Protein AF-0000000080793080 (afdb_homodimer)

Solvent-accessible surface area (backbone atoms only — not comparable to full-atom values): 44479 Å² total; per-residue (Å²): 113,44,38,36,37,38,29,56,50,69,53,27,45,24,34,52,54,23,43,44,74,73,69,37,47,39,33,36,33,32,94,59,56,66,50,43,52,54,51,33,71,74,39,74,81,44,43,79,34,90,43,71,66,54,40,58,68,65,47,80,47,82,59,44,37,35,40,34,37,47,68,58,60,67,63,50,54,53,50,50,58,57,44,58,76,76,53,45,65,72,19,36,40,32,42,44,29,78,42,54,27,68,54,38,42,68,62,64,71,59,73,33,32,54,31,24,26,14,65,37,25,42,37,63,12,28,36,75,10,15,10,34,30,28,3,28,51,69,70,47,42,67,74,42,45,66,62,53,38,68,47,20,10,58,22,76,92,54,81,49,51,3,43,42,82,32,26,52,41,22,36,4,20,42,54,40,27,37,51,44,20,33,44,43,24,47,45,40,42,53,23,32,48,51,49,52,45,44,72,74,68,47,50,51,58,56,47,19,52,49,41,50,54,39,44,75,48,79,59,19,30,52,61,49,51,52,48,22,54,47,38,60,38,60,54,100,87,36,54,50,51,78,41,34,33,42,49,21,81,80,89,52,44,45,50,50,31,48,42,50,24,56,75,67,64,38,56,41,59,20,35,45,34,25,51,34,49,31,45,57,26,52,40,45,71,58,11,45,58,34,34,77,66,45,72,76,81,86,45,82,68,86,77,57,70,65,32,48,52,39,14,51,46,47,36,46,50,50,33,42,48,32,37,52,36,41,52,38,51,48,25,66,75,71,67,34,76,56,48,62,64,54,52,38,44,24,38,45,18,30,25,62,78,16,40,49,60,48,55,53,52,42,55,38,40,74,76,38,82,50,63,59,74,76,27,69,63,44,42,51,50,46,60,70,24,44,67,25,35,48,47,45,43,47,35,27,59,50,49,58,45,46,37,48,31,48,43,35,33,52,26,49,49,35,48,41,39,33,68,73,67,44,20,19,53,44,29,49,52,42,19,65,46,52,59,66,28,41,38,37,62,97,49,86,61,68,42,68,73,79,86,120,114,45,37,35,37,36,29,56,49,69,53,26,45,24,34,50,55,23,43,44,73,70,68,37,47,39,32,37,34,32,94,59,56,66,50,44,52,53,50,33,72,74,40,73,81,44,43,79,32,90,44,70,66,54,38,58,68,64,49,79,48,82,58,43,39,36,39,34,36,46,68,57,60,66,65,51,54,54,50,51,57,57,46,57,75,77,53,45,64,70,19,35,41,33,42,44,30,78,41,55,26,68,52,37,44,67,61,63,70,57,71,33,32,52,32,24,27,13,64,36,25,41,37,63,12,30,36,74,9,15,10,33,30,28,2,28,51,70,70,49,43,68,73,41,44,68,63,54,39,68,47,21,10,57,22,75,92,53,82,49,50,3,43,42,81,33,26,50,41,23,35,4,20,42,54,40,27,36,51,45,20,33,45,44,23,46,46,39,44,52,22,32,50,51,50,52,44,44,72,74,68,46,49,50,58,54,48,19,54,49,41,50,56,40,43,74,47,79,60,19,29,53,61,50,52,52,50,23,54,47,40,60,38,61,54,98,87,35,54,49,53,78,43,34,34,41,49,20,80,80,90,50,45,44,50,49,33,46,42,50,23,58,77,67,65,38,56,42,60,22,36,46,33,26,50,34,47,30,45,55,26,52,40,45,72,58,12,45,57,34,34,77,68,46,74,77,82,86,44,82,68,84,78,57,70,64,30,48,54,40,15,50,45,47,36,46,49,50,34,43,48,32,37,51,36,42,53,39,50,48,25,65,75,71,66,35,76,55,48,62,64,55,52,39,45,23,38,45,19,29,25,61,77,16,40,50,60,49,56,52,51,43,55,40,42,75,76,38,81,51,63,59,74,77,25,71,64,46,42,50,48,45,60,71,24,44,67,25,34,50,48,46,45,48,36,27,59,48,50,58,45,49,37,48,30,51,42,34,33,52,28,48,50,34,48,41,40,32,70,73,67,42,21,17,55,45,27,48,53,44,19,64,45,50,58,66,29,40,37,39,63,97,49,86,61,68,42,68,73,78,85,121

Structure (mmCIF, N/CA/C/O backbone):
data_AF-0000000080793080-model_v1
#
loop_
_entity.id
_entity.type
_entity.pdbx_description
1 polymer '6-phosphogluconate dehydrogenase, decarboxylating'
#
loop_
_atom_site.group_PDB
_atom_site.id
_atom_site.type_symbol
_atom_site.label_atom_id
_atom_site.label_alt_id
_atom_site.label_comp_id
_atom_site.label_asym_id
_atom_site.label_entity_id
_atom_site.label_seq_id
_atom_site.pdbx_PDB_ins_code
_atom_site.Cartn_x
_atom_site.Cartn_y
_atom_site.Cartn_z
_atom_site.occupancy
_atom_site.B_iso_or_equiv
_atom_site.auth_seq_id
_atom_site.auth_comp_id
_atom_site.auth_asym_id
_atom_site.auth_atom_id
_atom_site.pdbx_PDB_model_num
ATOM 1 N N . MET A 1 1 ? 20.766 35.875 17.281 1 89.06 1 MET A N 1
ATOM 2 C CA . MET A 1 1 ? 20.969 34.812 16.328 1 89.06 1 MET A CA 1
ATOM 3 C C . MET A 1 1 ? 20.297 35.125 14.992 1 89.06 1 MET A C 1
ATOM 5 O O . MET A 1 1 ? 19.219 35.719 14.961 1 89.06 1 MET A O 1
ATOM 9 N N . GLU A 1 2 ? 21.031 34.906 13.914 1 97.44 2 GLU A N 1
ATOM 10 C CA . GLU A 1 2 ? 20.531 35.125 12.562 1 97.44 2 GLU A CA 1
ATOM 11 C C . GLU A 1 2 ? 20.203 33.812 11.859 1 97.44 2 GLU A C 1
ATOM 13 O O . GLU A 1 2 ? 20.906 32.812 12.039 1 97.44 2 GLU A O 1
ATOM 18 N N . ILE A 1 3 ? 19.094 33.844 11.172 1 98.69 3 ILE A N 1
ATOM 19 C CA . ILE A 1 3 ? 18.625 32.625 10.516 1 98.69 3 ILE A CA 1
ATOM 20 C C . ILE A 1 3 ? 18.516 32.844 9.008 1 98.69 3 ILE A C 1
ATOM 22 O O . ILE A 1 3 ? 18.109 33.938 8.57 1 98.69 3 ILE A O 1
ATOM 26 N N . GLY A 1 4 ? 18.984 31.922 8.227 1 98.81 4 GLY A N 1
ATOM 27 C CA . GLY A 1 4 ? 18.703 31.906 6.801 1 98.81 4 GLY A CA 1
ATOM 28 C C . GLY A 1 4 ? 17.516 31.047 6.434 1 98.81 4 GLY A C 1
ATOM 29 O O . GLY A 1 4 ? 17.312 29.969 7.02 1 98.81 4 GLY A O 1
ATOM 30 N N . LEU A 1 5 ? 16.688 31.484 5.508 1 98.88 5 LEU A N 1
ATOM 31 C CA . LEU A 1 5 ? 15.539 30.734 5.004 1 98.88 5 LEU A CA 1
ATOM 32 C C . LEU A 1 5 ? 15.531 30.719 3.479 1 98.88 5 LEU A C 1
ATOM 34 O O . LEU A 1 5 ? 15.539 31.781 2.842 1 98.88 5 LEU A O 1
ATOM 38 N N . ILE A 1 6 ? 15.578 29.547 2.941 1 98.75 6 ILE A N 1
ATOM 39 C CA . ILE A 1 6 ? 15.523 29.359 1.496 1 98.75 6 ILE A CA 1
ATOM 40 C C . ILE A 1 6 ? 14.195 28.703 1.115 1 98.75 6 ILE A C 1
ATOM 42 O O . ILE A 1 6 ? 13.906 27.594 1.556 1 98.75 6 ILE A O 1
ATOM 46 N N . GLY A 1 7 ? 13.43 29.297 0.253 1 98.31 7 GLY A N 1
ATOM 47 C CA . GLY A 1 7 ? 12.109 28.859 -0.14 1 98.31 7 GLY A CA 1
ATOM 48 C C . GLY A 1 7 ? 10.992 29.672 0.483 1 98.31 7 GLY A C 1
ATOM 49 O O . GLY A 1 7 ? 10.789 29.625 1.699 1 98.31 7 GLY A O 1
ATOM 50 N N . LEU A 1 8 ? 10.25 30.375 -0.388 1 97.81 8 LEU A N 1
ATOM 51 C CA . LEU A 1 8 ? 9.227 31.297 0.108 1 97.81 8 LEU A CA 1
ATOM 52 C C . LEU A 1 8 ? 7.867 30.984 -0.513 1 97.81 8 LEU A C 1
ATOM 54 O O . LEU A 1 8 ? 7.156 31.891 -0.945 1 97.81 8 LEU A O 1
ATOM 58 N N . GLY A 1 9 ? 7.598 29.625 -0.591 1 94.19 9 GLY A N 1
ATOM 59 C CA . GLY A 1 9 ? 6.227 29.234 -0.864 1 94.19 9 GLY A CA 1
ATOM 60 C C . GLY A 1 9 ? 5.277 29.531 0.284 1 94.19 9 GLY A C 1
ATOM 61 O O . GLY A 1 9 ? 5.602 30.312 1.177 1 94.19 9 GLY A O 1
ATOM 62 N N . VAL A 1 10 ? 4.168 28.891 0.336 1 91.06 10 VAL A N 1
ATOM 63 C CA . VAL A 1 10 ? 3.129 29.156 1.326 1 91.06 10 VAL A CA 1
ATOM 64 C C . VAL A 1 10 ? 3.686 28.938 2.73 1 91.06 10 VAL A C 1
ATOM 66 O O . VAL A 1 10 ? 3.564 29.812 3.596 1 91.06 10 VAL A O 1
ATOM 69 N N . MET A 1 11 ? 4.312 27.828 2.928 1 94.5 11 MET A N 1
ATOM 70 C CA . MET A 1 11 ? 4.859 27.5 4.242 1 94.5 11 MET A CA 1
ATOM 71 C C . MET A 1 11 ? 6.055 28.375 4.57 1 94.5 11 MET A C 1
ATOM 73 O O . MET A 1 11 ? 6.184 28.859 5.695 1 94.5 11 MET A O 1
ATOM 77 N N . GLY A 1 12 ? 6.953 28.547 3.592 1 97.38 12 GLY A N 1
ATOM 78 C CA . GLY A 1 12 ? 8.133 29.375 3.803 1 97.38 12 GLY A CA 1
ATOM 79 C C . GLY A 1 12 ? 7.793 30.812 4.164 1 97.38 12 GLY A C 1
ATOM 80 O O . GLY A 1 12 ? 8.414 31.391 5.047 1 97.38 12 GLY A O 1
ATOM 81 N N . HIS A 1 13 ? 6.852 31.328 3.449 1 97.38 13 HIS A N 1
ATOM 82 C CA . HIS A 1 13 ? 6.391 32.688 3.715 1 97.38 13 HIS A CA 1
ATOM 83 C C . HIS A 1 13 ? 5.867 32.812 5.141 1 97.38 13 HIS A C 1
ATOM 85 O O . HIS A 1 13 ? 6.246 33.75 5.863 1 97.38 13 HIS A O 1
ATOM 91 N N . SER A 1 14 ? 4.992 31.891 5.566 1 97.44 14 SER A N 1
ATOM 92 C CA . SER A 1 14 ? 4.402 31.906 6.902 1 97.44 14 SER A CA 1
ATOM 93 C C . SER A 1 14 ? 5.469 31.734 7.98 1 97.44 14 SER A C 1
ATOM 95 O O . SER A 1 14 ? 5.43 32.406 9.016 1 97.44 14 SER A O 1
ATOM 97 N N . LEU A 1 15 ? 6.414 30.891 7.738 1 98.31 15 LEU A N 1
ATOM 98 C CA . LEU A 1 15 ? 7.492 30.656 8.695 1 98.31 15 LEU A CA 1
ATOM 99 C C . LEU A 1 15 ? 8.391 31.891 8.812 1 98.31 15 LEU A C 1
ATOM 101 O O . LEU A 1 15 ? 8.898 32.188 9.891 1 98.31 15 LEU A O 1
ATOM 105 N N . ALA A 1 16 ? 8.641 32.531 7.629 1 98.56 16 ALA A N 1
ATOM 106 C CA . ALA A 1 16 ? 9.43 33.781 7.652 1 98.56 16 ALA A CA 1
ATOM 107 C C . ALA A 1 16 ? 8.828 34.781 8.617 1 98.56 16 ALA A C 1
ATOM 109 O O . ALA A 1 16 ? 9.539 35.375 9.445 1 98.56 16 ALA A O 1
ATOM 110 N N . LEU A 1 17 ? 7.539 34.938 8.523 1 98.31 17 LEU A N 1
ATOM 111 C CA . LEU A 1 17 ? 6.844 35.906 9.391 1 98.31 17 LEU A CA 1
ATOM 112 C C . LEU A 1 17 ? 6.898 35.438 10.844 1 98.31 17 LEU A C 1
ATOM 114 O O . LEU A 1 17 ? 7.027 36.25 11.758 1 98.31 17 LEU A O 1
ATOM 118 N N . ASN A 1 18 ? 6.797 34.156 11.094 1 98.38 18 ASN A N 1
ATOM 119 C CA . ASN A 1 18 ? 6.918 33.594 12.43 1 98.38 18 ASN A CA 1
ATOM 120 C C . ASN A 1 18 ? 8.289 33.875 13.031 1 98.38 18 ASN A C 1
ATOM 122 O O . ASN A 1 18 ? 8.398 34.375 14.148 1 98.38 18 ASN A O 1
ATOM 126 N N . ILE A 1 19 ? 9.328 33.625 12.289 1 98.5 19 ILE A N 1
ATOM 127 C CA . ILE A 1 19 ? 10.711 33.719 12.742 1 98.5 19 ILE A CA 1
ATOM 128 C C . ILE A 1 19 ? 11.016 35.188 13.117 1 98.5 19 ILE A C 1
ATOM 130 O O . ILE A 1 19 ? 11.539 35.438 14.195 1 98.5 19 ILE A O 1
ATOM 134 N N . VAL A 1 20 ? 10.625 36.094 12.305 1 97.81 20 VAL A N 1
ATOM 135 C CA . VAL A 1 20 ? 10.922 37.5 12.562 1 97.81 20 VAL A CA 1
ATOM 136 C C . VAL A 1 20 ? 10.102 38 13.75 1 97.81 20 VAL A C 1
ATOM 138 O O . VAL A 1 20 ? 10.562 38.844 14.523 1 97.81 20 VAL A O 1
ATOM 141 N N . SER A 1 21 ? 8.914 37.5 13.836 1 97.31 21 SER A N 1
ATOM 142 C CA . SER A 1 21 ? 8.047 37.938 14.93 1 97.31 21 SER A CA 1
ATOM 143 C C . SER A 1 21 ? 8.617 37.469 16.281 1 97.31 21 SER A C 1
ATOM 145 O O . SER A 1 21 ? 8.25 38.031 17.328 1 97.31 21 SER A O 1
ATOM 147 N N . ARG A 1 22 ? 9.477 36.5 16.281 1 97.12 22 ARG A N 1
ATOM 148 C CA . ARG A 1 22 ? 10.086 36 17.516 1 97.12 22 ARG A CA 1
ATOM 149 C C . ARG A 1 22 ? 11.391 36.75 17.812 1 97.12 22 ARG A C 1
ATOM 151 O O . ARG A 1 22 ? 12.109 36.375 18.75 1 97.12 22 ARG A O 1
ATOM 158 N N . GLY A 1 23 ? 11.781 37.625 16.969 1 96.31 23 GLY A N 1
ATOM 159 C CA . GLY A 1 23 ? 12.906 38.5 17.25 1 96.31 23 GLY A CA 1
ATOM 160 C C . GLY A 1 23 ? 14.18 38.062 16.547 1 96.31 23 GLY A C 1
ATOM 161 O O . GLY A 1 23 ? 15.242 38.656 16.766 1 96.31 23 GLY A O 1
ATOM 162 N N . TYR A 1 24 ? 14.141 37.094 15.719 1 97.62 24 TYR A N 1
ATOM 163 C CA . TYR A 1 24 ? 15.328 36.688 14.977 1 97.62 24 TYR A CA 1
ATOM 164 C C . TYR A 1 24 ? 15.562 37.562 13.766 1 97.62 24 TYR A C 1
ATOM 166 O O . TYR A 1 24 ? 14.609 38 13.109 1 97.62 24 TYR A O 1
ATOM 174 N N . ARG A 1 25 ? 16.781 37.875 13.492 1 97.81 25 ARG A N 1
ATOM 175 C CA . ARG A 1 25 ? 17.109 38.5 12.203 1 97.81 25 ARG A CA 1
ATOM 176 C C . ARG A 1 25 ? 17.094 37.438 11.086 1 97.81 25 ARG A C 1
ATOM 178 O O . ARG A 1 25 ? 17.766 36.406 11.172 1 97.81 25 ARG A O 1
ATOM 185 N N . LEU A 1 26 ? 16.312 37.719 10.039 1 98.69 26 LEU A N 1
ATOM 186 C CA . LEU A 1 26 ? 16.047 36.688 9.039 1 98.69 26 LEU A CA 1
ATOM 187 C C . LEU A 1 26 ? 16.594 37.094 7.68 1 98.69 26 LEU A C 1
ATOM 189 O O . LEU A 1 26 ? 16.375 38.219 7.227 1 98.69 26 LEU A O 1
ATOM 193 N N . HIS A 1 27 ? 17.391 36.219 7.09 1 98.75 27 HIS A N 1
ATOM 194 C CA . HIS A 1 27 ? 17.875 36.344 5.719 1 98.75 27 HIS A CA 1
ATOM 195 C C . HIS A 1 27 ? 17.125 35.375 4.793 1 98.75 27 HIS A C 1
ATOM 197 O O . HIS A 1 27 ? 17 34.188 5.074 1 98.75 27 HIS A O 1
ATOM 203 N N . VAL A 1 28 ? 16.578 35.906 3.594 1 98.81 28 VAL A N 1
ATOM 204 C CA . VAL A 1 28 ? 15.719 35.031 2.803 1 98.81 28 VAL A CA 1
ATOM 205 C C . VAL A 1 28 ? 16.203 35 1.354 1 98.81 28 VAL A C 1
ATOM 207 O O . VAL A 1 28 ? 16.766 36 0.863 1 98.81 28 VAL A O 1
ATOM 210 N N . PHE A 1 29 ? 16.016 33.875 0.737 1 98.56 29 PHE A N 1
ATOM 211 C CA . PHE A 1 29 ? 16.266 33.688 -0.686 1 98.56 29 PHE A CA 1
ATOM 212 C C . PHE A 1 29 ? 15.211 32.781 -1.306 1 98.56 29 PHE A C 1
ATOM 214 O O . PHE A 1 29 ? 14.797 31.797 -0.692 1 98.56 29 PHE A O 1
ATOM 221 N N . ASN A 1 30 ? 14.75 33.125 -2.463 1 98.44 30 ASN A N 1
ATOM 222 C CA . ASN A 1 30 ? 13.898 32.281 -3.297 1 98.44 30 ASN A CA 1
ATOM 223 C C . ASN A 1 30 ? 14.32 32.344 -4.766 1 98.44 30 ASN A C 1
ATOM 225 O O . ASN A 1 30 ? 14.727 33.406 -5.254 1 98.44 30 ASN A O 1
ATOM 229 N N . ARG A 1 31 ? 14.25 31.234 -5.414 1 95.88 31 ARG A N 1
ATOM 230 C CA . ARG A 1 31 ? 14.656 31.156 -6.812 1 95.88 31 ARG A CA 1
ATOM 231 C C . ARG A 1 31 ? 13.93 32.219 -7.648 1 95.88 31 ARG A C 1
ATOM 233 O O . ARG A 1 31 ? 14.539 32.875 -8.492 1 95.88 31 ARG A O 1
ATOM 240 N N . THR A 1 32 ? 12.57 32.312 -7.465 1 95.69 32 THR A N 1
ATOM 241 C CA . THR A 1 32 ? 11.789 33.375 -8.086 1 95.69 32 THR A CA 1
ATOM 242 C C . THR A 1 32 ? 11.875 34.656 -7.266 1 95.69 32 THR A C 1
ATOM 244 O O . THR A 1 32 ? 11.172 34.812 -6.266 1 95.69 32 THR A O 1
ATOM 247 N N . SER A 1 33 ? 12.508 35.625 -7.766 1 96.06 33 SER A N 1
ATOM 248 C CA . SER A 1 33 ? 12.883 36.812 -7 1 96.06 33 SER A CA 1
ATOM 249 C C . SER A 1 33 ? 11.648 37.594 -6.566 1 96.06 33 SER A C 1
ATOM 251 O O . SER A 1 33 ? 11.672 38.281 -5.543 1 96.06 33 SER A O 1
ATOM 253 N N . SER A 1 34 ? 10.602 37.469 -7.324 1 96.88 34 SER A N 1
ATOM 254 C CA . SER A 1 34 ? 9.398 38.219 -6.992 1 96.88 34 SER A CA 1
ATOM 255 C C . SER A 1 34 ? 8.844 37.812 -5.633 1 96.88 34 SER A C 1
ATOM 257 O O . SER A 1 34 ? 8.242 38.625 -4.93 1 96.88 34 SER A O 1
ATOM 259 N N . LYS A 1 35 ? 9.016 36.594 -5.203 1 96.69 35 LYS A N 1
ATOM 260 C CA . LYS A 1 35 ? 8.547 36.125 -3.9 1 96.69 35 LYS A CA 1
ATOM 261 C C . LYS A 1 35 ? 9.328 36.781 -2.77 1 96.69 35 LYS A C 1
ATOM 263 O O . LYS A 1 35 ? 8.766 37.125 -1.724 1 96.69 35 LYS A O 1
ATOM 268 N N . THR A 1 36 ? 10.648 36.938 -2.986 1 97.5 36 THR A N 1
ATOM 269 C CA . THR A 1 36 ? 11.484 37.625 -2.021 1 97.5 36 THR A CA 1
ATOM 270 C C . THR A 1 36 ? 11.047 39.094 -1.89 1 97.5 36 THR A C 1
ATOM 272 O O . THR A 1 36 ? 10.883 39.594 -0.778 1 97.5 36 THR A O 1
ATOM 275 N N . ASP A 1 37 ? 10.797 39.656 -3.045 1 97.56 37 ASP A N 1
ATOM 276 C CA . ASP A 1 37 ? 10.391 41.062 -3.064 1 97.56 37 ASP A CA 1
ATOM 277 C C . ASP A 1 37 ? 9.055 41.25 -2.342 1 97.56 37 ASP A C 1
ATOM 279 O O . ASP A 1 37 ? 8.891 42.188 -1.577 1 97.56 37 ASP A O 1
ATOM 283 N N . ASP A 1 38 ? 8.141 40.406 -2.592 1 97.19 38 ASP A N 1
ATOM 284 C CA . ASP A 1 38 ? 6.812 40.469 -1.985 1 97.19 38 ASP A CA 1
ATOM 285 C C . ASP A 1 38 ? 6.895 40.375 -0.465 1 97.19 38 ASP A C 1
ATOM 287 O O . ASP A 1 38 ? 6.234 41.125 0.258 1 97.19 38 ASP A O 1
ATOM 291 N N . LEU A 1 39 ? 7.695 39.469 0.038 1 97.62 39 LEU A N 1
ATOM 292 C CA . LEU A 1 39 ? 7.836 39.25 1.474 1 97.62 39 LEU A CA 1
ATOM 293 C C . LEU A 1 39 ? 8.477 40.469 2.143 1 97.62 39 LEU A C 1
ATOM 295 O O . LEU A 1 39 ? 8.055 40.875 3.227 1 97.62 39 LEU A O 1
ATOM 299 N N . VAL A 1 40 ? 9.477 41.031 1.529 1 96.75 40 VAL A N 1
ATOM 300 C CA . VAL A 1 40 ? 10.211 42.125 2.119 1 96.75 40 VAL A CA 1
ATOM 301 C C . VAL A 1 40 ? 9.344 43.406 2.098 1 96.75 40 VAL A C 1
ATOM 303 O O . VAL A 1 40 ? 9.461 44.25 2.982 1 96.75 40 VAL A O 1
ATOM 306 N N . ARG A 1 41 ? 8.414 43.469 1.102 1 96.62 41 ARG A N 1
ATOM 307 C CA . ARG A 1 41 ? 7.449 44.562 1.088 1 96.62 41 ARG A CA 1
ATOM 308 C C . ARG A 1 41 ? 6.492 44.469 2.27 1 96.62 41 ARG A C 1
ATOM 310 O O . ARG A 1 41 ? 6.066 45.5 2.816 1 96.62 41 ARG A O 1
ATOM 317 N N . GLU A 1 42 ? 6.203 43.312 2.635 1 95.5 42 GLU A N 1
ATOM 318 C CA . GLU A 1 42 ? 5.305 43.062 3.754 1 95.5 42 GLU A CA 1
ATOM 319 C C . GLU A 1 42 ? 6.008 43.281 5.09 1 95.5 42 GLU A C 1
ATOM 321 O O . GLU A 1 42 ? 5.402 43.781 6.043 1 95.5 42 GLU A O 1
ATOM 326 N N . ARG A 1 43 ? 7.195 42.906 5.184 1 96.12 43 ARG A N 1
ATOM 327 C CA . ARG A 1 43 ? 8 43.031 6.395 1 96.12 43 ARG A CA 1
ATOM 328 C C . ARG A 1 43 ? 9.391 43.562 6.078 1 96.12 43 ARG A C 1
ATOM 330 O O . ARG A 1 43 ? 10.305 42.812 5.758 1 96.12 43 ARG A O 1
ATOM 337 N N . ARG A 1 44 ? 9.68 44.719 6.359 1 94.44 44 ARG A N 1
ATOM 338 C CA . ARG A 1 44 ? 10.844 45.469 5.883 1 94.44 44 ARG A CA 1
ATOM 339 C C . ARG A 1 44 ? 12.086 45.094 6.676 1 94.44 44 ARG A C 1
ATOM 341 O O . ARG A 1 44 ? 13.211 45.375 6.246 1 94.44 44 ARG A O 1
ATOM 348 N N . ASP A 1 45 ? 11.969 44.469 7.793 1 96.06 45 ASP A N 1
ATOM 349 C CA . ASP A 1 45 ? 13.117 44.125 8.617 1 96.06 45 ASP A CA 1
ATOM 350 C C . ASP A 1 45 ? 13.695 42.75 8.203 1 96.06 45 ASP A C 1
ATOM 352 O O . ASP A 1 45 ? 14.656 42.281 8.805 1 96.06 45 ASP A O 1
ATOM 356 N N . ILE A 1 46 ? 13.188 42.125 7.184 1 98.25 46 ILE A N 1
ATOM 357 C CA . ILE A 1 46 ? 13.719 40.875 6.625 1 98.25 46 ILE A CA 1
ATOM 358 C C . ILE A 1 46 ? 14.797 41.219 5.594 1 98.25 46 ILE A C 1
ATOM 360 O O . ILE A 1 46 ? 14.633 42.125 4.777 1 98.25 46 ILE A O 1
ATOM 364 N N . CYS A 1 47 ? 15.898 40.562 5.641 1 98.31 47 CYS A N 1
ATOM 365 C CA . CYS A 1 47 ? 17.031 40.812 4.742 1 98.31 47 CYS A CA 1
ATOM 366 C C . CYS A 1 47 ? 16.891 40 3.459 1 98.31 47 CYS A C 1
ATOM 368 O O . CYS A 1 47 ? 17.078 38.781 3.467 1 98.31 47 CYS A O 1
ATOM 370 N N . PRO A 1 48 ? 16.625 40.688 2.318 1 98.38 48 PRO A N 1
ATOM 371 C CA . PRO A 1 48 ? 16.5 39.938 1.059 1 98.38 48 PRO A CA 1
ATOM 372 C C . PRO A 1 48 ? 17.859 39.594 0.438 1 98.38 48 PRO A C 1
ATOM 374 O O . PRO A 1 48 ? 18.797 40.375 0.536 1 98.38 48 PRO A O 1
ATOM 377 N N . HIS A 1 49 ? 17.969 38.438 -0.09 1 98.44 49 HIS A N 1
ATOM 378 C CA . HIS A 1 49 ? 19.125 38.031 -0.886 1 98.44 49 HIS A CA 1
ATOM 379 C C . HIS A 1 49 ? 18.688 37.406 -2.217 1 98.44 49 HIS A C 1
ATOM 381 O O . HIS A 1 49 ? 17.562 36.938 -2.344 1 98.44 49 HIS A O 1
ATOM 387 N N . TYR A 1 50 ? 19.609 37.406 -3.199 1 97.94 50 TYR A N 1
ATOM 388 C CA . TYR A 1 50 ? 19.203 37 -4.539 1 97.94 50 TYR A CA 1
ATOM 389 C C . TYR A 1 50 ? 20.141 35.969 -5.098 1 97.94 50 TYR A C 1
ATOM 391 O O . TYR A 1 50 ? 20.094 35.656 -6.289 1 97.94 50 TYR A O 1
ATOM 399 N N . SER A 1 51 ? 21.016 35.5 -4.215 1 97.62 51 SER A N 1
ATOM 400 C CA . SER A 1 51 ? 21.812 34.312 -4.43 1 97.62 51 SER A CA 1
ATOM 401 C C . SER A 1 51 ? 22.078 33.562 -3.115 1 97.62 51 SER A C 1
ATOM 403 O O . SER A 1 51 ? 22 34.188 -2.041 1 97.62 51 SER A O 1
ATOM 405 N N . VAL A 1 52 ? 22.406 32.281 -3.225 1 98.19 52 VAL A N 1
ATOM 406 C CA . VAL A 1 52 ? 22.688 31.484 -2.047 1 98.19 52 VAL A CA 1
ATOM 407 C C . VAL A 1 52 ? 23.969 31.984 -1.371 1 98.19 52 VAL A C 1
ATOM 409 O O . VAL A 1 52 ? 24.031 32.062 -0.142 1 98.19 52 VAL A O 1
ATOM 412 N N . GLU A 1 53 ? 24.953 32.312 -2.178 1 97.88 53 GLU A N 1
ATOM 413 C CA . GLU A 1 53 ? 26.219 32.844 -1.657 1 97.88 53 GLU A CA 1
ATOM 414 C C . GLU A 1 53 ? 25.984 34.094 -0.843 1 97.88 53 GLU A C 1
ATOM 416 O O . GLU A 1 53 ? 26.5 34.25 0.269 1 97.88 53 GLU A O 1
ATOM 421 N N . ASP A 1 54 ? 25.219 34.969 -1.42 1 97.94 54 ASP A N 1
ATOM 422 C CA . ASP A 1 54 ? 24.938 36.25 -0.748 1 97.94 54 ASP A CA 1
ATOM 423 C C . ASP A 1 54 ? 24.219 36 0.579 1 97.94 54 ASP A C 1
ATOM 425 O O . ASP A 1 54 ? 24.469 36.719 1.554 1 97.94 54 ASP A O 1
ATOM 429 N N . LEU A 1 55 ? 23.297 35.125 0.591 1 98.69 55 LEU A N 1
ATOM 430 C CA . LEU A 1 55 ? 22.562 34.781 1.813 1 98.69 55 LEU A CA 1
ATOM 431 C C . LEU A 1 55 ? 23.516 34.281 2.896 1 98.69 55 LEU A C 1
ATOM 433 O O . LEU A 1 55 ? 23.469 34.781 4.035 1 98.69 55 LEU A O 1
ATOM 437 N N . VAL A 1 56 ? 24.391 33.375 2.545 1 98.44 56 VAL A N 1
ATOM 438 C CA . VAL A 1 56 ? 25.297 32.75 3.514 1 98.44 56 VAL A CA 1
ATOM 439 C C . VAL A 1 56 ? 26.25 33.812 4.055 1 98.44 56 VAL A C 1
ATOM 441 O O . VAL A 1 56 ? 26.484 33.906 5.262 1 98.44 56 VAL A O 1
ATOM 444 N N . VAL A 1 57 ? 26.781 34.656 3.18 1 97.44 57 VAL A N 1
ATOM 445 C CA . VAL A 1 57 ? 27.75 35.688 3.561 1 97.44 57 VAL A CA 1
ATOM 446 C C . VAL A 1 57 ? 27.062 36.719 4.426 1 97.44 57 VAL A C 1
ATOM 448 O O . VAL A 1 57 ? 27.672 37.281 5.336 1 97.44 57 VAL A O 1
ATOM 451 N N . GLY A 1 58 ? 25.812 36.875 4.125 1 97.94 58 GLY A N 1
ATOM 452 C CA . GLY A 1 58 ? 25.047 37.875 4.844 1 97.94 58 GLY A CA 1
ATOM 453 C C . GLY A 1 58 ? 24.812 37.531 6.301 1 97.94 58 GLY A C 1
ATOM 454 O O . GLY A 1 58 ? 24.578 38.406 7.133 1 97.94 58 GLY A O 1
ATOM 455 N N . ILE A 1 59 ? 24.797 36.281 6.633 1 98.25 59 ILE A N 1
ATOM 456 C CA . ILE A 1 59 ? 24.609 35.812 8.008 1 98.25 59 ILE A CA 1
ATOM 457 C C . ILE A 1 59 ? 25.906 36 8.789 1 98.25 59 ILE A C 1
ATOM 459 O O . ILE A 1 59 ? 26.938 35.406 8.461 1 98.25 59 ILE A O 1
ATOM 463 N N . LYS A 1 60 ? 25.828 36.75 9.812 1 96 60 LYS A N 1
ATOM 464 C CA . LYS A 1 60 ? 27.062 37.156 10.484 1 96 60 LYS A CA 1
ATOM 465 C C . LYS A 1 60 ? 27.281 36.344 11.758 1 96 60 LYS A C 1
ATOM 467 O O . LYS A 1 60 ? 28.391 36.281 12.281 1 96 60 LYS A O 1
ATOM 472 N N . THR A 1 61 ? 26.281 35.75 12.266 1 94.12 61 THR A N 1
ATOM 473 C CA . THR A 1 61 ? 26.406 34.938 13.477 1 94.12 61 THR A CA 1
ATOM 474 C C . THR A 1 61 ? 26.953 33.562 13.141 1 94.12 61 THR A C 1
ATOM 476 O O . THR A 1 61 ? 26.875 33.125 11.992 1 94.12 61 THR A O 1
ATOM 479 N N . SER A 1 62 ? 27.562 32.938 14.188 1 93.88 62 SER A N 1
ATOM 480 C CA . SER A 1 62 ? 28.047 31.547 14.125 1 93.88 62 SER A CA 1
ATOM 481 C C . SER A 1 62 ? 27.531 30.719 15.297 1 93.88 62 SER A C 1
ATOM 483 O O . SER A 1 62 ? 27.469 31.203 16.422 1 93.88 62 SER A O 1
ATOM 485 N N . PRO A 1 63 ? 27.141 29.578 15.047 1 95.81 63 PRO A N 1
ATOM 486 C CA . PRO A 1 63 ? 27.031 28.875 13.766 1 95.81 63 PRO A CA 1
ATOM 487 C C . PRO A 1 63 ? 25.938 29.438 12.867 1 95.81 63 PRO A C 1
ATOM 489 O O . PRO A 1 63 ? 24.953 30 13.359 1 95.81 63 PRO A O 1
ATOM 492 N N . ARG A 1 64 ? 26.141 29.359 11.562 1 97.94 64 ARG A N 1
ATOM 493 C CA . ARG A 1 64 ? 25.078 29.688 10.633 1 97.94 64 ARG A CA 1
ATOM 494 C C . ARG A 1 64 ? 24 28.609 10.609 1 97.94 64 ARG A C 1
ATOM 496 O O . ARG A 1 64 ? 24.328 27.422 10.625 1 97.94 64 ARG A O 1
ATOM 503 N N . VAL A 1 65 ? 22.781 29.016 10.664 1 98.62 65 VAL A N 1
ATOM 504 C CA . VAL A 1 65 ? 21.625 28.109 10.602 1 98.62 65 VAL A CA 1
ATOM 505 C C . VAL A 1 65 ? 20.75 28.484 9.414 1 98.62 65 VAL A C 1
ATOM 507 O O . VAL A 1 65 ? 20.25 29.609 9.328 1 98.62 65 VAL A O 1
ATOM 510 N N . ILE A 1 66 ? 20.594 27.531 8.492 1 98.81 66 ILE A N 1
ATOM 511 C CA . ILE A 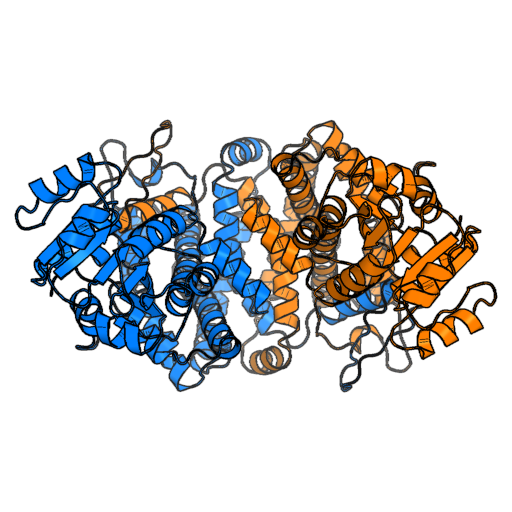1 66 ? 19.812 27.781 7.285 1 98.81 66 ILE A CA 1
ATOM 512 C C . ILE A 1 66 ? 18.656 26.797 7.211 1 98.81 66 ILE A C 1
ATOM 514 O O . ILE A 1 66 ? 18.859 25.578 7.258 1 98.81 66 ILE A O 1
ATOM 518 N N . LEU A 1 67 ? 17.438 27.281 7.121 1 98.81 67 LEU A N 1
ATOM 519 C CA . LEU A 1 67 ? 16.219 26.484 6.973 1 98.81 67 LEU A CA 1
ATOM 520 C C . LEU A 1 67 ? 15.797 26.422 5.512 1 98.81 67 LEU A C 1
ATOM 522 O O . LEU A 1 67 ? 15.586 27.453 4.871 1 98.81 67 LEU A O 1
ATOM 526 N N . LEU A 1 68 ? 15.703 25.219 4.98 1 98.75 68 LEU A N 1
ATOM 527 C CA . LEU A 1 68 ? 15.188 24.984 3.635 1 98.75 68 LEU A CA 1
ATOM 528 C C . LEU A 1 68 ? 13.703 24.641 3.674 1 98.75 68 LEU A C 1
ATOM 530 O O . LEU A 1 68 ? 13.297 23.703 4.363 1 98.75 68 LEU A O 1
ATOM 534 N N . MET A 1 69 ? 12.891 25.391 3.021 1 98.12 69 MET A N 1
ATOM 535 C CA . MET A 1 69 ? 11.484 25.078 2.795 1 98.12 69 MET A CA 1
ATOM 536 C C . MET A 1 69 ? 11.203 24.891 1.309 1 98.12 69 MET A C 1
ATOM 538 O O . MET A 1 69 ? 10.562 25.734 0.68 1 98.12 69 MET A O 1
ATOM 542 N N . LEU A 1 70 ? 11.656 23.734 0.825 1 96.88 70 LEU A N 1
ATOM 543 C CA . LEU A 1 70 ? 11.625 23.422 -0.598 1 96.88 70 LEU A CA 1
ATOM 544 C C . LEU A 1 70 ? 10.781 22.172 -0.854 1 96.88 70 LEU A C 1
ATOM 546 O O . LEU A 1 70 ? 10.531 21.391 0.062 1 96.88 70 LEU A O 1
ATOM 550 N N . THR A 1 71 ? 10.32 22.078 -2.068 1 92 71 THR A N 1
ATOM 551 C CA . THR A 1 71 ? 9.688 20.828 -2.473 1 92 71 THR A CA 1
ATOM 552 C C . THR A 1 71 ? 10.656 19.656 -2.332 1 92 71 THR A C 1
ATOM 554 O O . THR A 1 71 ? 11.852 19.797 -2.605 1 92 71 THR A O 1
ATOM 557 N N . SER A 1 72 ? 10.148 18.547 -1.938 1 93.06 72 SER A N 1
ATOM 558 C CA . SER A 1 72 ? 11.008 17.391 -1.712 1 93.06 72 SER A CA 1
ATOM 559 C C . SER A 1 72 ? 11.609 16.891 -3.02 1 93.06 72 SER A C 1
ATOM 561 O O . SER A 1 72 ? 11.047 17.109 -4.094 1 93.06 72 SER A O 1
ATOM 563 N N . GLY A 1 73 ? 12.711 16.172 -2.863 1 92.5 73 GLY A N 1
ATOM 564 C CA . GLY A 1 73 ? 13.328 15.57 -4.031 1 92.5 73 GLY A CA 1
ATOM 565 C C . GLY A 1 73 ? 14.672 16.188 -4.391 1 92.5 73 GLY A C 1
ATOM 566 O O . GLY A 1 73 ? 15.422 16.609 -3.508 1 92.5 73 GLY A O 1
ATOM 567 N N . LYS A 1 74 ? 15.008 16.25 -5.672 1 93.62 74 LYS A N 1
ATOM 568 C CA . LYS A 1 74 ? 16.328 16.594 -6.195 1 93.62 74 LYS A CA 1
ATOM 569 C C . LYS A 1 74 ? 16.672 18.047 -5.902 1 93.62 74 LYS A C 1
ATOM 571 O O . LYS A 1 74 ? 17.844 18.391 -5.734 1 93.62 74 LYS A O 1
ATOM 576 N N . VAL A 1 75 ? 15.625 18.859 -5.84 1 96.88 75 VAL A N 1
ATOM 577 C CA . VAL A 1 75 ? 15.859 20.281 -5.609 1 96.88 75 VAL A CA 1
ATOM 578 C C . VAL A 1 75 ? 16.578 20.469 -4.277 1 96.88 75 VAL A C 1
ATOM 580 O O . VAL A 1 75 ? 17.438 21.359 -4.148 1 96.88 75 VAL A O 1
ATOM 583 N N . VAL A 1 76 ? 16.312 19.672 -3.275 1 98 76 VAL A N 1
ATOM 584 C CA . VAL A 1 76 ? 16.969 19.75 -1.98 1 98 76 VAL A CA 1
ATOM 585 C C . VAL A 1 76 ? 18.453 19.391 -2.137 1 98 76 VAL A C 1
ATOM 587 O O . VAL A 1 76 ? 19.312 20.062 -1.566 1 98 76 VAL A O 1
ATOM 590 N N . ASP A 1 77 ? 18.719 18.375 -2.926 1 97.81 77 ASP A N 1
ATOM 591 C CA . ASP A 1 77 ? 20.094 17.969 -3.184 1 97.81 77 ASP A CA 1
ATOM 592 C C . ASP A 1 77 ? 20.891 19.094 -3.832 1 97.81 77 ASP A C 1
ATOM 594 O O . ASP A 1 77 ? 22.047 19.328 -3.49 1 97.81 77 ASP A O 1
ATOM 598 N N . VAL A 1 78 ? 20.266 19.75 -4.758 1 97.56 78 VAL A N 1
ATOM 599 C CA . VAL A 1 78 ? 20.906 20.828 -5.496 1 97.56 78 VAL A CA 1
ATOM 600 C C . VAL A 1 78 ? 21.312 21.938 -4.527 1 97.56 78 VAL A C 1
ATOM 602 O O . VAL A 1 78 ? 22.438 22.422 -4.578 1 97.56 78 VAL A O 1
ATOM 605 N N . PHE A 1 79 ? 20.453 22.297 -3.67 1 98.25 79 PHE A N 1
ATOM 606 C CA . PHE A 1 79 ? 20.734 23.391 -2.744 1 98.25 79 PHE A CA 1
ATOM 607 C C . PHE A 1 79 ? 21.75 22.953 -1.691 1 98.25 79 PHE A C 1
ATOM 609 O O . PHE A 1 79 ? 22.578 23.766 -1.249 1 98.25 79 PHE A O 1
ATOM 616 N N . LEU A 1 80 ? 21.688 21.703 -1.23 1 98.38 80 LEU A N 1
ATOM 617 C CA . LEU A 1 80 ? 22.656 21.219 -0.266 1 98.38 80 LEU A CA 1
ATOM 618 C C . LEU A 1 80 ? 24.062 21.234 -0.86 1 98.38 80 LEU A C 1
ATOM 620 O O . LEU A 1 80 ? 25.031 21.578 -0.173 1 98.38 80 LEU A O 1
ATOM 624 N N . GLU A 1 81 ? 24.125 20.828 -2.102 1 97.88 81 GLU A N 1
ATOM 625 C CA . GLU A 1 81 ? 25.422 20.875 -2.787 1 97.88 81 GLU A CA 1
ATOM 626 C C . GLU A 1 81 ? 25.953 22.297 -2.885 1 97.88 81 GLU A C 1
ATOM 628 O O . GLU A 1 81 ? 27.141 22.547 -2.68 1 97.88 81 GLU A O 1
ATOM 633 N N . GLU A 1 82 ? 25.094 23.141 -3.256 1 98 82 GLU A N 1
ATOM 634 C CA . GLU A 1 82 ? 25.5 24.547 -3.365 1 98 82 GLU A CA 1
ATOM 635 C C . GLU A 1 82 ? 25.938 25.109 -2.014 1 98 82 GLU A C 1
ATOM 637 O O . GLU A 1 82 ? 26.969 25.766 -1.916 1 98 82 GLU A O 1
ATOM 642 N N . LEU A 1 83 ? 25.188 24.859 -0.972 1 98.56 83 LEU A N 1
ATOM 643 C CA . LEU A 1 83 ? 25.484 25.359 0.368 1 98.56 83 LEU A CA 1
ATOM 644 C C . LEU A 1 83 ? 26.797 24.781 0.894 1 98.56 83 LEU A C 1
ATOM 646 O O . LEU A 1 83 ? 27.484 25.438 1.681 1 98.56 83 LEU A O 1
ATOM 650 N N . SER A 1 84 ? 27.094 23.562 0.483 1 97.81 84 SER A N 1
ATOM 651 C CA . SER A 1 84 ? 28.281 22.891 0.967 1 97.81 84 SER A CA 1
ATOM 652 C C . SER A 1 84 ? 29.547 23.641 0.566 1 97.81 84 SER A C 1
ATOM 654 O O . SER A 1 84 ? 30.609 23.469 1.172 1 97.81 84 SER A O 1
ATOM 656 N N . ARG A 1 85 ? 29.422 24.547 -0.423 1 96.62 85 ARG A N 1
ATOM 657 C CA . ARG A 1 85 ? 30.547 25.328 -0.898 1 96.62 85 ARG A CA 1
ATOM 658 C C . ARG A 1 85 ? 30.859 26.469 0.068 1 96.62 85 ARG A C 1
ATOM 660 O O . ARG A 1 85 ? 31.969 27 0.069 1 96.62 85 ARG A O 1
ATOM 667 N N . TYR A 1 86 ? 29.891 26.781 0.886 1 97.62 86 TYR A N 1
ATOM 668 C CA . TYR A 1 86 ? 30.047 28 1.672 1 97.62 86 TYR A CA 1
ATOM 669 C C . TYR A 1 86 ? 29.984 27.703 3.164 1 97.62 86 TYR A C 1
ATOM 671 O O . TYR A 1 86 ? 30.391 28.516 3.988 1 97.62 86 TYR A O 1
ATOM 679 N N . LEU A 1 87 ? 29.453 26.531 3.57 1 97.94 87 LEU A N 1
ATOM 680 C CA . LEU A 1 87 ? 29.219 26.219 4.977 1 97.94 87 LEU A CA 1
ATOM 681 C C . LEU A 1 87 ? 30.328 25.328 5.523 1 97.94 87 LEU A C 1
ATOM 683 O O . LEU A 1 87 ? 30.938 24.562 4.777 1 97.94 87 LEU A O 1
ATOM 687 N N . GLY A 1 88 ? 30.531 25.406 6.793 1 96 88 GLY A N 1
ATOM 688 C CA . GLY A 1 88 ? 31.547 24.625 7.473 1 96 88 GLY A CA 1
ATOM 689 C C . GLY A 1 88 ? 30.969 23.672 8.508 1 96 88 GLY A C 1
ATOM 690 O O . GLY A 1 88 ? 29.75 23.516 8.609 1 96 88 GLY A O 1
ATOM 691 N N . LYS A 1 89 ? 31.844 23.047 9.328 1 95.94 89 LYS A N 1
ATOM 692 C CA . LYS A 1 89 ? 31.5 21.953 10.234 1 95.94 89 LYS A CA 1
ATOM 693 C C . LYS A 1 89 ? 30.609 22.438 11.359 1 95.94 89 LYS A C 1
ATOM 695 O O . LYS A 1 89 ? 29.844 21.656 11.938 1 95.94 89 LYS A O 1
ATOM 700 N N . ASP A 1 90 ? 30.688 23.719 11.602 1 96.38 90 ASP A N 1
ATOM 701 C CA . ASP A 1 90 ? 29.906 24.234 12.727 1 96.38 90 ASP A CA 1
ATOM 702 C C . ASP A 1 90 ? 28.516 24.672 12.281 1 96.38 90 ASP A C 1
ATOM 704 O O . ASP A 1 90 ? 27.625 24.875 13.117 1 96.38 90 ASP A O 1
ATOM 708 N N . ASP A 1 91 ? 28.297 24.828 11 1 98.31 91 ASP A N 1
ATOM 709 C CA . ASP A 1 91 ? 27.031 25.312 10.453 1 98.31 91 ASP A CA 1
ATOM 710 C C . ASP A 1 91 ? 26 24.203 10.398 1 98.31 91 ASP A C 1
ATOM 712 O O . ASP A 1 91 ? 26.344 23.016 10.5 1 98.31 91 ASP A O 1
ATOM 716 N N . VAL A 1 92 ? 24.734 24.562 10.352 1 98.56 92 VAL A N 1
ATOM 717 C CA . VAL A 1 92 ? 23.656 23.594 10.32 1 98.56 92 VAL A CA 1
ATOM 718 C C . VAL A 1 92 ? 22.656 23.969 9.219 1 98.56 92 VAL A C 1
ATOM 720 O O . VAL A 1 92 ? 22.312 25.141 9.062 1 98.56 92 VAL A O 1
ATOM 723 N N . VAL A 1 93 ? 22.297 22.984 8.43 1 98.81 93 VAL A N 1
ATOM 724 C CA . VAL A 1 93 ? 21.219 23.125 7.457 1 98.81 93 VAL A CA 1
ATOM 725 C C . VAL A 1 93 ? 20.016 22.281 7.879 1 98.81 93 VAL A C 1
ATOM 727 O O . VAL A 1 93 ? 20.156 21.094 8.188 1 98.81 93 VAL A O 1
ATOM 730 N N . ILE A 1 94 ? 18.844 22.922 7.941 1 98.81 94 ILE A N 1
ATOM 731 C CA . ILE A 1 94 ? 17.594 22.266 8.336 1 98.81 94 ILE A CA 1
ATOM 732 C C . ILE A 1 94 ? 16.719 22.047 7.105 1 98.81 94 ILE A C 1
ATOM 734 O O . ILE A 1 94 ? 16.375 23.016 6.41 1 98.81 94 ILE A O 1
ATOM 738 N N . ASP A 1 95 ? 16.406 20.812 6.77 1 98.75 95 ASP A N 1
ATOM 739 C CA . ASP A 1 95 ? 15.391 20.5 5.77 1 98.75 95 ASP A CA 1
ATOM 740 C C . ASP A 1 95 ? 14 20.438 6.395 1 98.75 95 ASP A C 1
ATOM 742 O O . ASP A 1 95 ? 13.641 19.438 7.023 1 98.75 95 ASP A O 1
ATOM 746 N N . GLY A 1 96 ? 13.234 21.469 6.18 1 98.25 96 GLY A N 1
ATOM 747 C CA . GLY A 1 96 ? 11.922 21.562 6.797 1 98.25 96 GLY A CA 1
ATOM 748 C C . GLY A 1 96 ? 10.797 21.156 5.863 1 98.25 96 GLY A C 1
ATOM 749 O O . GLY A 1 96 ? 9.617 21.375 6.168 1 98.25 96 GLY A O 1
ATOM 750 N N . GLY A 1 97 ? 11.211 20.641 4.676 1 95.5 97 GLY A N 1
ATOM 751 C CA . GLY A 1 97 ? 10.219 20.172 3.721 1 95.5 97 GLY A CA 1
ATOM 752 C C . GLY A 1 97 ? 9.703 18.781 4.02 1 95.5 97 GLY A C 1
ATOM 753 O O . GLY A 1 97 ? 9.945 18.25 5.105 1 95.5 97 GLY A O 1
ATOM 754 N N . ASN A 1 98 ? 8.984 18.188 3.113 1 94.5 98 ASN A N 1
ATOM 755 C CA . ASN A 1 98 ? 8.406 16.859 3.262 1 94.5 98 ASN A CA 1
ATOM 756 C C . ASN A 1 98 ? 9.305 15.797 2.637 1 94.5 98 ASN A C 1
ATOM 758 O O . ASN A 1 98 ? 8.828 14.945 1.882 1 94.5 98 ASN A O 1
ATOM 762 N N . SER A 1 99 ? 10.57 15.914 2.914 1 96.38 99 SER A N 1
ATOM 763 C CA . SER A 1 99 ? 11.539 14.977 2.348 1 96.38 99 SER A CA 1
ATOM 764 C C . SER A 1 99 ? 11.297 13.562 2.854 1 96.38 99 SER A C 1
ATOM 766 O O . SER A 1 99 ? 10.812 13.367 3.973 1 96.38 99 SER A O 1
ATOM 768 N N . SER A 1 100 ? 11.602 12.594 1.989 1 95.88 100 SER A N 1
ATOM 769 C CA . SER A 1 100 ? 11.648 11.211 2.453 1 95.88 100 SER A CA 1
ATOM 770 C C . SER A 1 100 ? 12.672 11.039 3.568 1 95.88 100 SER A C 1
ATOM 772 O O . SER A 1 100 ? 13.773 11.594 3.506 1 95.88 100 SER A O 1
ATOM 774 N N . TYR A 1 101 ? 12.328 10.25 4.562 1 97.5 101 TYR A N 1
ATOM 775 C CA . TYR A 1 101 ? 13.266 9.992 5.648 1 97.5 101 TYR A CA 1
ATOM 776 C C . TYR A 1 101 ? 14.5 9.258 5.141 1 97.5 101 TYR A C 1
ATOM 778 O O . TYR A 1 101 ? 15.594 9.414 5.695 1 97.5 101 TYR A O 1
ATOM 786 N N . LYS A 1 102 ? 14.375 8.461 4.094 1 95.44 102 LYS A N 1
ATOM 787 C CA . LYS A 1 102 ? 15.508 7.773 3.486 1 95.44 102 LYS A CA 1
ATOM 788 C C . LYS A 1 102 ? 16.469 8.766 2.84 1 95.44 102 LYS A C 1
ATOM 790 O O . LYS A 1 102 ? 17.688 8.586 2.902 1 95.44 102 LYS A O 1
ATOM 795 N N . ASP A 1 103 ? 15.891 9.773 2.188 1 96.75 103 ASP A N 1
ATOM 796 C CA . ASP A 1 103 ? 16.719 10.836 1.628 1 96.75 103 ASP A CA 1
ATOM 797 C C . ASP A 1 103 ? 17.469 11.586 2.73 1 96.75 103 ASP A C 1
ATOM 799 O O . ASP A 1 103 ? 18.625 11.953 2.561 1 96.75 103 ASP A O 1
ATOM 803 N N . THR A 1 104 ? 16.75 11.828 3.783 1 97.75 104 THR A N 1
ATOM 804 C CA . THR A 1 104 ? 17.375 12.508 4.91 1 97.75 104 THR A CA 1
ATOM 805 C C . THR A 1 104 ? 18.578 11.734 5.41 1 97.75 104 THR A C 1
ATOM 807 O O . THR A 1 104 ? 19.641 12.32 5.684 1 97.75 104 THR A O 1
ATOM 810 N N . ILE A 1 105 ? 18.422 10.445 5.551 1 97.06 105 ILE A N 1
ATOM 811 C CA . ILE A 1 105 ? 19.531 9.594 5.984 1 97.06 105 ILE A CA 1
ATOM 812 C C . ILE A 1 105 ? 20.688 9.695 4.984 1 97.06 105 ILE A C 1
ATOM 814 O O . ILE A 1 105 ? 21.828 9.875 5.379 1 97.06 105 ILE A O 1
ATOM 818 N N . ARG A 1 106 ? 20.328 9.617 3.703 1 96.19 106 ARG A N 1
ATOM 819 C CA . ARG A 1 106 ? 21.328 9.672 2.643 1 96.19 106 ARG A CA 1
ATOM 820 C C . ARG A 1 106 ? 22.031 11.023 2.633 1 96.19 106 ARG A C 1
ATOM 822 O O . ARG A 1 106 ? 23.234 11.102 2.361 1 96.19 106 ARG A O 1
ATOM 829 N N . ARG A 1 107 ? 21.359 12.086 2.947 1 97.38 107 ARG A N 1
ATOM 830 C CA . ARG A 1 107 ? 21.844 13.461 2.84 1 97.38 107 ARG A CA 1
ATOM 831 C C . ARG A 1 107 ? 22.719 13.82 4.031 1 97.38 107 ARG A C 1
ATOM 833 O O . ARG A 1 107 ? 23.406 14.844 4.016 1 97.38 107 ARG A O 1
ATOM 840 N N . ASN A 1 108 ? 22.703 12.953 5.016 1 94.56 108 ASN A N 1
ATOM 841 C CA . ASN A 1 108 ? 23.531 13.203 6.188 1 94.56 108 ASN A CA 1
ATOM 842 C C . ASN A 1 108 ? 24.984 12.836 5.926 1 94.56 108 ASN A C 1
ATOM 844 O O . ASN A 1 108 ? 25.547 11.961 6.59 1 94.56 108 ASN A O 1
ATOM 848 N N . ARG A 1 109 ? 25.578 13.508 5.027 1 94.12 109 ARG A N 1
ATOM 849 C CA . ARG A 1 109 ? 26.938 13.156 4.598 1 94.12 109 ARG A CA 1
ATOM 850 C C . ARG A 1 109 ? 27.812 14.398 4.484 1 94.12 109 ARG A C 1
ATOM 852 O O . ARG A 1 109 ? 29.016 14.297 4.254 1 94.12 109 ARG A O 1
ATOM 859 N N . TYR A 1 110 ? 27.281 15.594 4.629 1 95.25 110 TYR A N 1
ATOM 860 C CA . TYR A 1 110 ? 28.016 16.844 4.445 1 95.25 110 TYR A CA 1
ATOM 861 C C . TYR A 1 110 ? 28.781 17.203 5.707 1 95.25 110 TYR A C 1
ATOM 863 O O . TYR A 1 110 ? 28.531 16.656 6.781 1 95.25 110 TYR A O 1
ATOM 871 N N . LYS A 1 111 ? 29.703 18.078 5.531 1 96.06 111 LYS A N 1
ATOM 872 C CA . LYS A 1 111 ? 30.531 18.516 6.652 1 96.06 111 LYS A CA 1
ATOM 873 C C . LYS A 1 111 ? 29.703 19.281 7.688 1 96.06 111 LYS A C 1
ATOM 875 O O . LYS A 1 111 ? 30.016 19.25 8.883 1 96.06 111 LYS A O 1
ATOM 880 N N . PHE A 1 112 ? 28.734 20.031 7.258 1 98.19 112 PHE A N 1
ATOM 881 C CA . PHE A 1 112 ? 27.859 20.75 8.188 1 98.19 112 PHE A CA 1
ATOM 882 C C . PHE A 1 112 ? 26.828 19.812 8.797 1 98.19 112 PHE A C 1
ATOM 884 O O . PHE A 1 112 ? 26.594 18.719 8.281 1 98.19 112 PHE A O 1
ATOM 891 N N . GLY A 1 113 ? 26.266 20.188 9.945 1 98.06 113 GLY A N 1
ATOM 892 C CA . GLY A 1 113 ? 25.156 19.438 10.516 1 98.06 113 GLY A CA 1
ATOM 893 C C . GLY A 1 113 ? 23.906 19.453 9.648 1 98.06 113 GLY A C 1
ATOM 894 O O . GLY A 1 113 ? 23.578 20.469 9.039 1 98.06 113 GLY A O 1
ATOM 895 N N . PHE A 1 114 ? 23.281 18.344 9.531 1 98.69 114 PHE A N 1
ATOM 896 C CA . PHE A 1 114 ? 22.078 18.219 8.727 1 98.69 114 PHE A CA 1
ATOM 897 C C . PHE A 1 114 ? 20.906 17.766 9.594 1 98.69 114 PHE A C 1
ATOM 899 O O . PHE A 1 114 ? 20.984 16.75 10.289 1 98.69 114 PHE A O 1
ATOM 906 N N . VAL A 1 115 ? 19.812 18.516 9.562 1 98.69 115 VAL A N 1
ATOM 907 C CA . VAL A 1 115 ? 18.625 18.281 10.383 1 98.69 115 VAL A CA 1
ATOM 908 C C . VAL A 1 115 ? 17.422 17.984 9.484 1 98.69 115 VAL A C 1
ATOM 910 O O . VAL A 1 115 ? 17.062 18.797 8.633 1 98.69 115 VAL A O 1
ATOM 913 N N . GLY A 1 116 ? 16.891 16.75 9.547 1 98.62 116 GLY A N 1
ATOM 914 C CA . GLY A 1 116 ? 15.555 16.5 9.016 1 98.62 116 GLY A CA 1
ATOM 915 C C . GLY A 1 116 ? 14.445 16.938 9.961 1 98.62 116 GLY A C 1
ATOM 916 O O . GLY A 1 116 ? 14.297 16.375 11.047 1 98.62 116 GLY A O 1
ATOM 917 N N . CYS A 1 117 ? 13.703 17.906 9.5 1 98.38 117 CYS A N 1
ATOM 918 C CA . CYS A 1 117 ? 12.742 18.562 10.375 1 98.38 117 CYS A CA 1
ATOM 919 C C . CYS A 1 117 ? 11.344 18.531 9.766 1 98.38 117 CYS A C 1
ATOM 921 O O . CYS A 1 117 ? 11.055 19.297 8.844 1 98.38 117 CYS A O 1
ATOM 923 N N . GLY A 1 118 ? 10.5 17.625 10.328 1 97.69 118 GLY A N 1
ATOM 924 C CA . GLY A 1 118 ? 9.109 17.656 9.914 1 97.69 118 GLY A CA 1
ATOM 925 C C . GLY A 1 118 ? 8.344 18.812 10.523 1 97.69 118 GLY A C 1
ATOM 926 O O . GLY A 1 118 ? 8.375 19.031 11.734 1 97.69 118 GLY A O 1
ATOM 927 N N . ILE A 1 119 ? 7.703 19.594 9.703 1 97.62 119 ILE A N 1
ATOM 928 C CA . ILE A 1 119 ? 6.926 20.734 10.164 1 97.62 119 ILE A CA 1
ATOM 929 C C . ILE A 1 119 ? 5.465 20.562 9.766 1 97.62 119 ILE A C 1
ATOM 931 O O . ILE A 1 119 ? 5.152 20.375 8.586 1 97.62 119 ILE A O 1
ATOM 935 N N . SER A 1 120 ? 4.598 20.547 10.766 1 96.19 120 SER A N 1
ATOM 936 C CA . SER A 1 120 ? 3.168 20.422 10.508 1 96.19 120 SER A CA 1
ATOM 937 C C . SER A 1 120 ? 2.396 21.609 11.062 1 96.19 120 SER A C 1
ATOM 939 O O . SER A 1 120 ? 2.777 22.188 12.086 1 96.19 120 SER A O 1
ATOM 941 N N . GLY A 1 121 ? 1.262 22.031 10.414 1 94.44 121 GLY A N 1
ATOM 942 C CA . GLY A 1 121 ? 0.384 23.062 10.961 1 94.44 121 GLY A CA 1
ATOM 943 C C . GLY A 1 121 ? -0.309 23.875 9.891 1 94.44 121 GLY A C 1
ATOM 944 O O . GLY A 1 121 ? -1.167 24.719 10.195 1 94.44 121 GLY A O 1
ATOM 945 N N . GLY A 1 122 ? 0.025 23.562 8.641 1 92.5 122 GLY A N 1
ATOM 946 C CA . GLY A 1 122 ? -0.513 24.391 7.578 1 92.5 122 GLY A CA 1
ATOM 947 C C . GLY A 1 122 ? 0.009 25.828 7.609 1 92.5 122 GLY A C 1
ATOM 948 O O . GLY A 1 122 ? 1.009 26.109 8.273 1 92.5 122 GLY A O 1
ATOM 949 N N . GLU A 1 123 ? -0.716 26.625 6.898 1 92.69 123 GLU A N 1
ATOM 950 C CA . GLU A 1 123 ? -0.323 28.031 6.797 1 92.69 123 GLU A CA 1
ATOM 951 C C . GLU A 1 123 ? -0.394 28.719 8.148 1 92.69 123 GLU A C 1
ATOM 953 O O . GLU A 1 123 ? 0.552 29.406 8.555 1 92.69 123 GLU A O 1
ATOM 958 N N . GLU A 1 124 ? -1.421 28.5 8.828 1 92.56 124 GLU A N 1
ATOM 959 C CA . GLU A 1 124 ? -1.629 29.141 10.125 1 92.56 124 GLU A CA 1
ATOM 960 C C . GLU A 1 124 ? -0.645 28.609 11.164 1 92.56 124 GLU A C 1
ATOM 962 O O . GLU A 1 124 ? -0.09 29.391 11.953 1 92.56 124 GLU A O 1
ATOM 967 N N . GLY A 1 125 ? -0.491 27.297 11.148 1 94.38 125 GLY A N 1
ATOM 968 C CA . GLY A 1 125 ? 0.493 26.734 12.055 1 94.38 125 GLY A CA 1
ATOM 969 C C . GLY A 1 125 ? 1.898 27.25 11.812 1 94.38 125 GLY A C 1
ATOM 970 O O . GLY A 1 125 ? 2.621 27.562 12.758 1 94.38 125 GLY A O 1
ATOM 971 N N . ALA A 1 126 ? 2.221 27.344 10.586 1 95.88 126 ALA A N 1
ATOM 972 C CA . ALA A 1 126 ? 3.543 27.859 10.234 1 95.88 126 ALA A CA 1
ATOM 973 C C . ALA A 1 126 ? 3.713 29.297 10.727 1 95.88 126 ALA A C 1
ATOM 975 O O . ALA A 1 126 ? 4.789 29.672 11.188 1 95.88 126 ALA A O 1
ATOM 976 N N . ARG A 1 127 ? 2.697 30.109 10.656 1 97.06 127 ARG A N 1
ATOM 977 C CA . ARG A 1 127 ? 2.744 31.531 10.992 1 97.06 127 ARG A CA 1
ATOM 978 C C . ARG A 1 127 ? 2.783 31.734 12.508 1 97.06 127 ARG A C 1
ATOM 980 O O . ARG A 1 127 ? 3.48 32.625 13 1 97.06 127 ARG A O 1
ATOM 987 N N . TYR A 1 128 ? 2.047 30.906 13.242 1 96.31 128 TYR A N 1
ATOM 988 C CA . TYR A 1 128 ? 1.823 31.266 14.633 1 96.31 128 TYR A CA 1
ATOM 989 C C . TYR A 1 128 ? 2.398 30.203 15.57 1 96.31 128 TYR A C 1
ATOM 991 O O . TYR A 1 128 ? 2.533 30.438 16.766 1 96.31 128 TYR A O 1
ATOM 999 N N . GLY A 1 129 ? 2.727 29.094 15.07 1 97.5 129 GLY A N 1
ATOM 1000 C CA . GLY A 1 129 ? 3.326 28.031 15.875 1 97.5 129 GLY A CA 1
ATOM 1001 C C . GLY A 1 129 ? 3.066 26.641 15.328 1 97.5 129 GLY A C 1
ATOM 1002 O O . GLY A 1 129 ? 2.072 26.016 15.68 1 97.5 129 GLY A O 1
ATOM 1003 N N . PRO A 1 130 ? 3.973 26.141 14.594 1 98 130 PRO A N 1
ATOM 1004 C CA . PRO A 1 130 ? 3.838 24.781 14.047 1 98 130 PRO A CA 1
ATOM 1005 C C . PRO A 1 130 ? 4.285 23.703 15.031 1 98 130 PRO A C 1
ATOM 1007 O O . PRO A 1 130 ? 4.871 24.016 16.078 1 98 130 PRO A O 1
ATOM 1010 N N . SER A 1 131 ? 3.85 22.469 14.789 1 98.19 131 SER A N 1
ATOM 1011 C CA . SER A 1 131 ? 4.488 21.312 15.391 1 98.19 131 SER A CA 1
ATOM 1012 C C . SER A 1 131 ? 5.781 20.953 14.664 1 98.19 131 SER A C 1
ATOM 1014 O O . SER A 1 131 ? 5.809 20.859 13.43 1 98.19 131 SER A O 1
ATOM 1016 N N . ILE A 1 132 ? 6.871 20.781 15.414 1 98.69 132 ILE A N 1
ATOM 1017 C CA . ILE A 1 132 ? 8.188 20.609 14.812 1 98.69 132 ILE A CA 1
ATOM 1018 C C . ILE A 1 132 ? 8.797 19.297 15.281 1 98.69 132 ILE A C 1
ATOM 1020 O O . ILE A 1 132 ? 9.031 19.094 16.469 1 98.69 132 ILE A O 1
ATOM 1024 N N . MET A 1 133 ? 9.031 18.359 14.352 1 98.75 133 MET A N 1
ATOM 1025 C CA . MET A 1 133 ? 9.562 17.031 14.57 1 98.75 133 MET A CA 1
ATOM 1026 C C . MET A 1 133 ? 11 16.922 14.062 1 98.75 133 MET A C 1
ATOM 1028 O O . MET A 1 133 ? 11.234 16.938 12.859 1 98.75 133 MET A O 1
ATOM 1032 N N . VAL A 1 134 ? 11.945 16.688 14.984 1 98.81 134 VAL A N 1
ATOM 1033 C CA . VAL A 1 134 ? 13.336 16.891 14.609 1 98.81 134 VAL A CA 1
ATOM 1034 C C . VAL A 1 134 ? 14.078 15.562 14.625 1 98.81 134 VAL A C 1
ATOM 1036 O O . VAL A 1 134 ? 13.953 14.781 15.562 1 98.81 134 VAL A O 1
ATOM 1039 N N . GLY A 1 135 ? 14.805 15.266 13.578 1 98.69 135 GLY A N 1
ATOM 1040 C CA . GLY A 1 135 ? 15.758 14.172 13.5 1 98.69 135 GLY A CA 1
ATOM 1041 C C . GLY A 1 135 ? 17.141 14.617 13.062 1 98.69 135 GLY A C 1
ATOM 1042 O O . GLY A 1 135 ? 17.312 15.117 11.945 1 98.69 135 GLY A O 1
ATOM 1043 N N . CYS A 1 136 ? 18.188 14.477 13.938 1 98.44 136 CYS A N 1
ATOM 1044 C CA . CYS A 1 136 ? 19.562 14.852 13.672 1 98.44 136 CYS A CA 1
ATOM 1045 C C . CYS A 1 136 ? 20.484 14.375 14.789 1 98.44 136 CYS A C 1
ATOM 1047 O O . CYS A 1 136 ? 20.031 13.797 15.773 1 98.44 136 CYS A O 1
ATOM 1049 N N . ASP A 1 137 ? 21.75 14.5 14.586 1 97.44 137 ASP A N 1
ATOM 1050 C CA . ASP A 1 137 ? 22.703 14.18 15.648 1 97.44 137 ASP A CA 1
ATOM 1051 C C . ASP A 1 137 ? 22.594 15.172 16.797 1 97.44 137 ASP A C 1
ATOM 1053 O O . ASP A 1 137 ? 22.078 16.281 16.625 1 97.44 137 ASP A O 1
ATOM 1057 N N . LYS A 1 138 ? 23.078 14.805 17.938 1 97.44 138 LYS A N 1
ATOM 1058 C CA . LYS A 1 138 ? 22.922 15.57 19.172 1 97.44 138 LYS A CA 1
ATOM 1059 C C . LYS A 1 138 ? 23.594 16.938 19.062 1 97.44 138 LYS A C 1
ATOM 1061 O O . LYS A 1 138 ? 23.094 17.938 19.578 1 97.44 138 LYS A O 1
ATOM 1066 N N . ASP A 1 139 ? 24.703 16.969 18.406 1 97.62 139 ASP A N 1
ATOM 1067 C CA . ASP A 1 139 ? 25.422 18.219 18.25 1 97.62 139 ASP A CA 1
ATOM 1068 C C . ASP A 1 139 ? 24.594 19.234 17.469 1 97.62 139 ASP A C 1
ATOM 1070 O O . ASP A 1 139 ? 24.484 20.391 17.859 1 97.62 139 ASP A O 1
ATOM 1074 N N . SER A 1 140 ? 24.062 18.828 16.359 1 98.19 140 SER A N 1
ATOM 1075 C CA . SER A 1 140 ? 23.219 19.688 15.562 1 98.19 140 SER A CA 1
ATOM 1076 C C . SER A 1 140 ? 21.984 20.125 16.344 1 98.19 140 SER A C 1
ATOM 1078 O O . SER A 1 140 ? 21.547 21.281 16.234 1 98.19 140 SER A O 1
ATOM 1080 N N . TRP A 1 141 ? 21.438 19.219 17.109 1 98.38 141 TRP A N 1
ATOM 1081 C CA . TRP A 1 141 ? 20.25 19.531 17.906 1 98.38 141 TRP A CA 1
ATOM 1082 C C . TRP A 1 141 ? 20.547 20.641 18.906 1 98.38 141 TRP A C 1
ATOM 1084 O O . TRP A 1 141 ? 19.766 21.578 19.062 1 98.38 141 TRP A O 1
ATOM 1094 N N . GLU A 1 142 ? 21.625 20.562 19.5 1 97.75 142 GLU A N 1
ATOM 1095 C CA . GLU A 1 142 ? 22.016 21.578 20.484 1 97.75 142 GLU A CA 1
ATOM 1096 C C . GLU A 1 142 ? 22.109 22.953 19.844 1 97.75 142 GLU A C 1
ATOM 1098 O O . GLU A 1 142 ? 21.781 23.969 20.469 1 97.75 142 GLU A O 1
ATOM 1103 N N . LYS A 1 143 ? 22.5 22.984 18.656 1 97.75 143 LYS A N 1
ATOM 1104 C CA . LYS A 1 143 ? 22.719 24.25 17.969 1 97.75 143 LYS A CA 1
ATOM 1105 C C . LYS A 1 143 ? 21.406 24.875 17.531 1 97.75 143 LYS A C 1
ATOM 1107 O O . LYS A 1 143 ? 21.312 26.109 17.422 1 97.75 143 LYS A O 1
ATOM 1112 N N . VAL A 1 144 ? 20.406 24.047 17.312 1 98.06 144 VAL A N 1
ATOM 1113 C CA . VAL A 1 144 ? 19.219 24.609 16.672 1 98.06 144 VAL A CA 1
ATOM 1114 C C . VAL A 1 144 ? 18.031 24.531 17.625 1 98.06 144 VAL A C 1
ATOM 1116 O O . VAL A 1 144 ? 16.969 25.078 17.344 1 98.06 144 VAL A O 1
ATOM 1119 N N . GLN A 1 145 ? 18.141 23.875 18.734 1 98.12 145 GLN A N 1
ATOM 1120 C CA . GLN A 1 145 ? 17.031 23.594 19.641 1 98.12 145 GLN A CA 1
ATOM 1121 C C . GLN A 1 145 ? 16.328 24.875 20.062 1 98.12 145 GLN A C 1
ATOM 1123 O O . GLN A 1 145 ? 15.102 24.953 20.047 1 98.12 145 GLN A O 1
ATOM 1128 N N . GLY A 1 146 ? 17.078 25.859 20.5 1 97.75 146 GLY A N 1
ATOM 1129 C CA . GLY A 1 146 ? 16.484 27.109 20.938 1 97.75 146 GLY A CA 1
ATOM 1130 C C . GLY A 1 146 ? 15.648 27.781 19.859 1 97.75 146 GLY A C 1
ATOM 1131 O O . GLY A 1 146 ? 14.5 28.156 20.109 1 97.75 146 GLY A O 1
ATOM 1132 N N . PHE A 1 147 ? 16.172 27.859 18.719 1 97.94 147 PHE A N 1
ATOM 1133 C CA . PHE A 1 147 ? 15.508 28.484 17.578 1 97.94 147 PHE A CA 1
ATOM 1134 C C . PHE A 1 147 ? 14.219 27.75 17.25 1 97.94 147 PHE A C 1
ATOM 1136 O O . PHE A 1 147 ? 13.148 28.359 17.188 1 97.94 147 PHE A O 1
ATOM 1143 N N . LEU A 1 148 ? 14.312 26.391 17.031 1 98.56 148 LEU A N 1
ATOM 1144 C CA . LEU A 1 148 ? 13.156 25.609 16.625 1 98.56 148 LEU A CA 1
ATOM 1145 C C . LEU A 1 148 ? 12.086 25.609 17.703 1 98.56 148 LEU A C 1
ATOM 1147 O O . LEU A 1 148 ? 10.891 25.656 17.406 1 98.56 148 LEU A O 1
ATOM 1151 N N . THR A 1 149 ? 12.492 25.594 18.953 1 97.88 149 THR A N 1
ATOM 1152 C CA . THR A 1 149 ? 11.547 25.641 20.062 1 97.88 149 THR A CA 1
ATOM 1153 C C . THR A 1 149 ? 10.812 26.984 20.078 1 97.88 149 THR A C 1
ATOM 1155 O O . THR A 1 149 ? 9.602 27.016 20.297 1 97.88 149 THR A O 1
ATOM 1158 N N . ASP A 1 150 ? 11.484 28.062 19.812 1 97.69 150 ASP A N 1
ATOM 1159 C CA . ASP A 1 150 ? 10.914 29.406 19.875 1 97.69 150 ASP A CA 1
ATOM 1160 C C . ASP A 1 150 ? 9.805 29.594 18.844 1 97.69 150 ASP A C 1
ATOM 1162 O O . ASP A 1 150 ? 8.828 30.297 19.094 1 97.69 150 ASP A O 1
ATOM 1166 N N . ILE A 1 151 ? 9.922 28.969 17.766 1 98 151 ILE A N 1
ATOM 1167 C CA . ILE A 1 151 ? 8.969 29.25 16.703 1 98 151 ILE A CA 1
ATOM 1168 C C . ILE A 1 151 ? 7.855 28.203 16.719 1 98 151 ILE A C 1
ATOM 1170 O O . ILE A 1 151 ? 6.922 28.266 15.914 1 98 151 ILE A O 1
ATOM 1174 N N . SER A 1 152 ? 7.918 27.203 17.578 1 98.12 152 SER A N 1
ATOM 1175 C CA . SER A 1 152 ? 6.945 26.109 17.625 1 98.12 152 SER A CA 1
ATOM 1176 C C . SER A 1 152 ? 5.734 26.484 18.469 1 98.12 152 SER A C 1
ATOM 1178 O O . SER A 1 152 ? 5.754 27.5 19.172 1 98.12 152 SER A O 1
ATOM 1180 N N . ALA A 1 153 ? 4.695 25.75 18.359 1 96.56 153 ALA A N 1
ATOM 1181 C CA . ALA A 1 153 ? 3.479 25.969 19.141 1 96.56 153 ALA A CA 1
ATOM 1182 C C . ALA A 1 153 ? 3.703 25.609 20.609 1 96.56 153 ALA A C 1
ATOM 1184 O O . ALA A 1 153 ? 4.652 24.906 20.953 1 96.56 153 ALA A O 1
ATOM 1185 N N . VAL A 1 154 ? 2.883 26.219 21.391 1 92.81 154 VAL A N 1
ATOM 1186 C CA . VAL A 1 154 ? 2.826 25.828 22.797 1 92.81 154 VAL A CA 1
ATOM 1187 C C . VAL A 1 154 ? 1.778 24.734 22.984 1 92.81 154 VAL A C 1
ATOM 1189 O O . VAL A 1 154 ? 0.688 24.797 22.406 1 92.81 154 VAL A O 1
ATOM 1192 N N . GLU A 1 155 ? 2.139 23.734 23.734 1 86.69 155 GLU A N 1
ATOM 1193 C CA . GLU A 1 155 ? 1.222 22.625 23.969 1 86.69 155 GLU A CA 1
ATOM 1194 C C . GLU A 1 155 ? -0.058 23.109 24.656 1 86.69 155 GLU A C 1
ATOM 1196 O O . GLU A 1 155 ? -0.053 24.125 25.359 1 86.69 155 GLU A O 1
ATOM 1201 N N . VAL A 1 156 ? -1.139 22.422 24.484 1 76.62 156 VAL A N 1
ATOM 1202 C CA . VAL A 1 156 ? -2.445 22.781 25.031 1 76.62 156 VAL A CA 1
ATOM 1203 C C . VAL A 1 156 ? -2.438 22.656 26.547 1 76.62 156 VAL A C 1
ATOM 1205 O O . VAL A 1 156 ? -2.961 23.516 27.25 1 76.62 156 VAL A O 1
ATOM 1208 N N . SER A 1 157 ? -1.907 21.578 27.094 1 70.38 157 SER A N 1
ATOM 1209 C CA . SER A 1 157 ? -2.043 21.234 28.5 1 70.38 157 SER A CA 1
ATOM 1210 C C . SER A 1 157 ? -0.954 21.891 29.344 1 70.38 157 SER A C 1
ATOM 1212 O O . SER A 1 157 ? -0.956 21.781 30.562 1 70.38 157 SER A O 1
ATOM 1214 N N . GLY A 1 158 ? -0.151 22.641 28.609 1 75.25 158 GLY A N 1
ATOM 1215 C CA . GLY A 1 158 ? 0.929 23.141 29.438 1 75.25 158 GLY A CA 1
ATOM 1216 C C . GLY A 1 158 ? 1.714 24.266 28.781 1 75.25 158 GLY A C 1
ATOM 1217 O O . GLY A 1 158 ? 1.137 25.141 28.141 1 75.25 158 GLY A O 1
ATOM 1218 N N . SER A 1 159 ? 2.938 24.172 29.234 1 79.06 159 SER A N 1
ATOM 1219 C CA . SER A 1 159 ? 3.805 25.25 28.766 1 79.06 159 SER A CA 1
ATOM 1220 C C . SER A 1 159 ? 4.914 24.719 27.875 1 79.06 159 SER A C 1
ATOM 1222 O O . SER A 1 159 ? 5.738 25.484 27.375 1 79.06 159 SER A O 1
ATOM 1224 N N . LYS A 1 160 ? 4.711 23.422 27.656 1 89.69 160 LYS A N 1
ATOM 1225 C CA . LYS A 1 160 ? 5.777 22.891 26.828 1 89.69 160 LYS A CA 1
ATOM 1226 C C . LYS A 1 160 ? 5.566 23.25 25.359 1 89.69 160 LYS A C 1
ATOM 1228 O O . LYS A 1 160 ? 4.438 23.516 24.938 1 89.69 160 LYS A O 1
ATOM 1233 N N . ARG A 1 161 ? 6.668 23.266 24.641 1 95 161 ARG A N 1
ATOM 1234 C CA . ARG A 1 161 ? 6.641 23.594 23.219 1 95 161 ARG A CA 1
ATOM 1235 C C . ARG A 1 161 ? 6.492 22.344 22.359 1 95 161 ARG A C 1
ATOM 1237 O O . ARG A 1 161 ? 6.988 21.281 22.734 1 95 161 ARG A O 1
ATOM 1244 N N . CYS A 1 162 ? 5.801 22.438 21.281 1 97.25 162 CYS A N 1
ATOM 1245 C CA . CYS A 1 162 ? 5.59 21.328 20.359 1 97.25 162 CYS A CA 1
ATOM 1246 C C . CYS A 1 162 ? 6.766 21.188 19.406 1 97.25 162 CYS A C 1
ATOM 1248 O O . CYS A 1 162 ? 6.582 21.203 18.188 1 97.25 162 CYS A O 1
ATOM 1250 N N . CYS A 1 163 ? 7.926 21.062 19.953 1 98.19 163 CYS A N 1
ATOM 1251 C CA . CYS A 1 163 ? 9.203 20.812 19.297 1 98.19 163 CYS A CA 1
ATOM 1252 C C . CYS A 1 163 ? 9.992 19.719 20.016 1 98.19 163 CYS A C 1
ATOM 1254 O O . CYS A 1 163 ? 10.352 19.891 21.188 1 98.19 163 CYS A O 1
ATOM 1256 N N . VAL A 1 164 ? 10.227 18.594 19.328 1 98 164 VAL A N 1
ATOM 1257 C CA . VAL A 1 164 ? 10.836 17.453 20.016 1 98 164 VAL A CA 1
ATOM 1258 C C . VAL A 1 164 ? 11.906 16.828 19.125 1 98 164 VAL A C 1
ATOM 1260 O O . VAL A 1 164 ? 11.711 16.688 17.922 1 98 164 VAL A O 1
ATOM 1263 N N . TRP A 1 165 ? 13.086 16.594 19.734 1 98.56 165 TRP A N 1
ATOM 1264 C CA . TRP A 1 165 ? 14.086 15.75 19.094 1 98.56 165 TRP A CA 1
ATOM 1265 C C . TRP A 1 165 ? 13.68 14.281 19.188 1 98.56 165 TRP A C 1
ATOM 1267 O O . TRP A 1 165 ? 13.523 13.734 20.281 1 98.56 165 TRP A O 1
ATOM 1277 N N . LEU A 1 166 ? 13.539 13.625 18.016 1 98.56 166 LEU A N 1
ATOM 1278 C CA . LEU A 1 166 ? 12.922 12.312 17.984 1 98.56 166 LEU A CA 1
ATOM 1279 C C . LEU A 1 166 ? 13.961 11.234 17.672 1 98.56 166 LEU A C 1
ATOM 1281 O O . LEU A 1 166 ? 13.641 10.039 17.688 1 98.56 166 LEU A O 1
ATOM 1285 N N . GLY A 1 167 ? 15.133 11.609 17.422 1 98.12 167 GLY A N 1
ATOM 1286 C CA . GLY A 1 167 ? 16.203 10.68 17.094 1 98.12 167 GLY A CA 1
ATOM 1287 C C . GLY A 1 167 ? 17.094 11.164 15.977 1 98.12 167 GLY A C 1
ATOM 1288 O O . GLY A 1 167 ? 16.938 12.289 15.492 1 98.12 167 GLY A O 1
ATOM 1289 N N . GLU A 1 168 ? 18.094 10.328 15.555 1 96.94 168 GLU A N 1
ATOM 1290 C CA . GLU A 1 168 ? 19.062 10.727 14.539 1 96.94 168 GLU A CA 1
ATOM 1291 C C . GLU A 1 168 ? 18.531 10.422 13.141 1 96.94 168 GLU A C 1
ATOM 1293 O O . GLU A 1 168 ? 17.516 9.758 12.977 1 96.94 168 GLU A O 1
ATOM 1298 N N . GLY A 1 169 ? 19.188 11.008 12.219 1 94.81 169 GLY A N 1
ATOM 1299 C CA . GLY A 1 169 ? 18.922 10.703 10.828 1 94.81 169 GLY A CA 1
ATOM 1300 C C . GLY A 1 169 ? 17.531 11.109 10.375 1 94.81 169 GLY A C 1
ATOM 1301 O O . GLY A 1 169 ? 17.141 12.273 10.531 1 94.81 169 GLY A O 1
ATOM 1302 N N . GLY A 1 170 ? 16.812 10.125 9.922 1 97.38 170 GLY A N 1
ATOM 1303 C CA . GLY A 1 170 ? 15.531 10.375 9.281 1 97.38 170 GLY A CA 1
ATOM 1304 C C . GLY A 1 170 ? 14.359 10.391 10.25 1 97.38 170 GLY A C 1
ATOM 1305 O O . GLY A 1 170 ? 13.203 10.508 9.836 1 97.38 170 GLY A O 1
ATOM 1306 N N . ALA A 1 171 ? 14.578 10.406 11.539 1 98.5 171 ALA A N 1
ATOM 1307 C CA . ALA A 1 171 ? 13.523 10.227 12.531 1 98.5 171 ALA A CA 1
ATOM 1308 C C . ALA A 1 171 ? 12.461 11.32 12.414 1 98.5 171 ALA A C 1
ATOM 1310 O O . ALA A 1 171 ? 11.266 11.031 12.453 1 98.5 171 ALA A O 1
ATOM 1311 N N . GLY A 1 172 ? 12.891 12.531 12.289 1 98.56 172 GLY A N 1
ATOM 1312 C CA . GLY A 1 172 ? 11.953 13.641 12.188 1 98.56 172 GLY A CA 1
ATOM 1313 C C . GLY A 1 172 ? 11.039 13.539 10.984 1 98.56 172 GLY A C 1
ATOM 1314 O O . GLY A 1 172 ? 9.82 13.656 11.109 1 98.56 172 GLY A O 1
ATOM 1315 N N . HIS A 1 173 ? 11.672 13.336 9.859 1 98.31 173 HIS A N 1
ATOM 1316 C CA . HIS A 1 173 ? 10.891 13.227 8.625 1 98.31 173 HIS A CA 1
ATOM 1317 C C . HIS A 1 173 ? 10.016 11.977 8.641 1 98.31 173 HIS A C 1
ATOM 1319 O O . HIS A 1 173 ? 8.914 11.984 8.094 1 98.31 173 HIS A O 1
ATOM 1325 N N . PHE A 1 174 ? 10.453 10.891 9.336 1 98.44 174 PHE A N 1
ATOM 1326 C CA . PHE A 1 174 ? 9.625 9.688 9.422 1 98.44 174 PHE A CA 1
ATOM 1327 C C . PHE A 1 174 ? 8.359 9.953 10.219 1 98.44 174 PHE A C 1
ATOM 1329 O O . PHE A 1 174 ? 7.262 9.57 9.805 1 98.44 174 PHE A O 1
ATOM 1336 N N . VAL A 1 175 ? 8.523 10.578 11.359 1 98.56 175 VAL A N 1
ATOM 1337 C CA . VAL A 1 175 ? 7.371 10.867 12.211 1 98.56 175 VAL A CA 1
ATOM 1338 C C . VAL A 1 175 ? 6.406 11.797 11.477 1 98.56 175 VAL A C 1
ATOM 1340 O O . VAL A 1 175 ? 5.188 11.617 11.547 1 98.56 175 VAL A O 1
ATOM 1343 N N . LYS A 1 176 ? 6.918 12.781 10.766 1 98.12 176 LYS A N 1
ATOM 1344 C CA . LYS A 1 176 ? 6.094 13.664 9.945 1 98.12 176 LYS A CA 1
ATOM 1345 C C . LYS A 1 176 ? 5.363 12.883 8.859 1 98.12 176 LYS A C 1
ATOM 1347 O O . LYS A 1 176 ? 4.195 13.156 8.578 1 98.12 176 LYS A O 1
ATOM 1352 N N . MET A 1 177 ? 6.055 11.977 8.258 1 97.75 177 MET A N 1
ATOM 1353 C CA . MET A 1 177 ? 5.465 11.141 7.215 1 97.75 177 MET A CA 1
ATOM 1354 C C . MET A 1 177 ? 4.27 10.367 7.754 1 97.75 177 MET A C 1
ATOM 1356 O O . MET A 1 177 ? 3.209 10.336 7.125 1 97.75 177 MET A O 1
ATOM 1360 N N . VAL A 1 178 ? 4.414 9.766 8.914 1 98.31 178 VAL A N 1
ATOM 1361 C CA . VAL A 1 178 ? 3.334 8.977 9.5 1 98.31 178 VAL A CA 1
ATOM 1362 C C . VAL A 1 178 ? 2.203 9.906 9.945 1 98.31 178 VAL A C 1
ATOM 1364 O O . VAL A 1 178 ? 1.024 9.57 9.805 1 98.31 178 VAL A O 1
ATOM 1367 N N . HIS A 1 179 ? 2.605 11.086 10.5 1 97.88 179 HIS A N 1
ATOM 1368 C CA . HIS A 1 179 ? 1.606 12.102 10.789 1 97.88 179 HIS A CA 1
ATOM 1369 C C . HIS A 1 179 ? 0.713 12.359 9.578 1 97.88 179 HIS A C 1
ATOM 1371 O O . HIS A 1 179 ? -0.514 12.359 9.695 1 97.88 179 HIS A O 1
ATOM 1377 N N . ASN A 1 180 ? 1.312 12.594 8.43 1 97 180 ASN A N 1
ATOM 1378 C CA . ASN A 1 180 ? 0.563 12.836 7.199 1 97 180 ASN A CA 1
ATOM 1379 C C . ASN A 1 180 ? -0.264 11.625 6.793 1 97 180 ASN A C 1
ATOM 1381 O O . ASN A 1 180 ? -1.379 11.766 6.289 1 97 180 ASN A O 1
ATOM 1385 N N . GLY A 1 181 ? 0.287 10.398 6.965 1 97.31 181 GLY A N 1
ATOM 1386 C CA . GLY A 1 181 ? -0.486 9.195 6.699 1 97.31 181 GLY A CA 1
ATOM 1387 C C . GLY A 1 181 ? -1.769 9.125 7.508 1 97.31 181 GLY A C 1
ATOM 1388 O O . GLY A 1 181 ? -2.836 8.836 6.961 1 97.31 181 GLY A O 1
ATOM 1389 N N . ILE A 1 182 ? -1.657 9.375 8.781 1 98.06 182 ILE A N 1
ATOM 1390 C CA . ILE A 1 182 ? -2.82 9.375 9.664 1 98.06 182 ILE A CA 1
ATOM 1391 C C . ILE A 1 182 ? -3.797 10.461 9.234 1 98.06 182 ILE A C 1
ATOM 1393 O O . ILE A 1 182 ? -5.012 10.258 9.242 1 98.06 182 ILE A O 1
ATOM 1397 N N . GLU A 1 183 ? -3.234 11.602 8.867 1 97.19 183 GLU A N 1
ATOM 1398 C CA . GLU A 1 183 ? -4.043 12.711 8.367 1 97.19 183 GLU A CA 1
ATOM 1399 C C . GLU A 1 183 ? -4.832 12.297 7.129 1 97.19 183 GLU A C 1
ATOM 1401 O O . GLU A 1 183 ? -6.016 12.625 7.004 1 97.19 183 GLU A O 1
ATOM 1406 N N . TYR A 1 184 ? -4.211 11.562 6.195 1 97.19 184 TYR A N 1
ATOM 1407 C CA . TYR A 1 184 ? -4.906 11.047 5.02 1 97.19 184 TYR A CA 1
ATOM 1408 C C . TYR A 1 184 ? -6.098 10.188 5.426 1 97.19 184 TYR A C 1
ATOM 1410 O O . TYR A 1 184 ? -7.195 10.344 4.887 1 97.19 184 TYR A O 1
ATOM 1418 N N . GLY A 1 185 ? -5.844 9.281 6.379 1 98.06 185 GLY A N 1
ATOM 1419 C CA . GLY A 1 185 ? -6.926 8.445 6.875 1 98.06 185 GLY A CA 1
ATOM 1420 C C . GLY A 1 185 ? -8.062 9.242 7.484 1 98.06 185 GLY A C 1
ATOM 1421 O O . GLY A 1 185 ? -9.234 8.984 7.195 1 98.06 185 GLY A O 1
ATOM 1422 N N . ASP A 1 186 ? -7.73 10.219 8.273 1 98.25 186 ASP A N 1
ATOM 1423 C CA . ASP A 1 186 ? -8.727 11.031 8.961 1 98.25 186 ASP A CA 1
ATOM 1424 C C . ASP A 1 186 ? -9.562 11.844 7.969 1 98.25 186 ASP A C 1
ATOM 1426 O O . ASP A 1 186 ? -10.789 11.891 8.07 1 98.25 186 ASP A O 1
ATOM 1430 N N . MET A 1 187 ? -8.93 12.469 7.016 1 97.88 187 MET A N 1
ATOM 1431 C CA . MET A 1 187 ? -9.641 13.242 6 1 97.88 187 MET A CA 1
ATOM 1432 C C . MET A 1 187 ? -10.562 12.352 5.176 1 97.88 187 MET A C 1
ATOM 1434 O O . MET A 1 187 ? -11.68 12.75 4.828 1 97.88 187 MET A O 1
ATOM 1438 N N . ALA A 1 188 ? -10.055 11.156 4.855 1 98.19 188 ALA A N 1
ATOM 1439 C CA . ALA A 1 188 ? -10.883 10.219 4.105 1 98.19 188 ALA A CA 1
ATOM 1440 C C . ALA A 1 188 ? -12.125 9.828 4.898 1 98.19 188 ALA A C 1
ATOM 1442 O O . ALA A 1 188 ? -13.234 9.781 4.352 1 98.19 188 ALA A O 1
ATOM 1443 N N . ILE A 1 189 ? -11.961 9.555 6.168 1 98.88 189 ILE A N 1
ATOM 1444 C CA . ILE A 1 189 ? -13.07 9.133 7.02 1 98.88 189 ILE A CA 1
ATOM 1445 C C . ILE A 1 189 ? -14.086 10.266 7.145 1 98.88 189 ILE A C 1
ATOM 1447 O O . ILE A 1 189 ? -15.297 10.031 7.098 1 98.88 189 ILE A O 1
ATOM 1451 N N . ILE A 1 190 ? -13.625 11.5 7.289 1 98.81 190 ILE A N 1
ATOM 1452 C CA . ILE A 1 190 ? -14.516 12.656 7.344 1 98.81 190 ILE A CA 1
ATOM 1453 C C . ILE A 1 190 ? -15.281 12.781 6.027 1 98.81 190 ILE A C 1
ATOM 1455 O O . ILE A 1 190 ? -16.5 12.953 6.031 1 98.81 190 ILE A O 1
ATOM 1459 N N . SER A 1 191 ? -14.586 12.695 4.922 1 98.5 191 SER A N 1
ATOM 1460 C CA . SER A 1 191 ? -15.188 12.812 3.6 1 98.5 191 SER A CA 1
ATOM 1461 C C . SER A 1 191 ? -16.234 11.719 3.367 1 98.5 191 SER A C 1
ATOM 1463 O O . SER A 1 191 ? -17.312 11.992 2.85 1 98.5 191 SER A O 1
ATOM 1465 N N . GLU A 1 192 ? -15.898 10.469 3.727 1 98.75 192 GLU A N 1
ATOM 1466 C CA . GLU A 1 192 ? -16.828 9.352 3.568 1 98.75 192 GLU A CA 1
ATOM 1467 C C . GLU A 1 192 ? -18.047 9.516 4.461 1 98.75 192 GLU A C 1
ATOM 1469 O O . GLU A 1 192 ? -19.172 9.18 4.062 1 98.75 192 GLU A O 1
ATOM 1474 N N . THR A 1 193 ? -17.812 9.992 5.645 1 98.88 193 THR A N 1
ATOM 1475 C CA . THR A 1 193 ? -18.938 10.258 6.539 1 98.88 193 THR A CA 1
ATOM 1476 C C . THR A 1 193 ? -19.844 11.336 5.965 1 98.88 193 THR A C 1
ATOM 1478 O O . THR A 1 193 ? -21.078 11.227 6.039 1 98.88 193 THR A O 1
ATOM 1481 N N . TYR A 1 194 ? -19.25 12.391 5.387 1 98.56 194 TYR A N 1
ATOM 1482 C CA . TYR A 1 194 ? -20 13.422 4.676 1 98.56 194 TYR A CA 1
ATOM 1483 C C . TYR A 1 194 ? -20.875 12.812 3.6 1 98.56 194 TYR A C 1
ATOM 1485 O O . TYR A 1 194 ? -22.062 13.156 3.492 1 98.56 194 TYR A O 1
ATOM 1493 N N . LEU A 1 195 ? -20.391 11.844 2.82 1 97.94 195 LEU A N 1
ATOM 1494 C CA . LEU A 1 195 ? -21.156 11.18 1.766 1 97.94 195 LEU A CA 1
ATOM 1495 C C . LEU A 1 195 ? -22.312 10.375 2.354 1 97.94 195 LEU A C 1
ATOM 1497 O O . LEU A 1 195 ? -23.406 10.367 1.799 1 97.94 195 LEU A O 1
ATOM 1501 N N . VAL A 1 196 ? -22.016 9.664 3.438 1 98.31 196 VAL A N 1
ATOM 1502 C CA . VAL A 1 196 ? -23.031 8.867 4.098 1 98.31 196 VAL A CA 1
ATOM 1503 C C . VAL A 1 196 ? -24.172 9.766 4.559 1 98.31 196 VAL A C 1
ATOM 1505 O O . VAL A 1 196 ? -25.344 9.469 4.316 1 98.31 196 VAL A O 1
ATOM 1508 N N . LEU A 1 197 ? -23.844 10.844 5.184 1 98.56 197 LEU A N 1
ATOM 1509 C CA . LEU A 1 197 ? -24.844 11.758 5.711 1 98.56 197 LEU A CA 1
ATOM 1510 C C . LEU A 1 197 ? -25.625 12.414 4.582 1 98.56 197 LEU A C 1
ATOM 1512 O O . LEU A 1 197 ? -26.844 12.602 4.691 1 98.56 197 LEU A O 1
ATOM 1516 N N . LYS A 1 198 ? -24.938 12.844 3.486 1 97.38 198 LYS A N 1
ATOM 1517 C CA . LYS A 1 198 ? -25.625 13.352 2.307 1 97.38 198 LYS A CA 1
ATOM 1518 C C . LYS A 1 198 ? -26.641 12.328 1.771 1 97.38 198 LYS A C 1
ATOM 1520 O O . LYS A 1 198 ? -27.734 12.695 1.339 1 97.38 198 LYS A O 1
ATOM 1525 N N . SER A 1 199 ? -26.203 11.055 1.801 1 95.88 199 SER A N 1
ATOM 1526 C CA . SER A 1 199 ? -27.062 9.992 1.283 1 95.88 199 SER A CA 1
ATOM 1527 C C . SER A 1 199 ? -28.281 9.789 2.176 1 95.88 199 SER A C 1
ATOM 1529 O O . SER A 1 199 ? -29.297 9.242 1.732 1 95.88 199 SER A O 1
ATOM 1531 N N . LEU A 1 200 ? -28.219 10.18 3.426 1 96.81 200 LEU A N 1
ATOM 1532 C CA . LEU A 1 200 ? -29.344 10.133 4.348 1 96.81 200 LEU A CA 1
ATOM 1533 C C . LEU A 1 200 ? -30.297 11.312 4.109 1 96.81 200 LEU A C 1
ATOM 1535 O O . LEU A 1 200 ? -31.359 11.391 4.727 1 96.81 200 LEU A O 1
ATOM 1539 N N . GLY A 1 201 ? -29.906 12.258 3.225 1 96.31 201 GLY A N 1
ATOM 1540 C CA . GLY A 1 201 ? -30.766 13.359 2.826 1 96.31 201 GLY A CA 1
ATOM 1541 C C . GLY A 1 201 ? -30.453 14.656 3.545 1 96.31 201 GLY A C 1
ATOM 1542 O O . GLY A 1 201 ? -31.188 15.633 3.426 1 96.31 201 GLY A O 1
ATOM 1543 N N . LEU A 1 202 ? -29.344 14.711 4.238 1 98.19 202 LEU A N 1
ATOM 1544 C CA . LEU A 1 202 ? -29 15.914 4.992 1 98.19 202 LEU A CA 1
ATOM 1545 C C . LEU A 1 202 ? -28.359 16.953 4.086 1 98.19 202 LEU A C 1
ATOM 1547 O O . LEU A 1 202 ? -27.578 16.609 3.191 1 98.19 202 LEU A O 1
ATOM 1551 N N . SER A 1 203 ? -28.656 18.234 4.352 1 98.06 203 SER A N 1
ATOM 1552 C CA . SER A 1 203 ? -28.031 19.344 3.656 1 98.06 203 SER A CA 1
ATOM 1553 C C . SER A 1 203 ? -26.641 19.641 4.219 1 98.06 203 SER A C 1
ATOM 1555 O O . SER A 1 203 ? -26.297 19.156 5.293 1 98.06 203 SER A O 1
ATOM 1557 N N . ASN A 1 204 ? -25.906 20.438 3.475 1 98.38 204 ASN A N 1
ATOM 1558 C CA . ASN A 1 204 ? -24.609 20.859 3.963 1 98.38 204 ASN A CA 1
ATOM 1559 C C . ASN A 1 204 ? -24.703 21.547 5.324 1 98.38 204 ASN A C 1
ATOM 1561 O O . ASN A 1 204 ? -23.891 21.281 6.215 1 98.38 204 ASN A O 1
ATOM 1565 N N . MET A 1 205 ? -25.688 22.359 5.484 1 98.19 205 MET A N 1
ATOM 1566 C CA . MET A 1 205 ? -25.875 23.094 6.73 1 98.19 205 MET A CA 1
ATOM 1567 C C . MET A 1 205 ? -26.188 22.156 7.883 1 98.19 205 MET A C 1
ATOM 1569 O O . MET A 1 205 ? -25.703 22.328 8.992 1 98.19 205 MET A O 1
ATOM 1573 N N . GLU A 1 206 ? -27.031 21.141 7.621 1 98.56 206 GLU A N 1
ATOM 1574 C CA . GLU A 1 206 ? -27.359 20.156 8.641 1 98.56 206 GLU A CA 1
ATOM 1575 C C . GLU A 1 206 ? -26.125 19.328 9.023 1 98.56 206 GLU A C 1
ATOM 1577 O O . GLU A 1 206 ? -25.906 19.047 10.203 1 98.56 206 GLU A O 1
ATOM 1582 N N . ILE A 1 207 ? -25.375 18.953 8.07 1 98.81 207 ILE A N 1
ATOM 1583 C CA . ILE A 1 207 ? -24.156 18.188 8.328 1 98.81 207 ILE A CA 1
ATOM 1584 C C . ILE A 1 207 ? -23.156 19.031 9.109 1 98.81 207 ILE A C 1
ATOM 1586 O O . ILE A 1 207 ? -22.516 18.547 10.047 1 98.81 207 ILE A O 1
ATOM 1590 N N . SER A 1 208 ? -23.016 20.312 8.703 1 98.56 208 SER A N 1
ATOM 1591 C CA . SER A 1 208 ? -22.156 21.219 9.438 1 98.56 208 SER A CA 1
ATOM 1592 C C . SER A 1 208 ? -22.547 21.297 10.906 1 98.56 208 SER A C 1
ATOM 1594 O O . SER A 1 208 ? -21.688 21.234 11.789 1 98.56 208 SER A O 1
ATOM 1596 N N . SER A 1 209 ? -23.828 21.422 11.156 1 98.44 209 SER A N 1
ATOM 1597 C CA . SER A 1 209 ? -24.312 21.484 12.523 1 98.44 209 SER A CA 1
ATOM 1598 C C . SER A 1 209 ? -24.016 20.203 13.281 1 98.44 209 SER A C 1
ATOM 1600 O O . SER A 1 209 ? -23.672 20.234 14.469 1 98.44 209 SER A O 1
ATOM 1602 N N . LEU A 1 210 ? -24.172 19.078 12.633 1 98.25 210 LEU A N 1
ATOM 1603 C CA . LEU A 1 210 ? -23.859 17.781 13.242 1 98.25 210 LEU A CA 1
ATOM 1604 C C . LEU A 1 210 ? -22.375 17.688 13.578 1 98.25 210 LEU A C 1
ATOM 1606 O O . LEU A 1 210 ? -22.016 17.297 14.688 1 98.25 210 LEU A O 1
ATOM 1610 N N . PHE A 1 211 ? -21.516 18.031 12.594 1 98.62 211 PHE A N 1
ATOM 1611 C CA . PHE A 1 211 ? -20.078 17.984 12.812 1 98.62 211 PHE A CA 1
ATOM 1612 C C . PHE A 1 211 ? -19.688 18.906 13.953 1 98.62 211 PHE A C 1
ATOM 1614 O O . PHE A 1 211 ? -18.797 18.578 14.742 1 98.62 211 PHE A O 1
ATOM 1621 N N . ASP A 1 212 ? -20.297 20.047 14.016 1 98.19 212 ASP A N 1
ATOM 1622 C CA . ASP A 1 212 ? -20.031 20.984 15.102 1 98.19 212 ASP A CA 1
ATOM 1623 C C . ASP A 1 212 ? -20.375 20.359 16.453 1 98.19 212 ASP A C 1
ATOM 1625 O O . ASP A 1 212 ? -19.625 20.516 17.422 1 98.19 212 ASP A O 1
ATOM 1629 N N . SER A 1 213 ? -21.531 19.688 16.5 1 98.31 213 SER A N 1
ATOM 1630 C CA . SER A 1 213 ? -21.906 19 17.719 1 98.31 213 SER A CA 1
ATOM 1631 C C . SER A 1 213 ? -20.922 17.906 18.094 1 98.31 213 SER A C 1
ATOM 1633 O O . SER A 1 213 ? -20.594 17.734 19.266 1 98.31 213 SER A O 1
ATOM 1635 N N . TRP A 1 214 ? -20.484 17.141 17.078 1 98.06 214 TRP A N 1
ATOM 1636 C CA . TRP A 1 214 ? -19.5 16.078 17.312 1 98.06 214 TRP A CA 1
ATOM 1637 C C . TRP A 1 214 ? -18.188 16.656 17.828 1 98.06 214 TRP A C 1
ATOM 1639 O O . TRP A 1 214 ? -17.484 16.016 18.609 1 98.06 214 TRP A O 1
ATOM 1649 N N . ASN A 1 215 ? -17.844 17.891 17.359 1 97.25 215 ASN A N 1
ATOM 1650 C CA . ASN A 1 215 ? -16.609 18.562 17.766 1 97.25 215 ASN A CA 1
ATOM 1651 C C . ASN A 1 215 ? -16.672 19.016 19.219 1 97.25 215 ASN A C 1
ATOM 1653 O O . ASN A 1 215 ? -15.641 19.281 19.844 1 97.25 215 ASN A O 1
ATOM 1657 N N . GLY A 1 216 ? -17.781 19.078 19.797 1 96.06 216 GLY A N 1
ATOM 1658 C CA . GLY A 1 216 ? -17.969 19.344 21.203 1 96.06 216 GLY A CA 1
ATOM 1659 C C . GLY A 1 216 ? -17.938 18.094 22.062 1 96.06 216 GLY A C 1
ATOM 1660 O O . GLY A 1 216 ? -18.094 18.172 23.281 1 96.06 216 GLY A O 1
ATOM 1661 N N . MET A 1 217 ? -17.703 16.953 21.391 1 96.25 217 MET A N 1
ATOM 1662 C CA . MET A 1 217 ? -17.719 15.656 22.062 1 96.25 217 MET A CA 1
ATOM 1663 C C . MET A 1 217 ? -16.391 14.938 21.875 1 96.25 217 MET A C 1
ATOM 1665 O O . MET A 1 217 ? -15.328 15.57 21.828 1 96.25 217 MET A O 1
ATOM 1669 N N . GLU A 1 218 ? -16.344 13.633 21.812 1 93.62 218 GLU A N 1
ATOM 1670 C CA . GLU A 1 218 ? -15.133 12.828 21.812 1 93.62 218 GLU A CA 1
ATOM 1671 C C . GLU A 1 218 ? -14.383 12.953 20.484 1 93.62 218 GLU A C 1
ATOM 1673 O O . GLU A 1 218 ? -13.18 12.703 20.422 1 93.62 218 GLU A O 1
ATOM 1678 N N . SER A 1 219 ? -15.055 13.461 19.422 1 95.44 219 SER A N 1
ATOM 1679 C CA . SER A 1 219 ? -14.453 13.508 18.094 1 95.44 219 SER A CA 1
ATOM 1680 C C . SER A 1 219 ? -13.766 14.844 17.844 1 95.44 219 SER A C 1
ATOM 1682 O O . SER A 1 219 ? -13.406 15.156 16.703 1 95.44 219 SER A O 1
ATOM 1684 N N . GLU A 1 220 ? -13.578 15.664 18.891 1 96.5 220 GLU A N 1
ATOM 1685 C CA . GLU A 1 220 ? -13.023 17 18.734 1 96.5 220 GLU A CA 1
ATOM 1686 C C . GLU A 1 220 ? -11.672 16.969 18.031 1 96.5 220 GLU A C 1
ATOM 1688 O O . GLU A 1 220 ? -10.766 16.25 18.453 1 96.5 220 GLU A O 1
ATOM 1693 N N . SER A 1 221 ? -11.586 17.75 16.984 1 96.88 221 SER A N 1
ATOM 1694 C CA . SER A 1 221 ? -10.344 17.828 16.234 1 96.88 221 SER A CA 1
ATOM 1695 C C . SER A 1 221 ? -10.328 19.062 15.328 1 96.88 221 SER A C 1
ATOM 1697 O O . SER A 1 221 ? -11.383 19.625 15.031 1 96.88 221 SER A O 1
ATOM 1699 N N . TYR A 1 222 ? -9.219 19.5 14.922 1 96.56 222 TYR A N 1
ATOM 1700 C CA . TYR A 1 222 ? -9.039 20.625 14.008 1 96.56 222 TYR A CA 1
ATOM 1701 C C . TYR A 1 222 ? -9.68 20.328 12.656 1 96.56 222 TYR A C 1
ATOM 1703 O O . TYR A 1 222 ? -10.367 21.188 12.086 1 96.56 222 TYR A O 1
ATOM 1711 N N . LEU A 1 223 ? -9.484 19.094 12.086 1 98 223 LEU A N 1
ATOM 1712 C CA . LEU A 1 223 ? -10.008 18.734 10.766 1 98 223 LEU A CA 1
ATOM 1713 C C . LEU A 1 223 ? -11.531 18.75 10.766 1 98 223 LEU A C 1
ATOM 1715 O O . LEU A 1 223 ? -12.148 19.156 9.773 1 98 223 LEU A O 1
ATOM 1719 N N . LEU A 1 224 ? -12.102 18.234 11.859 1 98.19 224 LEU A N 1
ATOM 1720 C CA . LEU A 1 224 ? -13.562 18.281 11.938 1 98.19 224 LEU A CA 1
ATOM 1721 C C . LEU A 1 224 ? -14.055 19.719 12.008 1 98.19 224 LEU A C 1
ATOM 1723 O O . LEU A 1 224 ? -15.078 20.047 11.414 1 98.19 224 LEU A O 1
ATOM 1727 N N . ARG A 1 225 ? -13.352 20.562 12.734 1 97.31 225 ARG A N 1
ATOM 1728 C CA . ARG A 1 225 ? -13.719 21.969 12.867 1 97.31 225 ARG A CA 1
ATOM 1729 C C . ARG A 1 225 ? -13.703 22.672 11.508 1 97.31 225 ARG A C 1
ATOM 1731 O O . ARG A 1 225 ? -14.641 23.391 11.164 1 97.31 225 ARG A O 1
ATOM 1738 N N . ILE A 1 226 ? -12.625 22.484 10.773 1 97.62 226 ILE A N 1
ATOM 1739 C CA . ILE A 1 226 ? -12.562 23.188 9.5 1 97.62 226 ILE A CA 1
ATOM 1740 C C . ILE A 1 226 ? -13.594 22.609 8.531 1 97.62 226 ILE A C 1
ATOM 1742 O O . ILE A 1 226 ? -14.109 23.328 7.672 1 97.62 226 ILE A O 1
ATOM 1746 N N . SER A 1 227 ? -13.914 21.312 8.656 1 98.44 227 SER A N 1
ATOM 1747 C CA . SER A 1 227 ? -14.961 20.719 7.836 1 98.44 227 SER A CA 1
ATOM 1748 C C . SER A 1 227 ? -16.312 21.391 8.086 1 98.44 227 SER A C 1
ATOM 1750 O O . SER A 1 227 ? -17.094 21.562 7.152 1 98.44 227 SER A O 1
ATOM 1752 N N . CYS A 1 228 ? -16.578 21.75 9.352 1 98 228 CYS A N 1
ATOM 1753 C CA . CYS A 1 228 ? -17.781 22.516 9.672 1 98 228 CYS A CA 1
ATOM 1754 C C . CYS A 1 228 ? -17.828 23.828 8.906 1 98 228 CYS A C 1
ATOM 1756 O O . CYS A 1 228 ? -18.828 24.172 8.289 1 98 228 CYS A O 1
ATOM 1758 N N . SER A 1 229 ? -16.734 24.5 8.922 1 97.88 229 SER A N 1
ATOM 1759 C CA . SER A 1 229 ? -16.656 25.797 8.266 1 97.88 229 SER A CA 1
ATOM 1760 C C . SER A 1 229 ? -16.812 25.672 6.754 1 97.88 229 SER A C 1
ATOM 1762 O O . SER A 1 229 ? -17.5 26.484 6.125 1 97.88 229 SER A O 1
ATOM 1764 N N . ILE A 1 230 ? -16.203 24.656 6.184 1 98.38 230 ILE A N 1
ATOM 1765 C CA . ILE A 1 230 ? -16.25 24.406 4.746 1 98.38 230 ILE A CA 1
ATOM 1766 C C . ILE A 1 230 ? -17.703 24.172 4.32 1 98.38 230 ILE A C 1
ATOM 1768 O O . ILE A 1 230 ? -18.156 24.734 3.326 1 98.38 230 ILE A O 1
ATOM 1772 N N . LEU A 1 231 ? -18.422 23.375 5.098 1 98.5 231 LEU A N 1
ATOM 1773 C CA . LEU A 1 231 ? -19.781 23 4.777 1 98.5 231 LEU A CA 1
ATOM 1774 C C . LEU A 1 231 ? -20.719 24.203 4.867 1 98.5 231 LEU A C 1
ATOM 1776 O O . LEU A 1 231 ? -21.734 24.25 4.176 1 98.5 231 LEU A O 1
ATOM 1780 N N . ARG A 1 232 ? -20.391 25.234 5.645 1 97.12 232 ARG A N 1
ATOM 1781 C CA . ARG A 1 232 ? -21.266 26.375 5.891 1 97.12 232 ARG A CA 1
ATOM 1782 C C . ARG A 1 232 ? -21.047 27.469 4.84 1 97.12 232 ARG A C 1
ATOM 1784 O O . ARG A 1 232 ? -21.875 28.344 4.672 1 97.12 232 ARG A O 1
ATOM 1791 N N . MET A 1 233 ? -19.953 27.359 4.16 1 97.56 233 MET A N 1
ATOM 1792 C CA . MET A 1 233 ? -19.609 28.469 3.262 1 97.56 233 MET A CA 1
ATOM 1793 C C . MET A 1 233 ? -20.484 28.453 2.014 1 97.56 233 MET A C 1
ATOM 1795 O O . MET A 1 233 ? -20.562 27.438 1.315 1 97.56 233 MET A O 1
ATOM 1799 N N . 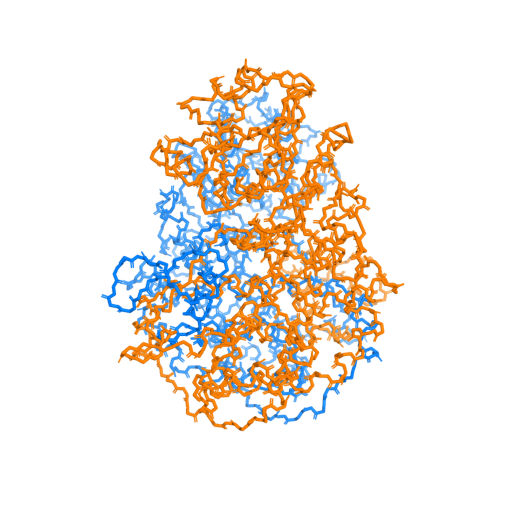GLU A 1 234 ? -21.109 29.531 1.784 1 96.38 234 GLU A N 1
ATOM 1800 C CA . GLU A 1 234 ? -21.938 29.734 0.604 1 96.38 234 GLU A CA 1
ATOM 1801 C C . GLU A 1 234 ? -21.578 31.031 -0.12 1 96.38 234 GLU A C 1
ATOM 1803 O O . GLU A 1 234 ? -21.016 31.938 0.481 1 96.38 234 GLU A O 1
ATOM 1808 N N . ASN A 1 235 ? -21.781 31.031 -1.384 1 94.75 235 ASN A N 1
ATOM 1809 C CA . ASN A 1 235 ? -21.719 32.25 -2.186 1 94.75 235 ASN A CA 1
ATOM 1810 C C . ASN A 1 235 ? -23 32.438 -3.002 1 94.75 235 ASN A C 1
ATOM 1812 O O . ASN A 1 235 ? -24.031 31.828 -2.713 1 94.75 235 ASN A O 1
ATOM 1816 N N . GLU A 1 236 ? -22.891 33.344 -3.986 1 93.62 236 GLU A N 1
ATOM 1817 C CA . GLU A 1 236 ? -24.094 33.688 -4.762 1 93.62 236 GLU A CA 1
ATOM 1818 C C . GLU A 1 236 ? -24.625 32.469 -5.516 1 93.62 236 GLU A C 1
ATOM 1820 O O . GLU A 1 236 ? -25.812 32.406 -5.836 1 93.62 236 GLU A O 1
ATOM 1825 N N . ARG A 1 237 ? -23.797 31.562 -5.629 1 93.75 237 ARG A N 1
ATOM 1826 C CA . ARG A 1 237 ? -24.172 30.391 -6.418 1 93.75 237 ARG A CA 1
ATOM 1827 C C . ARG A 1 237 ? -24.5 29.203 -5.52 1 93.75 237 ARG A C 1
ATOM 1829 O O . ARG A 1 237 ? -24.766 28.109 -6.012 1 93.75 237 ARG A O 1
ATOM 1836 N N . GLY A 1 238 ? -24.453 29.438 -4.242 1 95.19 238 GLY A N 1
ATOM 1837 C CA . GLY A 1 238 ? -24.766 28.359 -3.312 1 95.19 238 GLY A CA 1
ATOM 1838 C C . GLY A 1 238 ? -23.547 27.859 -2.551 1 95.19 238 GLY A C 1
ATOM 1839 O O . GLY A 1 238 ? -22.641 28.641 -2.238 1 95.19 238 GLY A O 1
ATOM 1840 N N . SER A 1 239 ? -23.672 26.547 -2.225 1 96.94 239 SER A N 1
ATOM 1841 C CA . SER A 1 239 ? -22.594 25.938 -1.441 1 96.94 239 SER A CA 1
ATOM 1842 C C . SER A 1 239 ? -21.266 25.969 -2.193 1 96.94 239 SER A C 1
ATOM 1844 O O . SER A 1 239 ? -21.172 25.438 -3.305 1 96.94 239 SER A O 1
ATOM 1846 N N . VAL A 1 240 ? -20.219 26.516 -1.606 1 97.69 240 VAL A N 1
ATOM 1847 C CA . VAL A 1 240 ? -18.891 26.578 -2.219 1 97.69 240 VAL A CA 1
ATOM 1848 C C . VAL A 1 240 ? -18.328 25.172 -2.393 1 97.69 240 VAL A C 1
ATOM 1850 O O . VAL A 1 240 ? -17.719 24.859 -3.418 1 97.69 240 VAL A O 1
ATOM 1853 N N . LEU A 1 241 ? -18.578 24.312 -1.401 1 97.88 241 LEU A N 1
ATOM 1854 C CA . LEU A 1 241 ? -18.094 22.938 -1.454 1 97.88 241 LEU A CA 1
ATOM 1855 C C . LEU A 1 241 ? -18.641 22.219 -2.688 1 97.88 241 LEU A C 1
ATOM 1857 O O . LEU A 1 241 ? -17.891 21.5 -3.359 1 97.88 241 LEU A O 1
ATOM 1861 N N . ASP A 1 242 ? -19.891 22.453 -3.002 1 97.06 242 ASP A N 1
ATOM 1862 C CA . ASP A 1 242 ? -20.531 21.75 -4.109 1 97.06 242 ASP A CA 1
ATOM 1863 C C . ASP A 1 242 ? -20.031 22.266 -5.453 1 97.06 242 ASP A C 1
ATOM 1865 O O . ASP A 1 242 ? -20.25 21.641 -6.488 1 97.06 242 ASP A O 1
ATOM 1869 N N . GLN A 1 243 ? -19.359 23.422 -5.434 1 96.81 243 GLN A N 1
ATOM 1870 C CA . GLN A 1 243 ? -18.797 23.984 -6.656 1 96.81 243 GLN A CA 1
ATOM 1871 C C . GLN A 1 243 ? -17.391 23.453 -6.926 1 96.81 243 GLN A C 1
ATOM 1873 O O . GLN A 1 243 ? -16.859 23.625 -8.023 1 96.81 243 GLN A O 1
ATOM 1878 N N . ILE A 1 244 ? -16.781 22.828 -5.926 1 96.44 244 ILE A N 1
ATOM 1879 C CA . ILE A 1 244 ? -15.438 22.297 -6.062 1 96.44 244 ILE A CA 1
ATOM 1880 C C . ILE A 1 244 ? -15.492 20.953 -6.793 1 96.44 244 ILE A C 1
ATOM 1882 O O . ILE A 1 244 ? -16.344 20.109 -6.496 1 96.44 244 ILE A O 1
ATOM 1886 N N . ALA A 1 245 ? -14.57 20.766 -7.75 1 93.38 245 ALA A N 1
ATOM 1887 C CA . ALA A 1 245 ? -14.492 19.516 -8.492 1 93.38 245 ALA A CA 1
ATOM 1888 C C . ALA A 1 245 ? -14.062 18.359 -7.574 1 93.38 245 ALA A C 1
ATOM 1890 O O . ALA A 1 245 ? -13.211 18.547 -6.699 1 93.38 245 ALA A O 1
ATOM 1891 N N . ASP A 1 246 ? -14.68 17.266 -7.82 1 90.5 246 ASP A N 1
ATOM 1892 C CA . ASP A 1 246 ? -14.383 16.062 -7.043 1 90.5 246 ASP A CA 1
ATOM 1893 C C . ASP A 1 246 ? -13.125 15.375 -7.555 1 90.5 246 ASP A C 1
ATOM 1895 O O . ASP A 1 246 ? -13.188 14.266 -8.078 1 90.5 246 ASP A O 1
ATOM 1899 N N . VAL A 1 247 ? -12 16 -7.523 1 84.44 247 VAL A N 1
ATOM 1900 C CA . VAL A 1 247 ? -10.695 15.469 -7.914 1 84.44 247 VAL A CA 1
ATOM 1901 C C . VAL A 1 247 ? -9.664 15.812 -6.848 1 84.44 247 VAL A C 1
ATOM 1903 O O . VAL A 1 247 ? -9.359 16.984 -6.621 1 84.44 247 VAL A O 1
ATOM 1906 N N . SER A 1 248 ? -9.266 14.789 -6.254 1 76.12 248 SER A N 1
ATOM 1907 C CA . SER A 1 248 ? -8.32 15.031 -5.168 1 76.12 248 SER A CA 1
ATOM 1908 C C . SER A 1 248 ? -6.906 14.609 -5.562 1 76.12 248 SER A C 1
ATOM 1910 O O . SER A 1 248 ? -6.703 13.523 -6.105 1 76.12 248 SER A O 1
ATOM 1912 N N . GLY A 1 249 ? -5.945 15.484 -5.434 1 69.19 249 GLY A N 1
ATOM 1913 C CA . GLY A 1 249 ? -4.547 15.164 -5.668 1 69.19 249 GLY A CA 1
ATOM 1914 C C . GLY A 1 249 ? -3.836 14.648 -4.43 1 69.19 249 GLY A C 1
ATOM 1915 O O . GLY A 1 249 ? -4.477 14.344 -3.426 1 69.19 249 GLY A O 1
ATOM 1916 N N . GLN A 1 250 ? -2.668 14.188 -4.602 1 69.38 250 GLN A N 1
ATOM 1917 C CA . GLN A 1 250 ? -1.836 13.797 -3.471 1 69.38 250 GLN A CA 1
ATOM 1918 C C . GLN A 1 250 ? -0.393 14.25 -3.664 1 69.38 250 GLN A C 1
ATOM 1920 O O . GLN A 1 250 ? 0.062 14.422 -4.797 1 69.38 250 GLN A O 1
ATOM 1925 N N . LYS A 1 251 ? 0.249 14.555 -2.445 1 63.69 251 LYS A N 1
ATOM 1926 C CA . LYS A 1 251 ? 1.616 15.062 -2.486 1 63.69 251 LYS A CA 1
ATOM 1927 C C . LYS A 1 251 ? 2.627 13.945 -2.25 1 63.69 251 LYS A C 1
ATOM 1929 O O . LYS A 1 251 ? 3.822 14.203 -2.09 1 63.69 251 LYS A O 1
ATOM 1934 N N . GLY A 1 252 ? 2.273 12.82 -2.029 1 79.38 252 GLY A N 1
ATOM 1935 C CA . GLY A 1 252 ? 3.219 11.719 -2.027 1 79.38 252 GLY A CA 1
ATOM 1936 C C . GLY A 1 252 ? 3.494 11.172 -0.64 1 79.38 252 GLY A C 1
ATOM 1937 O O . GLY A 1 252 ? 3.889 10.016 -0.491 1 79.38 252 GLY A O 1
ATOM 1938 N N . THR A 1 253 ? 3.361 11.945 0.386 1 87.81 253 THR A N 1
ATOM 1939 C CA . THR A 1 253 ? 3.729 11.5 1.726 1 87.81 253 THR A CA 1
ATOM 1940 C C . THR A 1 253 ? 2.83 10.359 2.182 1 87.81 253 THR A C 1
ATOM 1942 O O . THR A 1 253 ? 3.268 9.477 2.922 1 87.81 253 THR A O 1
ATOM 1945 N N . GLY A 1 254 ? 1.56 10.445 1.865 1 90.56 254 GLY A N 1
ATOM 1946 C CA . GLY A 1 254 ? 0.683 9.32 2.162 1 90.56 254 GLY A CA 1
ATOM 1947 C C . GLY A 1 254 ? 1.152 8.016 1.543 1 90.56 254 GLY A C 1
ATOM 1948 O O . GLY A 1 254 ? 1.125 6.969 2.193 1 90.56 254 GLY A O 1
ATOM 1949 N N . MET A 1 255 ? 1.604 8.164 0.343 1 92.44 255 MET A N 1
ATOM 1950 C CA . MET A 1 255 ? 2.143 7.008 -0.365 1 92.44 255 MET A CA 1
ATOM 1951 C C . MET A 1 255 ? 3.369 6.453 0.351 1 92.44 255 MET A C 1
ATOM 1953 O O . MET A 1 255 ? 3.52 5.234 0.481 1 92.44 255 MET A O 1
ATOM 1957 N N . GLU A 1 256 ? 4.23 7.309 0.823 1 94.44 256 GLU A N 1
ATOM 1958 C CA . GLU A 1 256 ? 5.441 6.879 1.521 1 94.44 256 GLU A CA 1
ATOM 1959 C C . GLU A 1 256 ? 5.102 6.145 2.814 1 94.44 256 GLU A C 1
ATOM 1961 O O . GLU A 1 256 ? 5.812 5.219 3.215 1 94.44 256 GLU A O 1
ATOM 1966 N N . ALA A 1 257 ? 4.059 6.637 3.469 1 96.62 257 ALA A N 1
ATOM 1967 C CA . ALA A 1 257 ? 3.615 5.945 4.676 1 96.62 257 ALA A CA 1
ATOM 1968 C C . ALA A 1 257 ? 3.191 4.516 4.363 1 96.62 257 ALA A C 1
ATOM 1970 O O . ALA A 1 257 ? 3.521 3.586 5.105 1 96.62 257 ALA A O 1
ATOM 1971 N N . VAL A 1 258 ? 2.453 4.34 3.277 1 95.62 258 VAL A N 1
ATOM 1972 C CA . VAL A 1 258 ? 2.012 3.016 2.857 1 95.62 258 VAL A CA 1
ATOM 1973 C C . VAL A 1 258 ? 3.223 2.145 2.531 1 95.62 258 VAL A C 1
ATOM 1975 O O . VAL A 1 258 ? 3.311 1.001 2.984 1 95.62 258 VAL A O 1
ATOM 1978 N N . VAL A 1 259 ? 4.148 2.697 1.812 1 93.5 259 VAL A N 1
ATOM 1979 C CA . VAL A 1 259 ? 5.352 1.972 1.418 1 93.5 259 VAL A CA 1
ATOM 1980 C C . VAL A 1 259 ? 6.129 1.542 2.662 1 93.5 259 VAL A C 1
ATOM 1982 O O . VAL A 1 259 ? 6.543 0.386 2.775 1 93.5 259 VAL A O 1
ATOM 1985 N N . SER A 1 260 ? 6.281 2.439 3.594 1 94.75 260 SER A N 1
ATOM 1986 C CA . SER A 1 260 ? 7.023 2.148 4.816 1 94.75 260 SER A CA 1
ATOM 1987 C C . SER A 1 260 ? 6.328 1.069 5.641 1 94.75 260 SER A C 1
ATOM 1989 O O . SER A 1 260 ? 6.984 0.22 6.242 1 94.75 260 SER A O 1
ATOM 1991 N N . SER A 1 261 ? 5.02 1.12 5.691 1 95.31 261 SER A N 1
ATOM 1992 C CA . SER A 1 261 ? 4.254 0.118 6.426 1 95.31 261 SER A CA 1
ATOM 1993 C C . SER A 1 261 ? 4.469 -1.276 5.848 1 95.31 261 SER A C 1
ATOM 1995 O O . SER A 1 261 ? 4.605 -2.248 6.594 1 95.31 261 SER A O 1
ATOM 1997 N N . MET A 1 262 ? 4.512 -1.358 4.539 1 90.81 262 MET A N 1
ATOM 1998 C CA . MET A 1 262 ? 4.762 -2.629 3.865 1 90.81 262 MET A CA 1
ATOM 1999 C C . MET A 1 262 ? 6.164 -3.141 4.168 1 90.81 262 MET A C 1
ATOM 2001 O O . MET A 1 262 ? 6.344 -4.312 4.5 1 90.81 262 MET A O 1
ATOM 2005 N N . GLU A 1 263 ? 7.066 -2.27 4.133 1 87.75 263 GLU A N 1
ATOM 2006 C CA . GLU A 1 263 ? 8.461 -2.639 4.367 1 87.75 263 GLU A CA 1
ATOM 2007 C C . GLU A 1 263 ? 8.672 -3.098 5.809 1 87.75 263 GLU A C 1
ATOM 2009 O O . GLU A 1 263 ? 9.516 -3.951 6.074 1 87.75 263 GLU A O 1
ATOM 2014 N N . MET A 1 264 ? 7.891 -2.613 6.676 1 91.56 264 MET A N 1
ATOM 2015 C CA . MET A 1 264 ? 8.086 -2.914 8.094 1 91.56 264 MET A CA 1
ATOM 2016 C C . MET A 1 264 ? 7.133 -4.012 8.555 1 91.56 264 MET A C 1
ATOM 2018 O O . MET A 1 264 ? 7.195 -4.457 9.695 1 91.56 264 MET A O 1
ATOM 2022 N N . GLY A 1 265 ? 6.305 -4.469 7.723 1 89.88 265 GLY A N 1
ATOM 2023 C CA . GLY A 1 265 ? 5.344 -5.504 8.07 1 89.88 265 GLY A CA 1
ATOM 2024 C C . GLY A 1 265 ? 4.277 -5.031 9.039 1 89.88 265 GLY A C 1
ATOM 2025 O O . GLY A 1 265 ? 3.84 -5.789 9.906 1 89.88 265 GLY A O 1
ATOM 2026 N N . GLN A 1 266 ? 3.99 -3.785 9.039 1 94.12 266 GLN A N 1
ATOM 2027 C CA . GLN A 1 266 ? 2.941 -3.207 9.875 1 94.12 266 GLN A CA 1
ATOM 2028 C C . GLN A 1 266 ? 1.741 -2.781 9.039 1 94.12 266 GLN A C 1
ATOM 2030 O O . GLN A 1 266 ? 1.779 -1.745 8.375 1 94.12 266 GLN A O 1
ATOM 2035 N N . PRO A 1 267 ? 0.685 -3.527 9.102 1 94.69 267 PRO A N 1
ATOM 2036 C CA . PRO A 1 267 ? -0.452 -3.203 8.234 1 94.69 267 PRO A CA 1
ATOM 2037 C C . PRO A 1 267 ? -1.165 -1.919 8.656 1 94.69 267 PRO A C 1
ATOM 2039 O O . PRO A 1 267 ? -1.467 -1.731 9.836 1 94.69 267 PRO A O 1
ATOM 2042 N N . ILE A 1 268 ? -1.44 -1.054 7.695 1 98.12 268 ILE A N 1
ATOM 2043 C CA . ILE A 1 268 ? -2.227 0.157 7.906 1 98.12 268 ILE A CA 1
ATOM 2044 C C . ILE A 1 268 ? -3.312 0.26 6.836 1 98.12 268 ILE A C 1
ATOM 2046 O O . ILE A 1 268 ? -3.42 1.278 6.148 1 98.12 268 ILE A O 1
ATOM 2050 N N . PRO A 1 269 ? -4.203 -0.706 6.762 1 98.31 269 PRO A N 1
ATOM 2051 C CA . PRO A 1 269 ? -5.125 -0.803 5.629 1 98.31 269 PRO A CA 1
ATOM 2052 C C . PRO A 1 269 ? -6.031 0.419 5.496 1 98.31 269 PRO A C 1
ATOM 2054 O O . PRO A 1 269 ? -6.406 0.798 4.383 1 98.31 269 PRO A O 1
ATOM 2057 N N . ALA A 1 270 ? -6.441 1.052 6.594 1 98.5 270 ALA A N 1
ATOM 2058 C CA . ALA A 1 270 ? -7.277 2.244 6.5 1 98.5 270 ALA A CA 1
ATOM 2059 C C . ALA A 1 270 ? -6.562 3.359 5.742 1 98.5 270 ALA A C 1
ATOM 2061 O O . ALA A 1 270 ? -7.145 3.986 4.855 1 98.5 270 ALA A O 1
ATOM 2062 N N . ILE A 1 271 ? -5.348 3.586 6.062 1 98.06 271 ILE A N 1
ATOM 2063 C CA . ILE A 1 271 ? -4.543 4.621 5.418 1 98.06 271 ILE A CA 1
ATOM 2064 C C . ILE A 1 271 ? -4.277 4.238 3.967 1 98.06 271 ILE A C 1
ATOM 2066 O O . ILE A 1 271 ? -4.281 5.094 3.08 1 98.06 271 ILE A O 1
ATOM 2070 N N . MET A 1 272 ? -4.066 2.93 3.715 1 97.56 272 MET A N 1
ATOM 2071 C CA . MET A 1 272 ? -3.877 2.439 2.354 1 97.56 272 MET A CA 1
ATOM 2072 C C . MET A 1 272 ? -5.094 2.746 1.489 1 97.56 272 MET A C 1
ATOM 2074 O O . MET A 1 272 ? -4.957 3.229 0.364 1 97.56 272 MET A O 1
ATOM 2078 N N . GLU A 1 273 ? -6.266 2.516 2.025 1 98.12 273 GLU A N 1
ATOM 2079 C CA . GLU A 1 273 ? -7.496 2.783 1.288 1 98.12 273 GLU A CA 1
ATOM 2080 C C . GLU A 1 273 ? -7.695 4.281 1.069 1 98.12 273 GLU A C 1
ATOM 2082 O O . GLU A 1 273 ? -8.234 4.695 0.042 1 98.12 273 GLU A O 1
ATOM 2087 N N . ALA A 1 274 ? -7.293 5.047 2.074 1 97.44 274 ALA A N 1
ATOM 2088 C CA . ALA A 1 274 ? -7.387 6.496 1.927 1 97.44 274 ALA A CA 1
ATOM 2089 C C . ALA A 1 274 ? -6.547 6.98 0.749 1 97.44 274 ALA A C 1
ATOM 2091 O O . ALA A 1 274 ? -7 7.812 -0.042 1 97.44 274 ALA A O 1
ATOM 2092 N N . VAL A 1 275 ? -5.359 6.469 0.616 1 96.5 275 VAL A N 1
ATOM 2093 C CA . VAL A 1 275 ? -4.465 6.848 -0.475 1 96.5 275 VAL A CA 1
ATOM 2094 C C . VAL A 1 275 ? -5.035 6.352 -1.803 1 96.5 275 VAL A C 1
ATOM 2096 O O . VAL A 1 275 ? -5.082 7.102 -2.783 1 96.5 275 VAL A O 1
ATOM 2099 N N . ALA A 1 276 ? -5.496 5.102 -1.851 1 96 276 ALA A N 1
ATOM 2100 C CA . ALA A 1 276 ? -6.07 4.535 -3.068 1 96 276 ALA A CA 1
ATOM 2101 C C . ALA A 1 276 ? -7.297 5.32 -3.516 1 96 276 ALA A C 1
ATOM 2103 O O . ALA A 1 276 ? -7.523 5.5 -4.715 1 96 276 ALA A O 1
ATOM 2104 N N . SER A 1 277 ? -8.078 5.758 -2.566 1 95.25 277 SER A N 1
ATOM 2105 C CA . SER A 1 277 ? -9.305 6.484 -2.877 1 95.25 277 SER A CA 1
ATOM 2106 C C . SER A 1 277 ? -9 7.82 -3.551 1 95.25 277 SER A C 1
ATOM 2108 O O . SER A 1 277 ? -9.781 8.297 -4.379 1 95.25 277 SER A O 1
ATOM 2110 N N . ARG A 1 278 ? -7.926 8.445 -3.201 1 94.62 278 ARG A N 1
ATOM 2111 C CA . ARG A 1 278 ? -7.527 9.672 -3.875 1 94.62 278 ARG A CA 1
ATOM 2112 C C . ARG A 1 278 ? -7.156 9.406 -5.332 1 94.62 278 ARG A C 1
ATOM 2114 O O . ARG A 1 278 ? -7.434 10.234 -6.207 1 94.62 278 ARG A O 1
ATOM 2121 N N . MET A 1 279 ? -6.539 8.25 -5.551 1 93.38 279 MET A N 1
ATOM 2122 C CA . MET A 1 279 ? -6.215 7.879 -6.926 1 93.38 279 MET A CA 1
ATOM 2123 C C . MET A 1 279 ? -7.48 7.629 -7.738 1 93.38 279 MET A C 1
ATOM 2125 O O . MET A 1 279 ? -7.559 8 -8.906 1 93.38 279 MET A O 1
ATOM 2129 N N . VAL A 1 280 ? -8.469 7.02 -7.074 1 94.69 280 VAL A N 1
ATOM 2130 C CA . VAL A 1 280 ? -9.758 6.789 -7.715 1 94.69 280 VAL A CA 1
ATOM 2131 C C . VAL A 1 280 ? -10.438 8.125 -8.008 1 94.69 280 VAL A C 1
ATOM 2133 O O . VAL A 1 280 ? -11 8.32 -9.086 1 94.69 280 VAL A O 1
ATOM 2136 N N . SER A 1 281 ? -10.352 9.031 -7.047 1 93.62 281 SER A N 1
ATOM 2137 C CA . SER A 1 281 ? -10.953 10.359 -7.199 1 93.62 281 SER A CA 1
ATOM 2138 C C . SER A 1 281 ? -10.359 11.094 -8.398 1 93.62 281 SER A C 1
ATOM 2140 O O . SER A 1 281 ? -11.078 11.789 -9.117 1 93.62 281 SER A O 1
ATOM 2142 N N . TYR A 1 282 ? -9.156 10.898 -8.633 1 91.31 282 TYR A N 1
ATOM 2143 C CA . TYR A 1 282 ? -8.438 11.602 -9.688 1 91.31 282 TYR A CA 1
ATOM 2144 C C . TYR A 1 282 ? -8.852 11.094 -11.062 1 91.31 282 TYR A C 1
ATOM 2146 O O . TYR A 1 282 ? -8.688 11.789 -12.07 1 91.31 282 TYR A O 1
ATOM 2154 N N . ALA A 1 283 ? -9.367 9.898 -11.117 1 92.75 283 ALA A N 1
ATOM 2155 C CA . ALA A 1 283 ? -9.812 9.312 -12.383 1 92.75 283 ALA A CA 1
ATOM 2156 C C . ALA A 1 283 ? -11.219 9.789 -12.742 1 92.75 283 ALA A C 1
ATOM 2158 O O . ALA A 1 283 ? -12.102 8.977 -13.031 1 92.75 283 ALA A O 1
ATOM 2159 N N . LYS A 1 284 ? -11.406 11.094 -12.844 1 93.31 284 LYS A N 1
ATOM 2160 C CA . LYS A 1 284 ? -12.719 11.727 -12.969 1 93.31 284 LYS A CA 1
ATOM 2161 C C . LYS A 1 284 ? -13.375 11.352 -14.289 1 93.31 284 LYS A C 1
ATOM 2163 O O . LYS A 1 284 ? -14.555 10.984 -14.32 1 93.31 284 LYS A O 1
ATOM 2168 N N . LYS A 1 285 ? -12.641 11.461 -15.398 1 93.81 285 LYS A N 1
ATOM 2169 C CA . LYS A 1 285 ? -13.211 11.156 -16.719 1 93.81 285 LYS A CA 1
ATOM 2170 C C . LYS A 1 285 ? -13.703 9.719 -16.781 1 93.81 285 LYS A C 1
ATOM 2172 O O . LYS A 1 285 ? -14.773 9.445 -17.328 1 93.81 285 LYS A O 1
ATOM 2177 N N . LYS A 1 286 ? -12.938 8.805 -16.203 1 95.75 286 LYS A N 1
ATOM 2178 C CA . LYS A 1 286 ? -13.328 7.395 -16.156 1 95.75 286 LYS A CA 1
ATOM 2179 C C . LYS A 1 286 ? -14.594 7.203 -15.336 1 95.75 286 LYS A C 1
ATOM 2181 O O . LYS A 1 286 ? -15.492 6.461 -15.734 1 95.75 286 LYS A O 1
ATOM 2186 N N . ARG A 1 287 ? -14.617 7.824 -14.188 1 95.88 287 ARG A N 1
ATOM 2187 C CA . ARG A 1 287 ? -15.758 7.684 -13.289 1 95.88 287 ARG A CA 1
ATOM 2188 C C . ARG A 1 287 ? -17.031 8.219 -13.93 1 95.88 287 ARG A C 1
ATOM 2190 O O . ARG A 1 287 ? -18.094 7.617 -13.805 1 95.88 287 ARG A O 1
ATOM 2197 N N . CYS A 1 288 ? -16.938 9.367 -14.609 1 95.81 288 CYS A N 1
ATOM 2198 C CA . CYS A 1 288 ? -18.078 9.914 -15.32 1 95.81 288 CYS A CA 1
ATOM 2199 C C . CYS A 1 288 ? -18.594 8.945 -16.375 1 95.81 288 CYS A C 1
ATOM 2201 O O . CYS A 1 288 ? -19.797 8.719 -16.484 1 95.81 288 CYS A O 1
ATOM 2203 N N . TRP A 1 289 ? -17.656 8.359 -17.125 1 97.25 289 TRP A N 1
ATOM 2204 C CA . TRP A 1 289 ? -18 7.402 -18.172 1 97.25 289 TRP A CA 1
ATOM 2205 C C . TRP A 1 289 ? -18.688 6.176 -17.578 1 97.25 289 TRP A C 1
ATOM 2207 O O . TRP A 1 289 ? -19.719 5.719 -18.078 1 97.25 289 TRP A O 1
ATOM 2217 N N . LEU A 1 290 ? -18.203 5.664 -16.5 1 97.31 290 LEU A N 1
ATOM 2218 C CA . LEU A 1 290 ? -18.719 4.461 -15.867 1 97.31 290 LEU A CA 1
ATOM 2219 C C . LEU A 1 290 ? -20.047 4.738 -15.188 1 97.31 290 LEU A C 1
ATOM 2221 O O . LEU A 1 290 ? -20.938 3.871 -15.164 1 97.31 290 LEU A O 1
ATOM 2225 N N . SER A 1 291 ? -20.203 5.945 -14.609 1 95.62 291 SER A N 1
ATOM 2226 C CA . SER A 1 291 ? -21.422 6.297 -13.898 1 95.62 291 SER A CA 1
ATOM 2227 C C . SER A 1 291 ? -22.641 6.258 -14.82 1 95.62 291 SER A C 1
ATOM 2229 O O . SER A 1 291 ? -23.75 5.98 -14.375 1 95.62 291 SER A O 1
ATOM 2231 N N . GLU A 1 292 ? -22.422 6.449 -16.078 1 96.06 292 GLU A N 1
ATOM 2232 C CA . GLU A 1 292 ? -23.5 6.453 -17.062 1 96.06 292 GLU A CA 1
ATOM 2233 C C . GLU A 1 292 ? -23.828 5.035 -17.516 1 96.06 292 GLU A C 1
ATOM 2235 O O . GLU A 1 292 ? -24.891 4.797 -18.094 1 96.06 292 GLU A O 1
ATOM 2240 N N . ARG A 1 293 ? -22.969 4.094 -17.203 1 96.69 293 ARG A N 1
ATOM 2241 C CA . ARG A 1 293 ? -23.094 2.791 -17.844 1 96.69 293 ARG A CA 1
ATOM 2242 C C . ARG A 1 293 ? -23.281 1.686 -16.812 1 96.69 293 ARG A C 1
ATOM 2244 O O . ARG A 1 293 ? -23.844 0.629 -17.125 1 96.69 293 ARG A O 1
ATOM 2251 N N . LEU A 1 294 ? -22.719 1.908 -15.625 1 95.19 294 LEU A N 1
ATOM 2252 C CA . LEU A 1 294 ? -22.922 0.931 -14.555 1 95.19 294 LEU A CA 1
ATOM 2253 C C . LEU A 1 294 ? -24.25 1.18 -13.828 1 95.19 294 LEU A C 1
ATOM 2255 O O . LEU A 1 294 ? -24.562 2.32 -13.484 1 95.19 294 LEU A O 1
ATOM 2259 N N . GLU A 1 295 ? -24.875 0.119 -13.664 1 87.12 295 GLU A N 1
ATOM 2260 C CA . GLU A 1 295 ? -26.172 0.227 -13.031 1 87.12 295 GLU A CA 1
ATOM 2261 C C . GLU A 1 295 ? -26.047 0.405 -11.523 1 87.12 295 GLU A C 1
ATOM 2263 O O . GLU A 1 295 ? -25.141 -0.142 -10.906 1 87.12 295 GLU A O 1
ATOM 2268 N N . GLY A 1 296 ? -26.781 1.362 -11.062 1 75.94 296 GLY A N 1
ATOM 2269 C CA . GLY A 1 296 ? -26.766 1.592 -9.625 1 75.94 296 GLY A CA 1
ATOM 2270 C C . GLY A 1 296 ? -27.875 0.848 -8.898 1 75.94 296 GLY A C 1
ATOM 2271 O O . GLY A 1 296 ? -28.797 0.331 -9.523 1 75.94 296 GLY A O 1
ATOM 2272 N N . GLY A 1 297 ? -27.531 0.51 -7.641 1 70.06 297 GLY A N 1
ATOM 2273 C CA . GLY A 1 297 ? -28.562 -0.188 -6.875 1 70.06 297 GLY A CA 1
ATOM 2274 C C . GLY A 1 297 ? -29.547 0.748 -6.203 1 70.06 297 GLY A C 1
ATOM 2275 O O . GLY A 1 297 ? -29.375 1.969 -6.254 1 70.06 297 GLY A O 1
ATOM 2276 N N . LYS A 1 298 ? -30.766 0.247 -5.953 1 66.25 298 LYS A N 1
ATOM 2277 C CA . LYS A 1 298 ? -31.922 0.898 -5.32 1 66.25 298 LYS A CA 1
ATOM 2278 C C . LYS A 1 298 ? -31.984 0.583 -3.83 1 66.25 298 LYS A C 1
ATOM 2280 O O . LYS A 1 298 ? -33.031 0.691 -3.209 1 66.25 298 LYS A O 1
ATOM 2285 N N . GLY A 1 299 ? -30.703 0.338 -3.232 1 82.5 299 GLY A N 1
ATOM 2286 C CA . GLY A 1 299 ? -30.812 -0.115 -1.855 1 82.5 299 GLY A CA 1
ATOM 2287 C C . GLY A 1 299 ? -31.281 0.971 -0.907 1 82.5 299 GLY A C 1
ATOM 2288 O O . GLY A 1 299 ? -30.969 2.148 -1.098 1 82.5 299 GLY A O 1
ATOM 2289 N N . ARG A 1 300 ? -32.219 0.545 0.077 1 88.19 300 ARG A N 1
ATOM 2290 C CA . ARG A 1 300 ? -32.688 1.436 1.129 1 88.19 300 ARG A CA 1
ATOM 2291 C C . ARG A 1 300 ? -32.469 0.822 2.508 1 88.19 300 ARG A C 1
ATOM 2293 O O . ARG A 1 300 ? -32.812 -0.34 2.736 1 88.19 300 ARG A O 1
ATOM 2300 N N . ARG A 1 301 ? -31.75 1.539 3.236 1 92.31 301 ARG A N 1
ATOM 2301 C CA . ARG A 1 301 ? -31.5 1.18 4.629 1 92.31 301 ARG A CA 1
ATOM 2302 C C . ARG A 1 301 ? -31.484 2.416 5.52 1 92.31 301 ARG A C 1
ATOM 2304 O O . ARG A 1 301 ? -31 3.477 5.117 1 92.31 301 ARG A O 1
ATOM 2311 N N . GLU A 1 302 ? -32.062 2.203 6.707 1 94.62 302 GLU A N 1
ATOM 2312 C CA . GLU A 1 302 ? -32.031 3.303 7.668 1 94.62 302 GLU A CA 1
ATOM 2313 C C . GLU A 1 302 ? -30.812 3.211 8.578 1 94.62 302 GLU A C 1
ATOM 2315 O O . GLU A 1 302 ? -30.266 2.125 8.797 1 94.62 302 GLU A O 1
ATOM 2320 N N . MET A 1 303 ? -30.375 4.293 8.984 1 96.44 303 MET A N 1
ATOM 2321 C CA . MET A 1 303 ? -29.297 4.383 9.977 1 96.44 303 MET A CA 1
ATOM 2322 C C . MET A 1 303 ? -29.484 5.617 10.859 1 96.44 303 MET A C 1
ATOM 2324 O O . MET A 1 303 ? -29.844 6.688 10.367 1 96.44 303 MET A O 1
ATOM 2328 N N . SER A 1 304 ? -29.297 5.422 12.172 1 97.19 304 SER A N 1
ATOM 2329 C CA . SER A 1 304 ? -29.406 6.555 13.086 1 97.19 304 SER A CA 1
ATOM 2330 C C . SER A 1 304 ? -28.203 7.473 13 1 97.19 304 SER A C 1
ATOM 2332 O O . SER A 1 304 ? -27.109 7.027 12.656 1 97.19 304 SER A O 1
ATOM 2334 N N . LEU A 1 305 ? -28.406 8.742 13.312 1 97.81 305 LEU A N 1
ATOM 2335 C CA . LEU A 1 305 ? -27.312 9.703 13.328 1 97.81 305 LEU A CA 1
ATOM 2336 C C . LEU A 1 305 ? -26.328 9.383 14.445 1 97.81 305 LEU A C 1
ATOM 2338 O O . LEU A 1 305 ? -25.141 9.68 14.328 1 97.81 305 LEU A O 1
ATOM 2342 N N . ASP A 1 306 ? -26.797 8.742 15.5 1 97.31 306 ASP A N 1
ATOM 2343 C CA . ASP A 1 306 ? -25.906 8.297 16.562 1 97.31 306 ASP A CA 1
ATOM 2344 C C . ASP A 1 306 ? -24.953 7.215 16.078 1 97.31 306 ASP A C 1
ATOM 2346 O O . ASP A 1 306 ? -23.781 7.195 16.453 1 97.31 306 ASP A O 1
ATOM 2350 N N . ALA A 1 307 ? -25.5 6.352 15.234 1 97.69 307 ALA A N 1
ATOM 2351 C CA . ALA A 1 307 ? -24.641 5.316 14.656 1 97.69 307 ALA A CA 1
ATOM 2352 C C . ALA A 1 307 ? -23.578 5.926 13.758 1 97.69 307 ALA A C 1
ATOM 2354 O O . ALA A 1 307 ? -22.438 5.453 13.727 1 97.69 307 ALA A O 1
ATOM 2355 N N . ALA A 1 308 ? -23.969 6.977 13.055 1 98.31 308 ALA A N 1
ATOM 2356 C CA . ALA A 1 308 ? -23 7.668 12.211 1 98.31 308 ALA A CA 1
ATOM 2357 C C . ALA A 1 308 ? -21.891 8.297 13.047 1 98.31 308 ALA A C 1
ATOM 2359 O O . ALA A 1 308 ? -20.703 8.164 12.719 1 98.31 308 ALA A O 1
ATOM 2360 N N . ARG A 1 309 ? -22.297 8.953 14.133 1 98.5 309 ARG A N 1
ATOM 2361 C CA . ARG A 1 309 ? -21.328 9.617 15.008 1 98.5 309 ARG A CA 1
ATOM 2362 C C . ARG A 1 309 ? -20.375 8.617 15.641 1 98.5 309 ARG A C 1
ATOM 2364 O O . ARG A 1 309 ? -19.156 8.812 15.625 1 98.5 309 ARG A O 1
ATOM 2371 N N . ARG A 1 310 ? -20.953 7.582 16.203 1 98.5 310 ARG A N 1
ATOM 2372 C CA . ARG A 1 310 ? -20.172 6.582 16.938 1 98.5 310 ARG A CA 1
ATOM 2373 C C . ARG A 1 310 ? -19.328 5.746 15.992 1 98.5 310 ARG A C 1
ATOM 2375 O O . ARG A 1 310 ? -18.172 5.414 16.312 1 98.5 310 ARG A O 1
ATOM 2382 N N . GLY A 1 311 ? -19.891 5.391 14.797 1 98.75 311 GLY A N 1
ATOM 2383 C CA . GLY A 1 311 ? -19.109 4.715 13.781 1 98.75 311 GLY A CA 1
ATOM 2384 C C . GLY A 1 311 ? -17.953 5.547 13.273 1 98.75 311 GLY A C 1
ATOM 2385 O O . GLY A 1 311 ? -16.844 5.035 13.094 1 98.75 311 GLY A O 1
ATOM 2386 N N . PHE A 1 312 ? -18.234 6.867 13.117 1 98.81 312 PHE A N 1
ATOM 2387 C CA . PHE A 1 312 ? -17.219 7.828 12.727 1 98.81 312 PHE A CA 1
ATOM 2388 C C . PHE A 1 312 ? -16.078 7.84 13.727 1 98.81 312 PHE A C 1
ATOM 2390 O O . PHE A 1 312 ? -14.898 7.758 13.344 1 98.81 312 PHE A O 1
ATOM 2397 N N . TYR A 1 313 ? -16.375 7.84 14.938 1 98.62 313 TYR A N 1
ATOM 2398 C CA . TYR A 1 313 ? -15.383 7.918 16 1 98.62 313 TYR A CA 1
ATOM 2399 C C . TYR A 1 313 ? -14.516 6.66 16.031 1 98.62 313 TYR A C 1
ATOM 2401 O O . TYR A 1 313 ? -13.289 6.746 16.109 1 98.62 313 TYR A O 1
ATOM 2409 N N . LEU A 1 314 ? -15.102 5.516 15.961 1 98.69 314 LEU A N 1
ATOM 2410 C CA . LEU A 1 314 ? -14.336 4.273 16.031 1 98.69 314 LEU A CA 1
ATOM 2411 C C . LEU A 1 314 ? -13.445 4.109 14.805 1 98.69 314 LEU A C 1
ATOM 2413 O O . LEU A 1 314 ? -12.312 3.639 14.922 1 98.69 314 LEU A O 1
ATOM 2417 N N . ALA A 1 315 ? -13.984 4.461 13.594 1 98.81 315 ALA A N 1
ATOM 2418 C CA . ALA A 1 315 ? -13.164 4.387 12.383 1 98.81 315 ALA A CA 1
ATOM 2419 C C . ALA A 1 315 ? -11.914 5.238 12.516 1 98.81 315 ALA A C 1
ATOM 2421 O O . ALA A 1 315 ? -10.812 4.805 12.164 1 98.81 315 ALA A O 1
ATOM 2422 N N . ARG A 1 316 ? -12.047 6.434 13.07 1 98.56 316 ARG A N 1
ATOM 2423 C CA . ARG A 1 316 ? -10.914 7.328 13.281 1 98.56 316 ARG A CA 1
ATOM 2424 C C . ARG A 1 316 ? -9.898 6.711 14.242 1 98.56 316 ARG A C 1
ATOM 2426 O O . ARG A 1 316 ? -8.688 6.785 14.008 1 98.56 316 ARG A O 1
ATOM 2433 N N . MET A 1 317 ? -10.406 6.133 15.289 1 98.19 317 MET A N 1
ATOM 2434 C CA . MET A 1 317 ? -9.531 5.527 16.281 1 98.19 317 MET A CA 1
ATOM 2435 C C . MET A 1 317 ? -8.75 4.363 15.695 1 98.19 317 MET A C 1
ATOM 2437 O O . MET A 1 317 ? -7.547 4.23 15.938 1 98.19 317 MET A O 1
ATOM 2441 N N . VAL A 1 318 ? -9.422 3.533 14.891 1 98.5 318 VAL A N 1
ATOM 2442 C CA . VAL A 1 318 ? -8.773 2.381 14.273 1 98.5 318 VAL A CA 1
ATOM 2443 C C . VAL A 1 318 ? -7.66 2.854 13.336 1 98.5 318 VAL A C 1
ATOM 2445 O O . VAL A 1 318 ? -6.543 2.342 13.383 1 98.5 318 VAL A O 1
ATOM 2448 N N . SER A 1 319 ? -7.98 3.822 12.5 1 98.44 319 SER A N 1
ATOM 2449 C CA . SER A 1 319 ? -7 4.363 11.562 1 98.44 319 SER A CA 1
ATOM 2450 C C . SER A 1 319 ? -5.816 4.98 12.305 1 98.44 319 SER A C 1
ATOM 2452 O O . SER A 1 319 ? -4.664 4.777 11.922 1 98.44 319 SER A O 1
ATOM 2454 N N . CYS A 1 320 ? -6.113 5.707 13.352 1 97.5 320 CYS A N 1
ATOM 2455 C CA . CYS A 1 320 ? -5.082 6.371 14.141 1 97.5 320 CYS A CA 1
ATOM 2456 C C . CYS A 1 320 ? -4.152 5.355 14.789 1 97.5 320 CYS A C 1
ATOM 2458 O O . CYS A 1 320 ? -2.93 5.504 14.734 1 97.5 320 CYS A O 1
ATOM 2460 N N . VAL A 1 321 ? -4.68 4.34 15.383 1 97.38 321 VAL A N 1
ATOM 2461 C CA . VAL A 1 321 ? -3.908 3.307 16.062 1 97.38 321 VAL A CA 1
ATOM 2462 C C . VAL A 1 321 ? -2.99 2.604 15.062 1 97.38 321 VAL A C 1
ATOM 2464 O O . VAL A 1 321 ? -1.851 2.266 15.391 1 97.38 321 VAL A O 1
ATOM 2467 N N . GLN A 1 322 ? -3.482 2.379 13.836 1 97.69 322 GLN A N 1
ATOM 2468 C CA . GLN A 1 322 ? -2.652 1.796 12.789 1 97.69 322 GLN A CA 1
ATOM 2469 C C . GLN A 1 322 ? -1.4 2.637 12.547 1 97.69 322 GLN A C 1
ATOM 2471 O O . GLN A 1 322 ? -0.292 2.102 12.469 1 97.69 322 GLN A O 1
ATOM 2476 N N . GLY A 1 323 ? -1.555 3.941 12.445 1 97.81 323 GLY A N 1
ATOM 2477 C CA . GLY A 1 323 ? -0.425 4.836 12.25 1 97.81 323 GLY A CA 1
ATOM 2478 C C . GLY A 1 323 ? 0.541 4.836 13.422 1 97.81 323 GLY A C 1
ATOM 2479 O O . GLY A 1 323 ? 1.758 4.812 13.227 1 97.81 323 GLY A O 1
ATOM 2480 N N . PHE A 1 324 ? 0.014 4.832 14.625 1 97.75 324 PHE A N 1
ATOM 2481 C CA . PHE A 1 324 ? 0.866 4.852 15.812 1 97.75 324 PHE A CA 1
ATOM 2482 C C . PHE A 1 324 ? 1.647 3.549 15.938 1 97.75 324 PHE A C 1
ATOM 2484 O O . PHE A 1 324 ? 2.801 3.551 16.375 1 97.75 324 PHE A O 1
ATOM 2491 N N . ASN A 1 325 ? 1.026 2.443 15.602 1 97.56 325 ASN A N 1
ATOM 2492 C CA . ASN A 1 325 ? 1.767 1.186 15.586 1 97.56 325 ASN A CA 1
ATOM 2493 C C . ASN A 1 325 ? 2.924 1.23 14.594 1 97.56 325 ASN A C 1
ATOM 2495 O O . ASN A 1 325 ? 3.982 0.648 14.836 1 97.56 325 ASN A O 1
ATOM 2499 N N . LEU A 1 326 ? 2.689 1.859 13.438 1 97.81 326 LEU A N 1
ATOM 2500 C CA . LEU A 1 326 ? 3.771 2.023 12.469 1 97.81 326 LEU A CA 1
ATOM 2501 C C . LEU A 1 326 ? 4.918 2.83 13.07 1 97.81 326 LEU A C 1
ATOM 2503 O O . LEU A 1 326 ? 6.09 2.498 12.867 1 97.81 326 LEU A O 1
ATOM 2507 N N . LEU A 1 327 ? 4.609 3.904 13.844 1 98.06 327 LEU A N 1
ATOM 2508 C CA . LEU A 1 327 ? 5.621 4.719 14.508 1 98.06 327 LEU A CA 1
ATOM 2509 C C . LEU A 1 327 ? 6.469 3.875 15.453 1 98.06 327 LEU A C 1
ATOM 2511 O O . LEU A 1 327 ? 7.699 3.977 15.445 1 98.06 327 LEU A O 1
ATOM 2515 N N . MET A 1 328 ? 5.793 3.064 16.188 1 97.06 328 MET A N 1
ATOM 2516 C CA . MET A 1 328 ? 6.5 2.295 17.203 1 97.06 328 MET A CA 1
ATOM 2517 C C . MET A 1 328 ? 7.312 1.171 16.578 1 97.06 328 MET A C 1
ATOM 2519 O O . MET A 1 328 ? 8.391 0.823 17.062 1 97.06 328 MET A O 1
ATOM 2523 N N . ARG A 1 329 ? 6.801 0.618 15.508 1 96.5 329 ARG A N 1
ATOM 2524 C CA . ARG A 1 329 ? 7.578 -0.374 14.773 1 96.5 329 ARG A CA 1
ATOM 2525 C C . ARG A 1 329 ? 8.859 0.238 14.211 1 96.5 329 ARG A C 1
ATOM 2527 O O . ARG A 1 329 ? 9.922 -0.384 14.258 1 96.5 329 ARG A O 1
ATOM 2534 N N . ALA A 1 330 ? 8.758 1.401 13.688 1 96.94 330 ALA A N 1
ATOM 2535 C CA . ALA A 1 330 ? 9.914 2.098 13.133 1 96.94 330 ALA A CA 1
ATOM 2536 C C . ALA A 1 330 ? 10.93 2.434 14.227 1 96.94 330 ALA A C 1
ATOM 2538 O O . ALA A 1 330 ? 12.141 2.371 14 1 96.94 330 ALA A O 1
ATOM 2539 N N . ARG A 1 331 ? 10.43 2.861 15.344 1 96.94 331 ARG A N 1
ATOM 2540 C CA . ARG A 1 331 ? 11.281 3.127 16.5 1 96.94 331 ARG A CA 1
ATOM 2541 C C . ARG A 1 331 ? 12.188 1.938 16.797 1 96.94 331 ARG A C 1
ATOM 2543 O O . ARG A 1 331 ? 13.398 2.098 16.953 1 96.94 331 ARG A O 1
ATOM 2550 N N . LYS A 1 332 ? 11.602 0.776 16.891 1 95.62 332 LYS A N 1
ATOM 2551 C CA . LYS A 1 332 ? 12.344 -0.446 17.188 1 95.62 332 LYS A CA 1
ATOM 2552 C C . LYS A 1 332 ? 13.328 -0.782 16.078 1 95.62 332 LYS A C 1
ATOM 2554 O O . LYS A 1 332 ? 14.484 -1.113 16.328 1 95.62 332 LYS A O 1
ATOM 2559 N N . LYS A 1 333 ? 12.883 -0.695 14.867 1 95.06 333 LYS A N 1
ATOM 2560 C CA . LYS A 1 333 ? 13.688 -1.075 13.711 1 95.06 333 LYS A CA 1
ATOM 2561 C C . LYS A 1 333 ? 14.914 -0.183 13.57 1 95.06 333 LYS A C 1
ATOM 2563 O O . LYS A 1 333 ? 16 -0.661 13.242 1 95.06 333 LYS A O 1
ATOM 2568 N N . HIS A 1 334 ? 14.766 1.122 13.805 1 95.75 334 HIS A N 1
ATOM 2569 C CA . HIS A 1 334 ? 15.836 2.074 13.531 1 95.75 334 HIS A CA 1
ATOM 2570 C C . HIS A 1 334 ? 16.578 2.447 14.812 1 95.75 334 HIS A C 1
ATOM 2572 O O . HIS A 1 334 ? 17.578 3.162 14.773 1 95.75 334 HIS A O 1
ATOM 2578 N N . GLY A 1 335 ? 16.109 1.986 15.93 1 96.75 335 GLY A N 1
ATOM 2579 C CA . GLY A 1 335 ? 16.703 2.318 17.219 1 96.75 335 GLY A CA 1
ATOM 2580 C C . GLY A 1 335 ? 16.516 3.771 17.609 1 96.75 335 GLY A C 1
ATOM 2581 O O . GLY A 1 335 ? 17.391 4.379 18.219 1 96.75 335 GLY A O 1
ATOM 2582 N N . TRP A 1 336 ? 15.422 4.395 17.156 1 97.62 336 TRP A N 1
ATOM 2583 C CA . TRP A 1 336 ? 15.125 5.773 17.531 1 97.62 336 TRP A CA 1
ATOM 2584 C C . TRP A 1 336 ? 14.562 5.852 18.953 1 97.62 336 TRP A C 1
ATOM 2586 O O . TRP A 1 336 ? 13.836 4.961 19.375 1 97.62 336 TRP A O 1
ATOM 2596 N N . PRO A 1 337 ? 14.836 6.879 19.641 1 97.69 337 PRO A N 1
ATOM 2597 C CA . PRO A 1 337 ? 14.555 6.891 21.078 1 97.69 337 PRO A CA 1
ATOM 2598 C C . PRO A 1 337 ? 13.18 7.457 21.406 1 97.69 337 PRO A C 1
ATOM 2600 O O . PRO A 1 337 ? 12.773 7.473 22.578 1 97.69 337 PRO A O 1
ATOM 2603 N N . TYR A 1 338 ? 12.406 7.953 20.484 1 97.06 338 TYR A N 1
ATOM 2604 C CA . TYR A 1 338 ? 11.172 8.656 20.812 1 97.06 338 TYR A CA 1
ATOM 2605 C C . TYR A 1 338 ? 10.164 7.707 21.453 1 97.06 338 TYR A C 1
ATOM 2607 O O . TYR A 1 338 ? 10.203 6.496 21.219 1 97.06 338 TYR A O 1
ATOM 2615 N N . THR A 1 339 ? 9.297 8.289 22.25 1 94.75 339 THR A N 1
ATOM 2616 C CA . THR A 1 339 ? 8.211 7.562 22.906 1 94.75 339 THR A CA 1
ATOM 2617 C C . THR A 1 339 ? 6.852 8.086 22.438 1 94.75 339 THR A C 1
ATOM 2619 O O . THR A 1 339 ? 6.781 9.094 21.734 1 94.75 339 THR A O 1
ATOM 2622 N N . ILE A 1 340 ? 5.832 7.363 22.875 1 94.19 340 ILE A N 1
ATOM 2623 C CA . ILE A 1 340 ? 4.48 7.812 22.578 1 94.19 340 ILE A CA 1
ATOM 2624 C C . ILE A 1 340 ? 4.211 9.148 23.266 1 94.19 340 ILE A C 1
ATOM 2626 O O . ILE A 1 340 ? 3.48 9.992 22.734 1 94.19 340 ILE A O 1
ATOM 2630 N N . GLU A 1 341 ? 4.84 9.367 24.375 1 90.94 341 GLU A N 1
ATOM 2631 C CA . GLU A 1 341 ? 4.711 10.641 25.062 1 90.94 341 GLU A CA 1
ATOM 2632 C C . GLU A 1 341 ? 5.297 11.781 24.234 1 90.94 341 GLU A C 1
ATOM 2634 O O . GLU A 1 341 ? 4.719 12.867 24.156 1 90.94 341 GLU A O 1
ATOM 2639 N N . ASP A 1 342 ? 6.438 11.523 23.656 1 94.12 342 ASP A N 1
ATOM 2640 C CA . ASP A 1 342 ? 7.07 12.516 22.781 1 94.12 342 ASP A CA 1
ATOM 2641 C C . ASP A 1 342 ? 6.16 12.883 21.609 1 94.12 342 ASP A C 1
ATOM 2643 O O . ASP A 1 342 ? 5.984 14.062 21.297 1 94.12 342 ASP A O 1
ATOM 2647 N N . ILE A 1 343 ? 5.562 11.859 21 1 95.44 343 ILE A N 1
ATOM 2648 C CA . ILE A 1 343 ? 4.73 12.031 19.812 1 95.44 343 ILE A CA 1
ATOM 2649 C C . ILE A 1 343 ? 3.447 12.773 20.188 1 95.44 343 ILE A C 1
ATOM 2651 O O . ILE A 1 343 ? 3.039 13.711 19.5 1 95.44 343 ILE A O 1
ATOM 2655 N N . SER A 1 344 ? 2.865 12.328 21.266 1 91.12 344 SER A N 1
ATOM 2656 C CA . SER A 1 344 ? 1.634 12.977 21.703 1 91.12 344 SER A CA 1
ATOM 2657 C C . SER A 1 344 ? 1.874 14.438 22.078 1 91.12 344 SER A C 1
ATOM 2659 O O . SER A 1 344 ? 1.02 15.289 21.828 1 91.12 344 SER A O 1
ATOM 2661 N N . GLN A 1 345 ? 2.988 14.695 22.641 1 90.88 345 GLN A N 1
ATOM 2662 C CA . GLN A 1 345 ? 3.324 16.062 23.016 1 90.88 345 GLN A CA 1
ATOM 2663 C C . GLN A 1 345 ? 3.525 16.938 21.797 1 90.88 345 GLN A C 1
ATOM 2665 O O . GLN A 1 345 ? 2.932 18.016 21.688 1 90.88 345 GLN A O 1
ATOM 2670 N N . VAL A 1 346 ? 4.273 16.453 20.875 1 96.12 346 VAL A N 1
ATOM 2671 C CA . VAL A 1 346 ? 4.641 17.281 19.734 1 96.12 346 VAL A CA 1
ATOM 2672 C C . VAL A 1 346 ? 3.424 17.5 18.828 1 96.12 346 VAL A C 1
ATOM 2674 O O . VAL A 1 346 ? 3.322 18.516 18.156 1 96.12 346 VAL A O 1
ATOM 2677 N N . TRP A 1 347 ? 2.443 16.547 18.859 1 96.5 347 TRP A N 1
ATOM 2678 C CA . TRP A 1 347 ? 1.263 16.641 18.016 1 96.5 347 TRP A CA 1
ATOM 2679 C C . TRP A 1 347 ? 0.101 17.281 18.75 1 96.5 347 TRP A C 1
ATOM 2681 O O . TRP A 1 347 ? -1 17.406 18.219 1 96.5 347 TRP A O 1
ATOM 2691 N N . SER A 1 348 ? 0.298 17.781 19.984 1 93.31 348 SER A N 1
ATOM 2692 C CA . SER A 1 348 ? -0.794 18.266 20.828 1 93.31 348 SER A CA 1
ATOM 2693 C C . SER A 1 348 ? -1.324 19.609 20.344 1 93.31 348 SER A C 1
ATOM 2695 O O . SER A 1 348 ? -2.48 19.953 20.594 1 93.31 348 SER A O 1
ATOM 2697 N N . ASN A 1 349 ? -0.465 20.359 19.719 1 94 349 ASN A N 1
ATOM 2698 C CA . ASN A 1 349 ? -0.848 21.656 19.172 1 94 349 ASN A CA 1
ATOM 2699 C C . ASN A 1 349 ? 0.011 22.031 17.953 1 94 349 ASN A C 1
ATOM 2701 O O . ASN A 1 349 ? 1.062 21.438 17.734 1 94 349 ASN A O 1
ATOM 2705 N N . GLY A 1 350 ? -0.574 22.875 17.125 1 93.69 350 GLY A N 1
ATOM 2706 C CA . GLY A 1 350 ? 0.159 23.359 15.969 1 93.69 350 GLY A CA 1
ATOM 2707 C C . GLY A 1 350 ? 0.049 22.453 14.766 1 93.69 350 GLY A C 1
ATOM 2708 O O . GLY A 1 350 ? 0.186 22.891 13.625 1 93.69 350 GLY A O 1
ATOM 2709 N N . CYS A 1 351 ? -0.186 21.141 15.055 1 94.12 351 CYS A N 1
ATOM 2710 C CA . CYS A 1 351 ? -0.234 20.188 13.953 1 94.12 351 CYS A CA 1
ATOM 2711 C C . CYS A 1 351 ? -1.66 20.016 13.445 1 94.12 351 CYS A C 1
ATOM 2713 O O . CYS A 1 351 ? -2.617 20.391 14.125 1 94.12 351 CYS A O 1
ATOM 2715 N N . ILE A 1 352 ? -1.845 19.406 12.32 1 95 352 ILE A N 1
ATOM 2716 C CA . ILE A 1 352 ? -3.154 19.219 11.703 1 95 352 ILE A CA 1
ATOM 2717 C C . ILE A 1 352 ? -3.936 18.156 12.469 1 95 352 ILE A C 1
ATOM 2719 O O . ILE A 1 352 ? -5.16 18.25 12.594 1 95 352 ILE A O 1
ATOM 2723 N N . LEU A 1 353 ? -3.256 17.141 13 1 94.44 353 LEU A N 1
ATOM 2724 C CA . LEU A 1 353 ? -3.906 16 13.641 1 94.44 353 LEU A CA 1
ATOM 2725 C C . LEU A 1 353 ? -4.324 16.344 15.062 1 94.44 353 LEU A C 1
ATOM 2727 O O . LEU A 1 353 ? -4.965 15.547 15.742 1 94.44 353 LEU A O 1
ATOM 2731 N N . ARG A 1 354 ? -4.121 17.484 15.562 1 91.44 354 ARG A N 1
ATOM 2732 C CA . ARG A 1 354 ? -4.434 17.812 16.953 1 91.44 354 ARG A CA 1
ATOM 2733 C C . ARG A 1 354 ? -5.91 17.578 17.25 1 91.44 354 ARG A C 1
ATOM 2735 O O . ARG A 1 354 ? -6.762 17.75 16.375 1 91.44 354 ARG A O 1
ATOM 2742 N N . GLY A 1 355 ? -6.156 17.219 18.562 1 92.69 355 GLY A N 1
ATOM 2743 C CA . GLY A 1 355 ? -7.504 16.875 19 1 92.69 355 GLY A CA 1
ATOM 2744 C C . GLY A 1 355 ? -7.539 15.875 20.125 1 92.69 355 GLY A C 1
ATOM 2745 O O . GLY A 1 355 ? -6.492 15.398 20.578 1 92.69 355 GLY A O 1
ATOM 2746 N N . LYS A 1 356 ? -8.703 15.469 20.516 1 93.94 356 LYS A N 1
ATOM 2747 C CA . LYS A 1 356 ? -8.914 14.641 21.703 1 93.94 356 LYS A CA 1
ATOM 2748 C C . LYS A 1 356 ? -8.461 13.203 21.469 1 93.94 356 LYS A C 1
ATOM 2750 O O . LYS A 1 356 ? -8.133 12.484 22.406 1 93.94 356 LYS A O 1
ATOM 2755 N N . LEU A 1 357 ? -8.5 12.797 20.188 1 92.44 357 LEU A N 1
ATOM 2756 C CA . LEU A 1 357 ? -8.078 11.438 19.859 1 92.44 357 LEU A CA 1
ATOM 2757 C C . LEU A 1 357 ? -6.652 11.18 20.328 1 92.44 357 LEU A C 1
ATOM 2759 O O . LEU A 1 357 ? -6.316 10.062 20.734 1 92.44 357 LEU A O 1
ATOM 2763 N N . LEU A 1 358 ? -5.766 12.195 20.266 1 93.12 358 LEU A N 1
ATOM 2764 C CA . LEU A 1 358 ? -4.371 12.047 20.672 1 93.12 358 LEU A CA 1
ATOM 2765 C C . LEU A 1 358 ? -4.258 11.805 22.172 1 93.12 358 LEU A C 1
ATOM 2767 O O . LEU A 1 358 ? -3.35 11.109 22.625 1 93.12 358 LEU A O 1
ATOM 2771 N N . ASP A 1 359 ? -5.18 12.391 22.906 1 92.38 359 ASP A N 1
ATOM 2772 C CA . ASP A 1 359 ? -5.207 12.148 24.344 1 92.38 359 ASP A CA 1
ATOM 2773 C C . ASP A 1 359 ? -5.516 10.688 24.656 1 92.38 359 ASP A C 1
ATOM 2775 O O . ASP A 1 359 ? -4.961 10.117 25.594 1 92.38 359 ASP A O 1
ATOM 2779 N N . VAL A 1 360 ? -6.371 10.125 23.891 1 94.5 360 VAL A N 1
ATOM 2780 C CA . VAL A 1 360 ? -6.738 8.727 24.078 1 94.5 360 VAL A CA 1
ATOM 2781 C C . VAL A 1 360 ? -5.539 7.828 23.781 1 94.5 360 VAL A C 1
ATOM 2783 O O . VAL A 1 360 ? -5.25 6.895 24.531 1 94.5 360 VAL A O 1
ATOM 2786 N N . VAL A 1 361 ? -4.848 8.141 22.734 1 93.38 361 VAL A N 1
ATOM 2787 C CA . VAL A 1 361 ? -3.676 7.34 22.375 1 93.38 361 VAL A CA 1
ATOM 2788 C C . VAL A 1 361 ? -2.598 7.504 23.438 1 93.38 361 VAL A C 1
ATOM 2790 O O . VAL A 1 361 ? -1.895 6.543 23.766 1 93.38 361 VAL A O 1
ATOM 2793 N N . ARG A 1 362 ? -2.459 8.711 23.922 1 92.75 362 ARG A N 1
ATOM 2794 C CA . ARG A 1 362 ? -1.524 8.945 25.016 1 92.75 362 ARG A CA 1
ATOM 2795 C C . ARG A 1 362 ? -1.865 8.07 26.219 1 92.75 362 ARG A C 1
ATOM 2797 O O . ARG A 1 362 ? -0.974 7.512 26.859 1 92.75 362 ARG A O 1
ATOM 2804 N N . SER A 1 363 ? -3.088 8.008 26.5 1 94.88 363 SER A N 1
ATOM 2805 C CA . SER A 1 363 ? -3.541 7.156 27.594 1 94.88 363 SER A CA 1
ATOM 2806 C C . SER A 1 363 ? -3.211 5.691 27.328 1 94.88 363 SER A C 1
ATOM 2808 O O . SER A 1 363 ? -2.748 4.98 28.219 1 94.88 363 SER A O 1
ATOM 2810 N N . MET A 1 364 ? -3.451 5.191 26.125 1 95.94 364 MET A N 1
ATOM 2811 C CA . MET A 1 364 ? -3.084 3.834 25.734 1 95.94 364 MET A CA 1
ATOM 2812 C C . MET A 1 364 ? -1.595 3.59 25.953 1 95.94 364 MET A C 1
ATOM 2814 O O . MET A 1 364 ? -1.192 2.498 26.359 1 95.94 364 MET A O 1
ATOM 2818 N N . GLY A 1 365 ? -0.849 4.676 25.703 1 94.62 365 GLY A N 1
ATOM 2819 C CA . GLY A 1 365 ? 0.6 4.598 25.812 1 94.62 365 GLY A CA 1
ATOM 2820 C C . GLY A 1 365 ? 1.08 4.371 27.234 1 94.62 365 GLY A C 1
ATOM 2821 O O . GLY A 1 365 ? 2.217 3.945 27.438 1 94.62 365 GLY A O 1
ATOM 2822 N N . LYS A 1 366 ? 0.261 4.66 28.219 1 94.62 366 LYS A N 1
ATOM 2823 C CA . LYS A 1 366 ? 0.594 4.391 29.625 1 94.62 366 LYS A CA 1
ATOM 2824 C C . LYS A 1 366 ? 0.568 2.893 29.906 1 94.62 366 LYS A C 1
ATOM 2826 O O . LYS A 1 366 ? 1.263 2.418 30.812 1 94.62 366 LYS A O 1
ATOM 2831 N N . GLU A 1 367 ? -0.228 2.205 29.141 1 95 367 GLU A N 1
ATOM 2832 C CA . GLU A 1 367 ? -0.354 0.762 29.328 1 95 367 GLU A CA 1
ATOM 2833 C C . GLU A 1 367 ? 0.674 0.004 28.5 1 95 367 GLU A C 1
ATOM 2835 O O . GLU A 1 367 ? 1.216 -1.01 28.938 1 95 367 GLU A O 1
ATOM 2840 N N . ARG A 1 368 ? 0.777 0.476 27.234 1 93.12 368 ARG A N 1
ATOM 2841 C CA . ARG A 1 368 ? 1.686 -0.21 26.312 1 93.12 368 ARG A CA 1
ATOM 2842 C C . ARG A 1 368 ? 2.381 0.781 25.391 1 93.12 368 ARG A C 1
ATOM 2844 O O . ARG A 1 368 ? 1.853 1.86 25.125 1 93.12 368 ARG A O 1
ATOM 2851 N N . GLN A 1 369 ? 3.553 0.344 24.891 1 90.62 369 GLN A N 1
ATOM 2852 C CA . GLN A 1 369 ? 4.309 1.203 23.984 1 90.62 369 GLN A CA 1
ATOM 2853 C C . GLN A 1 369 ? 4.242 0.683 22.547 1 90.62 369 GLN A C 1
ATOM 2855 O O . GLN A 1 369 ? 5.016 1.114 21.688 1 90.62 369 GLN A O 1
ATOM 2860 N N . ASP A 1 370 ? 3.541 -0.318 22.344 1 91.38 370 ASP A N 1
ATOM 2861 C CA . ASP A 1 370 ? 3.277 -0.864 21.016 1 91.38 370 ASP A CA 1
ATOM 2862 C C . ASP A 1 370 ? 2.012 -1.716 21.016 1 91.38 370 ASP A C 1
ATOM 2864 O O . ASP A 1 370 ? 1.384 -1.907 22.047 1 91.38 370 ASP A O 1
ATOM 2868 N N . ASP A 1 371 ? 1.576 -2.1 19.844 1 95 371 ASP A N 1
ATOM 2869 C CA . ASP A 1 371 ? 0.392 -2.945 19.734 1 95 371 ASP A CA 1
ATOM 2870 C C . ASP A 1 371 ? -0.775 -2.367 20.531 1 95 371 ASP A C 1
ATOM 2872 O O . ASP A 1 371 ? -1.343 -3.043 21.391 1 95 371 ASP A O 1
ATOM 2876 N N . PHE A 1 372 ? -1.152 -1.184 20.172 1 96.81 372 PHE A N 1
ATOM 2877 C CA . PHE A 1 372 ? -2.092 -0.4 20.969 1 96.81 372 PHE A CA 1
ATOM 2878 C C . PHE A 1 372 ? -3.479 -1.03 20.938 1 96.81 372 PHE A C 1
ATOM 2880 O O . PHE A 1 372 ? -4.328 -0.708 21.766 1 96.81 372 PHE A O 1
ATOM 2887 N N . GLU A 1 373 ? -3.746 -1.958 20 1 96.5 373 GLU A N 1
ATOM 2888 C CA . GLU A 1 373 ? -4.996 -2.715 19.984 1 96.5 373 GLU A CA 1
ATOM 2889 C C . GLU A 1 373 ? -5.168 -3.525 21.266 1 96.5 373 GLU A C 1
ATOM 2891 O O . GLU A 1 373 ? -6.289 -3.863 21.641 1 96.5 373 GLU A O 1
ATOM 2896 N N . LEU A 1 374 ? -4.039 -3.838 21.969 1 97.38 374 LEU A N 1
ATOM 2897 C CA . LEU A 1 374 ? -4.066 -4.734 23.125 1 97.38 374 LEU A CA 1
ATOM 2898 C C . LEU A 1 374 ? -4.285 -3.955 24.406 1 97.38 374 LEU A C 1
ATOM 2900 O O . LEU A 1 374 ? -4.223 -4.523 25.5 1 97.38 374 LEU A O 1
ATOM 2904 N N . THR A 1 375 ? -4.543 -2.68 24.344 1 97.88 375 THR A N 1
ATOM 2905 C CA . THR A 1 375 ? -4.809 -1.879 25.531 1 97.88 375 THR A CA 1
ATOM 2906 C C . THR A 1 375 ? -6.262 -2.025 25.969 1 97.88 375 THR A C 1
ATOM 2908 O O . THR A 1 375 ? -7.145 -2.25 25.125 1 97.88 375 THR A O 1
ATOM 2911 N N . SER A 1 376 ? -6.5 -1.897 27.266 1 97.38 376 SER A N 1
ATOM 2912 C CA . SER A 1 376 ? -7.852 -1.951 27.812 1 97.38 376 SER A CA 1
ATOM 2913 C C . SER A 1 376 ? -8.727 -0.849 27.219 1 97.38 376 SER A C 1
ATOM 2915 O O . SER A 1 376 ? -9.914 -1.062 26.969 1 97.38 376 SER A O 1
ATOM 2917 N N . GLU A 1 377 ? -8.117 0.262 27.016 1 96.94 377 GLU A N 1
ATOM 2918 C CA . GLU A 1 377 ? -8.852 1.394 26.453 1 96.94 377 GLU A CA 1
ATOM 2919 C C . GLU A 1 377 ? -9.352 1.085 25.047 1 96.94 377 GLU A C 1
ATOM 2921 O O . GLU A 1 377 ? -10.516 1.348 24.719 1 96.94 377 GLU A O 1
ATOM 2926 N N . PHE A 1 378 ? -8.516 0.566 24.219 1 97.5 378 PHE A N 1
ATOM 2927 C CA . PHE A 1 378 ? -8.914 0.255 22.859 1 97.5 378 PHE A CA 1
ATOM 2928 C C . PHE A 1 378 ? -9.992 -0.822 22.844 1 97.5 378 PHE A C 1
ATOM 2930 O O . PHE A 1 378 ? -10.961 -0.729 22.078 1 97.5 378 PHE A O 1
ATOM 2937 N N . VAL A 1 379 ? -9.797 -1.858 23.672 1 97.94 379 VAL A N 1
ATOM 2938 C CA . VAL A 1 379 ? -10.766 -2.941 23.766 1 97.94 379 VAL A CA 1
ATOM 2939 C C . VAL A 1 379 ? -12.125 -2.383 24.188 1 97.94 379 VAL A C 1
ATOM 2941 O O . VAL A 1 379 ? -13.156 -2.738 23.609 1 97.94 379 VAL A O 1
ATOM 2944 N N . SER A 1 380 ? -12.141 -1.493 25.125 1 97.75 380 SER A N 1
ATOM 2945 C CA . SER A 1 380 ? -13.375 -0.877 25.609 1 97.75 380 SER A CA 1
ATOM 2946 C C . SER A 1 380 ? -14.055 -0.066 24.516 1 97.75 380 SER A C 1
ATOM 2948 O O . SER A 1 380 ? -15.273 -0.144 24.328 1 97.75 380 SER A O 1
ATOM 2950 N N . LEU A 1 381 ? -13.312 0.689 23.766 1 97.25 381 LEU A N 1
ATOM 2951 C CA . LEU A 1 381 ? -13.836 1.491 22.656 1 97.25 381 LEU A CA 1
ATOM 2952 C C . LEU A 1 381 ? -14.453 0.602 21.594 1 97.25 381 LEU A C 1
ATOM 2954 O O . LEU A 1 381 ? -15.547 0.894 21.094 1 97.25 381 LEU A O 1
ATOM 2958 N N . CYS A 1 382 ? -13.75 -0.469 21.219 1 97.69 382 CYS A N 1
ATOM 2959 C CA . CYS A 1 382 ? -14.266 -1.392 20.219 1 97.69 382 CYS A CA 1
ATOM 2960 C C . CYS A 1 382 ? -15.586 -2.012 20.672 1 97.69 382 CYS A C 1
ATOM 2962 O O . CYS A 1 382 ? -16.547 -2.068 19.906 1 97.69 382 CYS A O 1
ATOM 2964 N N . ASN A 1 383 ? -15.617 -2.441 21.891 1 97.88 383 ASN A N 1
ATOM 2965 C CA . ASN A 1 383 ? -16.812 -3.098 22.391 1 97.88 383 ASN A CA 1
ATOM 2966 C C . ASN A 1 383 ? -17.984 -2.125 22.484 1 97.88 383 ASN A C 1
ATOM 2968 O O . ASN A 1 383 ? -19.141 -2.523 22.344 1 97.88 383 ASN A O 1
ATOM 2972 N N . GLU A 1 384 ? -17.703 -0.87 22.688 1 97.44 384 GLU A N 1
ATOM 2973 C CA . GLU A 1 384 ? -18.75 0.14 22.812 1 97.44 384 GLU A CA 1
ATOM 2974 C C . GLU A 1 384 ? -19.266 0.586 21.453 1 97.44 384 GLU A C 1
ATOM 2976 O O . GLU A 1 384 ? -20.453 0.843 21.297 1 97.44 384 GLU A O 1
ATOM 2981 N N . TYR A 1 385 ? -18.375 0.652 20.453 1 97.81 385 TYR A N 1
ATOM 2982 C CA . TYR A 1 385 ? -18.734 1.381 19.25 1 97.81 385 TYR A CA 1
ATOM 2983 C C . TYR A 1 385 ? -18.766 0.449 18.031 1 97.81 385 TYR A C 1
ATOM 2985 O O . TYR A 1 385 ? -19.188 0.845 16.953 1 97.81 385 TYR A O 1
ATOM 2993 N N . TYR A 1 386 ? -18.406 -0.829 18.172 1 97.56 386 TYR A N 1
ATOM 2994 C CA . TYR A 1 386 ? -18.266 -1.755 17.062 1 97.56 386 TYR A CA 1
ATOM 2995 C C . TYR A 1 386 ? -19.578 -1.899 16.297 1 97.56 386 TYR A C 1
ATOM 2997 O O . TYR A 1 386 ? -19.578 -1.882 15.062 1 97.56 386 TYR A O 1
ATOM 3005 N N . GLN A 1 387 ? -20.672 -2.029 16.984 1 96.94 387 GLN A N 1
ATOM 3006 C CA . GLN A 1 387 ? -21.953 -2.24 16.328 1 96.94 387 GLN A CA 1
ATOM 3007 C C . GLN A 1 387 ? -22.359 -1.021 15.508 1 96.94 387 GLN A C 1
ATOM 3009 O O . GLN A 1 387 ? -23 -1.153 14.461 1 96.94 387 GLN A O 1
ATOM 3014 N N . ASP A 1 388 ? -22 0.154 15.953 1 97.88 388 ASP A N 1
ATOM 3015 C CA . ASP A 1 388 ? -22.297 1.377 15.211 1 97.88 388 ASP A CA 1
ATOM 3016 C C . ASP A 1 388 ? -21.469 1.458 13.93 1 97.88 388 ASP A C 1
ATOM 3018 O O . ASP A 1 388 ? -21.984 1.854 12.883 1 97.88 388 ASP A O 1
ATOM 3022 N N . LEU A 1 389 ? -20.156 1.137 14.039 1 98.38 389 LEU A N 1
ATOM 3023 C CA . LEU A 1 389 ? -19.312 1.084 12.844 1 98.38 389 LEU A CA 1
ATOM 3024 C C . LEU A 1 389 ? -19.859 0.061 11.844 1 98.38 389 LEU A C 1
ATOM 3026 O O . LEU A 1 389 ? -19.875 0.316 10.641 1 98.38 389 LEU A O 1
ATOM 3030 N N . LYS A 1 390 ? -20.281 -1.126 12.383 1 97.31 390 LYS A N 1
ATOM 3031 C CA . LYS A 1 390 ? -20.875 -2.162 11.547 1 97.31 390 LYS A CA 1
ATOM 3032 C C . LYS A 1 390 ? -22.125 -1.646 10.844 1 97.31 390 LYS A C 1
ATOM 3034 O O . LYS A 1 390 ? -22.312 -1.893 9.656 1 97.31 390 LYS A O 1
ATOM 3039 N N . GLU A 1 391 ? -22.938 -0.942 11.523 1 97.25 391 GLU A N 1
ATOM 3040 C CA . GLU A 1 391 ? -24.156 -0.374 10.953 1 97.25 391 GLU A CA 1
ATOM 3041 C C . GLU A 1 391 ? -23.828 0.611 9.836 1 97.25 391 GLU A C 1
ATOM 3043 O O . GLU A 1 391 ? -24.5 0.633 8.805 1 97.25 391 GLU A O 1
ATOM 3048 N N . MET A 1 392 ? -22.875 1.419 10.047 1 98.25 392 MET A N 1
ATOM 3049 C CA . MET A 1 392 ? -22.469 2.387 9.031 1 98.25 392 MET A CA 1
ATOM 3050 C C . MET A 1 392 ? -22.016 1.68 7.758 1 98.25 392 MET A C 1
ATOM 3052 O O . MET A 1 392 ? -22.344 2.104 6.652 1 98.25 392 MET A O 1
ATOM 3056 N N . VAL A 1 393 ? -21.219 0.61 7.883 1 98.31 393 VAL A N 1
ATOM 3057 C CA . VAL A 1 393 ? -20.719 -0.126 6.727 1 98.31 393 VAL A CA 1
ATOM 3058 C C . VAL A 1 393 ? -21.859 -0.864 6.043 1 98.31 393 VAL A C 1
ATOM 3060 O O . VAL A 1 393 ? -21.922 -0.924 4.812 1 98.31 393 VAL A O 1
ATOM 3063 N N . LEU A 1 394 ? -22.797 -1.436 6.84 1 97.75 394 LEU A N 1
ATOM 3064 C CA . LEU A 1 394 ? -23.984 -2.076 6.27 1 97.75 394 LEU A CA 1
ATOM 3065 C C . LEU A 1 394 ? -24.812 -1.074 5.477 1 97.75 394 LEU A C 1
ATOM 3067 O O . LEU A 1 394 ? -25.25 -1.369 4.359 1 97.75 394 LEU A O 1
ATOM 3071 N N . TYR A 1 395 ? -25.016 0.104 6.047 1 98 395 TYR A N 1
ATOM 3072 C CA . TYR A 1 395 ? -25.766 1.149 5.359 1 98 395 TYR A CA 1
ATOM 3073 C C . TYR A 1 395 ? -25.078 1.548 4.059 1 98 395 TYR A C 1
ATOM 3075 O O . TYR A 1 395 ? -25.719 1.591 3.004 1 98 395 TYR A O 1
ATOM 3083 N N . SER A 1 396 ? -23.797 1.864 4.129 1 97.19 396 SER A N 1
ATOM 3084 C CA . SER A 1 396 ? -23.047 2.33 2.963 1 97.19 396 SER A CA 1
ATOM 3085 C C . SER A 1 396 ? -23.047 1.277 1.858 1 97.19 396 SER A C 1
ATOM 3087 O O . SER A 1 396 ? -23.125 1.61 0.675 1 97.19 396 SER A O 1
ATOM 3089 N N . THR A 1 397 ? -22.891 0.023 2.262 1 97.44 397 THR A N 1
ATOM 3090 C CA . THR A 1 397 ? -22.891 -1.068 1.294 1 97.44 397 THR A CA 1
ATOM 3091 C C . THR A 1 397 ? -24.266 -1.196 0.628 1 97.44 397 THR A C 1
ATOM 3093 O O . THR A 1 397 ? -24.359 -1.261 -0.599 1 97.44 397 THR A O 1
ATOM 3096 N N . GLU A 1 398 ? -25.297 -1.185 1.452 1 97 398 GLU A N 1
ATOM 3097 C CA . GLU A 1 398 ? -26.656 -1.327 0.936 1 97 398 GLU A CA 1
ATOM 3098 C C . GLU A 1 398 ? -27.016 -0.17 0.01 1 97 398 GLU A C 1
ATOM 3100 O O . GLU A 1 398 ? -27.641 -0.375 -1.031 1 97 398 GLU A O 1
ATOM 3105 N N . CYS A 1 399 ? -26.609 1.023 0.376 1 96.38 399 CYS A N 1
ATOM 3106 C CA . CYS A 1 399 ? -27 2.225 -0.356 1 96.38 399 CYS A CA 1
ATOM 3107 C C . CYS A 1 399 ? -25.938 2.594 -1.395 1 96.38 399 CYS A C 1
ATOM 3109 O O . CYS A 1 399 ? -26.062 3.609 -2.078 1 96.38 399 CYS A O 1
ATOM 3111 N N . GLU A 1 400 ? -24.938 1.81 -1.552 1 96.31 400 GLU A N 1
ATOM 3112 C CA . GLU A 1 400 ? -23.891 1.925 -2.555 1 96.31 400 GLU A CA 1
ATOM 3113 C C . GLU A 1 400 ? -23.141 3.25 -2.424 1 96.31 400 GLU A C 1
ATOM 3115 O O . GLU A 1 400 ? -22.875 3.918 -3.426 1 96.31 400 GLU A O 1
ATOM 3120 N N . VAL A 1 401 ? -22.969 3.73 -1.136 1 96.38 401 VAL A N 1
ATOM 3121 C CA . VAL A 1 401 ? -22.125 4.871 -0.822 1 96.38 401 VAL A CA 1
ATOM 3122 C C . VAL A 1 401 ? -20.672 4.41 -0.69 1 96.38 401 VAL A C 1
ATOM 3124 O O . VAL A 1 401 ? -20.375 3.484 0.071 1 96.38 401 VAL A O 1
ATOM 3127 N N . PRO A 1 402 ? -19.781 4.957 -1.469 1 96.62 402 PRO A N 1
ATOM 3128 C CA . PRO A 1 402 ? -18.375 4.516 -1.372 1 96.62 402 PRO A CA 1
ATOM 3129 C C . PRO A 1 402 ? -17.734 4.906 -0.048 1 96.62 402 PRO A C 1
ATOM 3131 O O . PRO A 1 402 ? -17.516 6.094 0.215 1 96.62 402 PRO A O 1
ATOM 3134 N N . THR A 1 403 ? -17.422 3.936 0.769 1 98.38 403 THR A N 1
ATOM 3135 C CA . THR A 1 403 ? -16.734 4.16 2.035 1 98.38 403 THR A CA 1
ATOM 3136 C C . THR A 1 403 ? -15.562 3.193 2.193 1 98.38 403 THR A C 1
ATOM 3138 O O . THR A 1 403 ? -15.492 2.453 3.178 1 98.38 403 THR A O 1
ATOM 3141 N N . PRO A 1 404 ? -14.602 3.238 1.264 1 98.56 404 PRO A N 1
ATOM 3142 C CA . PRO A 1 404 ? -13.516 2.256 1.299 1 98.56 404 PRO A CA 1
ATOM 3143 C C . PRO A 1 404 ? -12.695 2.326 2.586 1 98.56 404 PRO A C 1
ATOM 3145 O O . PRO A 1 404 ? -12.328 1.29 3.143 1 98.56 404 PRO A O 1
ATOM 3148 N N . THR A 1 405 ? -12.375 3.504 3.107 1 98.81 405 THR A N 1
ATOM 3149 C CA . THR A 1 405 ? -11.547 3.646 4.301 1 98.81 405 THR A CA 1
ATOM 3150 C C . THR A 1 405 ? -12.289 3.148 5.535 1 98.81 405 THR A C 1
ATOM 3152 O O . THR A 1 405 ? -11.742 2.373 6.324 1 98.81 405 THR A O 1
ATOM 3155 N N . ILE A 1 406 ? -13.578 3.551 5.684 1 98.94 406 ILE A N 1
ATOM 3156 C CA . ILE A 1 406 ? -14.383 3.154 6.832 1 98.94 406 ILE A CA 1
ATOM 3157 C C . ILE A 1 406 ? -14.625 1.646 6.797 1 98.94 406 ILE A C 1
ATOM 3159 O O . ILE A 1 406 ? -14.531 0.973 7.824 1 98.94 406 ILE A O 1
ATOM 3163 N N . SER A 1 407 ? -14.914 1.131 5.617 1 98.81 407 SER A N 1
ATOM 3164 C CA . SER A 1 407 ? -15.102 -0.308 5.465 1 98.81 407 SER A CA 1
ATOM 3165 C C . SER A 1 407 ? -13.836 -1.076 5.828 1 98.81 407 SER A C 1
ATOM 3167 O O . SER A 1 407 ? -13.906 -2.143 6.441 1 98.81 407 SER A O 1
ATOM 3169 N N . SER A 1 408 ? -12.688 -0.562 5.453 1 98.75 408 SER A N 1
ATOM 3170 C CA . SER A 1 408 ? -11.414 -1.204 5.766 1 98.75 408 SER A CA 1
ATOM 3171 C C . SER A 1 408 ? -11.18 -1.254 7.27 1 98.75 408 SER A C 1
ATOM 3173 O O . SER A 1 408 ? -10.594 -2.211 7.781 1 98.75 408 SER A O 1
ATOM 3175 N N . CYS A 1 409 ? -11.594 -0.205 7.988 1 98.75 409 CYS A N 1
ATOM 3176 C CA . CYS A 1 409 ? -11.461 -0.195 9.438 1 98.75 409 CYS A CA 1
ATOM 3177 C C . CYS A 1 409 ? -12.242 -1.347 10.062 1 98.75 409 CYS A C 1
ATOM 3179 O O . CYS A 1 409 ? -11.734 -2.045 10.945 1 98.75 409 CYS A O 1
ATOM 3181 N N . LEU A 1 410 ? -13.461 -1.535 9.594 1 98.56 410 LEU A N 1
ATOM 3182 C CA . LEU A 1 410 ? -14.281 -2.617 10.125 1 98.56 410 LEU A CA 1
ATOM 3183 C C . LEU A 1 410 ? -13.664 -3.975 9.805 1 98.56 410 LEU A C 1
ATOM 3185 O O . LEU A 1 410 ? -13.609 -4.855 10.664 1 98.56 410 LEU A O 1
ATOM 3189 N N . MET A 1 411 ? -13.242 -4.152 8.562 1 98.19 411 MET A N 1
ATOM 3190 C CA . MET A 1 411 ? -12.688 -5.434 8.148 1 98.19 411 MET A CA 1
ATOM 3191 C C . MET A 1 411 ? -11.391 -5.738 8.898 1 98.19 411 MET A C 1
ATOM 3193 O O . MET A 1 411 ? -11.094 -6.898 9.18 1 98.19 411 MET A O 1
ATOM 3197 N N . TYR A 1 412 ? -10.617 -4.695 9.242 1 98.12 412 TYR A N 1
ATOM 3198 C CA . TYR A 1 412 ? -9.422 -4.867 10.07 1 98.12 412 TYR A CA 1
ATOM 3199 C C . TYR A 1 412 ? -9.789 -5.414 11.445 1 98.12 412 TYR A C 1
ATOM 3201 O O . TYR A 1 412 ? -9.164 -6.363 11.922 1 98.12 412 TYR A O 1
ATOM 3209 N N . LEU A 1 413 ? -10.828 -4.824 12.031 1 97.75 413 LEU A N 1
ATOM 3210 C CA . LEU A 1 413 ? -11.281 -5.289 13.336 1 97.75 413 LEU A CA 1
ATOM 3211 C C . LEU A 1 413 ? -11.789 -6.723 13.258 1 97.75 413 LEU A C 1
ATOM 3213 O O . LEU A 1 413 ? -11.492 -7.539 14.133 1 97.75 413 LEU A O 1
ATOM 3217 N N . ASN A 1 414 ? -12.562 -7.016 12.18 1 96.69 414 ASN A N 1
ATOM 3218 C CA . ASN A 1 414 ? -13.062 -8.367 12 1 96.69 414 ASN A CA 1
ATOM 3219 C C . ASN A 1 414 ? -11.93 -9.383 11.883 1 96.69 414 ASN A C 1
ATOM 3221 O O . ASN A 1 414 ? -12.047 -10.516 12.359 1 96.69 414 ASN A O 1
ATOM 3225 N N . GLY A 1 415 ? -10.891 -8.977 11.211 1 95.94 415 GLY A N 1
ATOM 3226 C CA . GLY A 1 415 ? -9.727 -9.844 11.109 1 95.94 415 GLY A CA 1
ATOM 3227 C C . GLY A 1 415 ? -8.992 -10.023 12.422 1 95.94 415 GLY A C 1
ATOM 3228 O O . GLY A 1 415 ? -8.594 -11.133 12.773 1 95.94 415 GLY A O 1
ATOM 3229 N N . MET A 1 416 ? -8.867 -8.969 13.195 1 95.62 416 MET A N 1
ATOM 3230 C CA . MET A 1 416 ? -8.078 -8.953 14.422 1 95.62 416 MET A CA 1
ATOM 3231 C C . MET A 1 416 ? -8.789 -9.719 15.531 1 95.62 416 MET A C 1
ATOM 3233 O O . MET A 1 416 ? -8.141 -10.266 16.422 1 95.62 416 MET A O 1
ATOM 3237 N N . LYS A 1 417 ? -10.078 -9.781 15.453 1 94.5 417 LYS A N 1
ATOM 3238 C CA . LYS A 1 417 ? -10.789 -10.391 16.578 1 94.5 417 LYS A CA 1
ATOM 3239 C C . LYS A 1 417 ? -11.07 -11.867 16.297 1 94.5 417 LYS A C 1
ATOM 3241 O O . LYS A 1 417 ? -11.695 -12.547 17.125 1 94.5 417 LYS A O 1
ATOM 3246 N N . LYS A 1 418 ? -10.586 -12.375 15.164 1 93.56 418 LYS A N 1
ATOM 3247 C CA . LYS A 1 418 ? -10.789 -13.781 14.82 1 93.56 418 LYS A CA 1
ATOM 3248 C C . LYS A 1 418 ? -9.602 -14.625 15.266 1 93.56 418 LYS A C 1
ATOM 3250 O O . LYS A 1 418 ? -8.477 -14.406 14.82 1 93.56 418 LYS A O 1
ATOM 3255 N N . GLU A 1 419 ? -9.891 -15.594 16.078 1 93 419 GLU A N 1
ATOM 3256 C CA . GLU A 1 419 ? -8.844 -16.531 16.484 1 93 419 GLU A CA 1
ATOM 3257 C C . GLU A 1 419 ? -8.375 -17.375 15.297 1 93 419 GLU A C 1
ATOM 3259 O O . GLU A 1 419 ? -7.184 -17.656 15.156 1 93 419 GLU A O 1
ATOM 3264 N N . GLU A 1 420 ? -9.328 -17.797 14.516 1 92.56 420 GLU A N 1
ATOM 3265 C CA . GLU A 1 420 ? -9.055 -18.578 13.32 1 92.56 420 GLU A CA 1
ATOM 3266 C C . GLU A 1 420 ? -9.602 -17.891 12.07 1 92.56 420 GLU A C 1
ATOM 3268 O O . GLU A 1 420 ? -10.812 -17.703 11.938 1 92.56 420 GLU A O 1
ATOM 3273 N N . GLY A 1 421 ? -8.703 -17.531 11.211 1 93.81 421 GLY A N 1
ATOM 3274 C CA . GLY A 1 421 ? -9.078 -16.922 9.938 1 93.81 421 GLY A CA 1
ATOM 3275 C C . GLY A 1 421 ? -8.805 -17.812 8.742 1 93.81 421 GLY A C 1
ATOM 3276 O O . GLY A 1 421 ? -8.969 -19.031 8.828 1 93.81 421 GLY A O 1
ATOM 3277 N N . GLY A 1 422 ? -8.523 -17.203 7.641 1 95.12 422 GLY A N 1
ATOM 3278 C CA . GLY A 1 422 ? -8.32 -17.953 6.41 1 95.12 422 GLY A CA 1
ATOM 3279 C C . GLY A 1 422 ? -6.855 -18.172 6.078 1 95.12 422 GLY A C 1
ATOM 3280 O O . GLY A 1 422 ? -6.523 -18.609 4.969 1 95.12 422 GLY A O 1
ATOM 3281 N N . GLY A 1 423 ? -5.945 -17.844 7.02 1 95.06 423 GLY A N 1
ATOM 3282 C CA . GLY A 1 423 ? -4.52 -17.984 6.781 1 95.06 423 GLY A CA 1
ATOM 3283 C C . GLY A 1 423 ? -4.098 -19.406 6.492 1 95.06 423 GLY A C 1
ATOM 3284 O O . GLY A 1 423 ? -3.137 -19.641 5.754 1 95.06 423 GLY A O 1
ATOM 3285 N N . ASN A 1 424 ? -4.797 -20.406 7.094 1 96.56 424 ASN A N 1
ATOM 3286 C CA . ASN A 1 424 ? -4.508 -21.812 6.84 1 96.56 424 ASN A CA 1
ATOM 3287 C C . ASN A 1 424 ? -4.734 -22.172 5.371 1 96.56 424 ASN A C 1
ATOM 3289 O O . ASN A 1 424 ? -3.924 -22.875 4.773 1 96.56 424 ASN A O 1
ATOM 3293 N N . MET A 1 425 ? -5.836 -21.609 4.777 1 97.56 425 MET A N 1
ATOM 3294 C CA . MET A 1 425 ? -6.133 -21.859 3.369 1 97.56 425 MET A CA 1
ATOM 3295 C C . MET A 1 425 ? -5.055 -21.266 2.471 1 97.56 425 MET A C 1
ATOM 3297 O O . MET A 1 425 ? -4.625 -21.891 1.505 1 97.56 425 MET A O 1
ATOM 3301 N N . ILE A 1 426 ? -4.594 -20.094 2.791 1 96.94 426 ILE A N 1
ATOM 3302 C CA . ILE A 1 426 ? -3.549 -19.422 2.023 1 96.94 426 ILE A CA 1
ATOM 3303 C C . ILE A 1 426 ? -2.258 -20.234 2.084 1 96.94 426 ILE A C 1
ATOM 3305 O O . ILE A 1 426 ? -1.634 -20.5 1.054 1 96.94 426 ILE A O 1
ATOM 3309 N N . GLN A 1 427 ? -1.874 -20.656 3.236 1 95.69 427 GLN A N 1
ATOM 3310 C CA . GLN A 1 427 ? -0.64 -21.422 3.402 1 95.69 427 GLN A CA 1
ATOM 3311 C C . GLN A 1 427 ? -0.731 -22.781 2.707 1 95.69 427 GLN A C 1
ATOM 3313 O O . GLN A 1 427 ? 0.256 -23.266 2.15 1 95.69 427 GLN A O 1
ATOM 3318 N N . ALA A 1 428 ? -1.888 -23.359 2.811 1 97.5 428 ALA A N 1
ATOM 3319 C CA . ALA A 1 428 ? -2.08 -24.641 2.148 1 97.5 428 ALA A CA 1
ATOM 3320 C C . ALA A 1 428 ? -1.896 -24.516 0.64 1 97.5 428 ALA A C 1
ATOM 3322 O O . ALA A 1 428 ? -1.258 -25.375 0.014 1 97.5 428 ALA A O 1
ATOM 3323 N N . MET A 1 429 ? -2.488 -23.469 0.075 1 96.94 429 MET A N 1
ATOM 3324 C CA . MET A 1 429 ? -2.314 -23.25 -1.358 1 96.94 429 MET A CA 1
ATOM 3325 C C . MET A 1 429 ? -0.842 -23.047 -1.703 1 96.94 429 MET A C 1
ATOM 3327 O O . MET A 1 429 ? -0.327 -23.672 -2.633 1 96.94 429 MET A O 1
ATOM 3331 N N . ARG A 1 430 ? -0.155 -22.234 -0.955 1 95.25 430 ARG A N 1
ATOM 3332 C CA . ARG A 1 430 ? 1.257 -21.953 -1.195 1 95.25 430 ARG A CA 1
ATOM 3333 C C . ARG A 1 430 ? 2.096 -23.219 -1.076 1 95.25 430 ARG A C 1
ATOM 3335 O O . ARG A 1 430 ? 3.027 -23.438 -1.855 1 95.25 430 ARG A O 1
ATOM 3342 N N . ASP A 1 431 ? 1.785 -24 -0.085 1 95.81 431 ASP A N 1
ATOM 3343 C CA . ASP A 1 431 ? 2.508 -25.266 0.097 1 95.81 431 ASP A CA 1
ATOM 3344 C C . ASP A 1 431 ? 2.213 -26.234 -1.041 1 95.81 431 ASP A C 1
ATOM 3346 O O . ASP A 1 431 ? 3.109 -26.938 -1.509 1 95.81 431 ASP A O 1
ATOM 3350 N N . TYR A 1 432 ? 0.997 -26.281 -1.412 1 96.56 432 TYR A N 1
ATOM 3351 C CA . TYR A 1 432 ? 0.58 -27.203 -2.463 1 96.56 432 TYR A CA 1
ATOM 3352 C C . TYR A 1 432 ? 1.372 -26.953 -3.742 1 96.56 432 TYR A C 1
ATOM 3354 O O . TYR A 1 432 ? 1.933 -27.891 -4.316 1 96.56 432 TYR A O 1
ATOM 3362 N N . PHE A 1 433 ? 1.481 -25.672 -4.207 1 93.69 433 PHE A N 1
ATOM 3363 C CA . PHE A 1 433 ? 2.066 -25.484 -5.527 1 93.69 433 PHE A CA 1
ATOM 3364 C C . PHE A 1 433 ? 3.561 -25.203 -5.418 1 93.69 433 PHE A C 1
ATOM 3366 O O . PHE A 1 433 ? 4.289 -25.281 -6.41 1 93.69 433 PHE A O 1
ATOM 3373 N N . GLY A 1 434 ? 4.059 -24.828 -4.156 1 91.06 434 GLY A N 1
ATOM 3374 C CA . GLY A 1 434 ? 5.434 -24.359 -4.117 1 91.06 434 GLY A CA 1
ATOM 3375 C C . GLY A 1 434 ? 6.215 -24.922 -2.941 1 91.06 434 GLY A C 1
ATOM 3376 O O . GLY A 1 434 ? 7.324 -24.469 -2.654 1 91.06 434 GLY A O 1
ATOM 3377 N N . ALA A 1 435 ? 5.578 -25.781 -2.217 1 91.81 435 ALA A N 1
ATOM 3378 C CA . ALA A 1 435 ? 6.223 -26.375 -1.046 1 91.81 435 ALA A CA 1
ATOM 3379 C C . ALA A 1 435 ? 6.727 -25.297 -0.096 1 91.81 435 ALA A C 1
ATOM 3381 O O . ALA A 1 435 ? 7.863 -25.359 0.375 1 91.81 435 ALA A O 1
ATOM 3382 N N . HIS A 1 436 ? 5.961 -24.312 0.119 1 89.12 436 HIS A N 1
ATOM 3383 C CA . HIS A 1 436 ? 6.344 -23.203 0.999 1 89.12 436 HIS A CA 1
ATOM 3384 C C . HIS A 1 436 ? 6.203 -23.609 2.465 1 89.12 436 HIS A C 1
ATOM 3386 O O . HIS A 1 436 ? 6.406 -22.781 3.357 1 89.12 436 HIS A O 1
ATOM 3392 N N . MET A 1 437 ? 5.832 -24.812 2.701 1 90.88 437 MET A N 1
ATOM 3393 C CA . MET A 1 437 ? 5.738 -25.422 4.023 1 90.88 437 MET A CA 1
ATOM 3394 C C . MET A 1 437 ? 4.605 -24.797 4.832 1 90.88 437 MET A C 1
ATOM 3396 O O . MET A 1 437 ? 4.121 -23.719 4.492 1 90.88 437 MET A O 1
ATOM 3400 N N . VAL A 1 438 ? 4.105 -25.453 5.789 1 94 438 VAL A N 1
ATOM 3401 C CA . VAL A 1 438 ? 3.049 -25.016 6.699 1 94 438 VAL A CA 1
ATOM 3402 C C . VAL A 1 438 ? 3.43 -25.359 8.133 1 94 438 VAL A C 1
ATOM 3404 O O . VAL A 1 438 ? 4.246 -26.25 8.375 1 94 438 VAL A O 1
ATOM 3407 N N . THR A 1 439 ? 2.982 -24.578 9.047 1 93.69 439 THR A N 1
ATOM 3408 C CA . THR A 1 439 ? 3.045 -24.953 10.461 1 93.69 439 THR A CA 1
ATOM 3409 C C . THR A 1 439 ? 1.722 -25.562 10.914 1 93.69 439 THR A C 1
ATOM 3411 O O . THR A 1 439 ? 0.657 -24.984 10.688 1 93.69 439 THR A O 1
ATOM 3414 N N . MET A 1 440 ? 1.822 -26.75 11.5 1 94.94 440 MET A N 1
ATOM 3415 C CA . MET A 1 440 ? 0.622 -27.391 12.031 1 94.94 440 MET A CA 1
ATOM 3416 C C . MET A 1 440 ? 0.281 -26.859 13.414 1 94.94 440 MET A C 1
ATOM 3418 O O . MET A 1 440 ? 1.174 -26.453 14.172 1 94.94 440 MET A O 1
ATOM 3422 N N . LYS A 1 441 ? -1.032 -26.797 13.703 1 93.94 441 LYS A N 1
ATOM 3423 C CA . LYS A 1 441 ? -1.463 -26.328 15.016 1 93.94 441 LYS A CA 1
ATOM 3424 C C . LYS A 1 441 ? -0.791 -27.125 16.141 1 93.94 441 LYS A C 1
ATOM 3426 O O . LYS A 1 441 ? -0.829 -28.359 16.141 1 93.94 441 LYS A O 1
ATOM 3431 N N . GLY A 1 442 ? -0.184 -26.438 17.047 1 90.38 442 GLY A N 1
ATOM 3432 C CA . GLY A 1 442 ? 0.458 -27.078 18.188 1 90.38 442 GLY A CA 1
ATOM 3433 C C . GLY A 1 442 ? 1.895 -27.469 17.922 1 90.38 442 GLY A C 1
ATOM 3434 O O . GLY A 1 442 ? 2.576 -28 18.797 1 90.38 442 GLY A O 1
ATOM 3435 N N . GLU A 1 443 ? 2.312 -27.219 16.688 1 91.69 443 GLU A N 1
ATOM 3436 C CA . GLU A 1 443 ? 3.684 -27.547 16.297 1 91.69 443 GLU A CA 1
ATOM 3437 C C . GLU A 1 443 ? 4.484 -26.297 15.984 1 91.69 443 GLU A C 1
ATOM 3439 O O . GLU A 1 443 ? 3.914 -25.266 15.625 1 91.69 443 GLU A O 1
ATOM 3444 N N . ASP A 1 444 ? 5.793 -26.328 16.109 1 88.94 444 ASP A N 1
ATOM 3445 C CA . ASP A 1 444 ? 6.641 -25.156 15.859 1 88.94 444 ASP A CA 1
ATOM 3446 C C . ASP A 1 444 ? 7.383 -25.312 14.531 1 88.94 444 ASP A C 1
ATOM 3448 O O . ASP A 1 444 ? 7.742 -24.312 13.906 1 88.94 444 ASP A O 1
ATOM 3452 N N . GLU A 1 445 ? 7.516 -26.5 14.18 1 92.69 445 GLU A N 1
ATOM 3453 C CA . GLU A 1 445 ? 8.312 -26.75 12.984 1 92.69 445 GLU A CA 1
ATOM 3454 C C . GLU A 1 445 ? 7.465 -26.672 11.727 1 92.69 445 GLU A C 1
ATOM 3456 O O . GLU A 1 445 ? 6.332 -27.156 11.695 1 92.69 445 GLU A O 1
ATOM 3461 N N . ALA A 1 446 ? 7.934 -26.031 10.742 1 93.12 446 ALA A N 1
ATOM 3462 C CA . ALA A 1 446 ? 7.273 -25.984 9.438 1 93.12 446 ALA A CA 1
ATOM 3463 C C . ALA A 1 446 ? 7.527 -27.266 8.648 1 93.12 446 ALA A C 1
ATOM 3465 O O . ALA A 1 446 ? 8.625 -27.812 8.688 1 93.12 446 ALA A O 1
ATOM 3466 N N . VAL A 1 447 ? 6.5 -27.797 7.945 1 94.56 447 VAL A N 1
ATOM 3467 C CA . VAL A 1 447 ? 6.613 -29.031 7.18 1 94.56 447 VAL A CA 1
ATOM 3468 C C . VAL A 1 447 ? 5.945 -28.859 5.82 1 94.56 447 VAL A C 1
ATOM 3470 O O . VAL A 1 447 ? 5.105 -27.969 5.637 1 94.56 447 VAL A O 1
ATOM 3473 N N . HIS A 1 448 ? 6.395 -29.609 4.867 1 94.62 448 HIS A N 1
ATOM 3474 C CA . HIS A 1 448 ? 5.699 -29.734 3.592 1 94.62 448 HIS A CA 1
ATOM 3475 C C . HIS A 1 448 ? 4.684 -30.875 3.635 1 94.62 448 HIS A C 1
ATOM 3477 O O . HIS A 1 448 ? 5.035 -32 3.945 1 94.62 448 HIS A O 1
ATOM 3483 N N . VAL A 1 449 ? 3.428 -30.5 3.414 1 94.44 449 VAL A N 1
ATOM 3484 C CA . VAL A 1 449 ? 2.367 -31.5 3.344 1 94.44 449 VAL A CA 1
ATOM 3485 C C . VAL A 1 449 ? 2.369 -32.156 1.967 1 94.44 449 VAL A C 1
ATOM 3487 O O . VAL A 1 449 ? 2.482 -31.484 0.945 1 94.44 449 VAL A O 1
ATOM 3490 N N . ARG A 1 450 ? 2.305 -33.5 1.948 1 92.88 450 ARG A N 1
ATOM 3491 C CA . ARG A 1 450 ? 2.168 -34.219 0.679 1 92.88 450 ARG A CA 1
ATOM 3492 C C . ARG A 1 450 ? 0.712 -34.25 0.223 1 92.88 450 ARG A C 1
ATOM 3494 O O . ARG A 1 450 ? -0.033 -35.156 0.568 1 92.88 450 ARG A O 1
ATOM 3501 N N . TRP A 1 451 ? 0.364 -33.312 -0.57 1 93.38 451 TRP A N 1
ATOM 3502 C CA . TRP A 1 451 ? -1.024 -33.094 -0.957 1 93.38 451 TRP A CA 1
ATOM 3503 C C . TRP A 1 451 ? -1.501 -34.156 -1.939 1 93.38 451 TRP A C 1
ATOM 3505 O O . TRP A 1 451 ? -2.701 -34.281 -2.191 1 93.38 451 TRP A O 1
ATOM 3515 N N . ASN A 1 452 ? -0.708 -34.969 -2.719 1 77.94 452 ASN A N 1
ATOM 3516 C CA . ASN A 1 452 ? -1.065 -36.031 -3.641 1 77.94 452 ASN A CA 1
ATOM 3517 C C . ASN A 1 452 ? -0.877 -37.406 -3.002 1 77.94 452 ASN A C 1
ATOM 3519 O O . ASN A 1 452 ? -0.016 -37.594 -2.137 1 77.94 452 ASN A O 1
ATOM 3523 N N . MET B 1 1 ? 24.156 -27.359 -26.609 1 89.25 1 MET B N 1
ATOM 3524 C CA . MET B 1 1 ? 24.312 -26.203 -25.719 1 89.25 1 MET B CA 1
ATOM 3525 C C . MET B 1 1 ? 24.359 -26.641 -24.266 1 89.25 1 MET B C 1
ATOM 3527 O O . MET B 1 1 ? 23.672 -27.594 -23.875 1 89.25 1 MET B O 1
ATOM 3531 N N . GLU B 1 2 ? 25.312 -26.094 -23.531 1 97.5 2 GLU B N 1
ATOM 3532 C CA . GLU B 1 2 ? 25.484 -26.391 -22.109 1 97.5 2 GLU B CA 1
ATOM 3533 C C . GLU B 1 2 ? 24.984 -25.234 -21.234 1 97.5 2 GLU B C 1
ATOM 3535 O O . GLU B 1 2 ? 25.156 -24.062 -21.594 1 97.5 2 GLU B O 1
ATOM 3540 N N . ILE B 1 3 ? 24.312 -25.594 -20.188 1 98.69 3 ILE B N 1
ATOM 3541 C CA . ILE B 1 3 ? 23.719 -24.578 -19.328 1 98.69 3 ILE B CA 1
ATOM 3542 C C . ILE B 1 3 ? 24.281 -24.734 -17.906 1 98.69 3 ILE B C 1
ATOM 3544 O O . ILE B 1 3 ? 24.484 -25.844 -17.422 1 98.69 3 ILE B O 1
ATOM 3548 N N . GLY B 1 4 ? 24.641 -23.625 -17.297 1 98.81 4 GLY B N 1
ATOM 3549 C CA . GLY B 1 4 ? 24.922 -23.609 -15.867 1 98.81 4 GLY B CA 1
ATOM 3550 C C . GLY B 1 4 ? 23.734 -23.219 -15.023 1 98.81 4 GLY B C 1
ATOM 3551 O O . GLY B 1 4 ? 22.953 -22.344 -15.406 1 98.81 4 GLY B O 1
ATOM 3552 N N . LEU B 1 5 ? 23.531 -23.859 -13.883 1 98.88 5 LEU B N 1
ATOM 3553 C CA . LEU B 1 5 ? 22.484 -23.531 -12.93 1 98.88 5 LEU B CA 1
ATOM 3554 C C . LEU B 1 5 ? 23.031 -23.422 -11.516 1 98.88 5 LEU B C 1
ATOM 3556 O O . LEU B 1 5 ? 23.656 -24.359 -11.008 1 98.88 5 LEU B O 1
ATOM 3560 N N . ILE B 1 6 ? 22.859 -22.266 -10.953 1 98.75 6 ILE B N 1
ATOM 3561 C CA . ILE B 1 6 ? 23.281 -22.016 -9.578 1 98.75 6 ILE B CA 1
ATOM 3562 C C . ILE B 1 6 ? 22.062 -21.859 -8.68 1 98.75 6 ILE B C 1
ATOM 3564 O O . ILE B 1 6 ? 21.25 -20.953 -8.898 1 98.75 6 ILE B O 1
ATOM 3568 N N . GLY B 1 7 ? 21.953 -22.625 -7.641 1 98.31 7 GLY B N 1
ATOM 3569 C CA . GLY B 1 7 ? 20.812 -22.656 -6.746 1 98.31 7 GLY B CA 1
ATOM 3570 C C . GLY B 1 7 ? 19.906 -23.859 -6.961 1 98.31 7 GLY B C 1
ATOM 3571 O O . GLY B 1 7 ? 19.266 -23.984 -8.008 1 98.31 7 GLY B O 1
ATOM 3572 N N . LEU B 1 8 ? 19.859 -24.734 -5.926 1 97.81 8 LEU B N 1
ATOM 3573 C CA . LEU B 1 8 ? 19.141 -25.984 -6.066 1 97.81 8 LEU B CA 1
ATOM 3574 C C . LEU B 1 8 ? 18.094 -26.141 -4.957 1 97.81 8 LEU B C 1
ATOM 3576 O O . LEU B 1 8 ? 17.984 -27.203 -4.355 1 97.81 8 LEU B O 1
ATOM 3580 N N . GLY B 1 9 ? 17.406 -24.969 -4.688 1 94.25 9 GLY B N 1
ATOM 3581 C CA . GLY B 1 9 ? 16.188 -25.078 -3.891 1 94.25 9 GLY B CA 1
ATOM 3582 C C . GLY B 1 9 ? 15.062 -25.781 -4.617 1 94.25 9 GLY B C 1
ATOM 3583 O O . GLY B 1 9 ? 15.289 -26.469 -5.617 1 94.25 9 GLY B O 1
ATOM 3584 N N . VAL B 1 10 ? 13.875 -25.609 -4.203 1 91 10 VAL B N 1
ATOM 3585 C CA . VAL B 1 10 ? 12.711 -26.297 -4.75 1 91 10 VAL B CA 1
ATOM 3586 C C . VAL B 1 10 ? 12.578 -26 -6.238 1 91 10 VAL B C 1
ATOM 3588 O O . VAL B 1 10 ? 12.461 -26.906 -7.059 1 91 10 VAL B O 1
ATOM 3591 N N . MET B 1 11 ? 12.633 -24.75 -6.574 1 94.44 11 MET B N 1
ATOM 3592 C CA . MET B 1 11 ? 12.484 -24.328 -7.969 1 94.44 11 MET B CA 1
ATOM 3593 C C . MET B 1 11 ? 13.703 -24.75 -8.789 1 94.44 11 MET B C 1
ATOM 3595 O O . MET B 1 11 ? 13.57 -25.234 -9.906 1 94.44 11 MET B O 1
ATOM 3599 N N . GLY B 1 12 ? 14.898 -24.5 -8.234 1 97.44 12 GLY B N 1
ATOM 3600 C CA . GLY B 1 12 ? 16.125 -24.859 -8.93 1 97.44 12 GLY B CA 1
ATOM 3601 C C . GLY B 1 12 ? 16.219 -26.344 -9.242 1 97.44 12 GLY B C 1
ATOM 3602 O O . GLY B 1 12 ? 16.625 -26.734 -10.336 1 97.44 12 GLY B O 1
ATOM 3603 N N . HIS B 1 13 ? 15.875 -27.125 -8.266 1 97.38 13 HIS B N 1
ATOM 3604 C CA . HIS B 1 13 ? 15.875 -28.562 -8.438 1 97.38 13 HIS B CA 1
ATOM 3605 C C . HIS B 1 13 ? 14.938 -28.984 -9.57 1 97.38 13 HIS B C 1
ATOM 3607 O O . HIS B 1 13 ? 15.328 -29.766 -10.445 1 97.38 13 HIS B O 1
ATOM 3613 N N . SER B 1 14 ? 13.688 -28.469 -9.562 1 97.44 14 SER B N 1
ATOM 3614 C CA . SER B 1 14 ? 12.695 -28.797 -10.578 1 97.44 14 SER B CA 1
ATOM 3615 C C . SER B 1 14 ? 13.133 -28.328 -11.961 1 97.44 14 SER B C 1
ATOM 3617 O O . SER B 1 14 ? 12.953 -29.031 -12.953 1 97.44 14 SER B O 1
ATOM 3619 N N . LEU B 1 15 ? 13.727 -27.172 -12.031 1 98.31 15 LEU B N 1
ATOM 3620 C CA . LEU B 1 15 ? 14.195 -26.641 -13.305 1 98.31 15 LEU B CA 1
ATOM 3621 C C . LEU B 1 15 ? 15.367 -27.469 -13.836 1 98.31 15 LEU B C 1
ATOM 3623 O O . LEU B 1 15 ? 15.508 -27.641 -15.047 1 98.31 15 LEU B O 1
ATOM 3627 N N . ALA B 1 16 ? 16.266 -27.891 -12.891 1 98.56 16 ALA B N 1
ATOM 3628 C CA . ALA B 1 16 ? 17.375 -28.75 -13.297 1 98.56 16 ALA B CA 1
ATOM 3629 C C . ALA B 1 16 ? 16.859 -29.984 -14.039 1 98.56 16 ALA B C 1
ATOM 3631 O O . ALA B 1 16 ? 17.359 -30.312 -15.117 1 98.56 16 ALA B O 1
ATOM 3632 N N . LEU B 1 17 ? 15.859 -30.594 -13.477 1 98.31 17 LEU B N 1
ATOM 3633 C CA . LEU B 1 17 ? 15.281 -31.797 -14.086 1 98.31 17 LEU B CA 1
ATOM 3634 C C . LEU B 1 17 ? 14.617 -31.453 -15.414 1 98.31 17 LEU B C 1
ATOM 3636 O O . LEU B 1 17 ? 14.688 -32.25 -16.359 1 98.31 17 LEU B O 1
ATOM 3640 N N . ASN B 1 18 ? 13.977 -30.328 -15.508 1 98.38 18 ASN B N 1
ATOM 3641 C CA . ASN B 1 18 ? 13.367 -29.844 -16.75 1 98.38 18 ASN B CA 1
ATOM 3642 C C . ASN B 1 18 ? 14.406 -29.656 -17.844 1 98.38 18 ASN B C 1
ATOM 3644 O O . ASN B 1 18 ? 14.266 -30.172 -18.953 1 98.38 18 ASN B O 1
ATOM 3648 N N . ILE B 1 19 ? 15.484 -28.984 -17.531 1 98.5 19 ILE B N 1
ATOM 3649 C CA . ILE B 1 19 ? 16.531 -28.625 -18.484 1 98.5 19 ILE B CA 1
ATOM 3650 C C . ILE B 1 19 ? 17.172 -29.891 -19.047 1 98.5 19 ILE B C 1
ATOM 3652 O O . ILE B 1 19 ? 17.312 -30.031 -20.266 1 98.5 19 ILE B O 1
ATOM 3656 N N . VAL B 1 20 ? 17.484 -30.828 -18.219 1 97.81 20 VAL B N 1
ATOM 3657 C CA . VAL B 1 20 ? 18.141 -32.062 -18.656 1 97.81 20 VAL B CA 1
ATOM 3658 C C . VAL B 1 20 ? 17.172 -32.906 -19.484 1 97.81 20 VAL B C 1
ATOM 3660 O O . VAL B 1 20 ? 17.578 -33.562 -20.438 1 97.81 20 VAL B O 1
ATOM 3663 N N . SER B 1 21 ? 15.945 -32.875 -19.078 1 97.31 21 SER B N 1
ATOM 3664 C CA . SER B 1 21 ? 14.945 -33.656 -19.812 1 97.31 21 SER B CA 1
ATOM 3665 C C . SER B 1 21 ? 14.758 -33.125 -21.234 1 97.31 21 SER B C 1
ATOM 3667 O O . SER B 1 21 ? 14.258 -33.844 -22.094 1 97.31 21 SER B O 1
ATOM 3669 N N . ARG B 1 22 ? 15.148 -31.906 -21.5 1 97.12 22 ARG B N 1
ATOM 3670 C CA . ARG B 1 22 ? 15.023 -31.312 -22.828 1 97.12 22 ARG B CA 1
ATOM 3671 C C . ARG B 1 22 ? 16.297 -31.547 -23.641 1 97.12 22 ARG B C 1
ATOM 3673 O O . ARG B 1 22 ? 16.422 -31.031 -24.75 1 97.12 22 ARG B O 1
ATOM 3680 N N . GLY B 1 23 ? 17.25 -32.156 -23.062 1 96.31 23 GLY B N 1
ATOM 3681 C CA . GLY B 1 23 ? 18.422 -32.594 -23.828 1 96.31 23 GLY B CA 1
ATOM 3682 C C . GLY B 1 23 ? 19.625 -31.703 -23.625 1 96.31 23 GLY B C 1
ATOM 3683 O O . GLY B 1 23 ? 20.656 -31.891 -24.266 1 96.31 23 GLY B O 1
ATOM 3684 N N . TYR B 1 24 ? 19.562 -30.75 -22.766 1 97.62 24 TYR B N 1
ATOM 3685 C CA . TYR B 1 24 ? 20.688 -29.875 -22.484 1 97.62 24 TYR B CA 1
ATOM 3686 C C . TYR B 1 24 ? 21.672 -30.531 -21.531 1 97.62 24 TYR B C 1
ATOM 3688 O O . TYR B 1 24 ? 21.266 -31.234 -20.594 1 97.62 24 TYR B O 1
ATOM 3696 N N . ARG B 1 25 ? 22.922 -30.359 -21.75 1 97.81 25 ARG B N 1
ATOM 3697 C CA . ARG B 1 25 ? 23.906 -30.703 -20.734 1 97.81 25 ARG B CA 1
ATOM 3698 C C . ARG B 1 25 ? 23.922 -29.672 -19.625 1 97.81 25 ARG B C 1
ATOM 3700 O O . ARG B 1 25 ? 24.109 -28.469 -19.875 1 97.81 25 ARG B O 1
ATOM 3707 N N . LEU B 1 26 ? 23.766 -30.125 -18.375 1 98.69 26 LEU B N 1
ATOM 3708 C CA . LEU B 1 26 ? 23.531 -29.188 -17.281 1 98.69 26 LEU B CA 1
ATOM 3709 C C . LEU B 1 26 ? 24.672 -29.266 -16.266 1 98.69 26 LEU B C 1
ATOM 3711 O O . LEU B 1 26 ? 25.062 -30.359 -15.852 1 98.69 26 LEU B O 1
ATOM 3715 N N . HIS B 1 27 ? 25.25 -28.125 -15.961 1 98.75 27 HIS B N 1
ATOM 3716 C CA . HIS B 1 27 ? 26.219 -27.953 -14.883 1 98.75 27 HIS B CA 1
ATOM 3717 C C . HIS B 1 27 ? 25.578 -27.281 -13.672 1 98.75 27 HIS B C 1
ATOM 3719 O O . HIS B 1 27 ? 24.953 -26.219 -13.805 1 98.75 27 HIS B O 1
ATOM 3725 N N . VAL B 1 28 ? 25.766 -27.875 -12.406 1 98.81 28 VAL B N 1
ATOM 3726 C CA . VAL B 1 28 ? 25.016 -27.312 -11.281 1 98.81 28 VAL B CA 1
ATOM 3727 C C . VAL B 1 28 ? 25.969 -27 -10.125 1 98.81 28 VAL B C 1
ATOM 3729 O O . VAL B 1 28 ? 26.984 -27.672 -9.961 1 98.81 28 VAL B O 1
ATOM 3732 N N . PHE B 1 29 ? 25.625 -25.984 -9.398 1 98.56 29 PHE B N 1
ATOM 3733 C CA . PHE B 1 29 ? 26.297 -25.609 -8.164 1 98.56 29 PHE B CA 1
ATOM 3734 C C . PHE B 1 29 ? 25.312 -25.094 -7.129 1 98.56 29 PHE B C 1
ATOM 3736 O O . PHE B 1 29 ? 24.375 -24.375 -7.469 1 98.56 29 PHE B O 1
ATOM 3743 N N . ASN B 1 30 ? 25.484 -25.5 -5.914 1 98.44 30 ASN B N 1
ATOM 3744 C CA . ASN B 1 30 ? 24.766 -24.969 -4.762 1 98.44 30 ASN B CA 1
ATOM 3745 C C . ASN B 1 30 ? 25.688 -24.766 -3.568 1 98.44 30 ASN B C 1
ATOM 3747 O O . ASN B 1 30 ? 26.609 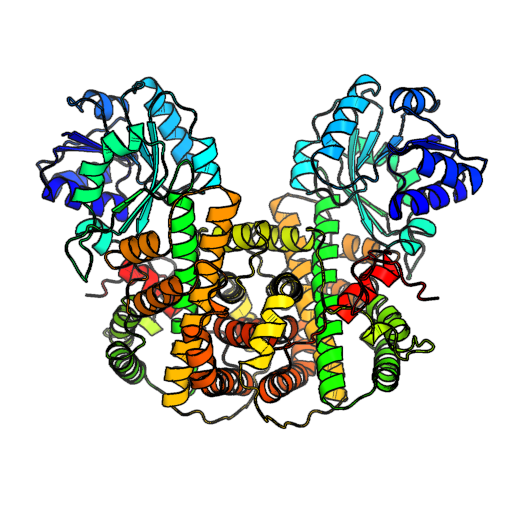-25.562 -3.346 1 98.44 30 ASN B O 1
ATOM 3751 N N . ARG B 1 31 ? 25.484 -23.688 -2.857 1 95.94 31 ARG B N 1
ATOM 3752 C CA . ARG B 1 31 ? 26.328 -23.375 -1.715 1 95.94 31 ARG B CA 1
ATOM 3753 C C . ARG B 1 31 ? 26.406 -24.547 -0.743 1 95.94 31 ARG B C 1
ATOM 3755 O O . ARG B 1 31 ? 27.469 -24.891 -0.24 1 95.94 31 ARG B O 1
ATOM 3762 N N . THR B 1 32 ? 25.188 -25.156 -0.416 1 95.69 32 THR B N 1
ATOM 3763 C CA . THR B 1 32 ? 25.141 -26.375 0.374 1 95.69 32 THR B CA 1
ATOM 3764 C C . THR B 1 32 ? 25.375 -27.594 -0.509 1 95.69 32 THR B C 1
ATOM 3766 O O . THR B 1 32 ? 24.453 -28.078 -1.18 1 95.69 32 THR B O 1
ATOM 3769 N N . SER B 1 33 ? 26.453 -28.234 -0.354 1 96 33 SER B N 1
ATOM 3770 C CA . SER B 1 33 ? 26.906 -29.266 -1.29 1 96 33 SER B CA 1
ATOM 3771 C C . SER B 1 33 ? 25.984 -30.469 -1.283 1 96 33 SER B C 1
ATOM 3773 O O . SER B 1 33 ? 25.875 -31.172 -2.289 1 96 33 SER B O 1
ATOM 3775 N N . SER B 1 34 ? 25.328 -30.672 -0.172 1 96.88 34 SER B N 1
ATOM 3776 C CA . SER B 1 34 ? 24.469 -31.844 -0.082 1 96.88 34 SER B CA 1
ATOM 3777 C C . SER B 1 34 ? 23.328 -31.766 -1.098 1 96.88 34 SER B C 1
ATOM 3779 O O . SER B 1 34 ? 22.844 -32.781 -1.58 1 96.88 34 SER B O 1
ATOM 3781 N N . LYS B 1 35 ? 22.875 -30.609 -1.468 1 96.69 35 LYS B N 1
ATOM 3782 C CA . LYS B 1 35 ? 21.812 -30.453 -2.463 1 96.69 35 LYS B CA 1
ATOM 3783 C C . LYS B 1 35 ? 22.297 -30.859 -3.852 1 96.69 35 LYS B C 1
ATOM 3785 O O . LYS B 1 35 ? 21.547 -31.453 -4.629 1 96.69 35 LYS B O 1
ATOM 3790 N N . THR B 1 36 ? 23.547 -30.484 -4.16 1 97.5 36 THR B N 1
ATOM 3791 C CA . THR B 1 36 ? 24.156 -30.906 -5.418 1 97.5 36 THR B CA 1
ATOM 3792 C C . THR B 1 36 ? 24.266 -32.438 -5.484 1 97.5 36 THR B C 1
ATOM 3794 O O . THR B 1 36 ? 23.891 -33.031 -6.488 1 97.5 36 THR B O 1
ATOM 3797 N N . ASP B 1 37 ? 24.688 -32.969 -4.363 1 97.56 37 ASP B N 1
ATOM 3798 C CA . ASP B 1 37 ? 24.859 -34.406 -4.297 1 97.56 37 ASP B CA 1
ATOM 3799 C C . ASP B 1 37 ? 23.516 -35.125 -4.48 1 97.56 37 ASP B C 1
ATOM 3801 O O . ASP B 1 37 ? 23.438 -36.125 -5.195 1 97.56 37 ASP B O 1
ATOM 3805 N N . ASP B 1 38 ? 22.531 -34.656 -3.844 1 97.19 38 ASP B N 1
ATOM 3806 C CA . ASP B 1 38 ? 21.203 -35.25 -3.912 1 97.19 38 ASP B CA 1
ATOM 3807 C C . ASP B 1 38 ? 20.656 -35.219 -5.336 1 97.19 38 ASP B C 1
ATOM 3809 O O . ASP B 1 38 ? 20.094 -36.219 -5.812 1 97.19 38 ASP B O 1
ATOM 3813 N N . LEU B 1 39 ? 20.812 -34.125 -6.035 1 97.62 39 LEU B N 1
ATOM 3814 C CA . LEU B 1 39 ? 20.328 -34 -7.398 1 97.62 39 LEU B CA 1
ATOM 3815 C C . LEU B 1 39 ? 21.047 -34.938 -8.344 1 97.62 39 LEU B C 1
ATOM 3817 O O . LEU B 1 39 ? 20.438 -35.531 -9.219 1 97.62 39 LEU B O 1
ATOM 3821 N N . VAL B 1 40 ? 22.328 -35.031 -8.188 1 96.75 40 VAL B N 1
ATOM 3822 C CA . VAL B 1 40 ? 23.141 -35.844 -9.094 1 96.75 40 VAL B CA 1
ATOM 3823 C C . VAL B 1 40 ? 22.875 -37.344 -8.844 1 96.75 40 VAL B C 1
ATOM 3825 O O . VAL B 1 40 ? 22.938 -38.156 -9.766 1 96.75 40 VAL B O 1
ATOM 3828 N N . ARG B 1 41 ? 22.484 -37.688 -7.574 1 96.62 41 ARG B N 1
ATOM 3829 C CA . ARG B 1 41 ? 22.062 -39.062 -7.281 1 96.62 41 ARG B CA 1
ATOM 3830 C C . ARG B 1 41 ? 20.766 -39.406 -8.008 1 96.62 41 ARG B C 1
ATOM 3832 O O . ARG B 1 41 ? 20.562 -40.531 -8.43 1 96.62 41 ARG B O 1
ATOM 3839 N N . GLU B 1 42 ? 19.969 -38.438 -8.164 1 95.44 42 GLU B N 1
ATOM 3840 C CA . GLU B 1 42 ? 18.688 -38.594 -8.836 1 95.44 42 GLU B CA 1
ATOM 3841 C C . GLU B 1 42 ? 18.859 -38.656 -10.352 1 95.44 42 GLU B C 1
ATOM 3843 O O . GLU B 1 42 ? 18.172 -39.406 -11.039 1 95.44 42 GLU B O 1
ATOM 3848 N N . ARG B 1 43 ? 19.703 -37.875 -10.859 1 96.19 43 ARG B N 1
ATOM 3849 C CA . ARG B 1 43 ? 19.969 -37.781 -12.289 1 96.19 43 ARG B CA 1
ATOM 3850 C C . ARG B 1 43 ? 21.469 -37.781 -12.555 1 96.19 43 ARG B C 1
ATOM 3852 O O . ARG B 1 43 ? 22.094 -36.719 -12.547 1 96.19 43 ARG B O 1
ATOM 3859 N N . ARG B 1 44 ? 22.031 -38.781 -13 1 94.56 44 ARG B N 1
ATOM 3860 C CA . ARG B 1 44 ? 23.469 -39 -13.055 1 94.56 44 ARG B CA 1
ATOM 3861 C C . ARG B 1 44 ? 24.109 -38.25 -14.227 1 94.56 44 ARG B C 1
ATOM 3863 O O . ARG B 1 44 ? 25.328 -38.094 -14.281 1 94.56 44 ARG B O 1
ATOM 3870 N N . ASP B 1 45 ? 23.359 -37.781 -15.164 1 96.06 45 ASP B N 1
ATOM 3871 C CA . ASP B 1 45 ? 23.891 -37.125 -16.344 1 96.06 45 ASP B CA 1
ATOM 3872 C C . ASP B 1 45 ? 24.062 -35.625 -16.078 1 96.06 45 ASP B C 1
ATOM 3874 O O . ASP B 1 45 ? 24.484 -34.875 -16.953 1 96.06 45 ASP B O 1
ATOM 3878 N N . ILE B 1 46 ? 23.766 -35.125 -14.898 1 98.25 46 ILE B N 1
ATOM 3879 C CA . ILE B 1 46 ? 23.984 -33.75 -14.492 1 98.25 46 ILE B CA 1
ATOM 3880 C C . ILE B 1 46 ? 25.422 -33.594 -13.969 1 98.25 46 ILE B C 1
ATOM 3882 O O . ILE B 1 46 ? 25.906 -34.438 -13.227 1 98.25 46 ILE B O 1
ATOM 3886 N N . CYS B 1 47 ? 26.109 -32.594 -14.383 1 98.38 47 CYS B N 1
ATOM 3887 C CA . CYS B 1 47 ? 27.5 -32.344 -13.992 1 98.38 47 CYS B CA 1
ATOM 3888 C C . CYS B 1 47 ? 27.562 -31.562 -12.695 1 98.38 47 CYS B C 1
ATOM 3890 O O . CYS B 1 47 ? 27.281 -30.359 -12.688 1 98.38 47 CYS B O 1
ATOM 3892 N N . PRO B 1 48 ? 28.016 -32.188 -11.594 1 98.38 48 PRO B N 1
ATOM 3893 C CA . PRO B 1 48 ? 28.109 -31.469 -10.328 1 98.38 48 PRO B CA 1
ATOM 3894 C C . PRO B 1 48 ? 29.375 -30.609 -10.234 1 98.38 48 PRO B C 1
ATOM 3896 O O . PRO B 1 48 ? 30.438 -31.016 -10.734 1 98.38 48 PRO B O 1
ATOM 3899 N N . HIS B 1 49 ? 29.266 -29.438 -9.719 1 98.44 49 HIS B N 1
ATOM 3900 C CA . HIS B 1 49 ? 30.391 -28.578 -9.383 1 98.44 49 HIS B CA 1
ATOM 3901 C C . HIS B 1 49 ? 30.297 -28.078 -7.945 1 98.44 49 HIS B C 1
ATOM 3903 O O . HIS B 1 49 ? 29.219 -28.031 -7.367 1 98.44 49 HIS B O 1
ATOM 3909 N N . TYR B 1 50 ? 31.453 -27.688 -7.379 1 97.94 50 TYR B N 1
ATOM 3910 C CA . TYR B 1 50 ? 31.469 -27.359 -5.957 1 97.94 50 TYR B CA 1
ATOM 3911 C C . TYR B 1 50 ? 32.094 -26 -5.719 1 97.94 50 TYR B C 1
ATOM 3913 O O . TYR B 1 50 ? 32.406 -25.625 -4.578 1 97.94 50 TYR B O 1
ATOM 3921 N N . SER B 1 51 ? 32.344 -25.312 -6.832 1 97.62 51 SER B N 1
ATOM 3922 C CA . SER B 1 51 ? 32.688 -23.891 -6.844 1 97.62 51 SER B CA 1
ATOM 3923 C C . SER B 1 51 ? 32.125 -23.219 -8.102 1 97.62 51 SER B C 1
ATOM 3925 O O . SER B 1 51 ? 31.891 -23.875 -9.117 1 97.62 51 SER B O 1
ATOM 3927 N N . VAL B 1 52 ? 31.984 -21.906 -8.039 1 98.19 52 VAL B N 1
ATOM 3928 C CA . VAL B 1 52 ? 31.5 -21.141 -9.172 1 98.19 52 VAL B CA 1
ATOM 3929 C C . VAL B 1 52 ? 32.5 -21.188 -10.312 1 98.19 52 VAL B C 1
ATOM 3931 O O . VAL B 1 52 ? 32.125 -21.344 -11.484 1 98.19 52 VAL B O 1
ATOM 3934 N N . GLU B 1 53 ? 33.781 -21.078 -9.969 1 97.88 53 GLU B N 1
ATOM 3935 C CA . GLU B 1 53 ? 34.844 -21.156 -10.961 1 97.88 53 GLU B CA 1
ATOM 3936 C C . GLU B 1 53 ? 34.812 -22.469 -11.719 1 97.88 53 GLU B C 1
ATOM 3938 O O . GLU B 1 53 ? 34.875 -22.484 -12.953 1 97.88 53 GLU B O 1
ATOM 3943 N N . ASP B 1 54 ? 34.688 -23.516 -10.961 1 98 54 ASP B N 1
ATOM 3944 C CA . ASP B 1 54 ? 34.656 -24.828 -11.57 1 98 54 ASP B CA 1
ATOM 3945 C C . ASP B 1 54 ? 33.469 -24.984 -12.508 1 98 54 ASP B C 1
ATOM 3947 O O . ASP B 1 54 ? 33.562 -25.625 -13.555 1 98 54 ASP B O 1
ATOM 3951 N N . LEU B 1 55 ? 32.344 -24.484 -12.094 1 98.69 55 LEU B N 1
ATOM 3952 C CA . LEU B 1 55 ? 31.125 -24.547 -12.93 1 98.69 55 LEU B CA 1
ATOM 3953 C C . LEU B 1 55 ? 31.344 -23.812 -14.25 1 98.69 55 LEU B C 1
ATOM 3955 O O . LEU B 1 55 ? 31.062 -24.344 -15.312 1 98.69 55 LEU B O 1
ATOM 3959 N N . VAL B 1 56 ? 31.891 -22.609 -14.188 1 98.44 56 VAL B N 1
ATOM 3960 C CA . VAL B 1 56 ? 32.094 -21.797 -15.375 1 98.44 56 VAL B CA 1
ATOM 3961 C C . VAL B 1 56 ? 33.094 -22.469 -16.312 1 98.44 56 VAL B C 1
ATOM 3963 O O . VAL B 1 56 ? 32.844 -22.547 -17.531 1 98.44 56 VAL B O 1
ATOM 3966 N N . VAL B 1 57 ? 34.156 -22.984 -15.773 1 97.5 57 VAL B N 1
ATOM 3967 C CA . VAL B 1 57 ? 35.219 -23.625 -16.562 1 97.5 57 VAL B CA 1
ATOM 3968 C C . VAL B 1 57 ? 34.688 -24.922 -17.188 1 97.5 57 VAL B C 1
ATOM 3970 O O . VAL B 1 57 ? 35.062 -25.281 -18.297 1 97.5 57 VAL B O 1
ATOM 3973 N N . GLY B 1 58 ? 33.781 -25.484 -16.438 1 98 58 GLY B N 1
ATOM 3974 C CA . GLY B 1 58 ? 33.219 -26.75 -16.891 1 98 58 GLY B CA 1
ATOM 3975 C C . GLY B 1 58 ? 32.344 -26.594 -18.125 1 98 58 GLY B C 1
ATOM 3976 O O . GLY B 1 58 ? 32.156 -27.562 -18.875 1 98 58 GLY B O 1
ATOM 3977 N N . ILE B 1 59 ? 31.75 -25.469 -18.328 1 98.25 59 ILE B N 1
ATOM 3978 C CA . ILE B 1 59 ? 30.906 -25.219 -19.5 1 98.25 59 ILE B CA 1
ATOM 3979 C C . ILE B 1 59 ? 31.797 -24.984 -20.719 1 98.25 59 ILE B C 1
ATOM 3981 O O . ILE B 1 59 ? 32.562 -24.031 -20.766 1 98.25 59 ILE B O 1
ATOM 3985 N N . LYS B 1 60 ? 31.594 -25.766 -21.672 1 95.94 60 LYS B N 1
ATOM 3986 C CA . LYS B 1 60 ? 32.531 -25.75 -22.797 1 95.94 60 LYS B CA 1
ATOM 3987 C C . LYS B 1 60 ? 31.953 -25 -23.984 1 95.94 60 LYS B C 1
ATOM 3989 O O . LYS B 1 60 ? 32.688 -24.594 -24.891 1 95.94 60 LYS B O 1
ATOM 3994 N N . THR B 1 61 ? 30.688 -24.844 -24.047 1 94.06 61 THR B N 1
ATOM 3995 C CA . THR B 1 61 ? 30.062 -24.141 -25.156 1 94.06 61 THR B CA 1
ATOM 3996 C C . THR B 1 61 ? 30.156 -22.625 -24.953 1 94.06 61 THR B C 1
ATOM 3998 O O . THR B 1 61 ? 30.375 -22.156 -23.828 1 94.06 61 THR B O 1
ATOM 4001 N N . SER B 1 62 ? 30.062 -21.891 -26.094 1 93.75 62 SER B N 1
ATOM 4002 C CA . SER B 1 62 ? 30 -20.438 -26.109 1 93.75 62 SER B CA 1
ATOM 4003 C C . SER B 1 62 ? 28.828 -19.938 -26.938 1 93.75 62 SER B C 1
ATOM 4005 O O . SER B 1 62 ? 28.516 -20.5 -28 1 93.75 62 SER B O 1
ATOM 4007 N N . PRO B 1 63 ? 28.172 -19 -26.469 1 95.75 63 PRO B N 1
ATOM 4008 C CA . PRO B 1 63 ? 28.312 -18.281 -25.203 1 95.75 63 PRO B CA 1
ATOM 4009 C C . PRO B 1 63 ? 27.922 -19.141 -24 1 95.75 63 PRO B C 1
ATOM 4011 O O . PRO B 1 63 ? 27.094 -20.047 -24.125 1 95.75 63 PRO B O 1
ATOM 4014 N N . ARG B 1 64 ? 28.547 -18.906 -22.875 1 97.94 64 ARG B N 1
ATOM 4015 C CA . ARG B 1 64 ? 28.109 -19.547 -21.625 1 97.94 64 ARG B CA 1
ATOM 4016 C C . ARG B 1 64 ? 26.812 -18.906 -21.125 1 97.94 64 ARG B C 1
ATOM 4018 O O . ARG B 1 64 ? 26.656 -17.688 -21.172 1 97.94 64 ARG B O 1
ATOM 4025 N N . VAL B 1 65 ? 25.891 -19.734 -20.766 1 98.62 65 VAL B N 1
ATOM 4026 C CA . VAL B 1 65 ? 24.609 -19.297 -20.203 1 98.62 65 VAL B CA 1
ATOM 4027 C C . VAL B 1 65 ? 24.438 -19.891 -18.797 1 98.62 65 VAL B C 1
ATOM 4029 O O . VAL B 1 65 ? 24.469 -21.109 -18.625 1 98.62 65 VAL B O 1
ATOM 4032 N N . ILE B 1 66 ? 24.312 -19 -17.812 1 98.81 66 ILE B N 1
ATOM 4033 C CA . ILE B 1 66 ? 24.188 -19.422 -16.422 1 98.81 66 ILE B CA 1
ATOM 4034 C C . ILE B 1 66 ? 22.875 -18.906 -15.852 1 98.81 66 ILE B C 1
ATOM 4036 O O . ILE B 1 66 ? 22.609 -17.703 -15.875 1 98.81 66 ILE B O 1
ATOM 4040 N N . LEU B 1 67 ? 22.047 -19.797 -15.352 1 98.81 67 LEU B N 1
ATOM 4041 C CA . LEU B 1 67 ? 20.781 -19.5 -14.695 1 98.81 67 LEU B CA 1
ATOM 4042 C C . LEU B 1 67 ? 20.938 -19.484 -13.18 1 98.81 67 LEU B C 1
ATOM 4044 O O . LEU B 1 67 ? 21.391 -20.469 -12.586 1 98.81 67 LEU B O 1
ATOM 4048 N N . LEU B 1 68 ? 20.625 -18.359 -12.562 1 98.75 68 LEU B N 1
ATOM 4049 C CA . LEU B 1 68 ? 20.609 -18.219 -11.109 1 98.75 68 LEU B CA 1
ATOM 4050 C C . LEU B 1 68 ? 19.203 -18.438 -10.562 1 98.75 68 LEU B C 1
ATOM 4052 O O . LEU B 1 68 ? 18.266 -17.766 -10.977 1 98.75 68 LEU B O 1
ATOM 4056 N N . MET B 1 69 ? 19.031 -19.375 -9.711 1 98.12 69 MET B N 1
ATOM 4057 C CA . MET B 1 69 ? 17.797 -19.594 -8.945 1 98.12 69 MET B CA 1
ATOM 4058 C C . MET B 1 69 ? 18.062 -19.406 -7.453 1 98.12 69 MET B C 1
ATOM 4060 O O . MET B 1 69 ? 18.062 -20.375 -6.695 1 98.12 69 MET B O 1
ATOM 4064 N N . LEU B 1 70 ? 18.203 -18.141 -7.09 1 96.94 70 LEU B N 1
ATOM 4065 C CA . LEU B 1 70 ? 18.594 -17.75 -5.738 1 96.94 70 LEU B CA 1
ATOM 4066 C C . LEU B 1 70 ? 17.531 -16.875 -5.09 1 96.94 70 LEU B C 1
ATOM 4068 O O . LEU B 1 70 ? 16.688 -16.297 -5.785 1 96.94 70 LEU B O 1
ATOM 4072 N N . THR B 1 71 ? 17.562 -16.859 -3.789 1 92 71 THR B N 1
ATOM 4073 C CA . THR B 1 71 ? 16.719 -15.898 -3.084 1 92 71 THR B CA 1
ATOM 4074 C C . THR B 1 71 ? 17.062 -14.469 -3.492 1 92 71 THR B C 1
ATOM 4076 O O . THR B 1 71 ? 18.25 -14.148 -3.697 1 92 71 THR B O 1
ATOM 4079 N N . SER B 1 72 ? 16.078 -13.664 -3.586 1 93 72 SER B N 1
ATOM 4080 C CA . SER B 1 72 ? 16.312 -12.297 -4.031 1 93 72 SER B CA 1
ATOM 4081 C C . SER B 1 72 ? 17.125 -11.516 -3.016 1 93 72 SER B C 1
ATOM 4083 O O . SER B 1 72 ? 17.141 -11.844 -1.827 1 93 72 SER B O 1
ATOM 4085 N N . GLY B 1 73 ? 17.766 -10.469 -3.527 1 92.5 73 GLY B N 1
ATOM 4086 C CA . GLY B 1 73 ? 18.516 -9.594 -2.633 1 92.5 73 GLY B CA 1
ATOM 4087 C C . GLY B 1 73 ? 20.016 -9.656 -2.852 1 92.5 73 GLY B C 1
ATOM 4088 O O . GLY B 1 73 ? 20.469 -9.828 -3.98 1 92.5 73 GLY B O 1
ATOM 4089 N N . LYS B 1 74 ? 20.797 -9.5 -1.792 1 93.81 74 LYS B N 1
ATOM 4090 C CA . LYS B 1 74 ? 22.234 -9.305 -1.834 1 93.81 74 LYS B CA 1
ATOM 4091 C C . LYS B 1 74 ? 22.953 -10.555 -2.344 1 93.81 74 LYS B C 1
ATOM 4093 O O . LYS B 1 74 ? 24 -10.461 -2.965 1 93.81 74 LYS B O 1
ATOM 4098 N N . VAL B 1 75 ? 22.328 -11.688 -2.061 1 96.88 75 VAL B N 1
ATOM 4099 C CA . VAL B 1 75 ? 22.953 -12.945 -2.469 1 96.88 75 VAL B CA 1
ATOM 4100 C C . VAL B 1 75 ? 23.156 -12.961 -3.984 1 96.88 75 VAL B C 1
ATOM 4102 O O . VAL B 1 75 ? 24.141 -13.484 -4.488 1 96.88 75 VAL B O 1
ATOM 4105 N N . VAL B 1 76 ? 22.25 -12.383 -4.75 1 98 76 VAL B N 1
ATOM 4106 C CA . VAL B 1 76 ? 22.359 -12.312 -6.203 1 98 76 VAL B CA 1
ATOM 4107 C C . VAL B 1 76 ? 23.547 -11.438 -6.59 1 98 76 VAL B C 1
ATOM 4109 O O . VAL B 1 76 ? 24.312 -11.781 -7.492 1 98 76 VAL B O 1
ATOM 4112 N N . ASP B 1 77 ? 23.703 -10.328 -5.883 1 97.88 77 ASP B N 1
ATOM 4113 C CA . ASP B 1 77 ? 24.828 -9.438 -6.137 1 97.88 77 ASP B CA 1
ATOM 4114 C C . ASP B 1 77 ? 26.156 -10.156 -5.918 1 97.88 77 ASP B C 1
ATOM 4116 O O . ASP B 1 77 ? 27.094 -9.969 -6.688 1 97.88 77 ASP B O 1
ATOM 4120 N N . VAL B 1 78 ? 26.203 -10.922 -4.871 1 97.56 78 VAL B N 1
ATOM 4121 C CA . VAL B 1 78 ? 27.422 -11.648 -4.512 1 97.56 78 VAL B CA 1
ATOM 4122 C C . VAL B 1 78 ? 27.812 -12.602 -5.645 1 97.56 78 VAL B C 1
ATOM 4124 O O . VAL B 1 78 ? 28.969 -12.641 -6.059 1 97.56 78 VAL B O 1
ATOM 4127 N N . PHE B 1 79 ? 26.891 -13.297 -6.148 1 98.25 79 PHE B N 1
ATOM 4128 C CA . PHE B 1 79 ? 27.172 -14.273 -7.191 1 98.25 79 PHE B CA 1
ATOM 4129 C C . PHE B 1 79 ? 27.484 -13.578 -8.516 1 98.25 79 PHE B C 1
ATOM 4131 O O . PHE B 1 79 ? 28.312 -14.062 -9.289 1 98.25 79 PHE B O 1
ATOM 4138 N N . LEU B 1 80 ? 26.797 -12.477 -8.812 1 98.38 80 LEU B N 1
ATOM 4139 C CA . LEU B 1 80 ? 27.094 -11.734 -10.039 1 98.38 80 LEU B CA 1
ATOM 4140 C C . LEU B 1 80 ? 28.516 -11.195 -10.016 1 98.38 80 LEU B C 1
ATOM 4142 O O . LEU B 1 80 ? 29.203 -11.211 -11.039 1 98.38 80 LEU B O 1
ATOM 4146 N N . GLU B 1 81 ? 28.906 -10.711 -8.859 1 97.88 81 GLU B N 1
ATOM 4147 C CA . GLU B 1 81 ? 30.266 -10.234 -8.719 1 97.88 81 GLU B CA 1
ATOM 4148 C C . GLU B 1 81 ? 31.281 -11.359 -8.93 1 97.88 81 GLU B C 1
ATOM 4150 O O . GLU B 1 81 ? 32.312 -11.172 -9.586 1 97.88 81 GLU B O 1
ATOM 4155 N N . GLU B 1 82 ? 31 -12.445 -8.344 1 98 82 GLU B N 1
ATOM 4156 C CA . GLU B 1 82 ? 31.891 -13.586 -8.492 1 98 82 GLU B CA 1
ATOM 4157 C C . GLU B 1 82 ? 31.953 -14.047 -9.953 1 98 82 GLU B C 1
ATOM 4159 O O . GLU B 1 82 ? 33.031 -14.297 -10.477 1 98 82 GLU B O 1
ATOM 4164 N N . LEU B 1 83 ? 30.828 -14.156 -10.609 1 98.56 83 LEU B N 1
ATOM 4165 C CA . LEU B 1 83 ? 30.75 -14.609 -12 1 98.56 83 LEU B CA 1
ATOM 4166 C C . LEU B 1 83 ? 31.469 -13.641 -12.93 1 98.56 83 LEU B C 1
ATOM 4168 O O . LEU B 1 83 ? 32 -14.047 -13.969 1 98.56 83 LEU B O 1
ATOM 4172 N N . SER B 1 84 ? 31.438 -12.375 -12.562 1 97.81 84 SER B N 1
ATOM 4173 C CA . SER B 1 84 ? 32.031 -11.344 -13.406 1 97.81 84 SER B CA 1
ATOM 4174 C C . SER B 1 84 ? 33.531 -11.562 -13.57 1 97.81 84 SER B C 1
ATOM 4176 O O . SER B 1 84 ? 34.125 -11.055 -14.508 1 97.81 84 SER B O 1
ATOM 4178 N N . ARG B 1 85 ? 34.125 -12.375 -12.672 1 96.5 85 ARG B N 1
ATOM 4179 C CA . ARG B 1 85 ? 35.531 -12.664 -12.711 1 96.5 85 ARG B CA 1
ATOM 4180 C C . ARG B 1 85 ? 35.875 -13.68 -13.812 1 96.5 85 ARG B C 1
ATOM 4182 O O . ARG B 1 85 ? 37 -13.766 -14.266 1 96.5 85 ARG B O 1
ATOM 4189 N N . TYR B 1 86 ? 34.844 -14.367 -14.242 1 97.62 86 TYR B N 1
ATOM 4190 C CA . TYR B 1 86 ? 35.125 -15.5 -15.117 1 97.62 86 TYR B CA 1
ATOM 4191 C C . TYR B 1 86 ? 34.406 -15.352 -16.453 1 97.62 86 TYR B C 1
ATOM 4193 O O . TYR B 1 86 ? 34.719 -16.016 -17.422 1 97.62 86 TYR B O 1
ATOM 4201 N N . LEU B 1 87 ? 33.375 -14.492 -16.531 1 97.94 87 LEU B N 1
ATOM 4202 C CA . LEU B 1 87 ? 32.531 -14.383 -17.719 1 97.94 87 LEU B CA 1
ATOM 4203 C C . LEU B 1 87 ? 32.938 -13.195 -18.578 1 97.94 87 LEU B C 1
ATOM 4205 O O . LEU B 1 87 ? 33.469 -12.203 -18.062 1 97.94 87 LEU B O 1
ATOM 4209 N N . GLY B 1 88 ? 32.656 -13.281 -19.828 1 96 88 GLY B N 1
ATOM 4210 C CA . GLY B 1 88 ? 32.969 -12.234 -20.781 1 96 88 GLY B CA 1
ATOM 4211 C C . GLY B 1 88 ? 31.75 -11.633 -21.453 1 96 88 GLY B C 1
ATOM 4212 O O . GLY B 1 88 ? 30.625 -11.953 -21.078 1 96 88 GLY B O 1
ATOM 4213 N N . LYS B 1 89 ? 31.969 -10.805 -22.5 1 95.88 89 LYS B N 1
ATOM 4214 C CA . LYS B 1 89 ? 30.938 -9.977 -23.125 1 95.88 89 LYS B CA 1
ATOM 4215 C C . LYS B 1 89 ? 29.922 -10.844 -23.875 1 95.88 89 LYS B C 1
ATOM 4217 O O . LYS B 1 89 ? 28.766 -10.43 -24.047 1 95.88 89 LYS B O 1
ATOM 4222 N N . ASP B 1 90 ? 30.359 -12.016 -24.203 1 96.31 90 ASP B N 1
ATOM 4223 C CA . ASP B 1 90 ? 29.469 -12.859 -24.984 1 96.31 90 ASP B CA 1
ATOM 4224 C C . ASP B 1 90 ? 28.609 -13.742 -24.094 1 96.31 90 ASP B C 1
ATOM 4226 O O . ASP B 1 90 ? 27.625 -14.32 -24.531 1 96.31 90 ASP B O 1
ATOM 4230 N N . ASP B 1 91 ? 28.969 -13.883 -22.828 1 98.31 91 ASP B N 1
ATOM 4231 C CA . ASP B 1 91 ? 28.281 -14.758 -21.891 1 98.31 91 ASP B CA 1
ATOM 4232 C C . ASP B 1 91 ? 27.016 -14.086 -21.359 1 98.31 91 ASP B C 1
ATOM 4234 O O . ASP B 1 91 ? 26.828 -12.875 -21.5 1 98.31 91 ASP B O 1
ATOM 4238 N N . VAL B 1 92 ? 26.078 -14.875 -20.875 1 98.56 92 VAL B N 1
ATOM 4239 C CA . VAL B 1 92 ? 24.812 -14.359 -20.375 1 98.56 92 VAL B CA 1
ATOM 4240 C C . VAL B 1 92 ? 24.516 -14.977 -19 1 98.56 92 VAL B C 1
ATOM 4242 O O . VAL B 1 92 ? 24.688 -16.188 -18.812 1 98.56 92 VAL B O 1
ATOM 4245 N N . VAL B 1 93 ? 24.141 -14.141 -18.062 1 98.81 93 VAL B N 1
ATOM 4246 C CA . VAL B 1 93 ? 23.641 -14.594 -16.766 1 98.81 93 VAL B CA 1
ATOM 4247 C C . VAL B 1 93 ? 22.156 -14.273 -16.641 1 98.81 93 VAL B C 1
ATOM 4249 O O . VAL B 1 93 ? 21.734 -13.148 -16.891 1 98.81 93 VAL B O 1
ATOM 4252 N N . ILE B 1 94 ? 21.375 -15.297 -16.312 1 98.81 94 ILE B N 1
ATOM 4253 C CA . ILE B 1 94 ? 19.922 -15.172 -16.156 1 98.81 94 ILE B CA 1
ATOM 4254 C C . ILE B 1 94 ? 19.547 -15.203 -14.672 1 98.81 94 ILE B C 1
ATOM 4256 O O . ILE B 1 94 ? 19.859 -16.172 -13.969 1 98.81 94 ILE B O 1
ATOM 4260 N N . ASP B 1 95 ? 18.969 -14.148 -14.148 1 98.75 95 ASP B N 1
ATOM 4261 C CA . ASP B 1 95 ? 18.375 -14.141 -12.82 1 98.75 95 ASP B CA 1
ATOM 4262 C C . ASP B 1 95 ? 16.922 -14.625 -12.867 1 98.75 95 ASP B C 1
ATOM 4264 O O . ASP B 1 95 ? 16.016 -13.867 -13.234 1 98.75 95 ASP B O 1
ATOM 4268 N N . GLY B 1 96 ? 16.719 -15.852 -12.461 1 98.25 96 GLY B N 1
ATOM 4269 C CA . GLY B 1 96 ? 15.398 -16.453 -12.531 1 98.25 96 GLY B CA 1
ATOM 4270 C C . GLY B 1 96 ? 14.648 -16.406 -11.219 1 98.25 96 GLY B C 1
ATOM 4271 O O . GLY B 1 96 ? 13.609 -17.062 -11.07 1 98.25 96 GLY B O 1
ATOM 4272 N N . GLY B 1 97 ? 15.258 -15.688 -10.234 1 95.44 97 GLY B N 1
ATOM 4273 C CA . GLY B 1 97 ? 14.609 -15.555 -8.945 1 95.44 97 GLY B CA 1
ATOM 4274 C C . GLY B 1 97 ? 13.555 -14.461 -8.922 1 95.44 97 GLY B C 1
ATOM 4275 O O . GLY B 1 97 ? 13.156 -13.953 -9.977 1 95.44 97 GLY B O 1
ATOM 427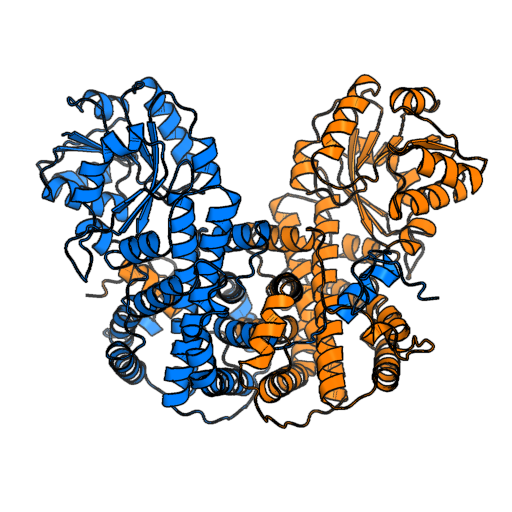6 N N . ASN B 1 98 ? 13.07 -14.117 -7.773 1 94.5 98 ASN B N 1
ATOM 4277 C CA . ASN B 1 98 ? 12.039 -13.094 -7.594 1 94.5 98 ASN B CA 1
ATOM 4278 C C . ASN B 1 98 ? 12.648 -11.734 -7.277 1 94.5 98 ASN B C 1
ATOM 4280 O O . ASN B 1 98 ? 12.227 -11.062 -6.34 1 94.5 98 ASN B O 1
ATOM 4284 N N . SER B 1 99 ? 13.664 -11.414 -8.023 1 96.38 99 SER B N 1
ATOM 4285 C CA . SER B 1 99 ? 14.367 -10.148 -7.801 1 96.38 99 SER B CA 1
ATOM 4286 C C . SER B 1 99 ? 13.461 -8.953 -8.07 1 96.38 99 SER B C 1
ATOM 4288 O O . SER B 1 99 ? 12.555 -9.031 -8.906 1 96.38 99 SER B O 1
ATOM 4290 N N . SER B 1 100 ? 13.695 -7.891 -7.324 1 95.88 100 SER B N 1
ATOM 4291 C CA . SER B 1 100 ? 13.062 -6.621 -7.668 1 95.88 100 SER B CA 1
ATOM 4292 C C . SER B 1 100 ? 13.453 -6.168 -9.07 1 95.88 100 SER B C 1
ATOM 4294 O O . SER B 1 100 ? 14.609 -6.289 -9.469 1 95.88 100 SER B O 1
ATOM 4296 N N . TYR B 1 101 ? 12.5 -5.637 -9.797 1 97.5 101 TYR B N 1
ATOM 4297 C CA . TYR B 1 101 ? 12.797 -5.137 -11.133 1 97.5 101 TYR B CA 1
ATOM 4298 C C . TYR B 1 101 ? 13.773 -3.971 -11.078 1 97.5 101 TYR B C 1
ATOM 4300 O O . TYR B 1 101 ? 14.547 -3.756 -12.008 1 97.5 101 TYR B O 1
ATOM 4308 N N . LYS B 1 102 ? 13.766 -3.195 -10.008 1 95.44 102 LYS B N 1
ATOM 4309 C CA . LYS B 1 102 ? 14.711 -2.096 -9.828 1 95.44 102 LYS B CA 1
ATOM 4310 C C . LYS B 1 102 ? 16.141 -2.619 -9.664 1 95.44 102 LYS B C 1
ATOM 4312 O O . LYS B 1 102 ? 17.078 -2.014 -10.172 1 95.44 102 LYS B O 1
ATOM 4317 N N . ASP B 1 103 ? 16.25 -3.721 -8.914 1 96.75 103 ASP B N 1
ATOM 4318 C CA . ASP B 1 103 ? 17.562 -4.363 -8.797 1 96.75 103 ASP B CA 1
ATOM 4319 C C . ASP B 1 103 ? 18.047 -4.875 -10.148 1 96.75 103 ASP B C 1
ATOM 4321 O O . ASP B 1 103 ? 19.234 -4.777 -10.461 1 96.75 103 ASP B O 1
ATOM 4325 N N . THR B 1 104 ? 17.125 -5.438 -10.859 1 97.75 104 THR B N 1
ATOM 4326 C CA . THR B 1 104 ? 17.484 -5.926 -12.188 1 97.75 104 THR B CA 1
ATOM 4327 C C . THR B 1 104 ? 18.047 -4.797 -13.047 1 97.75 104 THR B C 1
ATOM 4329 O O . THR B 1 104 ? 19.047 -4.98 -13.734 1 97.75 104 THR B O 1
ATOM 4332 N N . ILE B 1 105 ? 17.391 -3.67 -13.023 1 97.06 105 ILE B N 1
ATOM 4333 C CA . ILE B 1 105 ? 17.859 -2.508 -13.773 1 97.06 105 ILE B CA 1
ATOM 4334 C C . ILE B 1 105 ? 19.25 -2.113 -13.297 1 97.06 105 ILE B C 1
ATOM 4336 O O . ILE B 1 105 ? 20.156 -1.888 -14.102 1 97.06 105 ILE B O 1
ATOM 4340 N N . ARG B 1 106 ? 19.406 -2.08 -11.969 1 96.19 106 ARG B N 1
ATOM 4341 C CA . ARG B 1 106 ? 20.688 -1.697 -11.367 1 96.19 106 ARG B CA 1
ATOM 4342 C C . ARG B 1 106 ? 21.781 -2.695 -11.727 1 96.19 106 ARG B C 1
ATOM 4344 O O . ARG B 1 106 ? 22.938 -2.312 -11.938 1 96.19 106 ARG B O 1
ATOM 4351 N N . ARG B 1 107 ? 21.469 -3.955 -11.844 1 97.38 107 ARG B N 1
ATOM 4352 C CA . ARG B 1 107 ? 22.422 -5.043 -12.031 1 97.38 107 ARG B CA 1
ATOM 4353 C C . ARG B 1 107 ? 22.844 -5.152 -13.484 1 97.38 107 ARG B C 1
ATOM 4355 O O . ARG B 1 107 ? 23.812 -5.855 -13.805 1 97.38 107 ARG B O 1
ATOM 4362 N N . ASN B 1 108 ? 22.141 -4.422 -14.328 1 94.56 108 ASN B N 1
ATOM 4363 C CA . ASN B 1 108 ? 22.5 -4.434 -15.742 1 94.56 108 ASN B CA 1
ATOM 4364 C C . ASN B 1 108 ? 23.719 -3.549 -16.016 1 94.56 108 ASN B C 1
ATOM 4366 O O . ASN B 1 108 ? 23.625 -2.578 -16.766 1 94.56 108 ASN B O 1
ATOM 4370 N N . ARG B 1 109 ? 24.797 -3.9 -15.469 1 94.12 109 ARG B N 1
ATOM 4371 C CA . ARG B 1 109 ? 25.984 -3.055 -15.555 1 94.12 109 ARG B CA 1
ATOM 4372 C C . ARG B 1 109 ? 27.234 -3.883 -15.867 1 94.12 109 ARG B C 1
ATOM 4374 O O . ARG B 1 109 ? 28.312 -3.334 -16.094 1 94.12 109 ARG B O 1
ATOM 4381 N N . TYR B 1 110 ? 27.156 -5.195 -15.891 1 95.19 110 TYR B N 1
ATOM 4382 C CA . TYR B 1 110 ? 28.297 -6.078 -16.094 1 95.19 110 TYR B CA 1
ATOM 4383 C C . TYR B 1 110 ? 28.609 -6.234 -17.578 1 95.19 110 TYR B C 1
ATOM 4385 O O . TYR B 1 110 ? 27.797 -5.891 -18.422 1 95.19 110 TYR B O 1
ATOM 4393 N N . LYS B 1 111 ? 29.781 -6.699 -17.812 1 96 111 LYS B N 1
ATOM 4394 C CA . LYS B 1 111 ? 30.219 -6.879 -19.203 1 96 111 LYS B CA 1
ATOM 4395 C C . LYS B 1 111 ? 29.406 -7.965 -19.891 1 96 111 LYS B C 1
ATOM 4397 O O . LYS B 1 111 ? 29.203 -7.91 -21.109 1 96 111 LYS B O 1
ATOM 4402 N N . PHE B 1 112 ? 29.016 -8.984 -19.188 1 98.19 112 PHE B N 1
ATOM 4403 C CA . PHE B 1 112 ? 28.172 -10.039 -19.766 1 98.19 112 PHE B CA 1
ATOM 4404 C C . PHE B 1 112 ? 26.734 -9.586 -19.875 1 98.19 112 PHE B C 1
ATOM 4406 O O . PHE B 1 112 ? 26.328 -8.609 -19.234 1 98.19 112 PHE B O 1
ATOM 4413 N N . GLY B 1 113 ? 25.938 -10.219 -20.75 1 98 113 GLY B N 1
ATOM 4414 C CA . GLY B 1 113 ? 24.516 -9.969 -20.812 1 98 113 GLY B CA 1
ATOM 4415 C C . GLY B 1 113 ? 23.781 -10.375 -19.547 1 98 113 GLY B C 1
ATOM 4416 O O . GLY B 1 113 ? 24.109 -11.391 -18.922 1 98 113 GLY B O 1
ATOM 4417 N N . PHE B 1 114 ? 22.906 -9.555 -19.109 1 98.69 114 PHE B N 1
ATOM 4418 C CA . PHE B 1 114 ? 22.125 -9.828 -17.906 1 98.69 114 PHE B CA 1
ATOM 4419 C C . PHE B 1 114 ? 20.641 -9.891 -18.234 1 98.69 114 PHE B C 1
ATOM 4421 O O . PHE B 1 114 ? 20.078 -8.969 -18.828 1 98.69 114 PHE B O 1
ATOM 4428 N N . VAL B 1 115 ? 19.984 -10.984 -17.844 1 98.69 115 VAL B N 1
ATOM 4429 C CA . VAL B 1 115 ? 18.578 -11.242 -18.141 1 98.69 115 VAL B CA 1
ATOM 4430 C C . VAL B 1 115 ? 17.797 -11.344 -16.828 1 98.69 115 VAL B C 1
ATOM 4432 O O . VAL B 1 115 ? 18.094 -12.172 -15.977 1 98.69 115 VAL B O 1
ATOM 4435 N N . GLY B 1 116 ? 16.859 -10.383 -16.594 1 98.62 116 GLY B N 1
ATOM 4436 C CA . GLY B 1 116 ? 15.836 -10.602 -15.594 1 98.62 116 GLY B CA 1
ATOM 4437 C C . GLY B 1 116 ? 14.695 -11.477 -16.078 1 98.62 116 GLY B C 1
ATOM 4438 O O . GLY B 1 116 ? 13.961 -11.102 -17 1 98.62 116 GLY B O 1
ATOM 4439 N N . CYS B 1 117 ? 14.578 -12.602 -15.43 1 98.31 117 CYS B N 1
ATOM 4440 C CA . CYS B 1 117 ? 13.664 -13.617 -15.93 1 98.31 117 CYS B CA 1
ATOM 4441 C C . CYS B 1 117 ? 12.688 -14.062 -14.844 1 98.31 117 CYS B C 1
ATOM 4443 O O . CYS B 1 117 ? 13.07 -14.789 -13.922 1 98.31 117 CYS B O 1
ATOM 4445 N N . GLY B 1 118 ? 11.43 -13.555 -14.977 1 97.69 118 GLY B N 1
ATOM 4446 C CA . GLY B 1 118 ? 10.414 -14.07 -14.07 1 97.69 118 GLY B CA 1
ATOM 4447 C C . GLY B 1 118 ? 9.945 -15.469 -14.43 1 97.69 118 GLY B C 1
ATOM 4448 O O . GLY B 1 118 ? 9.594 -15.734 -15.578 1 97.69 118 GLY B O 1
ATOM 4449 N N . ILE B 1 119 ? 9.992 -16.359 -13.484 1 97.69 119 ILE B N 1
ATOM 4450 C CA . ILE B 1 119 ? 9.57 -17.734 -13.711 1 97.69 119 ILE B CA 1
ATOM 4451 C C . ILE B 1 119 ? 8.406 -18.078 -12.773 1 97.69 119 ILE B C 1
ATOM 4453 O O . ILE B 1 119 ? 8.523 -17.938 -11.555 1 97.69 119 ILE B O 1
ATOM 4457 N N . SER B 1 120 ? 7.285 -18.453 -13.367 1 96.25 120 SER B N 1
ATOM 4458 C CA . SER B 1 120 ? 6.113 -18.828 -12.586 1 96.25 120 SER B CA 1
ATOM 4459 C C . SER B 1 120 ? 5.684 -20.266 -12.898 1 96.25 120 SER B C 1
ATOM 4461 O O . SER B 1 120 ? 5.844 -20.734 -14.031 1 96.25 120 SER B O 1
ATOM 4463 N N . GLY B 1 121 ? 5.105 -21.016 -11.906 1 94.44 121 GLY B N 1
ATOM 4464 C CA . GLY B 1 121 ? 4.527 -22.312 -12.156 1 94.44 121 GLY B CA 1
ATOM 4465 C C . GLY B 1 121 ? 4.645 -23.266 -10.977 1 94.44 121 GLY B C 1
ATOM 4466 O O . GLY B 1 121 ? 4.109 -24.375 -11 1 94.44 121 GLY B O 1
ATOM 4467 N N . GLY B 1 122 ? 5.273 -22.75 -9.93 1 92.5 122 GLY B N 1
ATOM 4468 C CA . GLY B 1 122 ? 5.516 -23.641 -8.805 1 92.5 122 GLY B CA 1
ATOM 4469 C C . GLY B 1 122 ? 6.469 -24.781 -9.133 1 92.5 122 GLY B C 1
ATOM 4470 O O . GLY B 1 122 ? 7.176 -24.719 -10.141 1 92.5 122 GLY B O 1
ATOM 4471 N N . GLU B 1 123 ? 6.414 -25.734 -8.266 1 92.69 123 GLU B N 1
ATOM 4472 C CA . GLU B 1 123 ? 7.297 -26.891 -8.422 1 92.69 123 GLU B CA 1
ATOM 4473 C C . GLU B 1 123 ? 6.977 -27.656 -9.703 1 92.69 123 GLU B C 1
ATOM 4475 O O . GLU B 1 123 ? 7.879 -27.984 -10.484 1 92.69 123 GLU B O 1
ATOM 4480 N N . GLU B 1 124 ? 5.758 -27.875 -9.914 1 92.69 124 GLU B N 1
ATOM 4481 C CA . GLU B 1 124 ? 5.324 -28.641 -11.078 1 92.69 124 GLU B CA 1
ATOM 4482 C C . GLU B 1 124 ? 5.586 -27.875 -12.375 1 92.69 124 GLU B C 1
ATOM 4484 O O . GLU B 1 124 ? 6.043 -28.438 -13.359 1 92.69 124 GLU B O 1
ATOM 4489 N N . GLY B 1 125 ? 5.254 -26.594 -12.328 1 94.5 125 GLY B N 1
ATOM 4490 C CA . GLY B 1 125 ? 5.547 -25.766 -13.484 1 94.5 125 GLY B CA 1
ATOM 4491 C C . GLY B 1 125 ? 7.023 -25.719 -13.828 1 94.5 125 GLY B C 1
ATOM 4492 O O . GLY B 1 125 ? 7.398 -25.812 -15 1 94.5 125 GLY B O 1
ATOM 4493 N N . ALA B 1 126 ? 7.793 -25.594 -12.82 1 95.94 126 ALA B N 1
ATOM 4494 C CA . ALA B 1 126 ? 9.242 -25.578 -13.031 1 95.94 126 ALA B CA 1
ATOM 4495 C C . ALA B 1 126 ? 9.719 -26.891 -13.648 1 95.94 126 ALA B C 1
ATOM 4497 O O . ALA B 1 126 ? 10.602 -26.891 -14.508 1 95.94 126 ALA B O 1
ATOM 4498 N N . ARG B 1 127 ? 9.172 -28.016 -13.266 1 97.06 127 ARG B N 1
ATOM 4499 C CA . ARG B 1 127 ? 9.602 -29.328 -13.703 1 97.06 127 ARG B CA 1
ATOM 4500 C C . ARG B 1 127 ? 9.141 -29.625 -15.125 1 97.06 127 ARG B C 1
ATOM 4502 O O . ARG B 1 127 ? 9.867 -30.234 -15.906 1 97.06 127 ARG B O 1
ATOM 4509 N N . TYR B 1 128 ? 7.941 -29.172 -15.469 1 96.38 128 TYR B N 1
ATOM 4510 C CA . TYR B 1 128 ? 7.352 -29.688 -16.703 1 96.38 128 TYR B CA 1
ATOM 4511 C C . TYR B 1 128 ? 7.105 -28.562 -17.703 1 96.38 128 TYR B C 1
ATOM 4513 O O . TYR B 1 128 ? 6.852 -28.812 -18.875 1 96.38 128 TYR B O 1
ATOM 4521 N N . GLY B 1 129 ? 7.168 -27.375 -17.281 1 97.5 129 GLY B N 1
ATOM 4522 C CA . GLY B 1 129 ? 6.992 -26.234 -18.172 1 97.5 129 GLY B CA 1
ATOM 4523 C C . GLY B 1 129 ? 6.48 -25 -17.453 1 97.5 129 GLY B C 1
ATOM 4524 O O . GLY B 1 129 ? 5.27 -24.797 -17.359 1 97.5 129 GLY B O 1
ATOM 4525 N N . PRO B 1 130 ? 7.344 -24.141 -17.078 1 98 130 PRO B N 1
ATOM 4526 C CA . PRO B 1 130 ? 6.945 -22.891 -16.422 1 98 130 PRO B CA 1
ATOM 4527 C C . PRO B 1 130 ? 6.566 -21.797 -17.422 1 98 130 PRO B C 1
ATOM 4529 O O . PRO B 1 130 ? 6.797 -21.953 -18.625 1 98 130 PRO B O 1
ATOM 4532 N N . SER B 1 131 ? 5.84 -20.797 -16.953 1 98.19 131 SER B N 1
ATOM 4533 C CA . SER B 1 131 ? 5.738 -19.531 -17.656 1 98.19 131 SER B CA 1
ATOM 4534 C C . SER B 1 131 ? 6.988 -18.672 -17.453 1 98.19 131 SER B C 1
ATOM 4536 O O . SER B 1 131 ? 7.434 -18.484 -16.312 1 98.19 131 SER B O 1
ATOM 4538 N N . ILE B 1 132 ? 7.578 -18.188 -18.547 1 98.69 132 ILE B N 1
ATOM 4539 C CA . ILE B 1 132 ? 8.867 -17.516 -18.453 1 98.69 132 ILE B CA 1
ATOM 4540 C C . ILE B 1 132 ? 8.734 -16.094 -19.031 1 98.69 132 ILE B C 1
ATOM 4542 O O . ILE B 1 132 ? 8.422 -15.922 -20.203 1 98.69 132 ILE B O 1
ATOM 4546 N N . MET B 1 133 ? 8.938 -15.086 -18.188 1 98.75 133 MET B N 1
ATOM 4547 C CA . MET B 1 133 ? 8.828 -13.656 -18.5 1 98.75 133 MET B CA 1
ATOM 4548 C C . MET B 1 133 ? 10.203 -13.008 -18.562 1 98.75 133 MET B C 1
ATOM 4550 O O . MET B 1 133 ? 10.867 -12.844 -17.547 1 98.75 133 MET B O 1
ATOM 4554 N N . VAL B 1 134 ? 10.578 -12.516 -19.734 1 98.81 134 VAL B N 1
ATOM 4555 C CA . VAL B 1 134 ? 11.984 -12.172 -19.938 1 98.81 134 VAL B CA 1
ATOM 4556 C C . VAL B 1 134 ? 12.133 -10.664 -20.125 1 98.81 134 VAL B C 1
ATOM 4558 O O . VAL B 1 134 ? 11.383 -10.055 -20.891 1 98.81 134 VAL B O 1
ATOM 4561 N N . GLY B 1 135 ? 13.023 -10.055 -19.422 1 98.69 135 GLY B N 1
ATOM 4562 C CA . GLY B 1 135 ? 13.477 -8.688 -19.625 1 98.69 135 GLY B CA 1
ATOM 4563 C C . GLY B 1 135 ? 14.977 -8.57 -19.781 1 98.69 135 GLY B C 1
ATOM 4564 O O . GLY B 1 135 ? 15.727 -8.883 -18.844 1 98.69 135 GLY B O 1
ATOM 4565 N N . CYS B 1 136 ? 15.484 -8.133 -20.969 1 98.44 136 CYS B N 1
ATOM 4566 C CA . CYS B 1 136 ? 16.906 -7.957 -21.266 1 98.44 136 CYS B CA 1
ATOM 4567 C C . CYS B 1 136 ? 17.094 -7.262 -22.609 1 98.44 136 CYS B C 1
ATOM 4569 O O . CYS B 1 136 ? 16.125 -6.969 -23.312 1 98.44 136 CYS B O 1
ATOM 4571 N N . ASP B 1 137 ? 18.297 -6.91 -22.906 1 97.44 137 ASP B N 1
ATOM 4572 C CA . ASP B 1 137 ? 18.609 -6.344 -24.219 1 97.44 137 ASP B CA 1
ATOM 4573 C C . ASP B 1 137 ? 18.422 -7.387 -25.328 1 97.44 137 ASP B C 1
ATOM 4575 O O . ASP B 1 137 ? 18.453 -8.586 -25.062 1 97.44 137 ASP B O 1
ATOM 4579 N N . LYS B 1 138 ? 18.281 -6.949 -26.53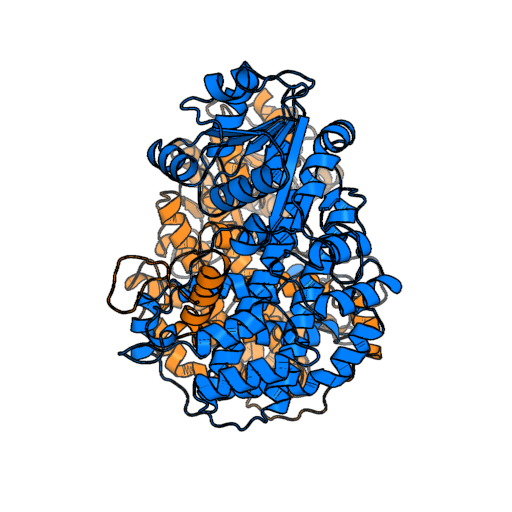1 1 97.44 138 LYS B N 1
ATOM 4580 C CA . LYS B 1 138 ? 17.953 -7.809 -27.672 1 97.44 138 LYS B CA 1
ATOM 4581 C C . LYS B 1 138 ? 19.062 -8.828 -27.906 1 97.44 138 LYS B C 1
ATOM 4583 O O . LYS B 1 138 ? 18.797 -9.969 -28.281 1 97.44 138 LYS B O 1
ATOM 4588 N N . ASP B 1 139 ? 20.266 -8.406 -27.734 1 97.62 139 ASP B N 1
ATOM 4589 C CA . ASP B 1 139 ? 21.391 -9.305 -27.953 1 97.62 139 ASP B CA 1
ATOM 4590 C C . ASP B 1 139 ? 21.344 -10.492 -26.984 1 97.62 139 ASP B C 1
ATOM 4592 O O . ASP B 1 139 ? 21.531 -11.641 -27.391 1 97.62 139 ASP B O 1
ATOM 4596 N N . SER B 1 140 ? 21.172 -10.219 -25.75 1 98.19 140 SER B N 1
ATOM 4597 C CA . SER B 1 140 ? 21.062 -11.273 -24.75 1 98.19 140 SER B CA 1
ATOM 4598 C C . SER B 1 140 ? 19.859 -12.188 -25.031 1 98.19 140 SER B C 1
ATOM 4600 O O . SER B 1 140 ? 19.953 -13.398 -24.859 1 98.19 140 SER B O 1
ATOM 4602 N N . TRP B 1 141 ? 18.781 -11.594 -25.469 1 98.38 141 TRP B N 1
ATOM 4603 C CA . TRP B 1 141 ? 17.578 -12.367 -25.781 1 98.38 141 TRP B CA 1
ATOM 4604 C C . TRP B 1 141 ? 17.859 -13.367 -26.906 1 98.38 141 TRP B C 1
ATOM 4606 O O . TRP B 1 141 ? 17.469 -14.531 -26.812 1 98.38 141 TRP B O 1
ATOM 4616 N N . GLU B 1 142 ? 18.531 -12.938 -27.859 1 97.69 142 GLU B N 1
ATOM 4617 C CA . GLU B 1 142 ? 18.859 -13.812 -28.984 1 97.69 142 GLU B CA 1
ATOM 4618 C C . GLU B 1 142 ? 19.688 -15.016 -28.531 1 97.69 142 GLU B C 1
ATOM 4620 O O . GLU B 1 142 ? 19.531 -16.109 -29.047 1 97.69 142 GLU B O 1
ATOM 4625 N N . LYS B 1 143 ? 20.469 -14.812 -27.594 1 97.69 143 LYS B N 1
ATOM 4626 C CA . LYS B 1 143 ? 21.375 -15.852 -27.125 1 97.69 143 LYS B CA 1
ATOM 4627 C C . LYS B 1 143 ? 20.641 -16.891 -26.266 1 97.69 143 LYS B C 1
ATOM 4629 O O . LYS B 1 143 ? 21.047 -18.047 -26.219 1 97.69 143 LYS B O 1
ATOM 4634 N N . VAL B 1 144 ? 19.578 -16.453 -25.625 1 98.06 144 VAL B N 1
ATOM 4635 C CA . VAL B 1 144 ? 19.016 -17.359 -24.625 1 98.06 144 VAL B CA 1
ATOM 4636 C C . VAL B 1 144 ? 17.609 -17.781 -25.047 1 98.06 144 VAL B C 1
ATOM 4638 O O . VAL B 1 144 ? 17 -18.656 -24.438 1 98.06 144 VAL B O 1
ATOM 4641 N N . GLN B 1 145 ? 17.047 -17.219 -26.062 1 98.12 145 GLN B N 1
ATOM 4642 C CA . GLN B 1 145 ? 15.664 -17.422 -26.469 1 98.12 145 GLN B CA 1
ATOM 4643 C C . GLN B 1 145 ? 15.367 -18.906 -26.703 1 98.12 145 GLN B C 1
ATOM 4645 O O . GLN B 1 145 ? 14.352 -19.422 -26.219 1 98.12 145 GLN B O 1
ATOM 4650 N N . GLY B 1 146 ? 16.203 -19.578 -27.453 1 97.75 146 GLY B N 1
ATOM 4651 C CA . GLY B 1 146 ? 15.984 -20.984 -27.719 1 97.75 146 GLY B CA 1
ATOM 4652 C C . GLY B 1 146 ? 15.914 -21.828 -26.469 1 97.75 146 GLY B C 1
ATOM 4653 O O . GLY B 1 146 ? 14.977 -22.625 -26.297 1 97.75 146 GLY B O 1
ATOM 4654 N N . PHE B 1 147 ? 16.828 -21.641 -25.609 1 98 147 PHE B N 1
ATOM 4655 C CA . PHE B 1 147 ? 16.906 -22.375 -24.359 1 98 147 PHE B CA 1
ATOM 4656 C C . PHE B 1 147 ? 15.664 -22.141 -23.5 1 98 147 PHE B C 1
ATOM 4658 O O . PHE B 1 147 ? 14.992 -23.094 -23.094 1 98 147 PHE B O 1
ATOM 4665 N N . LEU B 1 148 ? 15.336 -20.828 -23.25 1 98.56 148 LEU B N 1
ATOM 4666 C CA . LEU B 1 148 ? 14.219 -20.484 -22.375 1 98.56 148 LEU B CA 1
ATOM 4667 C C . LEU B 1 148 ? 12.898 -20.969 -22.969 1 98.56 148 LEU B C 1
ATOM 4669 O O . LEU B 1 148 ? 12.008 -21.406 -22.234 1 98.56 148 LEU B O 1
ATOM 4673 N N . THR B 1 149 ? 12.773 -20.875 -24.266 1 97.88 149 THR B N 1
ATOM 4674 C CA . THR B 1 149 ? 11.562 -21.344 -24.938 1 97.88 149 THR B CA 1
ATOM 4675 C C . THR B 1 149 ? 11.414 -22.859 -24.781 1 97.88 149 THR B C 1
ATOM 4677 O O . THR B 1 149 ? 10.312 -23.344 -24.531 1 97.88 149 THR B O 1
ATOM 4680 N N . ASP B 1 150 ? 12.477 -23.594 -24.859 1 97.69 150 ASP B N 1
ATOM 4681 C CA . ASP B 1 150 ? 12.453 -25.062 -24.812 1 97.69 150 ASP B CA 1
ATOM 4682 C C . ASP B 1 150 ? 11.961 -25.547 -23.453 1 97.69 150 ASP B C 1
ATOM 4684 O O . ASP B 1 150 ? 11.297 -26.594 -23.375 1 97.69 150 ASP B O 1
ATOM 4688 N N . ILE B 1 151 ? 12.242 -24.859 -22.469 1 98 151 ILE B N 1
ATOM 4689 C CA . ILE B 1 151 ? 11.93 -25.375 -21.141 1 98 151 ILE B CA 1
ATOM 4690 C C . ILE B 1 151 ? 10.594 -24.812 -20.656 1 98 151 ILE B C 1
ATOM 4692 O O . ILE B 1 151 ? 10.125 -25.141 -19.562 1 98 151 ILE B O 1
ATOM 4696 N N . SER B 1 152 ? 9.961 -23.922 -21.406 1 98.12 152 SER B N 1
ATOM 4697 C CA . SER B 1 152 ? 8.727 -23.266 -21 1 98.12 152 SER B CA 1
ATOM 4698 C C . SER B 1 152 ? 7.508 -24.109 -21.359 1 98.12 152 SER B C 1
ATOM 4700 O O . SER B 1 152 ? 7.625 -25.094 -22.094 1 98.12 152 SER B O 1
ATOM 4702 N N . ALA B 1 153 ? 6.402 -23.797 -20.812 1 96.62 153 ALA B N 1
ATOM 4703 C CA . ALA B 1 153 ? 5.145 -24.484 -21.094 1 96.62 153 ALA B CA 1
ATOM 4704 C C . ALA B 1 153 ? 4.66 -24.188 -22.5 1 96.62 153 ALA B C 1
ATOM 4706 O O . ALA B 1 153 ? 5.094 -23.219 -23.125 1 96.62 153 ALA B O 1
ATOM 4707 N N . VAL B 1 154 ? 3.875 -25.094 -22.953 1 92.88 154 VAL B N 1
ATOM 4708 C CA . VAL B 1 154 ? 3.158 -24.844 -24.203 1 92.88 154 VAL B CA 1
ATOM 4709 C C . VAL B 1 154 ? 1.797 -24.219 -23.906 1 92.88 154 VAL B C 1
ATOM 4711 O O . VAL B 1 154 ? 1.107 -24.641 -22.969 1 92.88 154 VAL B O 1
ATOM 4714 N N . GLU B 1 155 ? 1.464 -23.219 -24.672 1 86.75 155 GLU B N 1
ATOM 4715 C CA . GLU B 1 155 ? 0.19 -22.547 -24.469 1 86.75 155 GLU B CA 1
ATOM 4716 C C . GLU B 1 155 ? -0.984 -23.5 -24.641 1 86.75 155 GLU B C 1
ATOM 4718 O O . GLU B 1 155 ? -0.879 -24.484 -25.375 1 86.75 155 GLU B O 1
ATOM 4723 N N . VAL B 1 156 ? -2.082 -23.234 -24.031 1 76.88 156 VAL B N 1
ATOM 4724 C CA . VAL B 1 156 ? -3.266 -24.094 -24.062 1 76.88 156 VAL B CA 1
ATOM 4725 C C . VAL B 1 156 ? -3.881 -24.078 -25.453 1 76.88 156 VAL B C 1
ATOM 4727 O O . VAL B 1 156 ? -4.277 -25.109 -25.984 1 76.88 156 VAL B O 1
ATOM 4730 N N . SER B 1 157 ? -4.035 -22.922 -26.078 1 70.75 157 SER B N 1
ATOM 4731 C CA . SER B 1 157 ? -4.809 -22.75 -27.297 1 70.75 157 SER B CA 1
ATOM 4732 C C . SER B 1 157 ? -3.957 -23.016 -28.531 1 70.75 157 SER B C 1
ATOM 4734 O O . SER B 1 157 ? -4.461 -23 -29.656 1 70.75 157 SER B O 1
ATOM 4736 N N . GLY B 1 158 ? -2.732 -23.359 -28.203 1 75.06 158 GLY B N 1
ATOM 4737 C CA . GLY B 1 158 ? -1.946 -23.484 -29.422 1 75.06 158 GLY B CA 1
ATOM 4738 C C . GLY B 1 158 ? -0.629 -24.203 -29.219 1 75.06 158 GLY B C 1
ATOM 4739 O O . GLY B 1 158 ? -0.566 -25.188 -28.469 1 75.06 158 GLY B O 1
ATOM 4740 N N . SER B 1 159 ? 0.196 -23.703 -30.078 1 79.19 159 SER B N 1
ATOM 4741 C CA . SER B 1 159 ? 1.497 -24.359 -30.062 1 79.19 159 SER B CA 1
ATOM 4742 C C . SER B 1 159 ? 2.598 -23.406 -29.625 1 79.19 159 SER B C 1
ATOM 4744 O O . SER B 1 159 ? 3.762 -23.797 -29.516 1 79.19 159 SER B O 1
ATOM 4746 N N . LYS B 1 160 ? 2.055 -22.281 -29.234 1 89.81 160 LYS B N 1
ATOM 4747 C CA . LYS B 1 160 ? 3.09 -21.344 -28.828 1 89.81 160 LYS B CA 1
ATOM 4748 C C . LYS B 1 160 ? 3.598 -21.656 -27.422 1 89.81 160 LYS B C 1
ATOM 4750 O O . LYS B 1 160 ? 2.891 -22.281 -26.625 1 89.81 160 LYS B O 1
ATOM 4755 N N . ARG B 1 161 ? 4.82 -21.219 -27.172 1 94.94 161 ARG B N 1
ATOM 4756 C CA . ARG B 1 161 ? 5.453 -21.438 -25.875 1 94.94 161 ARG B CA 1
ATOM 4757 C C . ARG B 1 161 ? 5.191 -20.266 -24.922 1 94.94 161 ARG B C 1
ATOM 4759 O O . ARG B 1 161 ? 5.078 -19.125 -25.375 1 94.94 161 ARG B O 1
ATOM 4766 N N . CYS B 1 162 ? 5.055 -20.547 -23.688 1 97.25 162 CYS B N 1
ATOM 4767 C CA . CYS B 1 162 ? 4.816 -19.516 -22.672 1 97.25 162 CYS B CA 1
ATOM 4768 C C . CYS B 1 162 ? 6.129 -18.891 -22.219 1 97.25 162 CYS B C 1
ATOM 4770 O O . CYS B 1 162 ? 6.434 -18.875 -21.016 1 97.25 162 CYS B O 1
ATOM 4772 N N . CYS B 1 163 ? 6.863 -18.391 -23.156 1 98.19 163 CYS B N 1
ATOM 4773 C CA . CYS B 1 163 ? 8.109 -17.656 -23 1 98.19 163 CYS B CA 1
ATOM 4774 C C . CYS B 1 163 ? 8.117 -16.406 -23.891 1 98.19 163 CYS B C 1
ATOM 4776 O O . CYS B 1 163 ? 8.039 -16.516 -25.109 1 98.19 163 CYS B O 1
ATOM 4778 N N . VAL B 1 164 ? 8.164 -15.219 -23.266 1 98 164 VAL B N 1
ATOM 4779 C CA . VAL B 1 164 ? 8.016 -13.992 -24.047 1 98 164 VAL B CA 1
ATOM 4780 C C . VAL B 1 164 ? 9.031 -12.953 -23.578 1 98 164 VAL B C 1
ATOM 4782 O O . VAL B 1 164 ? 9.281 -12.812 -22.375 1 98 164 VAL B O 1
ATOM 4785 N N . TRP B 1 165 ? 9.727 -12.367 -24.547 1 98.56 165 TRP B N 1
ATOM 4786 C CA . TRP B 1 165 ? 10.516 -11.164 -24.281 1 98.56 165 TRP B CA 1
ATOM 4787 C C . TRP B 1 165 ? 9.609 -9.953 -24.094 1 98.56 165 TRP B C 1
ATOM 4789 O O . TRP B 1 165 ? 8.867 -9.578 -25.016 1 98.56 165 TRP B O 1
ATOM 4799 N N . LEU B 1 166 ? 9.688 -9.32 -22.922 1 98.56 166 LEU B N 1
ATOM 4800 C CA . LEU B 1 166 ? 8.695 -8.312 -22.562 1 98.56 166 LEU B CA 1
ATOM 4801 C C . LEU B 1 166 ? 9.305 -6.914 -22.578 1 98.56 166 LEU B C 1
ATOM 4803 O O . LEU B 1 166 ? 8.602 -5.922 -22.391 1 98.56 166 LEU B O 1
ATOM 4807 N N . GLY B 1 167 ? 10.531 -6.82 -22.812 1 98.12 167 GLY B N 1
ATOM 4808 C CA . GLY B 1 167 ? 11.234 -5.547 -22.859 1 98.12 167 GLY B CA 1
ATOM 4809 C C . GLY B 1 167 ? 12.594 -5.59 -22.188 1 98.12 167 GLY B C 1
ATOM 4810 O O . GLY B 1 167 ? 13.055 -6.656 -21.781 1 98.12 167 GLY B O 1
ATOM 4811 N N . GLU B 1 168 ? 13.297 -4.422 -22.109 1 96.88 168 GLU B N 1
ATOM 4812 C CA . GLU B 1 168 ? 14.648 -4.363 -21.562 1 96.88 168 GLU B CA 1
ATOM 4813 C C . GLU B 1 168 ? 14.625 -4.172 -20.047 1 96.88 168 GLU B C 1
ATOM 4815 O O . GLU B 1 168 ? 13.57 -3.91 -19.469 1 96.88 168 GLU B O 1
ATOM 4820 N N . GLY B 1 169 ? 15.734 -4.414 -19.5 1 94.81 169 GLY B N 1
ATOM 4821 C CA . GLY B 1 169 ? 15.93 -4.117 -18.094 1 94.81 169 GLY B CA 1
ATOM 4822 C C . GLY B 1 169 ? 15.062 -4.969 -17.188 1 94.81 169 GLY B C 1
ATOM 4823 O O . GLY B 1 169 ? 15.086 -6.199 -17.266 1 94.81 169 GLY B O 1
ATOM 4824 N N . GLY B 1 170 ? 14.25 -4.285 -16.422 1 97.38 170 GLY B N 1
ATOM 4825 C CA . GLY B 1 170 ? 13.492 -4.93 -15.367 1 97.38 170 GLY B CA 1
ATOM 4826 C C . GLY B 1 170 ? 12.141 -5.441 -15.828 1 97.38 170 GLY B C 1
ATOM 4827 O O . GLY B 1 170 ? 11.352 -5.938 -15.016 1 97.38 170 GLY B O 1
ATOM 4828 N N . ALA B 1 171 ? 11.844 -5.477 -17.109 1 98.5 171 ALA B N 1
ATOM 4829 C CA . ALA B 1 171 ? 10.508 -5.766 -17.609 1 98.5 171 ALA B CA 1
ATOM 4830 C C . ALA B 1 171 ? 10.047 -7.152 -17.172 1 98.5 171 ALA B C 1
ATOM 4832 O O . ALA B 1 171 ? 8.898 -7.324 -16.75 1 98.5 171 ALA B O 1
ATOM 4833 N N . GLY B 1 172 ? 10.898 -8.109 -17.312 1 98.56 172 GLY B N 1
ATOM 4834 C CA . GLY B 1 172 ? 10.531 -9.469 -16.953 1 98.56 172 GLY B CA 1
ATOM 4835 C C . GLY B 1 172 ? 10.172 -9.617 -15.484 1 98.56 172 GLY B C 1
ATOM 4836 O O . GLY B 1 172 ? 9.125 -10.18 -15.148 1 98.56 172 GLY B O 1
ATOM 4837 N N . HIS B 1 173 ? 11.062 -9.133 -14.664 1 98.31 173 HIS B N 1
ATOM 4838 C CA . HIS B 1 173 ? 10.82 -9.219 -13.227 1 98.31 173 HIS B CA 1
ATOM 4839 C C . HIS B 1 173 ? 9.617 -8.375 -12.82 1 98.31 173 HIS B C 1
ATOM 4841 O O . HIS B 1 173 ? 8.883 -8.742 -11.898 1 98.31 173 HIS B O 1
ATOM 4847 N N . PHE B 1 174 ? 9.328 -7.262 -13.547 1 98.44 174 PHE B N 1
ATOM 4848 C CA . PHE B 1 174 ? 8.164 -6.449 -13.219 1 98.44 174 PHE B CA 1
ATOM 4849 C C . PHE B 1 174 ? 6.875 -7.215 -13.5 1 98.44 174 PHE B C 1
ATOM 4851 O O . PHE B 1 174 ? 5.961 -7.227 -12.68 1 98.44 174 PHE B O 1
ATOM 4858 N N . VAL B 1 175 ? 6.816 -7.812 -14.664 1 98.56 175 VAL B N 1
ATOM 4859 C CA . VAL B 1 175 ? 5.621 -8.555 -15.039 1 98.56 175 VAL B CA 1
ATOM 4860 C C . VAL B 1 175 ? 5.406 -9.719 -14.07 1 98.56 175 VAL B C 1
ATOM 4862 O O . VAL B 1 175 ? 4.277 -9.992 -13.664 1 98.56 175 VAL B O 1
ATOM 4865 N N . LYS B 1 176 ? 6.465 -10.391 -13.68 1 98.12 176 LYS B N 1
ATOM 4866 C CA . LYS B 1 176 ? 6.391 -11.453 -12.68 1 98.12 176 LYS B CA 1
ATOM 4867 C C . LYS B 1 176 ? 5.891 -10.906 -11.344 1 98.12 176 LYS B C 1
ATOM 4869 O O . LYS B 1 176 ? 5.102 -11.562 -10.656 1 98.12 176 LYS B O 1
ATOM 4874 N N . MET B 1 177 ? 6.387 -9.773 -10.977 1 97.81 177 MET B N 1
ATOM 4875 C CA . MET B 1 177 ? 5.973 -9.141 -9.734 1 97.81 177 MET B CA 1
ATOM 4876 C C . MET B 1 177 ? 4.469 -8.891 -9.719 1 97.81 177 MET B C 1
ATOM 4878 O O . MET B 1 177 ? 3.791 -9.195 -8.742 1 97.81 177 MET B O 1
ATOM 4882 N N . VAL B 1 178 ? 3.934 -8.359 -10.805 1 98.31 178 VAL B N 1
ATOM 4883 C CA . VAL B 1 178 ? 2.508 -8.07 -10.883 1 98.31 178 VAL B CA 1
ATOM 4884 C C . VAL B 1 178 ? 1.713 -9.367 -10.93 1 98.31 178 VAL B C 1
ATOM 4886 O O . VAL B 1 178 ? 0.639 -9.469 -10.336 1 98.31 178 VAL B O 1
ATOM 4889 N N . HIS B 1 179 ? 2.271 -10.359 -11.688 1 97.88 179 HIS B N 1
ATOM 4890 C CA . HIS B 1 179 ? 1.68 -11.688 -11.648 1 97.88 179 HIS B CA 1
ATOM 4891 C C . HIS B 1 179 ? 1.468 -12.156 -10.211 1 97.88 179 HIS B C 1
ATOM 4893 O O . HIS B 1 179 ? 0.377 -12.609 -9.859 1 97.88 179 HIS B O 1
ATOM 4899 N N . ASN B 1 180 ? 2.496 -12.078 -9.398 1 96.94 180 ASN B N 1
ATOM 4900 C CA . ASN B 1 180 ? 2.41 -12.484 -8 1 96.94 180 ASN B CA 1
ATOM 4901 C C . ASN B 1 180 ? 1.418 -11.625 -7.223 1 96.94 180 ASN B C 1
ATOM 4903 O O . ASN B 1 180 ? 0.711 -12.125 -6.344 1 96.94 180 ASN B O 1
ATOM 4907 N N . GLY B 1 181 ? 1.382 -10.305 -7.496 1 97.38 181 GLY B N 1
ATOM 4908 C CA . GLY B 1 181 ? 0.386 -9.445 -6.875 1 97.38 181 GLY B CA 1
ATOM 4909 C C . GLY B 1 181 ? -1.038 -9.906 -7.129 1 97.38 181 GLY B C 1
ATOM 4910 O O . GLY B 1 181 ? -1.845 -9.992 -6.203 1 97.38 181 GLY B O 1
ATOM 4911 N N . ILE B 1 182 ? -1.33 -10.188 -8.367 1 98.06 182 ILE B N 1
ATOM 4912 C CA . ILE B 1 182 ? -2.654 -10.672 -8.742 1 98.06 182 ILE B CA 1
ATOM 4913 C C . ILE B 1 182 ? -2.928 -12.016 -8.055 1 98.06 182 ILE B C 1
ATOM 4915 O O . ILE B 1 182 ? -4.043 -12.266 -7.594 1 98.06 182 ILE B O 1
ATOM 4919 N N . GLU B 1 183 ? -1.899 -12.836 -8.016 1 97.19 183 GLU B N 1
ATOM 4920 C CA . GLU B 1 183 ? -1.996 -14.117 -7.324 1 97.19 183 GLU B CA 1
ATOM 4921 C C . GLU B 1 183 ? -2.355 -13.93 -5.852 1 97.19 183 GLU B C 1
ATOM 4923 O O . GLU B 1 183 ? -3.197 -14.648 -5.316 1 97.19 183 GLU B O 1
ATOM 4928 N N . TYR B 1 184 ? -1.738 -12.953 -5.168 1 97.25 184 TYR B N 1
ATOM 4929 C CA . TYR B 1 184 ? -2.076 -12.633 -3.785 1 97.25 184 TYR B CA 1
ATOM 4930 C C . TYR B 1 184 ? -3.557 -12.305 -3.648 1 97.25 184 TYR B C 1
ATOM 4932 O O . TYR B 1 184 ? -4.234 -12.805 -2.75 1 97.25 184 TYR B O 1
ATOM 4940 N N . GLY B 1 185 ? -4.027 -11.438 -4.559 1 98.06 185 GLY B N 1
ATOM 4941 C CA . GLY B 1 185 ? -5.441 -11.094 -4.551 1 98.06 185 GLY B CA 1
ATOM 4942 C C . GLY B 1 185 ? -6.352 -12.289 -4.742 1 98.06 185 GLY B C 1
ATOM 4943 O O . GLY B 1 185 ? -7.332 -12.453 -4.016 1 98.06 185 GLY B O 1
ATOM 4944 N N . ASP B 1 186 ? -6.008 -13.133 -5.672 1 98.25 186 ASP B N 1
ATOM 4945 C CA . ASP B 1 186 ? -6.828 -14.297 -5.988 1 98.25 186 ASP B CA 1
ATOM 4946 C C . ASP B 1 186 ? -6.867 -15.281 -4.816 1 98.25 186 ASP B C 1
ATOM 4948 O O . ASP B 1 186 ? -7.934 -15.781 -4.453 1 98.25 186 ASP B O 1
ATOM 4952 N N . MET B 1 187 ? -5.746 -15.555 -4.215 1 97.94 187 MET B N 1
ATOM 4953 C CA . MET B 1 187 ? -5.691 -16.453 -3.07 1 97.94 187 MET B CA 1
ATOM 4954 C C . MET B 1 187 ? -6.484 -15.898 -1.896 1 97.94 187 MET B C 1
ATOM 4956 O O . MET B 1 187 ? -7.16 -16.656 -1.186 1 97.94 187 MET B O 1
ATOM 4960 N N . ALA B 1 188 ? -6.359 -14.586 -1.706 1 98.25 188 ALA B N 1
ATOM 4961 C CA . ALA B 1 188 ? -7.125 -13.961 -0.631 1 98.25 188 ALA B CA 1
ATOM 4962 C C . ALA B 1 188 ? -8.625 -14.117 -0.867 1 98.25 188 ALA B C 1
ATOM 4964 O O . ALA B 1 188 ? -9.375 -14.43 0.059 1 98.25 188 ALA B O 1
ATOM 4965 N N . ILE B 1 189 ? -9.07 -13.891 -2.08 1 98.88 189 ILE B N 1
ATOM 4966 C CA . ILE B 1 189 ? -10.484 -13.969 -2.416 1 98.88 189 ILE B CA 1
ATOM 4967 C C . ILE B 1 189 ? -10.984 -15.398 -2.234 1 98.88 189 ILE B C 1
ATOM 4969 O O . ILE B 1 189 ? -12.078 -15.625 -1.715 1 98.88 189 ILE B O 1
ATOM 4973 N N . ILE B 1 190 ? -10.203 -16.391 -2.635 1 98.81 190 ILE B N 1
ATOM 4974 C CA . ILE B 1 190 ? -10.555 -17.781 -2.434 1 98.81 190 ILE B CA 1
ATOM 4975 C C . ILE B 1 190 ? -10.672 -18.078 -0.939 1 98.81 190 ILE B C 1
ATOM 4977 O O . ILE B 1 190 ? -11.648 -18.688 -0.493 1 98.81 190 ILE B O 1
ATOM 4981 N N . SER B 1 191 ? -9.695 -17.672 -0.177 1 98.5 191 SER B N 1
ATOM 4982 C CA . SER B 1 191 ? -9.664 -17.906 1.264 1 98.5 191 SER B CA 1
ATOM 4983 C C . SER B 1 191 ? -10.859 -17.25 1.95 1 98.5 191 SER B C 1
ATOM 4985 O O . SER B 1 191 ? -11.492 -17.859 2.818 1 98.5 191 SER B O 1
ATOM 4987 N N . GLU B 1 192 ? -11.164 -15.992 1.587 1 98.75 192 GLU B N 1
ATOM 4988 C CA . GLU B 1 192 ? -12.297 -15.273 2.166 1 98.75 192 GLU B CA 1
ATOM 4989 C C . GLU B 1 192 ? -13.625 -15.938 1.793 1 98.75 192 GLU B C 1
ATOM 4991 O O . GLU B 1 192 ? -14.547 -16 2.609 1 98.75 192 GLU B O 1
ATOM 4996 N N . THR B 1 193 ? -13.695 -16.391 0.578 1 98.88 193 THR B N 1
ATOM 4997 C CA . THR B 1 193 ? -14.891 -17.109 0.154 1 98.88 193 THR B CA 1
ATOM 4998 C C . THR B 1 193 ? -15.055 -18.391 0.951 1 98.88 193 THR B C 1
ATOM 5000 O O . THR B 1 193 ? -16.172 -18.75 1.354 1 98.88 193 THR B O 1
ATOM 5003 N N . TYR B 1 194 ? -13.945 -19.109 1.181 1 98.56 194 TYR B N 1
ATOM 5004 C CA . TYR B 1 194 ? -13.938 -20.297 2.043 1 98.56 194 TYR B CA 1
ATOM 5005 C C . TYR B 1 194 ? -14.508 -19.969 3.418 1 98.56 194 TYR B C 1
ATOM 5007 O O . TYR B 1 194 ? -15.344 -20.703 3.941 1 98.56 194 TYR B O 1
ATOM 5015 N N . LEU B 1 195 ? -14.148 -18.828 4.027 1 97.94 195 LEU B N 1
ATOM 5016 C CA . LEU B 1 195 ? -14.641 -18.406 5.336 1 97.94 195 LEU B CA 1
ATOM 5017 C C . LEU B 1 195 ? -16.141 -18.125 5.293 1 97.94 195 LEU B C 1
ATOM 5019 O O . LEU B 1 195 ? -16.859 -18.469 6.223 1 97.94 195 LEU B O 1
ATOM 5023 N N . VAL B 1 196 ? -16.547 -17.438 4.23 1 98.31 196 VAL B N 1
ATOM 5024 C CA . VAL B 1 196 ? -17.969 -17.109 4.07 1 98.31 196 VAL B CA 1
ATOM 5025 C C . VAL B 1 196 ? -18.781 -18.391 4.008 1 98.31 196 VAL B C 1
ATOM 5027 O O . VAL B 1 196 ? -19.797 -18.531 4.703 1 98.31 196 VAL B O 1
ATOM 5030 N N . LEU B 1 197 ? -18.344 -19.328 3.223 1 98.56 197 LEU B N 1
ATOM 5031 C CA . LEU B 1 197 ? -19.078 -20.578 3.049 1 98.56 197 LEU B CA 1
ATOM 5032 C C . LEU B 1 197 ? -19.078 -21.391 4.34 1 98.56 197 LEU B C 1
ATOM 5034 O O . LEU B 1 197 ? -20.078 -22.016 4.684 1 98.56 197 LEU B O 1
ATOM 5038 N N . LYS B 1 198 ? -17.922 -21.453 5.059 1 97.38 198 LYS B N 1
ATOM 5039 C CA . LYS B 1 198 ? -17.875 -22.094 6.371 1 97.38 198 LYS B CA 1
ATOM 5040 C C . LYS B 1 198 ? -18.891 -21.469 7.32 1 97.38 198 LYS B C 1
ATOM 5042 O O . LYS B 1 198 ? -19.531 -22.172 8.102 1 97.38 198 LYS B O 1
ATOM 5047 N N . SER B 1 199 ? -19 -20.125 7.227 1 95.88 199 SER B N 1
ATOM 5048 C CA . SER B 1 199 ? -19.906 -19.422 8.109 1 95.88 199 SER B CA 1
ATOM 5049 C C . SER B 1 199 ? -21.359 -19.734 7.766 1 95.88 199 SER B C 1
ATOM 5051 O O . SER B 1 199 ? -22.25 -19.562 8.602 1 95.88 199 SER B O 1
ATOM 5053 N N . LEU B 1 200 ? -21.656 -20.172 6.566 1 96.81 200 LEU B N 1
ATOM 5054 C CA . LEU B 1 200 ? -22.984 -20.594 6.148 1 96.81 200 LEU B CA 1
ATOM 5055 C C . LEU B 1 200 ? -23.266 -22.016 6.637 1 96.81 200 LEU B C 1
ATOM 5057 O O . LEU B 1 200 ? -24.375 -22.531 6.465 1 96.81 200 LEU B O 1
ATOM 5061 N N . GLY B 1 201 ? -22.25 -22.688 7.223 1 96.31 201 GLY B N 1
ATOM 5062 C CA . GLY B 1 201 ? -22.438 -24 7.832 1 96.31 201 GLY B CA 1
ATOM 5063 C C . GLY B 1 201 ? -21.969 -25.141 6.949 1 96.31 201 GLY B C 1
ATOM 5064 O O . GLY B 1 201 ? -22.203 -26.312 7.266 1 96.31 201 GLY B O 1
ATOM 5065 N N . LEU B 1 202 ? -21.266 -24.828 5.887 1 98.19 202 LEU B N 1
ATOM 5066 C CA . LEU B 1 202 ? -20.828 -25.875 4.977 1 98.19 202 LEU B CA 1
ATOM 5067 C C . LEU B 1 202 ? -19.562 -26.547 5.492 1 98.19 202 LEU B C 1
ATOM 5069 O O . LEU B 1 202 ? -18.688 -25.891 6.047 1 98.19 202 LEU B O 1
ATOM 5073 N N . SER B 1 203 ? -19.469 -27.875 5.266 1 98.06 203 SER B N 1
ATOM 5074 C CA . SER B 1 203 ? -18.266 -28.641 5.586 1 98.06 203 SER B CA 1
ATOM 5075 C C . SER B 1 203 ? -17.188 -28.438 4.52 1 98.06 203 SER B C 1
ATOM 5077 O O . SER B 1 203 ? -17.469 -27.938 3.428 1 98.06 203 SER B O 1
ATOM 5079 N N . ASN B 1 204 ? -15.984 -28.859 4.867 1 98.44 204 ASN B N 1
ATOM 5080 C CA . ASN B 1 204 ? -14.906 -28.812 3.891 1 98.44 204 ASN B CA 1
ATOM 5081 C C . ASN B 1 204 ? -15.258 -29.578 2.623 1 98.44 204 ASN B C 1
ATOM 5083 O O . ASN B 1 204 ? -15 -29.109 1.513 1 98.44 204 ASN B O 1
ATOM 5087 N N . MET B 1 205 ? -15.859 -30.703 2.791 1 98.19 205 MET B N 1
ATOM 5088 C CA . MET B 1 205 ? -16.219 -31.547 1.656 1 98.19 205 MET B CA 1
ATOM 5089 C C . MET B 1 205 ? -17.281 -30.875 0.784 1 98.19 205 MET B C 1
ATOM 5091 O O . MET B 1 205 ? -17.203 -30.953 -0.445 1 98.19 205 MET B O 1
ATOM 5095 N N . GLU B 1 206 ? -18.25 -30.219 1.412 1 98.56 206 GLU B N 1
ATOM 5096 C CA . GLU B 1 206 ? -19.266 -29.5 0.667 1 98.56 206 GLU B CA 1
ATOM 5097 C C . GLU B 1 206 ? -18.672 -28.312 -0.085 1 98.56 206 GLU B C 1
ATOM 5099 O O . GLU B 1 206 ? -19.031 -28.062 -1.235 1 98.56 206 GLU B O 1
ATOM 5104 N N . ILE B 1 207 ? -17.797 -27.625 0.536 1 98.81 207 ILE B N 1
ATOM 5105 C CA . ILE B 1 207 ? -17.141 -26.484 -0.103 1 98.81 207 ILE B CA 1
ATOM 5106 C C . ILE B 1 207 ? -16.281 -26.969 -1.268 1 98.81 207 ILE B C 1
ATOM 5108 O O . ILE B 1 207 ? -16.266 -26.344 -2.334 1 98.81 207 ILE B O 1
ATOM 5112 N N . SER B 1 208 ? -15.547 -28.078 -1.033 1 98.56 208 SER B N 1
ATOM 5113 C CA . SER B 1 208 ? -14.758 -28.656 -2.109 1 98.56 208 SER B CA 1
ATOM 5114 C C . SER B 1 208 ? -15.617 -28.969 -3.324 1 98.56 208 SER B C 1
ATOM 5116 O O . SER B 1 208 ? -15.242 -28.672 -4.457 1 98.56 208 SER B O 1
ATOM 5118 N N . SER B 1 209 ? -16.75 -29.578 -3.08 1 98.44 209 SER B N 1
ATOM 5119 C CA . SER B 1 209 ? -17.672 -29.922 -4.164 1 98.44 209 SER B CA 1
ATOM 5120 C C . SER B 1 209 ? -18.172 -28.672 -4.879 1 98.44 209 SER B C 1
ATOM 5122 O O . SER B 1 209 ? -18.312 -28.672 -6.105 1 98.44 209 SER B O 1
ATOM 5124 N N . LEU B 1 210 ? -18.453 -27.641 -4.133 1 98.25 210 LEU B N 1
ATOM 5125 C CA . LEU B 1 210 ? -18.891 -26.375 -4.719 1 98.25 210 LEU B CA 1
ATOM 5126 C C . LEU B 1 210 ? -17.797 -25.766 -5.582 1 98.25 210 LEU B C 1
ATOM 5128 O O . LEU B 1 210 ? -18.047 -25.359 -6.719 1 98.25 210 LEU B O 1
ATOM 5132 N N . PHE B 1 211 ? -16.578 -25.703 -5.027 1 98.62 211 PHE B N 1
ATOM 5133 C CA . PHE B 1 211 ? -15.445 -25.156 -5.773 1 98.62 211 PHE B CA 1
ATOM 5134 C C . PHE B 1 211 ? -15.195 -25.953 -7.047 1 98.62 211 PHE B C 1
ATOM 5136 O O . PHE B 1 211 ? -14.859 -25.391 -8.086 1 98.62 211 PHE B O 1
ATOM 5143 N N . ASP B 1 212 ? -15.32 -27.25 -6.957 1 98.12 212 ASP B N 1
ATOM 5144 C CA . ASP B 1 212 ? -15.172 -28.109 -8.125 1 98.12 212 ASP B CA 1
ATOM 5145 C C . ASP B 1 212 ? -16.203 -27.75 -9.195 1 98.12 212 ASP B C 1
ATOM 5147 O O . ASP B 1 212 ? -15.883 -27.688 -10.383 1 98.12 212 ASP B O 1
ATOM 5151 N N . SER B 1 213 ? -17.438 -27.547 -8.758 1 98.31 213 SER B N 1
ATOM 5152 C CA . SER B 1 213 ? -18.484 -27.141 -9.695 1 98.31 213 SER B CA 1
ATOM 5153 C C . SER B 1 213 ? -18.172 -25.781 -10.328 1 98.31 213 SER B C 1
ATOM 5155 O O . SER B 1 213 ? -18.406 -25.578 -11.516 1 98.31 213 SER B O 1
ATOM 5157 N N . TRP B 1 214 ? -17.688 -24.828 -9.5 1 98.06 214 TRP B N 1
ATOM 5158 C CA . TRP B 1 214 ? -17.328 -23.516 -10.008 1 98.06 214 TRP B CA 1
ATOM 5159 C C . TRP B 1 214 ? -16.203 -23.609 -11.023 1 98.06 214 TRP B C 1
ATOM 5161 O O . TRP B 1 214 ? -16.125 -22.828 -11.969 1 98.06 214 TRP B O 1
ATOM 5171 N N . ASN B 1 215 ? -15.281 -24.594 -10.82 1 97.19 215 ASN B N 1
ATOM 5172 C CA . ASN B 1 215 ? -14.141 -24.812 -11.711 1 97.19 215 ASN B CA 1
ATOM 5173 C C . ASN B 1 215 ? -14.594 -25.359 -13.07 1 97.19 215 ASN B C 1
ATOM 5175 O O . ASN B 1 215 ? -13.852 -25.281 -14.047 1 97.19 215 ASN B O 1
ATOM 5179 N N . GLY B 1 216 ? -15.734 -25.859 -13.164 1 95.88 216 GLY B N 1
ATOM 5180 C CA . GLY B 1 216 ? -16.328 -26.281 -14.422 1 95.88 216 GLY B CA 1
ATOM 5181 C C . GLY B 1 216 ? -17.078 -25.172 -15.133 1 95.88 216 GLY B C 1
ATOM 5182 O O . GLY B 1 216 ? -17.656 -25.391 -16.203 1 95.88 216 GLY B O 1
ATOM 5183 N N . MET B 1 217 ? -17.031 -23.984 -14.523 1 96.12 217 MET B N 1
ATOM 5184 C CA . MET B 1 217 ? -17.766 -22.828 -15.031 1 96.12 217 MET B CA 1
ATOM 5185 C C . MET B 1 217 ? -16.812 -21.656 -15.305 1 96.12 217 MET B C 1
ATOM 5187 O O . MET B 1 217 ? -15.664 -21.875 -15.719 1 96.12 217 MET B O 1
ATOM 5191 N N . GLU B 1 218 ? -17.234 -20.438 -15.172 1 93.56 218 GLU B N 1
ATOM 5192 C CA . GLU B 1 218 ? -16.484 -19.25 -15.578 1 93.56 218 GLU B CA 1
ATOM 5193 C C . G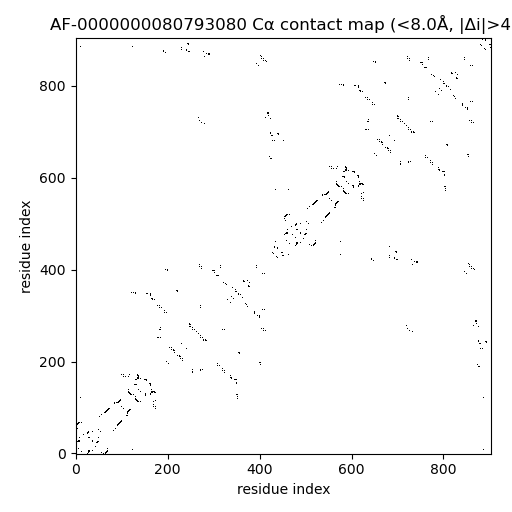LU B 1 218 ? -15.305 -19 -14.641 1 93.56 218 GLU B C 1
ATOM 5195 O O . GLU B 1 218 ? -14.336 -18.328 -15.023 1 93.56 218 GLU B O 1
ATOM 5200 N N . SER B 1 219 ? -15.289 -19.641 -13.438 1 95.25 219 SER B N 1
ATOM 5201 C CA . SER B 1 219 ? -14.258 -19.359 -12.445 1 95.25 219 SER B CA 1
ATOM 5202 C C . SER B 1 219 ? -13.094 -20.344 -12.57 1 95.25 219 SER B C 1
ATOM 5204 O O . SER B 1 219 ? -12.242 -20.406 -11.688 1 95.25 219 SER B O 1
ATOM 5206 N N . GLU B 1 220 ? -13.039 -21.109 -13.664 1 96.44 220 GLU B N 1
ATOM 5207 C CA . GLU B 1 220 ? -12.023 -22.141 -13.836 1 96.44 220 GLU B CA 1
ATOM 5208 C C . GLU B 1 220 ? -10.617 -21.562 -13.695 1 96.44 220 GLU B C 1
ATOM 5210 O O . GLU B 1 220 ? -10.266 -20.609 -14.383 1 96.44 220 GLU B O 1
ATOM 5215 N N . SER B 1 221 ? -9.875 -22.172 -12.82 1 96.75 221 SER B N 1
ATOM 5216 C CA . SER B 1 221 ? -8.492 -21.75 -12.609 1 96.75 221 SER B CA 1
ATOM 5217 C C . SER B 1 221 ? -7.695 -22.812 -11.859 1 96.75 221 SER B C 1
ATOM 5219 O O . SER B 1 221 ? -8.273 -23.703 -11.227 1 96.75 221 SER B O 1
ATOM 5221 N N . TYR B 1 222 ? -6.434 -22.781 -11.945 1 96.5 222 TYR B N 1
ATOM 5222 C CA . TYR B 1 222 ? -5.535 -23.703 -11.25 1 96.5 222 TYR B CA 1
ATOM 5223 C C . TYR B 1 222 ? -5.672 -23.562 -9.734 1 96.5 222 TYR B C 1
ATOM 5225 O O . TYR B 1 222 ? -5.734 -24.562 -9.016 1 96.5 222 TYR B O 1
ATOM 5233 N N . LEU B 1 223 ? -5.73 -22.297 -9.188 1 97.94 223 LEU B N 1
ATOM 5234 C CA . LEU B 1 223 ? -5.805 -22.047 -7.754 1 97.94 223 LEU B CA 1
ATOM 5235 C C . LEU B 1 223 ? -7.094 -22.625 -7.172 1 97.94 223 LEU B C 1
ATOM 5237 O O . LEU B 1 223 ? -7.102 -23.156 -6.059 1 97.94 223 LEU B O 1
ATOM 5241 N N . LEU B 1 224 ? -8.188 -22.422 -7.934 1 98.19 224 LEU B N 1
ATOM 5242 C CA . LEU B 1 224 ? -9.445 -23 -7.461 1 98.19 224 LEU B CA 1
ATOM 5243 C C . LEU B 1 224 ? -9.367 -24.531 -7.445 1 98.19 224 LEU B C 1
ATOM 5245 O O . LEU B 1 224 ? -9.898 -25.172 -6.535 1 98.19 224 LEU B O 1
ATOM 5249 N N . ARG B 1 225 ? -8.734 -25.109 -8.438 1 97.25 225 ARG B N 1
ATOM 5250 C CA . ARG B 1 225 ? -8.586 -26.562 -8.523 1 97.25 225 ARG B CA 1
ATOM 5251 C C . ARG B 1 225 ? -7.805 -27.109 -7.332 1 97.25 225 ARG B C 1
ATOM 5253 O O . ARG B 1 225 ? -8.219 -28.094 -6.707 1 97.25 225 ARG B O 1
ATOM 5260 N N . ILE B 1 226 ? -6.68 -26.484 -7.035 1 97.62 226 ILE B N 1
ATOM 5261 C CA . ILE B 1 226 ? -5.883 -27.031 -5.934 1 97.62 226 ILE B CA 1
ATOM 5262 C C . ILE B 1 226 ? -6.613 -26.797 -4.609 1 97.62 226 ILE B C 1
ATOM 5264 O O . ILE B 1 226 ? -6.473 -27.578 -3.672 1 97.62 226 ILE B O 1
ATOM 5268 N N . SER B 1 227 ? -7.414 -25.703 -4.516 1 98.44 227 SER B N 1
ATOM 5269 C CA . SER B 1 227 ? -8.211 -25.469 -3.318 1 98.44 227 SER B CA 1
ATOM 5270 C C . SER B 1 227 ? -9.203 -26.609 -3.086 1 98.44 227 SER B C 1
ATOM 5272 O O . SER B 1 227 ? -9.461 -26.984 -1.941 1 98.44 227 SER B O 1
ATOM 5274 N N . CYS B 1 228 ? -9.781 -27.141 -4.18 1 98 228 CYS B N 1
ATOM 5275 C CA . CYS B 1 228 ? -10.656 -28.312 -4.074 1 98 228 CYS B CA 1
ATOM 5276 C C . CYS B 1 228 ? -9.922 -29.484 -3.449 1 98 228 CYS B C 1
ATOM 5278 O O . CYS B 1 228 ? -10.43 -30.125 -2.521 1 98 228 CYS B O 1
ATOM 5280 N N . SER B 1 229 ? -8.766 -29.719 -3.918 1 97.88 229 SER B N 1
ATOM 5281 C CA . SER B 1 229 ? -7.965 -30.844 -3.438 1 97.88 229 SER B CA 1
ATOM 5282 C C . SER B 1 229 ? -7.59 -30.672 -1.971 1 97.88 229 SER B C 1
ATOM 5284 O O . SER B 1 229 ? -7.637 -31.625 -1.192 1 97.88 229 SER B O 1
ATOM 5286 N N . ILE B 1 230 ? -7.211 -29.469 -1.607 1 98.38 230 ILE B N 1
ATOM 5287 C CA . ILE B 1 230 ? -6.805 -29.156 -0.243 1 98.38 230 ILE B CA 1
ATOM 5288 C C . ILE B 1 230 ? -7.965 -29.422 0.715 1 98.38 230 ILE B C 1
ATOM 5290 O O . ILE B 1 230 ? -7.777 -30.031 1.767 1 98.38 230 ILE B O 1
ATOM 5294 N N . LEU B 1 231 ? -9.148 -28.984 0.32 1 98.56 231 LEU B N 1
ATOM 5295 C CA . LEU B 1 231 ? -10.336 -29.109 1.166 1 98.56 231 LEU B CA 1
ATOM 5296 C C . LEU B 1 231 ? -10.734 -30.562 1.351 1 98.56 231 LEU B C 1
ATOM 5298 O O . LEU B 1 231 ? -11.312 -30.922 2.377 1 98.56 231 LEU B O 1
ATOM 5302 N N . ARG B 1 232 ? -10.375 -31.469 0.435 1 97.19 232 ARG B N 1
ATOM 5303 C CA . ARG B 1 232 ? -10.789 -32.875 0.453 1 97.19 232 ARG B CA 1
ATOM 5304 C C . ARG B 1 232 ? -9.812 -33.719 1.264 1 97.19 232 ARG B C 1
ATOM 5306 O O . ARG B 1 232 ? -10.141 -34.812 1.676 1 97.19 232 ARG B O 1
ATOM 5313 N N . MET B 1 233 ? -8.672 -33.188 1.484 1 97.62 233 MET B N 1
ATOM 5314 C CA . MET B 1 233 ? -7.633 -34 2.1 1 97.62 233 MET B CA 1
ATOM 5315 C C . MET B 1 233 ? -7.914 -34.219 3.586 1 97.62 233 MET B C 1
ATOM 5317 O O . MET B 1 233 ? -8.078 -33.25 4.332 1 97.62 233 MET B O 1
ATOM 5321 N N . GLU B 1 234 ? -7.957 -35.438 3.961 1 96.44 234 GLU B N 1
ATOM 5322 C CA . GLU B 1 234 ? -8.156 -35.844 5.352 1 96.44 234 GLU B CA 1
ATOM 5323 C C . GLU B 1 234 ? -7.102 -36.844 5.789 1 96.44 234 GLU B C 1
ATOM 5325 O O . GLU B 1 234 ? -6.516 -37.531 4.953 1 96.44 234 GLU B O 1
ATOM 5330 N N . ASN B 1 235 ? -6.801 -36.812 7.031 1 94.81 235 ASN B N 1
ATOM 5331 C CA . ASN B 1 235 ? -6.012 -37.875 7.656 1 94.81 235 ASN B CA 1
ATOM 5332 C C . ASN B 1 235 ? -6.723 -38.469 8.875 1 94.81 235 ASN B C 1
ATOM 5334 O O . ASN B 1 235 ? -7.93 -38.281 9.039 1 94.81 235 ASN B O 1
ATOM 5338 N N . GLU B 1 236 ? -5.957 -39.188 9.688 1 93.75 236 GLU B N 1
ATOM 5339 C CA . GLU B 1 236 ? -6.562 -39.875 10.828 1 93.75 236 GLU B CA 1
ATOM 5340 C C . GLU B 1 236 ? -7.172 -38.906 11.812 1 93.75 236 GLU B C 1
ATOM 5342 O O . GLU B 1 236 ? -8.086 -39.25 12.562 1 93.75 236 GLU B O 1
ATOM 5347 N N . ARG B 1 237 ? -6.742 -37.75 11.672 1 93.75 237 ARG B N 1
ATOM 5348 C CA . ARG B 1 237 ? -7.188 -36.75 12.633 1 93.75 237 ARG B CA 1
ATOM 5349 C C . ARG B 1 237 ? -8.227 -35.812 12.008 1 93.75 237 ARG B C 1
ATOM 5351 O O . ARG B 1 237 ? -8.672 -34.875 12.648 1 93.75 237 ARG B O 1
ATOM 5358 N N . GLY B 1 238 ? -8.586 -36.094 10.789 1 95.31 238 GLY B N 1
ATOM 5359 C CA . GLY B 1 238 ? -9.586 -35.281 10.125 1 95.31 238 GLY B CA 1
ATOM 5360 C C . GLY B 1 238 ? -9.016 -34.438 9.008 1 95.31 238 GLY B C 1
ATOM 5361 O O . GLY B 1 238 ? -8.078 -34.844 8.32 1 95.31 238 GLY B O 1
ATOM 5362 N N . SER B 1 239 ? -9.711 -33.281 8.836 1 97 239 SER B N 1
ATOM 5363 C CA . SER B 1 239 ? -9.312 -32.375 7.754 1 97 239 SER B CA 1
ATOM 5364 C C . SER B 1 239 ? -7.887 -31.891 7.945 1 97 239 SER B C 1
ATOM 5366 O O . SER B 1 239 ? -7.57 -31.281 8.969 1 97 239 SER B O 1
ATOM 5368 N N . VAL B 1 240 ? -7.012 -32.062 6.969 1 97.75 240 VAL B N 1
ATOM 5369 C CA . VAL B 1 240 ? -5.629 -31.594 7.027 1 97.75 240 VAL B CA 1
ATOM 5370 C C . VAL B 1 240 ? -5.598 -30.062 7.082 1 97.75 240 VAL B C 1
ATOM 5372 O O . VAL B 1 240 ? -4.801 -29.484 7.82 1 97.75 240 VAL B O 1
ATOM 5375 N N . LEU B 1 241 ? -6.488 -29.438 6.32 1 97.94 241 LEU B N 1
ATOM 5376 C CA . LEU B 1 241 ? -6.559 -27.984 6.285 1 97.94 241 LEU B CA 1
ATOM 5377 C C . LEU B 1 241 ? -6.809 -27.406 7.68 1 97.94 241 LEU B C 1
ATOM 5379 O O . LEU B 1 241 ? -6.191 -26.422 8.07 1 97.94 241 LEU B O 1
ATOM 5383 N N . ASP B 1 242 ? -7.68 -28.062 8.43 1 97.12 242 ASP B N 1
ATOM 5384 C CA . ASP B 1 242 ? -8.062 -27.562 9.742 1 97.12 242 ASP B CA 1
ATOM 5385 C C . ASP B 1 242 ? -6.934 -27.75 10.758 1 97.12 242 ASP B C 1
ATOM 5387 O O . ASP B 1 242 ? -6.961 -27.172 11.844 1 97.12 242 ASP B O 1
ATOM 5391 N N . GLN B 1 243 ? -5.953 -28.562 10.406 1 96.88 243 GLN B N 1
ATOM 5392 C CA . GLN B 1 243 ? -4.809 -28.812 11.281 1 96.88 243 GLN B CA 1
ATOM 5393 C C . GLN B 1 243 ? -3.705 -27.781 11.039 1 96.88 243 GLN B C 1
ATOM 5395 O O . GLN B 1 243 ? -2.77 -27.672 11.836 1 96.88 243 GLN B O 1
ATOM 5400 N N . ILE B 1 244 ? -3.795 -27.062 9.93 1 96.56 244 ILE B N 1
ATOM 5401 C CA . ILE B 1 244 ? -2.785 -26.078 9.586 1 96.56 244 ILE B CA 1
ATOM 5402 C C . ILE B 1 244 ? -3.031 -24.797 10.383 1 96.56 244 ILE B C 1
ATOM 5404 O O . ILE B 1 244 ? -4.172 -24.328 10.492 1 96.56 244 ILE B O 1
ATOM 5408 N N . ALA B 1 245 ? -1.947 -24.219 10.93 1 93.62 245 ALA B N 1
ATOM 5409 C CA . ALA B 1 245 ? -2.051 -22.953 11.672 1 93.62 245 ALA B CA 1
ATOM 5410 C C . ALA B 1 245 ? -2.449 -21.812 10.75 1 93.62 245 ALA B C 1
ATOM 5412 O O . ALA B 1 245 ? -1.988 -21.734 9.609 1 93.62 245 ALA B O 1
ATOM 5413 N N . ASP B 1 246 ? -3.281 -21 11.289 1 91.06 246 ASP B N 1
ATOM 5414 C CA . ASP B 1 246 ? -3.758 -19.828 10.547 1 91.06 246 ASP B CA 1
ATOM 5415 C C . ASP B 1 246 ? -2.738 -18.703 10.586 1 91.06 246 ASP B C 1
ATOM 5417 O O . ASP B 1 246 ? -2.998 -17.641 11.18 1 91.06 246 ASP B O 1
ATOM 5421 N N . VAL B 1 247 ? -1.575 -18.859 10.094 1 84.88 247 VAL B N 1
ATOM 5422 C CA . VAL B 1 247 ? -0.508 -17.875 9.992 1 84.88 247 VAL B CA 1
ATOM 5423 C C . VAL B 1 247 ? 0.091 -17.891 8.586 1 84.88 247 VAL B C 1
ATOM 5425 O O . VAL B 1 247 ? 0.677 -18.906 8.18 1 84.88 247 VAL B O 1
ATOM 5428 N N . SER B 1 248 ? -0.161 -16.844 7.973 1 76.94 248 SER B N 1
ATOM 5429 C CA . SER B 1 248 ? 0.313 -16.812 6.59 1 76.94 248 SER B CA 1
ATOM 5430 C C . SER B 1 248 ? 1.518 -15.891 6.445 1 76.94 248 SER B C 1
ATOM 5432 O O . SER B 1 248 ? 1.512 -14.766 6.953 1 76.94 248 SER B O 1
ATOM 5434 N N . GLY B 1 249 ? 2.59 -16.359 5.887 1 69.94 249 GLY B N 1
ATOM 5435 C CA . GLY B 1 249 ? 3.764 -15.555 5.594 1 69.94 249 GLY B CA 1
ATOM 5436 C C . GLY B 1 249 ? 3.713 -14.906 4.223 1 69.94 249 GLY B C 1
ATOM 5437 O O . GLY B 1 249 ? 2.672 -14.914 3.562 1 69.94 249 GLY B O 1
ATOM 5438 N N . GLN B 1 250 ? 4.617 -14.047 3.975 1 70.06 250 GLN B N 1
ATOM 5439 C CA . GLN B 1 250 ? 4.762 -13.461 2.646 1 70.06 250 GLN B CA 1
ATOM 5440 C C . GLN B 1 250 ? 6.23 -13.352 2.252 1 70.06 250 GLN B C 1
ATOM 5442 O O . GLN B 1 250 ? 7.105 -13.266 3.115 1 70.06 250 GLN B O 1
ATOM 5447 N N . LYS B 1 251 ? 6.418 -13.469 0.872 1 64.88 251 LYS B N 1
ATOM 5448 C CA . LYS B 1 251 ? 7.785 -13.445 0.364 1 64.88 251 LYS B CA 1
ATOM 5449 C C . LYS B 1 251 ? 8.156 -12.055 -0.147 1 64.88 251 LYS B C 1
ATOM 5451 O O . LYS B 1 251 ? 9.219 -11.867 -0.735 1 64.88 251 LYS B O 1
ATOM 5456 N N . GLY B 1 252 ? 7.352 -11.164 -0.141 1 79.56 252 GLY B N 1
ATOM 5457 C CA . GLY B 1 252 ? 7.754 -9.797 -0.415 1 79.56 252 GLY B CA 1
ATOM 5458 C C . GLY B 1 252 ? 7.266 -9.289 -1.76 1 79.56 252 GLY B C 1
ATOM 5459 O O . GLY B 1 252 ? 7.129 -8.078 -1.961 1 79.56 252 GLY B O 1
ATOM 5460 N N . THR B 1 253 ? 7.039 -10.133 -2.705 1 88.19 253 THR B N 1
ATOM 5461 C CA . THR B 1 253 ? 6.684 -9.68 -4.047 1 88.19 253 THR B CA 1
ATOM 5462 C C . THR B 1 253 ? 5.332 -8.977 -4.043 1 88.19 253 THR B C 1
ATOM 5464 O O . THR B 1 253 ? 5.105 -8.055 -4.828 1 88.19 253 THR B O 1
ATOM 5467 N N . GLY B 1 254 ? 4.398 -9.492 -3.273 1 90.62 254 GLY B N 1
ATOM 5468 C CA . GLY B 1 254 ? 3.135 -8.789 -3.131 1 90.62 254 GLY B CA 1
ATOM 5469 C C . GLY B 1 254 ? 3.297 -7.363 -2.641 1 90.62 254 GLY B C 1
ATOM 5470 O O . GLY B 1 254 ? 2.646 -6.449 -3.152 1 90.62 254 GLY B O 1
ATOM 5471 N N . MET B 1 255 ? 4.195 -7.242 -1.715 1 92.5 255 MET B N 1
ATOM 5472 C CA . MET B 1 255 ? 4.5 -5.918 -1.179 1 92.5 255 MET B CA 1
ATOM 5473 C C . MET B 1 255 ? 5.078 -5.012 -2.262 1 92.5 255 MET B C 1
ATOM 5475 O O . MET B 1 255 ? 4.719 -3.838 -2.35 1 92.5 255 MET B O 1
ATOM 5479 N N . GLU B 1 256 ? 5.941 -5.535 -3.08 1 94.5 256 GLU B N 1
ATOM 5480 C CA . GLU B 1 256 ? 6.555 -4.754 -4.148 1 94.5 256 GLU B CA 1
ATOM 5481 C C . GLU B 1 256 ? 5.512 -4.293 -5.164 1 94.5 256 GLU B C 1
ATOM 5483 O O . GLU B 1 256 ? 5.633 -3.205 -5.73 1 94.5 256 GLU B O 1
ATOM 5488 N N . ALA B 1 257 ? 4.559 -5.18 -5.418 1 96.62 257 ALA B N 1
ATOM 5489 C CA . ALA B 1 257 ? 3.477 -4.789 -6.316 1 96.62 257 ALA B CA 1
ATOM 5490 C C . ALA B 1 257 ? 2.709 -3.59 -5.766 1 96.62 257 ALA B C 1
ATOM 5492 O O . ALA B 1 257 ? 2.377 -2.662 -6.508 1 96.62 257 ALA B O 1
ATOM 5493 N N . VAL B 1 258 ? 2.428 -3.615 -4.465 1 95.62 258 VAL B N 1
ATOM 5494 C CA . VAL B 1 258 ? 1.726 -2.516 -3.811 1 95.62 258 VAL B CA 1
ATOM 5495 C C . VAL B 1 258 ? 2.561 -1.241 -3.902 1 95.62 258 VAL B C 1
ATOM 5497 O O . VAL B 1 258 ? 2.049 -0.181 -4.273 1 95.62 258 VAL B O 1
ATOM 5500 N N . VAL B 1 259 ? 3.822 -1.356 -3.635 1 93.5 259 VAL B N 1
ATOM 5501 C CA . VAL B 1 259 ? 4.73 -0.215 -3.672 1 93.5 259 VAL B CA 1
ATOM 5502 C C . VAL B 1 259 ? 4.77 0.369 -5.082 1 93.5 259 VAL B C 1
ATOM 5504 O O . VAL B 1 259 ? 4.66 1.584 -5.262 1 93.5 259 VAL B O 1
ATOM 5507 N N . SER B 1 260 ? 4.883 -0.481 -6.059 1 94.75 260 SER B N 1
ATOM 5508 C CA . SER B 1 260 ? 4.949 -0.035 -7.449 1 94.75 260 SER B CA 1
ATOM 5509 C C . SER B 1 260 ? 3.656 0.652 -7.871 1 94.75 260 SER B C 1
ATOM 5511 O O . SER B 1 260 ? 3.686 1.635 -8.617 1 94.75 260 SER B O 1
ATOM 5513 N N . SER B 1 261 ? 2.531 0.125 -7.438 1 95.31 261 SER B N 1
ATOM 5514 C CA . SER B 1 261 ? 1.24 0.722 -7.762 1 95.31 261 SER B CA 1
ATOM 5515 C C . SER B 1 261 ? 1.133 2.141 -7.211 1 95.31 261 SER B C 1
ATOM 5517 O O . SER B 1 261 ? 0.616 3.035 -7.883 1 95.31 261 SER B O 1
ATOM 5519 N N . MET B 1 262 ? 1.637 2.33 -6.004 1 90.88 262 MET B N 1
ATOM 5520 C CA . MET B 1 262 ? 1.641 3.652 -5.383 1 90.88 262 MET B CA 1
ATOM 5521 C C . MET B 1 262 ? 2.537 4.613 -6.156 1 90.88 262 MET B C 1
ATOM 5523 O O . MET B 1 262 ? 2.141 5.742 -6.445 1 90.88 262 MET B O 1
ATOM 5527 N N . GLU B 1 263 ? 3.635 4.137 -6.527 1 87.81 263 GLU B N 1
ATOM 5528 C CA . GLU B 1 263 ? 4.598 4.965 -7.25 1 87.81 263 GLU B CA 1
ATOM 5529 C C . GLU B 1 263 ? 4.07 5.355 -8.625 1 87.81 263 GLU B C 1
ATOM 5531 O O . GLU B 1 263 ? 4.379 6.438 -9.133 1 87.81 263 GLU B O 1
ATOM 5536 N N . MET B 1 264 ? 3.254 4.559 -9.164 1 91.44 264 MET B N 1
ATOM 5537 C CA . MET B 1 264 ? 2.775 4.797 -10.523 1 91.44 264 MET B CA 1
ATOM 5538 C C . MET B 1 264 ? 1.394 5.441 -10.508 1 91.44 264 MET B C 1
ATOM 5540 O O . MET B 1 264 ? 0.855 5.793 -11.562 1 91.44 264 MET B O 1
ATOM 5544 N N . GLY B 1 265 ? 0.836 5.637 -9.406 1 89.81 265 GLY B N 1
ATOM 5545 C CA . GLY B 1 265 ? -0.487 6.23 -9.289 1 89.81 265 GLY B CA 1
ATOM 5546 C C . GLY B 1 265 ? -1.593 5.332 -9.805 1 89.81 265 GLY B C 1
ATOM 5547 O O . GLY B 1 265 ? -2.57 5.809 -10.383 1 89.81 265 GLY B O 1
ATOM 5548 N N . GLN B 1 266 ? -1.384 4.055 -9.781 1 94.12 266 GLN B N 1
ATOM 5549 C CA . GLN B 1 266 ? -2.387 3.076 -10.188 1 94.12 266 GLN B CA 1
ATOM 5550 C C . GLN B 1 266 ? -2.936 2.316 -8.984 1 94.12 266 GLN B C 1
ATOM 5552 O O . GLN B 1 266 ? -2.27 1.43 -8.453 1 94.12 266 GLN B O 1
ATOM 5557 N N . PRO B 1 267 ? -4.141 2.621 -8.602 1 94.62 267 PRO B N 1
ATOM 5558 C CA . PRO B 1 267 ? -4.664 1.976 -7.398 1 94.62 267 PRO B CA 1
ATOM 5559 C C . PRO B 1 267 ? -4.961 0.492 -7.605 1 94.62 267 PRO B C 1
ATOM 5561 O O . PRO B 1 267 ? -5.605 0.12 -8.586 1 94.62 267 PRO B O 1
ATOM 5564 N N . ILE B 1 268 ? -4.512 -0.345 -6.68 1 98.12 268 ILE B N 1
ATOM 5565 C CA . ILE B 1 268 ? -4.824 -1.77 -6.668 1 98.12 268 ILE B CA 1
ATOM 5566 C C . ILE B 1 268 ? -5.309 -2.178 -5.277 1 98.12 268 ILE B C 1
ATOM 5568 O O . ILE B 1 268 ? -4.777 -3.113 -4.676 1 98.12 268 ILE B O 1
ATOM 5572 N N . PRO B 1 269 ? -6.395 -1.602 -4.809 1 98.31 269 PRO B N 1
ATOM 5573 C CA . PRO B 1 269 ? -6.789 -1.759 -3.406 1 98.31 269 PRO B CA 1
ATOM 5574 C C . PRO B 1 269 ? -7.066 -3.213 -3.031 1 98.31 269 PRO B C 1
ATOM 5576 O O . PRO B 1 269 ? -6.828 -3.615 -1.89 1 98.31 269 PRO B O 1
ATOM 5579 N N . ALA B 1 270 ? -7.598 -4.023 -3.934 1 98.56 270 ALA B N 1
ATOM 5580 C CA . ALA B 1 270 ? -7.844 -5.43 -3.615 1 98.56 270 ALA B CA 1
ATOM 5581 C C . ALA B 1 270 ? -6.547 -6.148 -3.266 1 98.56 270 ALA B C 1
ATOM 5583 O O . ALA B 1 270 ? -6.48 -6.875 -2.273 1 98.56 270 ALA B O 1
ATOM 5584 N N . ILE B 1 271 ? -5.547 -5.941 -4.039 1 98.06 271 ILE B N 1
ATOM 5585 C CA . ILE B 1 271 ? -4.246 -6.566 -3.82 1 98.06 271 ILE B CA 1
ATOM 5586 C C . ILE B 1 271 ? -3.611 -6.004 -2.553 1 98.06 271 ILE B C 1
ATOM 5588 O O . ILE B 1 271 ? -2.969 -6.738 -1.795 1 98.06 271 ILE B O 1
ATOM 5592 N N . MET B 1 272 ? -3.805 -4.695 -2.307 1 97.56 272 MET B N 1
ATOM 5593 C CA . MET B 1 272 ? -3.307 -4.07 -1.085 1 97.56 272 MET B CA 1
ATOM 5594 C C . MET B 1 272 ? -3.908 -4.73 0.149 1 97.56 272 MET B C 1
ATOM 5596 O O . MET B 1 272 ? -3.193 -5.047 1.101 1 97.56 272 MET B O 1
ATOM 5600 N N . GLU B 1 273 ? -5.199 -4.98 0.112 1 98.19 273 GLU B N 1
ATOM 5601 C CA . GLU B 1 273 ? -5.875 -5.621 1.236 1 98.19 273 GLU B CA 1
ATOM 5602 C C . GLU B 1 273 ? -5.418 -7.066 1.404 1 98.19 273 GLU B C 1
ATOM 5604 O O . GLU B 1 273 ? -5.336 -7.574 2.525 1 98.19 273 GLU B O 1
ATOM 5609 N N . ALA B 1 274 ? -5.18 -7.703 0.273 1 97.5 274 ALA B N 1
ATOM 5610 C CA . ALA B 1 274 ? -4.68 -9.07 0.338 1 97.5 274 ALA B CA 1
ATOM 5611 C C . ALA B 1 274 ? -3.344 -9.133 1.071 1 97.5 274 ALA B C 1
ATOM 5613 O O . ALA B 1 274 ? -3.131 -10.008 1.914 1 97.5 274 ALA B O 1
ATOM 5614 N N . VAL B 1 275 ? -2.461 -8.227 0.783 1 96.56 275 VAL B N 1
ATOM 5615 C CA . VAL B 1 275 ? -1.152 -8.18 1.426 1 96.56 275 VAL B CA 1
ATOM 5616 C C . VAL B 1 275 ? -1.315 -7.824 2.902 1 96.56 275 VAL B C 1
ATOM 5618 O O . VAL B 1 275 ? -0.715 -8.469 3.77 1 96.56 275 VAL B O 1
ATOM 5621 N N . ALA B 1 276 ? -2.145 -6.828 3.211 1 96.06 276 ALA B N 1
ATOM 5622 C CA . ALA B 1 276 ? -2.379 -6.418 4.594 1 96.06 276 ALA B CA 1
ATOM 5623 C C . ALA B 1 276 ? -2.971 -7.562 5.41 1 96.06 276 ALA B C 1
ATOM 5625 O O . ALA B 1 276 ? -2.645 -7.723 6.59 1 96.06 276 ALA B O 1
ATOM 5626 N N . SER B 1 277 ? -3.836 -8.32 4.797 1 95.31 277 SER B N 1
ATOM 5627 C CA . SER B 1 277 ? -4.496 -9.422 5.496 1 95.31 277 SER B CA 1
ATOM 5628 C C . SER B 1 277 ? -3.498 -10.5 5.902 1 95.31 277 SER B C 1
ATOM 5630 O O . SER B 1 277 ? -3.674 -11.156 6.93 1 95.31 277 SER B O 1
ATOM 5632 N N . ARG B 1 278 ? -2.484 -10.719 5.125 1 94.69 278 ARG B N 1
ATOM 5633 C CA . ARG B 1 278 ? -1.442 -11.664 5.504 1 94.69 278 ARG B CA 1
ATOM 5634 C C . ARG B 1 278 ? -0.669 -11.172 6.723 1 94.69 278 ARG B C 1
ATOM 5636 O O . ARG B 1 278 ? -0.272 -11.969 7.574 1 94.69 278 ARG B O 1
ATOM 5643 N N . MET B 1 279 ? -0.477 -9.859 6.77 1 93.38 279 MET B N 1
ATOM 5644 C CA . MET B 1 279 ? 0.189 -9.289 7.938 1 93.38 279 MET B CA 1
ATOM 5645 C C . MET B 1 279 ? -0.669 -9.453 9.188 1 93.38 279 MET B C 1
ATOM 5647 O O . MET B 1 279 ? -0.152 -9.734 10.273 1 93.38 279 MET B O 1
ATOM 5651 N N . VAL B 1 280 ? -1.983 -9.297 9.008 1 94.75 280 VAL B N 1
ATOM 5652 C CA . VAL B 1 280 ? -2.92 -9.5 10.109 1 94.75 280 VAL B CA 1
ATOM 5653 C C . VAL B 1 280 ? -2.898 -10.969 10.539 1 94.75 280 VAL B C 1
ATOM 5655 O O . VAL B 1 280 ? -2.895 -11.266 11.734 1 94.75 280 VAL B O 1
ATOM 5658 N N . SER B 1 281 ? -2.869 -11.852 9.555 1 93.75 281 SER B N 1
ATOM 5659 C CA . SER B 1 281 ? -2.836 -13.281 9.828 1 93.75 281 SER B CA 1
ATOM 5660 C C . SER B 1 281 ? -1.611 -13.656 10.656 1 93.75 281 SER B C 1
ATOM 5662 O O . SER B 1 281 ? -1.689 -14.516 11.539 1 93.75 281 SER B O 1
ATOM 5664 N N . TYR B 1 282 ? -0.563 -13.023 10.438 1 91.38 282 TYR B N 1
ATOM 5665 C CA . TYR B 1 282 ? 0.705 -13.328 11.086 1 91.38 282 TYR B CA 1
ATOM 5666 C C . TYR B 1 282 ? 0.686 -12.898 12.547 1 91.38 282 TYR B C 1
ATOM 5668 O O . TYR B 1 282 ? 1.456 -13.414 13.359 1 91.38 282 TYR B O 1
ATOM 5676 N N . ALA B 1 283 ? -0.174 -11.977 12.883 1 92.88 283 ALA B N 1
ATOM 5677 C CA . ALA B 1 283 ? -0.288 -11.5 14.258 1 92.88 283 ALA B CA 1
ATOM 5678 C C . ALA B 1 283 ? -1.176 -12.43 15.086 1 92.88 283 ALA B C 1
ATOM 5680 O O . ALA B 1 283 ? -2.109 -11.969 15.75 1 92.88 283 ALA B O 1
ATOM 5681 N N . LYS B 1 284 ? -0.819 -13.695 15.148 1 93.44 284 LYS B N 1
ATOM 5682 C CA . LYS B 1 284 ? -1.658 -14.75 15.719 1 93.44 284 LYS B CA 1
ATOM 5683 C C . LYS B 1 284 ? -1.856 -14.539 17.219 1 93.44 284 LYS B C 1
ATOM 5685 O O . LYS B 1 284 ? -2.979 -14.633 17.719 1 93.44 284 LYS B O 1
ATOM 5690 N N . LYS B 1 285 ? -0.781 -14.281 17.953 1 93.88 285 LYS B N 1
ATOM 5691 C CA . LYS B 1 285 ? -0.879 -14.109 19.406 1 93.88 285 LYS B CA 1
ATOM 5692 C C . LYS B 1 285 ? -1.8 -12.945 19.75 1 93.88 285 LYS B C 1
ATOM 5694 O O . LYS B 1 285 ? -2.604 -13.047 20.688 1 93.88 285 LYS B O 1
ATOM 5699 N N . LYS B 1 286 ? -1.698 -11.875 19 1 95.88 286 LYS B N 1
ATOM 5700 C CA . LYS B 1 286 ? -2.559 -10.711 19.203 1 95.88 286 LYS B CA 1
ATOM 5701 C C . LYS B 1 286 ? -4.02 -11.055 18.938 1 95.88 286 LYS B C 1
ATOM 5703 O O . LYS B 1 286 ? -4.906 -10.664 19.703 1 95.88 286 LYS B O 1
ATOM 5708 N N . ARG B 1 287 ? -4.242 -11.719 17.844 1 95.94 287 ARG B N 1
ATOM 5709 C CA . ARG B 1 287 ? -5.602 -12.078 17.453 1 95.94 287 ARG B CA 1
ATOM 5710 C C . ARG B 1 287 ? -6.246 -12.992 18.5 1 95.94 287 ARG B C 1
ATOM 5712 O O . ARG B 1 287 ? -7.422 -12.828 18.828 1 95.94 287 ARG B O 1
ATOM 5719 N N . CYS B 1 288 ? -5.488 -13.961 19 1 95.88 288 CYS B N 1
ATOM 5720 C CA . CYS B 1 288 ? -6.004 -14.836 20.047 1 95.88 288 CYS B CA 1
ATOM 5721 C C . CYS B 1 288 ? -6.383 -14.039 21.281 1 95.88 288 CYS B C 1
ATOM 5723 O O . CYS B 1 288 ? -7.449 -14.258 21.875 1 95.88 288 CYS B O 1
ATOM 5725 N N . TRP B 1 289 ? -5.516 -13.094 21.672 1 97.25 289 TRP B N 1
ATOM 5726 C CA . TRP B 1 289 ? -5.773 -12.258 22.844 1 97.25 289 TRP B CA 1
ATOM 5727 C C . TRP B 1 289 ? -7.027 -11.414 22.641 1 97.25 289 TRP B C 1
ATOM 5729 O O . TRP B 1 289 ? -7.871 -11.328 23.531 1 97.25 289 TRP B O 1
ATOM 5739 N N . LEU B 1 290 ? -7.188 -10.844 21.516 1 97.38 290 LEU B N 1
ATOM 5740 C CA . LEU B 1 290 ? -8.312 -9.961 21.203 1 97.38 290 LEU B CA 1
ATOM 5741 C C . LEU B 1 290 ? -9.609 -10.758 21.062 1 97.38 290 LEU B C 1
ATOM 5743 O O . LEU B 1 290 ? -10.68 -10.273 21.438 1 97.38 290 LEU B O 1
ATOM 5747 N N . SER B 1 291 ? -9.516 -11.977 20.5 1 95.69 291 SER B N 1
ATOM 5748 C CA . SER B 1 291 ? -10.695 -12.805 20.281 1 95.69 291 SER B CA 1
ATOM 5749 C C . SER B 1 291 ? -11.391 -13.133 21.594 1 95.69 291 SER B C 1
ATOM 5751 O O . SER B 1 291 ? -12.609 -13.312 21.625 1 95.69 291 SER B O 1
ATOM 5753 N N . GLU B 1 292 ? -10.664 -13.141 22.656 1 96.12 292 GLU B N 1
ATOM 5754 C CA . GLU B 1 292 ? -11.211 -13.461 23.969 1 96.12 292 GLU B CA 1
ATOM 5755 C C . GLU B 1 292 ? -11.836 -12.234 24.625 1 96.12 292 GLU B C 1
ATOM 5757 O O . GLU B 1 292 ? -12.602 -12.352 25.578 1 96.12 292 GLU B O 1
ATOM 5762 N N . ARG B 1 293 ? -11.555 -11.07 24.078 1 96.75 293 ARG B N 1
ATOM 5763 C CA . ARG B 1 293 ? -11.898 -9.859 24.812 1 96.75 293 ARG B CA 1
ATOM 5764 C C . ARG B 1 293 ? -12.859 -8.984 24.016 1 96.75 293 ARG B C 1
ATOM 5766 O O . ARG B 1 293 ? -13.602 -8.188 24.594 1 96.75 293 ARG B O 1
ATOM 5773 N N . LEU B 1 294 ? -12.75 -9.086 22.688 1 95.25 294 LEU B N 1
ATOM 5774 C CA . LEU B 1 294 ? -13.68 -8.328 21.844 1 95.25 294 LEU B CA 1
ATOM 5775 C C . LEU B 1 294 ? -14.984 -9.094 21.656 1 95.25 294 LEU B C 1
ATOM 5777 O O . LEU B 1 294 ? -14.977 -10.297 21.375 1 95.25 294 LEU B O 1
ATOM 5781 N N . GLU B 1 295 ? -15.969 -8.344 21.812 1 87.25 295 GLU B N 1
ATOM 5782 C CA . GLU B 1 295 ? -17.281 -8.969 21.719 1 87.25 295 GLU B CA 1
ATOM 5783 C C . GLU B 1 295 ? -17.672 -9.203 20.266 1 87.25 295 GLU B C 1
ATOM 5785 O O . GLU B 1 295 ? -17.328 -8.414 19.391 1 87.25 295 GLU B O 1
ATOM 5790 N N . GLY B 1 296 ? -18.141 -10.398 20.047 1 76.06 296 GLY B N 1
ATOM 5791 C CA . GLY B 1 296 ? -18.594 -10.711 18.703 1 76.06 296 GLY B CA 1
ATOM 5792 C C . GLY B 1 296 ? -20.062 -10.422 18.484 1 76.06 296 GLY B C 1
ATOM 5793 O O . GLY B 1 296 ? -20.797 -10.164 19.453 1 76.06 296 GLY B O 1
ATOM 5794 N N . GLY B 1 297 ? -20.359 -10.141 17.219 1 70.62 297 GLY B N 1
ATOM 5795 C CA . GLY B 1 297 ? -21.75 -9.875 16.938 1 70.62 297 GLY B CA 1
ATOM 5796 C C . GLY B 1 297 ? -22.547 -11.141 16.656 1 70.62 297 GLY B C 1
ATOM 5797 O O . GLY B 1 297 ? -22 -12.234 16.594 1 70.62 297 GLY B O 1
ATOM 5798 N N . LYS B 1 298 ? -23.859 -11.078 16.891 1 67 298 LYS B N 1
ATOM 5799 C CA . LYS B 1 298 ? -24.875 -12.117 16.719 1 67 298 LYS B CA 1
ATOM 5800 C C . LYS B 1 298 ? -25.594 -11.984 15.383 1 67 298 LYS B C 1
ATOM 5802 O O . LYS B 1 298 ? -26.688 -12.508 15.203 1 67 298 LYS B O 1
ATOM 5807 N N . GLY B 1 299 ? -24.812 -11.375 14.367 1 82.88 299 GLY B N 1
ATOM 5808 C CA . GLY B 1 299 ? -25.578 -11.109 13.164 1 82.88 299 GLY B CA 1
ATOM 5809 C C . GLY B 1 299 ? -25.953 -12.367 12.398 1 82.88 299 GLY B C 1
ATOM 5810 O O . GLY B 1 299 ? -25.188 -13.336 12.391 1 82.88 299 GLY B O 1
ATOM 5811 N N . ARG B 1 300 ? -27.266 -12.391 11.844 1 88.31 300 ARG B N 1
ATOM 5812 C CA . ARG B 1 300 ? -27.734 -13.477 10.992 1 88.31 300 ARG B CA 1
ATOM 5813 C C . ARG B 1 300 ? -28.297 -12.938 9.688 1 88.31 300 ARG B C 1
ATOM 5815 O O . ARG B 1 300 ? -29.109 -12 9.688 1 88.31 300 ARG B O 1
ATOM 5822 N N . ARG B 1 301 ? -27.703 -13.406 8.695 1 92.44 301 ARG B N 1
ATOM 5823 C CA . ARG B 1 301 ? -28.141 -13.078 7.34 1 92.44 301 ARG B CA 1
ATOM 5824 C C . ARG B 1 301 ? -28.031 -14.297 6.422 1 92.44 301 ARG B C 1
ATOM 5826 O O . ARG B 1 301 ? -27.078 -15.07 6.531 1 92.44 301 ARG B O 1
ATOM 5833 N N . GLU B 1 302 ? -29.031 -14.398 5.559 1 94.69 302 GLU B N 1
ATOM 5834 C CA . GLU B 1 302 ? -28.984 -15.477 4.582 1 94.69 302 GLU B CA 1
ATOM 5835 C C . GLU B 1 302 ? -28.312 -15.016 3.287 1 94.69 302 GLU B C 1
ATOM 5837 O O . GLU B 1 302 ? -28.328 -13.828 2.965 1 94.69 302 GLU B O 1
ATOM 5842 N N . MET B 1 303 ? -27.719 -15.898 2.666 1 96.5 303 MET B N 1
ATOM 5843 C CA . MET B 1 303 ? -27.141 -15.672 1.341 1 96.5 303 MET B CA 1
ATOM 5844 C C . MET B 1 303 ? -27.188 -16.938 0.506 1 96.5 303 MET B C 1
ATOM 5846 O O . MET B 1 303 ? -26.922 -18.031 1.017 1 96.5 303 MET B O 1
ATOM 5850 N N . SER B 1 304 ? -27.594 -16.781 -0.772 1 97.19 304 SER B N 1
ATOM 5851 C CA . SER B 1 304 ? -27.625 -17.953 -1.653 1 97.19 304 SER B CA 1
ATOM 5852 C C . SER B 1 304 ? -26.234 -18.359 -2.1 1 97.19 304 SER B C 1
ATOM 5854 O O . SER B 1 304 ? -25.328 -17.516 -2.16 1 97.19 304 SER B O 1
ATOM 5856 N N . LEU B 1 305 ? -26.062 -19.641 -2.408 1 97.81 305 LEU B N 1
ATOM 5857 C CA . LEU B 1 305 ? -24.781 -20.125 -2.91 1 97.81 305 LEU B CA 1
ATOM 5858 C C . LEU B 1 305 ? -24.484 -19.562 -4.289 1 97.81 305 LEU B C 1
ATOM 5860 O O . LEU B 1 305 ? -23.312 -19.391 -4.656 1 97.81 305 LEU B O 1
ATOM 5864 N N . ASP B 1 306 ? -25.516 -19.203 -5.031 1 97.31 306 ASP B N 1
ATOM 5865 C CA . ASP B 1 306 ? -25.328 -18.547 -6.324 1 97.31 306 ASP B CA 1
ATOM 5866 C C . ASP B 1 306 ? -24.734 -17.156 -6.152 1 97.31 306 ASP B C 1
ATOM 5868 O O . ASP B 1 306 ? -23.875 -16.75 -6.945 1 97.31 306 ASP B O 1
ATOM 5872 N N . ALA B 1 307 ? -25.188 -16.5 -5.102 1 97.69 307 ALA B N 1
ATOM 5873 C CA . ALA B 1 307 ? -24.609 -15.188 -4.816 1 97.69 307 ALA B CA 1
ATOM 5874 C C . ALA B 1 307 ? -23.141 -15.297 -4.43 1 97.69 307 ALA B C 1
ATOM 5876 O O . ALA B 1 307 ? -22.328 -14.438 -4.801 1 97.69 307 ALA B O 1
ATOM 5877 N N . ALA B 1 308 ? -22.828 -16.359 -3.717 1 98.31 308 ALA B N 1
ATOM 5878 C CA . ALA B 1 308 ? -21.422 -16.578 -3.354 1 98.31 308 ALA B CA 1
ATOM 5879 C C . ALA B 1 308 ? -20.562 -16.828 -4.594 1 98.31 308 ALA B C 1
ATOM 5881 O O . ALA B 1 308 ? -19.484 -16.25 -4.727 1 98.31 308 ALA B O 1
ATOM 5882 N N . ARG B 1 309 ? -21.094 -17.656 -5.496 1 98.44 309 ARG B N 1
ATOM 5883 C CA . ARG B 1 309 ? -20.359 -18 -6.715 1 98.44 309 ARG B CA 1
ATOM 5884 C C . ARG B 1 309 ? -20.156 -16.766 -7.582 1 98.44 309 ARG B C 1
ATOM 5886 O O . ARG B 1 309 ? -19.031 -16.5 -8.039 1 98.44 309 ARG B O 1
ATOM 5893 N N . ARG B 1 310 ? -21.234 -16.047 -7.812 1 98.44 310 ARG B N 1
ATOM 5894 C CA . ARG B 1 310 ? -21.203 -14.891 -8.703 1 98.44 310 ARG B CA 1
ATOM 5895 C C . ARG B 1 310 ? -20.422 -13.742 -8.086 1 98.44 310 ARG B C 1
ATOM 5897 O O . ARG B 1 310 ? -19.688 -13.039 -8.789 1 98.44 310 ARG B O 1
ATOM 5904 N N . GLY B 1 311 ? -20.594 -13.531 -6.742 1 98.75 311 GLY B N 1
ATOM 5905 C CA . GLY B 1 311 ? -19.781 -12.547 -6.051 1 98.75 311 GLY B CA 1
ATOM 5906 C C . GLY B 1 311 ? -18.297 -12.859 -6.078 1 98.75 311 GLY B C 1
ATOM 5907 O O . GLY B 1 311 ? -17.469 -11.969 -6.297 1 98.75 311 GLY B O 1
ATOM 5908 N N . PHE B 1 312 ? -18.016 -14.172 -5.922 1 98.81 312 PHE B N 1
ATOM 5909 C CA . PHE B 1 312 ? -16.641 -14.664 -6.016 1 98.81 312 PHE B CA 1
ATOM 5910 C C . PHE B 1 312 ? -16.047 -14.336 -7.375 1 98.81 312 PHE B C 1
ATOM 5912 O O . PHE B 1 312 ? -14.93 -13.805 -7.457 1 98.81 312 PHE B O 1
ATOM 5919 N N . TYR B 1 313 ? -16.75 -14.547 -8.375 1 98.56 313 TYR B N 1
ATOM 5920 C CA . TYR B 1 313 ? -16.281 -14.336 -9.742 1 98.56 313 TYR B CA 1
ATOM 5921 C C . TYR B 1 313 ? -16.016 -12.859 -10.008 1 98.56 313 TYR B C 1
ATOM 5923 O O . TYR B 1 313 ? -14.969 -12.5 -10.555 1 98.56 313 TYR B O 1
ATOM 5931 N N . LEU B 1 314 ? -16.906 -12 -9.633 1 98.69 314 LEU B N 1
ATOM 5932 C CA . LEU B 1 314 ? -16.719 -10.57 -9.898 1 98.69 314 LEU B CA 1
ATOM 5933 C C . LEU B 1 314 ? -15.562 -10.008 -9.094 1 98.69 314 LEU B C 1
ATOM 5935 O O . LEU B 1 314 ? -14.805 -9.164 -9.586 1 98.69 314 LEU B O 1
ATOM 5939 N N . ALA B 1 315 ? -15.438 -10.445 -7.789 1 98.81 315 ALA B N 1
ATOM 5940 C CA . ALA B 1 315 ? -14.312 -9.984 -6.98 1 98.81 315 ALA B CA 1
ATOM 5941 C C . ALA B 1 315 ? -12.984 -10.336 -7.645 1 98.81 315 ALA B C 1
ATOM 5943 O O . ALA B 1 315 ? -12.07 -9.508 -7.695 1 98.81 315 ALA B O 1
ATOM 5944 N N . ARG B 1 316 ? -12.875 -11.531 -8.195 1 98.56 316 ARG B N 1
ATOM 5945 C CA . ARG B 1 316 ? -11.664 -11.969 -8.883 1 98.56 316 ARG B CA 1
ATOM 5946 C C . ARG B 1 316 ? -11.383 -11.102 -10.102 1 98.56 316 ARG B C 1
ATOM 5948 O O . ARG B 1 316 ? -10.242 -10.711 -10.352 1 98.56 316 ARG B O 1
ATOM 5955 N N . MET B 1 317 ? -12.422 -10.82 -10.836 1 98.12 317 MET B N 1
ATOM 5956 C CA . MET B 1 317 ? -12.273 -10.016 -12.047 1 98.12 317 MET B CA 1
ATOM 5957 C C . MET B 1 317 ? -11.805 -8.609 -11.711 1 98.12 317 MET B C 1
ATOM 5959 O O . MET B 1 317 ? -10.922 -8.062 -12.375 1 98.12 317 MET B O 1
ATOM 5963 N N . VAL B 1 318 ? -12.375 -8.023 -10.648 1 98.5 318 VAL B N 1
ATOM 5964 C CA . VAL B 1 318 ? -12.008 -6.672 -10.234 1 98.5 318 VAL B CA 1
ATOM 5965 C C . VAL B 1 318 ? -10.531 -6.641 -9.82 1 98.5 318 VAL B C 1
ATOM 5967 O O . VAL B 1 318 ? -9.781 -5.762 -10.25 1 98.5 318 VAL B O 1
ATOM 5970 N N . SER B 1 319 ? -10.141 -7.594 -9.008 1 98.44 319 SER B N 1
ATOM 5971 C CA . SER B 1 319 ? -8.758 -7.668 -8.555 1 98.44 319 SER B CA 1
ATOM 5972 C C . SER B 1 319 ? -7.805 -7.871 -9.727 1 98.44 319 SER B C 1
ATOM 5974 O O . SER B 1 319 ? -6.75 -7.234 -9.797 1 98.44 319 SER B O 1
ATOM 5976 N N . CYS B 1 320 ? -8.188 -8.727 -10.633 1 97.44 320 CYS B N 1
ATOM 5977 C CA . CYS B 1 320 ? -7.371 -9.031 -11.805 1 97.44 320 CYS B CA 1
ATOM 5978 C C . CYS B 1 320 ? -7.191 -7.793 -12.68 1 97.44 320 CYS B C 1
ATOM 5980 O O . CYS B 1 320 ? -6.074 -7.484 -13.102 1 97.44 320 CYS B O 1
ATOM 5982 N N . VAL B 1 321 ? -8.234 -7.082 -12.945 1 97.38 321 VAL B N 1
ATOM 5983 C CA . VAL B 1 321 ? -8.203 -5.891 -13.789 1 97.38 321 VAL B CA 1
ATOM 5984 C C . VAL B 1 321 ? -7.297 -4.836 -13.164 1 97.38 321 VAL B C 1
ATOM 5986 O O . VAL B 1 321 ? -6.57 -4.133 -13.875 1 97.38 321 VAL B O 1
ATOM 5989 N N . GLN B 1 322 ? -7.332 -4.719 -11.836 1 97.69 322 GLN B N 1
ATOM 5990 C CA . GLN B 1 322 ? -6.441 -3.797 -11.141 1 97.69 322 GLN B CA 1
ATOM 5991 C C . GLN B 1 322 ? -4.977 -4.109 -11.453 1 97.69 322 GLN B C 1
ATOM 5993 O O . GLN B 1 322 ? -4.199 -3.205 -11.758 1 97.69 322 GLN B O 1
ATOM 5998 N N . GLY B 1 323 ? -4.598 -5.371 -11.391 1 97.81 323 GLY B N 1
ATOM 5999 C CA . GLY B 1 323 ? -3.236 -5.777 -11.703 1 97.81 323 GLY B CA 1
ATOM 6000 C C . GLY B 1 323 ? -2.854 -5.52 -13.148 1 97.81 323 GLY B C 1
ATOM 6001 O O . GLY B 1 323 ? -1.753 -5.043 -13.43 1 97.81 323 GLY B O 1
ATOM 6002 N N . PHE B 1 324 ? -3.758 -5.797 -14.055 1 97.69 324 PHE B N 1
ATOM 6003 C CA . PHE B 1 324 ? -3.469 -5.598 -15.469 1 97.69 324 PHE B CA 1
ATOM 6004 C C . PHE B 1 324 ? -3.32 -4.113 -15.789 1 97.69 324 PHE B C 1
ATOM 6006 O O . PHE B 1 324 ? -2.498 -3.732 -16.625 1 97.69 324 PHE B O 1
ATOM 6013 N N . ASN B 1 325 ? -4.125 -3.283 -15.18 1 97.56 325 ASN B N 1
ATOM 6014 C CA . ASN B 1 325 ? -3.943 -1.847 -15.352 1 97.56 325 ASN B CA 1
ATOM 6015 C C . ASN B 1 325 ? -2.568 -1.392 -14.875 1 97.56 325 ASN B C 1
ATOM 6017 O O . ASN B 1 325 ? -1.971 -0.485 -15.453 1 97.56 325 ASN B O 1
ATOM 6021 N N . LEU B 1 326 ? -2.109 -1.979 -13.758 1 97.81 326 LEU B N 1
ATOM 6022 C CA . LEU B 1 326 ? -0.765 -1.667 -13.289 1 97.81 326 LEU B CA 1
ATOM 6023 C C . LEU B 1 326 ? 0.28 -2.045 -14.336 1 97.81 326 LEU B C 1
ATOM 6025 O O . LEU B 1 326 ? 1.231 -1.296 -14.562 1 97.81 326 LEU B O 1
ATOM 6029 N N . LEU B 1 327 ? 0.121 -3.199 -15.008 1 98.06 327 LEU B N 1
ATOM 6030 C CA . LEU B 1 327 ? 1.03 -3.639 -16.062 1 98.06 327 LEU B CA 1
ATOM 6031 C C . LEU B 1 327 ? 1.09 -2.617 -17.188 1 98.06 327 LEU B C 1
ATOM 6033 O O . LEU B 1 327 ? 2.176 -2.266 -17.656 1 98.06 327 LEU B O 1
ATOM 6037 N N . MET B 1 328 ? -0.063 -2.168 -17.562 1 97 328 MET B N 1
ATOM 6038 C CA . MET B 1 328 ? -0.124 -1.272 -18.703 1 97 328 MET B CA 1
ATOM 6039 C C . MET B 1 328 ? 0.403 0.113 -18.344 1 97 328 MET B C 1
ATOM 6041 O O . MET B 1 328 ? 1.005 0.788 -19.188 1 97 328 MET B O 1
ATOM 6045 N N . ARG B 1 329 ? 0.174 0.514 -17.141 1 96.44 329 ARG B N 1
ATOM 6046 C CA . ARG B 1 329 ? 0.753 1.773 -16.672 1 96.44 329 ARG B CA 1
ATOM 6047 C C . ARG B 1 329 ? 2.277 1.709 -16.688 1 96.44 329 ARG B C 1
ATOM 6049 O O . ARG B 1 329 ? 2.941 2.668 -17.078 1 96.44 329 ARG B O 1
ATOM 6056 N N . ALA B 1 330 ? 2.807 0.636 -16.25 1 96.88 330 ALA B N 1
ATOM 6057 C CA . ALA B 1 330 ? 4.254 0.449 -16.219 1 96.88 330 ALA B CA 1
ATOM 6058 C C . ALA B 1 330 ? 4.832 0.422 -17.625 1 96.88 330 ALA B C 1
ATOM 6060 O O . ALA B 1 330 ? 5.926 0.938 -17.859 1 96.88 330 ALA B O 1
ATOM 6061 N N . ARG B 1 331 ? 4.141 -0.243 -18.5 1 96.81 331 ARG B N 1
ATOM 6062 C CA . ARG B 1 331 ? 4.535 -0.27 -19.906 1 96.81 331 ARG B CA 1
ATOM 6063 C C . ARG B 1 331 ? 4.762 1.142 -20.438 1 96.81 331 ARG B C 1
ATOM 6065 O O . ARG B 1 331 ? 5.793 1.421 -21.047 1 96.81 331 ARG B O 1
ATOM 6072 N N . LYS B 1 332 ? 3.805 2.002 -20.219 1 95.56 332 LYS B N 1
ATOM 6073 C CA . LYS B 1 332 ? 3.881 3.383 -20.688 1 95.56 332 LYS B CA 1
ATOM 6074 C C . LYS B 1 332 ? 5.012 4.137 -20 1 95.56 332 LYS B C 1
ATOM 6076 O O . LYS B 1 332 ? 5.785 4.844 -20.656 1 95.56 332 LYS B O 1
ATOM 6081 N N . LYS B 1 333 ? 5.121 3.982 -18.734 1 95 333 LYS B N 1
ATOM 6082 C CA . LYS B 1 333 ? 6.102 4.715 -17.938 1 95 333 LYS B CA 1
ATOM 6083 C C . LYS B 1 333 ? 7.527 4.344 -18.344 1 95 333 LYS B C 1
ATOM 6085 O O . LYS B 1 333 ? 8.406 5.207 -18.406 1 95 333 LYS B O 1
ATOM 6090 N N . HIS B 1 334 ? 7.785 3.059 -18.578 1 95.69 334 HIS B N 1
ATOM 6091 C CA . HIS B 1 334 ? 9.148 2.584 -18.812 1 95.69 334 HIS B CA 1
ATOM 6092 C C . HIS B 1 334 ? 9.43 2.41 -20.297 1 95.69 334 HIS B C 1
ATOM 6094 O O . HIS B 1 334 ? 10.562 2.117 -20.688 1 95.69 334 HIS B O 1
ATOM 6100 N N . GLY B 1 335 ? 8.445 2.586 -21.109 1 96.69 335 GLY B N 1
ATOM 6101 C CA . GLY B 1 335 ? 8.602 2.4 -22.547 1 96.69 335 GLY B CA 1
ATOM 6102 C C . GLY B 1 335 ? 8.82 0.953 -22.938 1 96.69 335 GLY B C 1
ATOM 6103 O O . GLY B 1 335 ? 9.57 0.665 -23.875 1 96.69 335 GLY B O 1
ATOM 6104 N N . TRP B 1 336 ? 8.273 0.006 -22.172 1 97.62 336 TRP B N 1
ATOM 6105 C CA . TRP B 1 336 ? 8.391 -1.41 -22.5 1 97.62 336 TRP B CA 1
ATOM 6106 C C . TRP B 1 336 ? 7.406 -1.793 -23.594 1 97.62 336 TRP B C 1
ATOM 6108 O O . TRP B 1 336 ? 6.297 -1.262 -23.656 1 97.62 336 TRP B O 1
ATOM 6118 N N . PRO B 1 337 ? 7.754 -2.693 -24.422 1 97.69 337 PRO B N 1
ATOM 6119 C CA . PRO B 1 337 ? 6.98 -2.914 -25.641 1 97.69 337 PRO B CA 1
ATOM 6120 C C . PRO B 1 337 ? 5.887 -3.963 -25.469 1 97.69 337 PRO B C 1
ATOM 6122 O O . PRO B 1 337 ? 5.105 -4.207 -26.391 1 97.69 337 PRO B O 1
ATOM 6125 N N . TYR B 1 338 ? 5.762 -4.629 -24.359 1 97.06 338 TYR B N 1
ATOM 6126 C CA . TYR B 1 338 ? 4.832 -5.75 -24.25 1 97.06 338 TYR B CA 1
ATOM 6127 C C . TYR B 1 338 ? 3.389 -5.277 -24.391 1 97.06 338 TYR B C 1
ATOM 6129 O O . TYR B 1 338 ? 3.078 -4.117 -24.109 1 97.06 338 TYR B O 1
ATOM 6137 N N . THR B 1 339 ? 2.555 -6.188 -24.844 1 94.69 339 THR B N 1
ATOM 6138 C CA . THR B 1 339 ? 1.123 -5.949 -24.984 1 94.69 339 THR B CA 1
ATOM 6139 C C . THR B 1 339 ? 0.327 -6.891 -24.094 1 94.69 339 THR B C 1
ATOM 6141 O O . THR B 1 339 ? 0.893 -7.801 -23.484 1 94.69 339 THR B O 1
ATOM 6144 N N . ILE B 1 340 ? -0.965 -6.613 -24.047 1 94 340 ILE B N 1
ATOM 6145 C CA . ILE B 1 340 ? -1.842 -7.496 -23.281 1 94 340 ILE B CA 1
ATOM 6146 C C . ILE B 1 340 ? -1.848 -8.883 -23.906 1 94 340 ILE B C 1
ATOM 6148 O O . ILE B 1 340 ? -1.968 -9.891 -23.203 1 94 340 ILE B O 1
ATOM 6152 N N . GLU B 1 341 ? -1.646 -8.953 -25.188 1 90.62 341 GLU B N 1
ATOM 6153 C CA . GLU B 1 341 ? -1.562 -10.242 -25.875 1 90.62 341 GLU B CA 1
ATOM 6154 C C . GLU B 1 341 ? -0.337 -11.031 -25.406 1 90.62 341 GLU B C 1
ATOM 6156 O O . GLU B 1 341 ? -0.414 -12.242 -25.203 1 90.62 341 GLU B O 1
ATOM 6161 N N . ASP B 1 342 ? 0.765 -10.336 -25.281 1 94.06 342 ASP B N 1
ATOM 6162 C CA . ASP B 1 342 ? 1.986 -10.969 -24.797 1 94.06 342 ASP B CA 1
ATOM 6163 C C . ASP B 1 342 ? 1.783 -11.547 -23.406 1 94.06 342 ASP B C 1
ATOM 6165 O O . ASP B 1 342 ? 2.182 -12.68 -23.125 1 94.06 342 ASP B O 1
ATOM 6169 N N . ILE B 1 343 ? 1.145 -10.766 -22.547 1 95.31 343 ILE B N 1
ATOM 6170 C CA . ILE B 1 343 ? 0.949 -11.141 -21.156 1 95.31 343 ILE B CA 1
ATOM 6171 C C . ILE B 1 343 ? -0.021 -12.32 -21.062 1 95.31 343 ILE B C 1
ATOM 6173 O O . ILE B 1 343 ? 0.229 -13.289 -20.344 1 95.31 343 ILE B O 1
ATOM 6177 N N . SER B 1 344 ? -1.092 -12.203 -21.812 1 90.94 344 SER B N 1
ATOM 6178 C CA . SER B 1 344 ? -2.078 -13.281 -21.812 1 90.94 344 SER B CA 1
ATOM 6179 C C . SER B 1 344 ? -1.482 -14.578 -22.344 1 90.94 344 SER B C 1
ATOM 6181 O O . SER B 1 344 ? -1.809 -15.664 -21.844 1 90.94 344 SER B O 1
ATOM 6183 N N . GLN B 1 345 ? -0.648 -14.445 -23.297 1 90.56 345 GLN B N 1
ATOM 6184 C CA . GLN B 1 345 ? -0.013 -15.625 -23.875 1 90.56 345 GLN B CA 1
ATOM 6185 C C . GLN B 1 345 ? 0.94 -16.281 -22.891 1 90.56 345 GLN B C 1
ATOM 6187 O O . GLN B 1 345 ? 0.861 -17.484 -22.656 1 90.56 345 GLN B O 1
ATOM 6192 N N . VAL B 1 346 ? 1.746 -15.5 -22.297 1 96.06 346 VAL B N 1
ATOM 6193 C CA . VAL B 1 346 ? 2.789 -16.062 -21.438 1 96.06 346 VAL B CA 1
ATOM 6194 C C . VAL B 1 346 ? 2.166 -16.625 -20.172 1 96.06 346 VAL B C 1
ATOM 6196 O O . VAL B 1 346 ? 2.707 -17.562 -19.578 1 96.06 346 VAL B O 1
ATOM 6199 N N . TRP B 1 347 ? 0.977 -16.109 -19.75 1 96.44 347 TRP B N 1
ATOM 6200 C CA . TRP B 1 347 ? 0.326 -16.547 -18.516 1 96.44 347 TRP B CA 1
ATOM 6201 C C . TRP B 1 347 ? -0.71 -17.625 -18.828 1 96.44 347 TRP B C 1
ATOM 6203 O O . TRP B 1 347 ? -1.391 -18.109 -17.906 1 96.44 347 TRP B O 1
ATOM 6213 N N . SER B 1 348 ? -0.836 -18.109 -20.078 1 93.12 348 SER B N 1
ATOM 6214 C CA . SER B 1 348 ? -1.914 -19.016 -20.469 1 93.12 348 SER B CA 1
ATOM 6215 C C . SER B 1 348 ? -1.697 -20.406 -19.922 1 93.12 348 SER B C 1
ATOM 6217 O O . SER B 1 348 ? -2.654 -21.172 -19.75 1 93.12 348 SER B O 1
ATOM 6219 N N . ASN B 1 349 ? -0.459 -20.766 -19.719 1 93.88 349 ASN B N 1
ATOM 6220 C CA . ASN B 1 349 ? -0.108 -22.062 -19.172 1 93.88 349 ASN B CA 1
ATOM 6221 C C . ASN B 1 349 ? 1.214 -22.016 -18.406 1 93.88 349 ASN B C 1
ATOM 6223 O O . ASN B 1 349 ? 1.98 -21.062 -18.547 1 93.88 349 ASN B O 1
ATOM 6227 N N . GLY B 1 350 ? 1.33 -22.938 -17.469 1 93.62 350 GLY B N 1
ATOM 6228 C CA . GLY B 1 350 ? 2.566 -23.047 -16.719 1 93.62 350 GLY B CA 1
ATOM 6229 C C . GLY B 1 350 ? 2.592 -22.141 -15.492 1 93.62 350 GLY B C 1
ATOM 6230 O O . GLY B 1 350 ? 3.289 -22.438 -14.523 1 93.62 350 GLY B O 1
ATOM 6231 N N . CYS B 1 351 ? 1.824 -21.031 -15.586 1 94.12 351 CYS B N 1
ATOM 6232 C CA . CYS B 1 351 ? 1.846 -20.078 -14.477 1 94.12 351 CYS B CA 1
ATOM 6233 C C . CYS B 1 351 ? 0.761 -20.406 -13.461 1 94.12 351 CYS B C 1
ATOM 6235 O O . CYS B 1 351 ? -0.173 -21.141 -13.758 1 94.12 351 CYS B O 1
ATOM 6237 N N . ILE B 1 352 ? 0.812 -19.828 -12.305 1 95 352 ILE B N 1
ATOM 6238 C CA . ILE B 1 352 ? -0.141 -20.094 -11.234 1 95 352 ILE B CA 1
ATOM 6239 C C . ILE B 1 352 ? -1.483 -19.453 -11.57 1 95 352 ILE B C 1
ATOM 6241 O O . ILE B 1 352 ? -2.541 -19.984 -11.227 1 95 352 ILE B O 1
ATOM 6245 N N . LEU B 1 353 ? -1.478 -18.297 -12.227 1 94.44 353 LEU B N 1
ATOM 6246 C CA . LEU B 1 353 ? -2.689 -17.531 -12.492 1 94.44 353 LEU B CA 1
ATOM 6247 C C . LEU B 1 353 ? -3.451 -18.109 -13.68 1 94.44 353 LEU B C 1
ATOM 6249 O O . LEU B 1 353 ? -4.547 -17.641 -14 1 94.44 353 LEU B O 1
ATOM 6253 N N . ARG B 1 354 ? -3.057 -19.109 -14.297 1 91.25 354 ARG B N 1
ATOM 6254 C CA . ARG B 1 354 ? -3.723 -19.641 -15.484 1 91.25 354 ARG B CA 1
ATOM 6255 C C . ARG B 1 354 ? -5.176 -19.984 -15.188 1 91.25 354 ARG B C 1
ATOM 6257 O O . ARG B 1 354 ? -5.512 -20.391 -14.07 1 91.25 354 ARG B O 1
ATOM 6264 N N . GLY B 1 355 ? -6.02 -19.828 -16.281 1 92.38 355 GLY B N 1
ATOM 6265 C CA . GLY B 1 355 ? -7.453 -20.047 -16.156 1 92.38 355 GLY B CA 1
ATOM 6266 C C . GLY B 1 355 ? -8.273 -19.203 -17.109 1 92.38 355 GLY B C 1
ATOM 6267 O O . GLY B 1 355 ? -7.719 -18.406 -17.875 1 92.38 355 GLY B O 1
ATOM 6268 N N . LYS B 1 356 ? -9.562 -19.266 -17 1 93.69 356 LYS B N 1
ATOM 6269 C CA . LYS B 1 356 ? -10.484 -18.656 -17.953 1 93.69 356 LYS B CA 1
ATOM 6270 C C . LYS B 1 356 ? -10.523 -17.141 -17.781 1 93.69 356 LYS B C 1
ATOM 6272 O O . LYS B 1 356 ? -10.859 -16.422 -18.734 1 93.69 356 LYS B O 1
ATOM 6277 N N . LEU B 1 357 ? -10.211 -16.688 -16.562 1 92.06 357 LEU B N 1
ATOM 6278 C CA . LEU B 1 357 ? -10.219 -15.25 -16.328 1 92.06 357 LEU B CA 1
ATOM 6279 C C . LEU B 1 357 ? -9.273 -14.531 -17.281 1 92.06 357 LEU B C 1
ATOM 6281 O O . LEU B 1 357 ? -9.539 -13.406 -17.688 1 92.06 357 LEU B O 1
ATOM 6285 N N . LEU B 1 358 ? -8.125 -15.148 -17.625 1 92.69 358 LEU B N 1
ATOM 6286 C CA . LEU B 1 358 ? -7.145 -14.539 -18.516 1 92.69 358 LEU B CA 1
ATOM 6287 C C . LEU B 1 358 ? -7.703 -14.383 -19.922 1 92.69 358 LEU B C 1
ATOM 6289 O O . LEU B 1 358 ? -7.352 -13.445 -20.641 1 92.69 358 LEU B O 1
ATOM 6293 N N . ASP B 1 359 ? -8.562 -15.312 -20.297 1 92.12 359 ASP B N 1
ATOM 6294 C CA . ASP B 1 359 ? -9.219 -15.211 -21.594 1 92.12 359 ASP B CA 1
ATOM 6295 C C . ASP B 1 359 ? -10.125 -13.984 -21.656 1 92.12 359 ASP B C 1
ATOM 6297 O O . ASP B 1 359 ? -10.219 -13.32 -22.688 1 92.12 359 ASP B O 1
ATOM 6301 N N . VAL B 1 360 ? -10.773 -13.711 -20.594 1 94.25 360 VAL B N 1
ATOM 6302 C CA . VAL B 1 360 ? -11.664 -12.555 -20.516 1 94.25 360 VAL B CA 1
ATOM 6303 C C . VAL B 1 360 ? -10.852 -11.266 -20.625 1 94.25 360 VAL B C 1
ATOM 6305 O O . VAL B 1 360 ? -11.227 -10.352 -21.359 1 94.25 360 VAL B O 1
ATOM 6308 N N . VAL B 1 361 ? -9.75 -11.227 -19.953 1 93 361 VAL B N 1
ATOM 6309 C CA . VAL B 1 361 ? -8.906 -10.039 -20 1 93 361 VAL B CA 1
ATOM 6310 C C . VAL B 1 361 ? -8.336 -9.875 -21.406 1 93 361 VAL B C 1
ATOM 6312 O O . VAL B 1 361 ? -8.211 -8.758 -21.906 1 93 361 VAL B O 1
ATOM 6315 N N . ARG B 1 362 ? -7.957 -10.992 -22 1 92.5 362 ARG B N 1
ATOM 6316 C CA . ARG B 1 362 ? -7.496 -10.945 -23.391 1 92.5 362 ARG B CA 1
ATOM 6317 C C . ARG B 1 362 ? -8.562 -10.352 -24.297 1 92.5 362 ARG B C 1
ATOM 6319 O O . ARG B 1 362 ? -8.25 -9.555 -25.188 1 92.5 362 ARG B O 1
ATOM 6326 N N . SER B 1 363 ? -9.734 -10.758 -24.078 1 94.69 363 SER B N 1
ATOM 6327 C CA . SER B 1 363 ? -10.844 -10.211 -24.859 1 94.69 363 SER B CA 1
ATOM 6328 C C . SER B 1 363 ? -10.992 -8.711 -24.625 1 94.69 363 SER B C 1
ATOM 6330 O O . SER B 1 363 ? -11.203 -7.949 -25.578 1 94.69 363 SER B O 1
ATOM 6332 N N . MET B 1 364 ? -10.914 -8.25 -23.391 1 95.81 364 MET B N 1
ATOM 6333 C CA . MET B 1 364 ? -10.953 -6.824 -23.062 1 95.81 364 MET B CA 1
ATOM 6334 C C . MET B 1 364 ? -9.852 -6.066 -23.812 1 95.81 364 MET B C 1
ATOM 6336 O O . MET B 1 364 ? -10.062 -4.938 -24.25 1 95.81 364 MET B O 1
ATOM 6340 N N . GLY B 1 365 ? -8.734 -6.781 -23.953 1 94.5 365 GLY B N 1
ATOM 6341 C CA . GLY B 1 365 ? -7.574 -6.195 -24.594 1 94.5 365 GLY B CA 1
ATOM 6342 C C . GLY B 1 365 ? -7.793 -5.906 -26.078 1 94.5 365 GLY B C 1
ATOM 6343 O O . GLY B 1 365 ? -7.062 -5.113 -26.672 1 94.5 365 GLY B O 1
ATOM 6344 N N . LYS B 1 366 ? -8.766 -6.535 -26.703 1 94.5 366 LYS B N 1
ATOM 6345 C CA . LYS B 1 366 ? -9.117 -6.262 -28.094 1 94.5 366 LYS B CA 1
ATOM 6346 C C . LYS B 1 366 ? -9.797 -4.902 -28.234 1 94.5 366 LYS B C 1
ATOM 6348 O O . LYS B 1 366 ? -9.727 -4.273 -29.281 1 94.5 366 LYS B O 1
ATOM 6353 N N . GLU B 1 367 ? -10.406 -4.492 -27.156 1 95 367 GLU B N 1
ATOM 6354 C CA . GLU B 1 367 ? -11.117 -3.217 -27.172 1 95 367 GLU B CA 1
ATOM 6355 C C . GLU B 1 367 ? -10.211 -2.074 -26.734 1 95 367 GLU B C 1
ATOM 6357 O O . GLU B 1 367 ? -10.297 -0.963 -27.25 1 95 367 GLU B O 1
ATOM 6362 N N . ARG B 1 368 ? -9.477 -2.375 -25.641 1 93.06 368 ARG B N 1
ATOM 6363 C CA . ARG B 1 368 ? -8.617 -1.338 -25.078 1 93.06 368 ARG B CA 1
ATOM 6364 C C . ARG B 1 368 ? -7.297 -1.925 -24.594 1 93.06 368 ARG B C 1
ATOM 6366 O O . ARG B 1 368 ? -7.227 -3.107 -24.25 1 93.06 368 ARG B O 1
ATOM 6373 N N . GLN B 1 369 ? -6.281 -1.041 -24.516 1 90.38 369 GLN B N 1
ATOM 6374 C CA . GLN B 1 369 ? -4.973 -1.487 -24.047 1 90.38 369 GLN B CA 1
ATOM 6375 C C . GLN B 1 369 ? -4.672 -0.967 -22.656 1 90.38 369 GLN B C 1
ATOM 6377 O O . GLN B 1 369 ? -3.547 -1.09 -22.156 1 90.38 369 GLN B O 1
ATOM 6382 N N . ASP B 1 370 ? -5.543 -0.255 -22.109 1 91.19 370 ASP B N 1
ATOM 6383 C CA . ASP B 1 370 ? -5.469 0.219 -20.734 1 91.19 370 ASP B CA 1
ATOM 6384 C C . ASP B 1 370 ? -6.855 0.564 -20.203 1 91.19 370 ASP B C 1
ATOM 6386 O O . ASP B 1 370 ? -7.852 0.455 -20.922 1 91.19 370 ASP B O 1
ATOM 6390 N N . ASP B 1 371 ? -6.93 0.838 -18.938 1 95.06 371 ASP B N 1
ATOM 6391 C CA . ASP B 1 371 ? -8.203 1.2 -18.312 1 95.06 371 ASP B CA 1
ATOM 6392 C C . ASP B 1 371 ? -9.289 0.178 -18.656 1 95.06 371 ASP B C 1
ATOM 6394 O O . ASP B 1 371 ? -10.344 0.536 -19.172 1 95.06 371 ASP B O 1
ATOM 6398 N N . PHE B 1 372 ? -9.031 -1.032 -18.281 1 96.81 372 PHE B N 1
ATOM 6399 C CA . PHE B 1 372 ? -9.844 -2.16 -18.719 1 96.81 372 PHE B CA 1
ATOM 6400 C C . PHE B 1 372 ? -11.242 -2.086 -18.125 1 96.81 372 PHE B C 1
ATOM 6402 O O . PHE B 1 372 ? -12.164 -2.758 -18.594 1 96.81 372 PHE B O 1
ATOM 6409 N N . GLU B 1 373 ? -11.461 -1.256 -17.062 1 96.44 373 GLU B N 1
ATOM 6410 C CA . GLU B 1 373 ? -12.789 -1.014 -16.516 1 96.44 373 GLU B CA 1
ATOM 6411 C C . GLU B 1 373 ? -13.719 -0.418 -17.578 1 96.44 373 GLU B C 1
ATOM 6413 O O . GLU B 1 373 ? -14.945 -0.542 -17.469 1 96.44 373 GLU B O 1
ATOM 6418 N N . LEU B 1 374 ? -13.148 0.23 -18.641 1 97.38 374 LEU B N 1
ATOM 6419 C CA . LEU B 1 374 ? -13.938 0.967 -19.609 1 97.38 374 LEU B CA 1
ATOM 6420 C C . LEU B 1 374 ? -14.328 0.07 -20.781 1 97.38 374 LEU B C 1
ATOM 6422 O O . LEU B 1 374 ? -14.914 0.54 -21.766 1 97.38 374 LEU B O 1
ATOM 6426 N N . THR B 1 375 ? -14.039 -1.198 -20.719 1 97.88 375 THR B N 1
ATOM 6427 C CA . THR B 1 375 ? -14.422 -2.123 -21.766 1 97.88 375 THR B CA 1
ATOM 6428 C C . THR B 1 375 ? -15.883 -2.545 -21.625 1 97.88 375 THR B C 1
ATOM 6430 O O . THR B 1 375 ? -16.406 -2.596 -20.5 1 97.88 375 THR B O 1
ATOM 6433 N N . SER B 1 376 ? -16.531 -2.848 -22.75 1 97.38 376 SER B N 1
ATOM 6434 C CA . SER B 1 376 ? -17.906 -3.326 -22.75 1 97.38 376 SER B CA 1
ATOM 6435 C C . SER B 1 376 ? -18.031 -4.625 -21.953 1 97.38 376 SER B C 1
ATOM 6437 O O . SER B 1 376 ? -19.031 -4.836 -21.25 1 97.38 376 SER B O 1
ATOM 6439 N N . GLU B 1 377 ? -17.031 -5.418 -22.062 1 96.88 377 GLU B N 1
ATOM 6440 C CA . GLU B 1 377 ? -17.047 -6.691 -21.359 1 96.88 377 GLU B CA 1
ATOM 6441 C C . GLU B 1 377 ? -17.047 -6.484 -19.844 1 96.88 377 GLU B C 1
ATOM 6443 O O . GLU B 1 377 ? -17.812 -7.125 -19.125 1 96.88 377 GLU B O 1
ATOM 6448 N N . PHE B 1 378 ? -16.203 -5.648 -19.359 1 97.5 378 PHE B N 1
ATOM 6449 C CA . PHE B 1 378 ? -16.141 -5.406 -17.922 1 97.5 378 PHE B CA 1
ATOM 6450 C C . PHE B 1 378 ? -17.438 -4.793 -17.422 1 97.5 378 PHE B C 1
ATOM 6452 O O . PHE B 1 378 ? -17.953 -5.172 -16.359 1 97.5 378 PHE B O 1
ATOM 6459 N N . VAL B 1 379 ? -17.969 -3.816 -18.188 1 97.94 379 VAL B N 1
ATOM 6460 C CA . VAL B 1 379 ? -19.219 -3.164 -17.828 1 97.94 379 VAL B CA 1
ATOM 6461 C C . VAL B 1 379 ? -20.328 -4.203 -17.75 1 97.94 379 VAL B C 1
ATOM 6463 O O . VAL B 1 379 ? -21.125 -4.203 -16.797 1 97.94 379 VAL B O 1
ATOM 6466 N N . SER B 1 380 ? -20.391 -5.105 -18.672 1 97.69 380 SER B N 1
ATOM 6467 C CA . SER B 1 380 ? -21.391 -6.156 -18.688 1 97.69 380 SER B CA 1
ATOM 6468 C C . SER B 1 380 ? -21.266 -7.074 -17.484 1 97.69 380 SER B C 1
ATOM 6470 O O . SER B 1 380 ? -22.266 -7.426 -16.859 1 97.69 380 SER B O 1
ATOM 6472 N N . LEU B 1 381 ? -20.078 -7.453 -17.125 1 97.19 381 LEU B N 1
ATOM 6473 C CA . LEU B 1 381 ? -19.828 -8.305 -15.977 1 97.19 381 LEU B CA 1
ATOM 6474 C C . LEU B 1 381 ? -20.266 -7.625 -14.688 1 97.19 381 LEU B C 1
ATOM 6476 O O . LEU B 1 381 ? -20.906 -8.25 -13.836 1 97.19 381 LEU B O 1
ATOM 6480 N N . CYS B 1 382 ? -19.922 -6.352 -14.539 1 97.62 382 CYS B N 1
ATOM 6481 C CA . CYS B 1 382 ? -20.312 -5.605 -13.352 1 97.62 382 CYS B CA 1
ATOM 6482 C C . CYS B 1 382 ? -21.828 -5.539 -13.234 1 97.62 382 CYS B C 1
ATOM 6484 O O . CYS B 1 382 ? -22.375 -5.773 -12.156 1 97.62 382 CYS B O 1
ATOM 6486 N N . ASN B 1 383 ? -22.469 -5.238 -14.312 1 97.88 383 ASN B N 1
ATOM 6487 C CA . ASN B 1 383 ? -23.922 -5.098 -14.273 1 97.88 383 ASN B CA 1
ATOM 6488 C C . ASN B 1 383 ? -24.609 -6.434 -13.992 1 97.88 383 ASN B C 1
ATOM 6490 O O . ASN B 1 383 ? -25.688 -6.469 -13.391 1 97.88 383 ASN B O 1
ATOM 6494 N N . GLU B 1 384 ? -23.984 -7.504 -14.367 1 97.44 384 GLU B N 1
ATOM 6495 C CA . GLU B 1 384 ? -24.562 -8.828 -14.172 1 97.44 384 GLU B CA 1
ATOM 6496 C C . GLU B 1 384 ? -24.328 -9.328 -12.75 1 97.44 384 GLU B C 1
ATOM 6498 O O . GLU B 1 384 ? -25.188 -9.992 -12.164 1 97.44 384 GLU B O 1
ATOM 6503 N N . TYR B 1 385 ? -23.172 -9 -12.164 1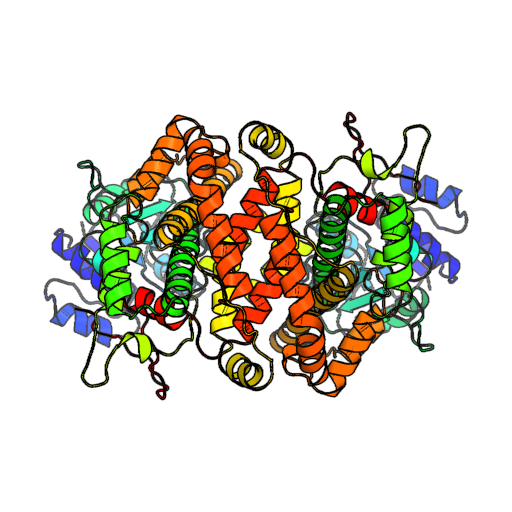 97.81 385 TYR B N 1
ATOM 6504 C CA . TYR B 1 385 ? -22.75 -9.719 -10.961 1 97.81 385 TYR B CA 1
ATOM 6505 C C . TYR B 1 385 ? -22.656 -8.773 -9.766 1 97.81 385 TYR B C 1
ATOM 6507 O O . TYR B 1 385 ? -22.453 -9.211 -8.633 1 97.81 385 TYR B O 1
ATOM 6515 N N . TYR B 1 386 ? -22.859 -7.465 -9.938 1 97.62 386 TYR B N 1
ATOM 6516 C CA . TYR B 1 386 ? -22.641 -6.469 -8.891 1 97.62 386 TYR B CA 1
ATOM 6517 C C . TYR B 1 386 ? -23.531 -6.754 -7.684 1 97.62 386 TYR B C 1
ATOM 6519 O O . TYR B 1 386 ? -23.062 -6.688 -6.539 1 97.62 386 TYR B O 1
ATOM 6527 N N . GLN B 1 387 ? -24.781 -7.086 -7.898 1 96.94 387 GLN B N 1
ATOM 6528 C CA . GLN B 1 387 ? -25.703 -7.305 -6.785 1 96.94 387 GLN B CA 1
ATOM 6529 C C . GLN B 1 387 ? -25.281 -8.523 -5.965 1 96.94 387 GLN B C 1
ATOM 6531 O O . GLN B 1 387 ? -25.484 -8.555 -4.75 1 96.94 387 GLN B O 1
ATOM 6536 N N . ASP B 1 388 ? -24.719 -9.508 -6.605 1 97.88 388 ASP B N 1
ATOM 6537 C CA . ASP B 1 388 ? -24.25 -10.703 -5.902 1 97.88 388 ASP B CA 1
ATOM 6538 C C . ASP B 1 388 ? -23.031 -10.383 -5.035 1 97.88 388 ASP B C 1
ATOM 6540 O O . ASP B 1 388 ? -22.922 -10.859 -3.904 1 97.88 388 ASP B O 1
ATOM 6544 N N . LEU B 1 389 ? -22.062 -9.625 -5.609 1 98.31 389 LEU B N 1
ATOM 6545 C CA . LEU B 1 389 ? -20.922 -9.18 -4.824 1 98.31 389 LEU B CA 1
ATOM 6546 C C . LEU B 1 389 ? -21.359 -8.352 -3.627 1 98.31 389 LEU B C 1
ATOM 6548 O O . LEU B 1 389 ? -20.828 -8.508 -2.525 1 98.31 389 LEU B O 1
ATOM 6552 N N . LYS B 1 390 ? -22.359 -7.438 -3.879 1 97.25 390 LYS B N 1
ATOM 6553 C CA . LYS B 1 390 ? -22.938 -6.629 -2.803 1 97.25 390 LYS B CA 1
ATOM 6554 C C . LYS B 1 390 ? -23.547 -7.512 -1.718 1 97.25 390 LYS B C 1
ATOM 6556 O O . LYS B 1 390 ? -23.344 -7.266 -0.526 1 97.25 390 LYS B O 1
ATOM 6561 N N . GLU B 1 391 ? -24.234 -8.508 -2.09 1 97.25 391 GLU B N 1
ATOM 6562 C CA . GLU B 1 391 ? -24.859 -9.438 -1.144 1 97.25 391 GLU B CA 1
ATOM 6563 C C . GLU B 1 391 ? -23.797 -10.148 -0.307 1 97.25 391 GLU B C 1
ATOM 6565 O O . GLU B 1 391 ? -23.969 -10.336 0.898 1 97.25 391 GLU B O 1
ATOM 6570 N N . MET B 1 392 ? -22.766 -10.57 -0.92 1 98.25 392 MET B N 1
ATOM 6571 C CA . MET B 1 392 ? -21.688 -11.25 -0.208 1 98.25 392 MET B CA 1
ATOM 6572 C C . MET B 1 392 ? -21.078 -10.336 0.847 1 98.25 392 MET B C 1
ATOM 6574 O O . MET B 1 392 ? -20.781 -10.766 1.964 1 98.25 392 MET B O 1
ATOM 6578 N N . VAL B 1 393 ? -20.844 -9.062 0.51 1 98.31 393 VAL B N 1
ATOM 6579 C CA . VAL B 1 393 ? -20.234 -8.117 1.439 1 98.31 393 VAL B CA 1
ATOM 6580 C C . VAL B 1 393 ? -21.219 -7.793 2.561 1 98.31 393 VAL B C 1
ATOM 6582 O O . VAL B 1 393 ? -20.828 -7.668 3.723 1 98.31 393 VAL B O 1
ATOM 6585 N N . LEU B 1 394 ? -22.531 -7.66 2.223 1 97.75 394 LEU B N 1
ATOM 6586 C CA . LEU B 1 394 ? -23.547 -7.453 3.242 1 97.75 394 LEU B CA 1
ATOM 6587 C C . LEU B 1 394 ? -23.594 -8.625 4.215 1 97.75 394 LEU B C 1
ATOM 6589 O O . LEU B 1 394 ? -23.656 -8.43 5.43 1 97.75 394 LEU B O 1
ATOM 6593 N N . TYR B 1 395 ? -23.562 -9.836 3.672 1 98 395 TYR B N 1
ATOM 6594 C CA . TYR B 1 395 ? -23.562 -11.031 4.512 1 98 395 TYR B CA 1
ATOM 6595 C C . TYR B 1 395 ? -22.344 -11.055 5.426 1 98 395 TYR B C 1
ATOM 6597 O O . TYR B 1 395 ? -22.469 -11.242 6.637 1 98 395 TYR B O 1
ATOM 6605 N N . SER B 1 396 ? -21.156 -10.883 4.848 1 97.25 396 SER B N 1
ATOM 6606 C CA . SER B 1 396 ? -19.906 -10.961 5.613 1 97.25 396 SER B CA 1
ATOM 6607 C C . SER B 1 396 ? -19.875 -9.906 6.707 1 97.25 396 SER B C 1
ATOM 6609 O O . SER B 1 396 ? -19.375 -10.156 7.809 1 97.25 396 SER B O 1
ATOM 6611 N N . THR B 1 397 ? -20.359 -8.703 6.371 1 97.5 397 THR B N 1
ATOM 6612 C CA . THR B 1 397 ? -20.391 -7.625 7.348 1 97.5 397 THR B CA 1
ATOM 6613 C C . THR B 1 397 ? -21.344 -7.953 8.492 1 97.5 397 THR B C 1
ATOM 6615 O O . THR B 1 397 ? -20.984 -7.836 9.664 1 97.5 397 THR B O 1
ATOM 6618 N N . GLU B 1 398 ? -22.531 -8.406 8.102 1 97.06 398 GLU B N 1
ATOM 6619 C CA . GLU B 1 398 ? -23.547 -8.727 9.102 1 97.06 398 GLU B CA 1
ATOM 6620 C C . GLU B 1 398 ? -23.078 -9.867 10.008 1 97.06 398 GLU B C 1
ATOM 6622 O O . GLU B 1 398 ? -23.297 -9.828 11.219 1 97.06 398 GLU B O 1
ATOM 6627 N N . CYS B 1 399 ? -22.438 -10.852 9.438 1 96.38 399 CYS B N 1
ATOM 6628 C CA . CYS B 1 399 ? -22.047 -12.047 10.172 1 96.38 399 CYS B CA 1
ATOM 6629 C C . CYS B 1 399 ? -20.625 -11.93 10.703 1 96.38 399 CYS B C 1
ATOM 6631 O O . CYS B 1 399 ? -20.109 -12.875 11.297 1 96.38 399 CYS B O 1
ATOM 6633 N N . GLU B 1 400 ? -20 -10.836 10.531 1 96.31 400 GLU B N 1
ATOM 6634 C CA . GLU B 1 400 ? -18.672 -10.484 11.047 1 96.31 400 GLU B CA 1
ATOM 6635 C C . GLU B 1 400 ? -17.609 -11.453 10.547 1 96.31 400 GLU B C 1
ATOM 6637 O O . GLU B 1 400 ? -16.766 -11.906 11.32 1 96.31 400 GLU B O 1
ATOM 6642 N N . VAL B 1 401 ? -17.781 -11.93 9.258 1 96.38 401 VAL B N 1
ATOM 6643 C CA . VAL B 1 401 ? -16.766 -12.703 8.555 1 96.38 401 VAL B CA 1
ATOM 6644 C C . VAL B 1 401 ? -15.742 -11.758 7.922 1 96.38 401 VAL B C 1
ATOM 6646 O O . VAL B 1 401 ? -16.109 -10.852 7.172 1 96.38 401 VAL B O 1
ATOM 6649 N N . PRO B 1 402 ? -14.492 -11.898 8.266 1 96.69 402 PRO B N 1
ATOM 6650 C CA . PRO B 1 402 ? -13.5 -10.984 7.68 1 96.69 402 PRO B CA 1
ATOM 6651 C C . PRO B 1 402 ? -13.305 -11.211 6.184 1 96.69 402 PRO B C 1
ATOM 6653 O O . PRO B 1 402 ? -12.797 -12.258 5.773 1 96.69 402 PRO B O 1
ATOM 6656 N N . THR B 1 403 ? -13.703 -10.25 5.383 1 98.38 403 THR B N 1
ATOM 6657 C CA . THR B 1 403 ? -13.516 -10.305 3.936 1 98.38 403 THR B CA 1
ATOM 6658 C C . THR B 1 403 ? -12.922 -9 3.418 1 98.38 403 THR B C 1
ATOM 6660 O O . THR B 1 403 ? -13.5 -8.359 2.535 1 98.38 403 THR B O 1
ATOM 6663 N N . PRO B 1 404 ? -11.742 -8.625 3.91 1 98.56 404 PRO B N 1
ATOM 6664 C CA . PRO B 1 404 ? -11.188 -7.32 3.541 1 98.56 404 PRO B CA 1
ATOM 6665 C C . PRO B 1 404 ? -10.953 -7.184 2.037 1 98.56 404 PRO B C 1
ATOM 6667 O O . PRO B 1 404 ? -11.219 -6.125 1.461 1 98.56 404 PRO B O 1
ATOM 6670 N N . THR B 1 405 ? -10.453 -8.195 1.344 1 98.81 405 THR B N 1
ATOM 6671 C CA . THR B 1 405 ? -10.148 -8.117 -0.08 1 98.81 405 THR B CA 1
ATOM 6672 C C . THR B 1 405 ? -11.422 -8.016 -0.904 1 98.81 405 THR B C 1
ATOM 6674 O O . THR B 1 405 ? -11.539 -7.156 -1.781 1 98.81 405 THR B O 1
ATOM 6677 N N . ILE B 1 406 ? -12.438 -8.859 -0.584 1 98.94 406 ILE B N 1
ATOM 6678 C CA . ILE B 1 406 ? -13.703 -8.875 -1.304 1 98.94 406 ILE B CA 1
ATOM 6679 C C . ILE B 1 406 ? -14.438 -7.555 -1.071 1 98.94 406 ILE B C 1
ATOM 6681 O O . ILE B 1 406 ? -14.992 -6.973 -2.006 1 98.94 406 ILE B O 1
ATOM 6685 N N . SER B 1 407 ? -14.414 -7.094 0.164 1 98.81 407 SER B N 1
ATOM 6686 C CA . SER B 1 407 ? -15.047 -5.812 0.483 1 98.81 407 SER B CA 1
ATOM 6687 C C . SER B 1 407 ? -14.383 -4.668 -0.273 1 98.81 407 SER B C 1
ATOM 6689 O O . SER B 1 407 ? -15.055 -3.746 -0.733 1 98.81 407 SER B O 1
ATOM 6691 N N . SER B 1 408 ? -13.078 -4.707 -0.395 1 98.75 408 SER B N 1
ATOM 6692 C CA . SER B 1 408 ? -12.344 -3.674 -1.116 1 98.75 408 SER B CA 1
ATOM 6693 C C . SER B 1 408 ? -12.727 -3.652 -2.592 1 98.75 408 SER B C 1
ATOM 6695 O O . SER B 1 408 ? -12.766 -2.588 -3.213 1 98.75 408 SER B O 1
ATOM 6697 N N . CYS B 1 409 ? -12.969 -4.824 -3.18 1 98.75 409 CYS B N 1
ATOM 6698 C CA . CYS B 1 409 ? -13.414 -4.898 -4.566 1 98.75 409 CYS B CA 1
ATOM 6699 C C . CYS B 1 409 ? -14.727 -4.156 -4.762 1 98.75 409 CYS B C 1
ATOM 6701 O O . CYS B 1 409 ? -14.883 -3.389 -5.715 1 98.75 409 CYS B O 1
ATOM 6703 N N . LEU B 1 410 ? -15.648 -4.391 -3.854 1 98.56 410 LEU B N 1
ATOM 6704 C CA . LEU B 1 410 ? -16.938 -3.723 -3.953 1 98.56 410 LEU B CA 1
ATOM 6705 C C . LEU B 1 410 ? -16.797 -2.213 -3.787 1 98.56 410 LEU B C 1
ATOM 6707 O O . LEU B 1 410 ? -17.391 -1.438 -4.535 1 98.56 410 LEU B O 1
ATOM 6711 N N . MET B 1 411 ? -16.016 -1.802 -2.797 1 98.19 411 MET B N 1
ATOM 6712 C CA . MET B 1 411 ? -15.852 -0.377 -2.523 1 98.19 411 MET B CA 1
ATOM 6713 C C . MET B 1 411 ? -15.148 0.32 -3.684 1 98.19 411 MET B C 1
ATOM 6715 O O . MET B 1 411 ? -15.422 1.485 -3.973 1 98.19 411 MET B O 1
ATOM 6719 N N . TYR B 1 412 ? -14.242 -0.398 -4.375 1 98.12 412 TYR B N 1
ATOM 6720 C CA . TYR B 1 412 ? -13.602 0.133 -5.574 1 98.12 412 TYR B CA 1
ATOM 6721 C C . TYR B 1 412 ? -14.625 0.407 -6.664 1 98.12 412 TYR B C 1
ATOM 6723 O O . TYR B 1 412 ? -14.625 1.479 -7.273 1 98.12 412 TYR B O 1
ATOM 6731 N N . LEU B 1 413 ? -15.523 -0.556 -6.855 1 97.81 413 LEU B N 1
ATOM 6732 C CA . LEU B 1 413 ? -16.578 -0.383 -7.855 1 97.81 413 LEU B CA 1
ATOM 6733 C C . LEU B 1 413 ? -17.5 0.773 -7.484 1 97.81 413 LEU B C 1
ATOM 6735 O O . LEU B 1 413 ? -17.875 1.573 -8.344 1 97.81 413 LEU B O 1
ATOM 6739 N N . ASN B 1 414 ? -17.844 0.842 -6.176 1 96.69 414 ASN B N 1
ATOM 6740 C CA . ASN B 1 414 ? -18.703 1.93 -5.715 1 96.69 414 ASN B CA 1
ATOM 6741 C C . ASN B 1 414 ? -18.062 3.291 -5.957 1 96.69 414 ASN B C 1
ATOM 6743 O O . ASN B 1 414 ? -18.75 4.266 -6.266 1 96.69 414 ASN B O 1
ATOM 6747 N N . GLY B 1 415 ? -16.766 3.338 -5.77 1 95.88 415 GLY B N 1
ATOM 6748 C CA . GLY B 1 415 ? -16.062 4.574 -6.047 1 95.88 415 GLY B CA 1
ATOM 6749 C C . GLY B 1 415 ? -15.992 4.91 -7.523 1 95.88 415 GLY B C 1
ATOM 6750 O O . GLY B 1 415 ? -16.188 6.059 -7.918 1 95.88 415 GLY B O 1
ATOM 6751 N N . MET B 1 416 ? -15.797 3.922 -8.359 1 95.62 416 MET B N 1
ATOM 6752 C CA . MET B 1 416 ? -15.586 4.105 -9.789 1 95.62 416 MET B CA 1
ATOM 6753 C C . MET B 1 416 ? -16.891 4.477 -10.492 1 95.62 416 MET B C 1
ATOM 6755 O O . MET B 1 416 ? -16.875 5.152 -11.523 1 95.62 416 MET B O 1
ATOM 6759 N N . LYS B 1 417 ? -17.969 4.078 -9.93 1 94.44 417 LYS B N 1
ATOM 6760 C CA . LYS B 1 417 ? -19.234 4.305 -10.641 1 94.44 417 LYS B CA 1
ATOM 6761 C C . LYS B 1 417 ? -19.906 5.586 -10.172 1 94.44 417 LYS B C 1
ATOM 6763 O O . LYS B 1 417 ? -21 5.914 -10.625 1 94.44 417 LYS B O 1
ATOM 6768 N N . LYS B 1 418 ? -19.234 6.316 -9.273 1 93.44 418 LYS B N 1
ATOM 6769 C CA . LYS B 1 418 ? -19.797 7.566 -8.773 1 93.44 418 LYS B CA 1
ATOM 6770 C C . LYS B 1 418 ? -19.266 8.758 -9.562 1 93.44 418 LYS B C 1
ATOM 6772 O O . LYS B 1 418 ? -18.062 9.008 -9.594 1 93.44 418 LYS B O 1
ATOM 6777 N N . GLU B 1 419 ? -20.172 9.492 -10.133 1 93 419 GLU B N 1
ATOM 6778 C CA . GLU B 1 419 ? -19.781 10.711 -10.828 1 93 419 GLU B CA 1
ATOM 6779 C C . GLU B 1 419 ? -19.25 11.758 -9.852 1 93 419 GLU B C 1
ATOM 6781 O O . GLU B 1 419 ? -18.281 12.461 -10.156 1 93 419 GLU B O 1
ATOM 6786 N N . GLU B 1 420 ? -19.922 11.852 -8.75 1 92.5 420 GLU B N 1
ATOM 6787 C CA . GLU B 1 420 ? -19.531 12.781 -7.691 1 92.5 420 GLU B CA 1
ATOM 6788 C C . GLU B 1 420 ? -19.25 12.039 -6.387 1 92.5 420 GLU B C 1
ATOM 6790 O O . GLU B 1 420 ? -20.156 11.43 -5.812 1 92.5 420 GLU B O 1
ATOM 6795 N N . GLY B 1 421 ? -18.047 12.094 -5.961 1 93.81 421 GLY B N 1
ATOM 6796 C CA . GLY B 1 421 ? -17.641 11.492 -4.699 1 93.81 421 GLY B CA 1
ATOM 6797 C C . GLY B 1 421 ? -17.281 12.516 -3.639 1 93.81 421 GLY B C 1
ATOM 6798 O O . GLY B 1 421 ? -17.891 13.586 -3.568 1 93.81 421 GLY B O 1
ATOM 6799 N N . GLY B 1 422 ? -16.406 12.125 -2.758 1 95.06 422 GLY B N 1
ATOM 6800 C CA . GLY B 1 422 ? -16.031 12.984 -1.645 1 95.06 422 GLY B CA 1
ATOM 6801 C C . GLY B 1 422 ? -14.742 13.742 -1.877 1 95.06 422 GLY B C 1
ATOM 6802 O O . GLY B 1 422 ? -14.195 14.344 -0.952 1 95.06 422 GLY B O 1
ATOM 6803 N N . GLY B 1 423 ? -14.195 13.688 -3.119 1 95.06 423 GLY B N 1
ATOM 6804 C CA . GLY B 1 423 ? -12.938 14.344 -3.432 1 95.06 423 GLY B CA 1
ATOM 6805 C C . GLY B 1 423 ? -12.984 15.844 -3.221 1 95.06 423 GLY B C 1
ATOM 6806 O O . GLY B 1 423 ? -11.969 16.453 -2.889 1 95.06 423 GLY B O 1
ATOM 6807 N N . ASN B 1 424 ? -14.172 16.484 -3.43 1 96.5 424 ASN B N 1
ATOM 6808 C CA . ASN B 1 424 ? -14.328 17.922 -3.197 1 96.5 424 ASN B CA 1
ATOM 6809 C C . ASN B 1 424 ? -14.086 18.281 -1.734 1 96.5 424 ASN B C 1
ATOM 6811 O O . ASN B 1 424 ? -13.422 19.266 -1.438 1 96.5 424 ASN B O 1
ATOM 6815 N N . MET B 1 425 ? -14.602 17.406 -0.807 1 97.5 425 MET B N 1
ATOM 6816 C CA . MET B 1 425 ? -14.406 17.625 0.622 1 97.5 425 MET B CA 1
ATOM 6817 C C . MET B 1 425 ? -12.93 17.531 0.992 1 97.5 425 MET B C 1
ATOM 6819 O O . MET B 1 425 ? -12.422 18.344 1.77 1 97.5 425 MET B O 1
ATOM 6823 N N . ILE B 1 426 ? -12.242 16.594 0.428 1 96.81 426 ILE B N 1
ATOM 6824 C CA . ILE B 1 426 ? -10.82 16.391 0.689 1 96.81 426 ILE B CA 1
ATOM 6825 C C . ILE B 1 426 ? -10.031 17.609 0.201 1 96.81 426 ILE B C 1
ATOM 6827 O O . ILE B 1 426 ? -9.203 18.156 0.931 1 96.81 426 ILE B O 1
ATOM 6831 N N . GLN B 1 427 ? -10.297 18.062 -0.969 1 95.75 427 GLN B N 1
ATOM 6832 C CA . GLN B 1 427 ? -9.586 19.203 -1.535 1 95.75 427 GLN B CA 1
ATOM 6833 C C . GLN B 1 427 ? -9.883 20.484 -0.752 1 95.75 427 GLN B C 1
ATOM 6835 O O . GLN B 1 427 ? -9.008 21.328 -0.58 1 95.75 427 GLN B O 1
ATOM 6840 N N . ALA B 1 428 ? -11.109 20.594 -0.362 1 97.44 428 ALA B N 1
ATOM 6841 C CA . ALA B 1 428 ? -11.492 21.766 0.418 1 97.44 428 ALA B CA 1
ATOM 6842 C C . ALA B 1 428 ? -10.719 21.828 1.731 1 97.44 428 ALA B C 1
ATOM 6844 O O . ALA B 1 428 ? -10.242 22.891 2.133 1 97.44 428 ALA B O 1
ATOM 6845 N N . MET B 1 429 ? -10.633 20.672 2.402 1 96.88 429 MET B N 1
ATOM 6846 C CA . MET B 1 429 ? -9.867 20.641 3.645 1 96.88 429 MET B CA 1
ATOM 6847 C C . MET B 1 429 ? -8.406 21.016 3.395 1 96.88 429 MET B C 1
ATOM 6849 O O . MET B 1 429 ? -7.84 21.844 4.109 1 96.88 429 MET B O 1
ATOM 6853 N N . ARG B 1 430 ? -7.809 20.453 2.381 1 95.19 430 ARG B N 1
ATOM 6854 C CA . ARG B 1 430 ? -6.41 20.719 2.051 1 95.19 430 ARG B CA 1
ATOM 6855 C C . ARG B 1 430 ? -6.199 22.188 1.72 1 95.19 430 ARG B C 1
ATOM 6857 O O . ARG B 1 430 ? -5.188 22.781 2.105 1 95.19 430 ARG B O 1
ATOM 6864 N N . ASP B 1 431 ? -7.121 22.734 0.979 1 95.75 431 ASP B N 1
ATOM 6865 C CA . ASP B 1 431 ? -7.027 24.156 0.632 1 95.75 431 ASP B CA 1
ATOM 6866 C C . ASP B 1 431 ? -7.203 25.031 1.867 1 95.75 431 ASP B C 1
ATOM 6868 O O . ASP B 1 431 ? -6.512 26.047 2.018 1 95.75 431 ASP B O 1
ATOM 6872 N N . TYR B 1 432 ? -8.109 24.656 2.664 1 96.5 432 TYR B N 1
ATOM 6873 C CA . TYR B 1 432 ? -8.406 25.438 3.861 1 96.5 432 TYR B CA 1
ATOM 6874 C C . TYR B 1 432 ? -7.164 25.594 4.727 1 96.5 432 TYR B C 1
ATOM 6876 O O . TYR B 1 432 ? -6.812 26.703 5.121 1 96.5 432 TYR B O 1
ATOM 6884 N N . PHE B 1 433 ? -6.43 24.484 5.016 1 93.56 433 PHE B N 1
ATOM 6885 C CA . PHE B 1 433 ? -5.359 24.609 6 1 93.56 433 PHE B CA 1
ATOM 6886 C C . PHE B 1 433 ? -4.027 24.891 5.316 1 93.56 433 PHE B C 1
ATOM 6888 O O . PHE B 1 433 ? -3.068 25.312 5.961 1 93.56 433 PHE B O 1
ATOM 6895 N N . GLY B 1 434 ? -3.943 24.609 3.945 1 91 434 GLY B N 1
ATOM 6896 C CA . GLY B 1 434 ? -2.615 24.688 3.354 1 91 434 GLY B CA 1
ATOM 6897 C C . GLY B 1 434 ? -2.596 25.406 2.021 1 91 434 GLY B C 1
ATOM 6898 O O . GLY B 1 434 ? -1.588 25.391 1.311 1 91 434 GLY B O 1
ATOM 6899 N N . ALA B 1 435 ? -3.727 25.938 1.652 1 91.75 435 ALA B N 1
ATOM 6900 C CA . ALA B 1 435 ? -3.83 26.625 0.372 1 91.75 435 ALA B CA 1
ATOM 6901 C C . ALA B 1 435 ? -3.361 25.734 -0.775 1 91.75 435 ALA B C 1
ATOM 6903 O O . ALA B 1 435 ? -2.584 26.172 -1.629 1 91.75 435 ALA B O 1
ATOM 6904 N N . HIS B 1 436 ? -3.744 24.531 -0.765 1 89.06 436 HIS B N 1
ATOM 6905 C CA . HIS B 1 436 ? -3.35 23.578 -1.803 1 89.06 436 HIS B CA 1
ATOM 6906 C C . HIS B 1 436 ? -4.168 23.781 -3.074 1 89.06 436 HIS B C 1
ATOM 6908 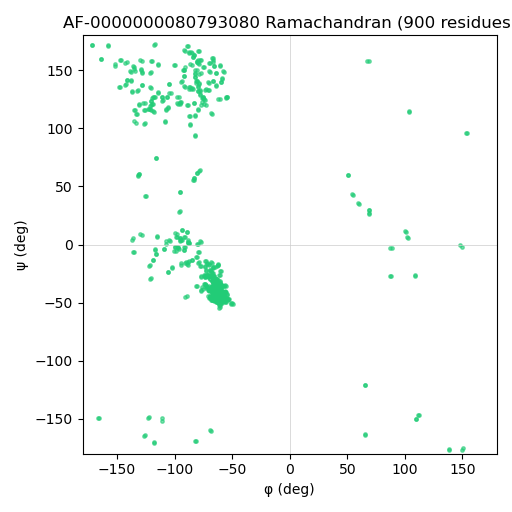O O . HIS B 1 436 ? -4.035 23.016 -4.031 1 89.06 436 HIS B O 1
ATOM 6914 N N . MET B 1 437 ? -5.016 24.766 -3.064 1 90.75 437 MET B N 1
ATOM 6915 C CA . MET B 1 437 ? -5.824 25.188 -4.203 1 90.75 437 MET B CA 1
ATOM 6916 C C . MET B 1 437 ? -6.859 24.125 -4.562 1 90.75 437 MET B C 1
ATOM 6918 O O . MET B 1 437 ? -6.746 22.969 -4.141 1 90.75 437 MET B O 1
ATOM 6922 N N . VAL B 1 438 ? -7.895 24.484 -5.211 1 93.81 438 VAL B N 1
ATOM 6923 C CA . VAL B 1 438 ? -8.969 23.609 -5.68 1 93.81 438 VAL B CA 1
ATOM 6924 C C . VAL B 1 438 ? -9.32 23.969 -7.129 1 93.81 438 VAL B C 1
ATOM 6926 O O . VAL B 1 438 ? -9.031 25.062 -7.594 1 93.81 438 VAL B O 1
ATOM 6929 N N . THR B 1 439 ? -9.781 23.016 -7.852 1 93.5 439 THR B N 1
ATOM 6930 C CA . THR B 1 439 ? -10.391 23.281 -9.148 1 93.5 439 THR B CA 1
ATOM 6931 C C . THR B 1 439 ? -11.914 23.328 -9.023 1 93.5 439 THR B C 1
ATOM 6933 O O . THR B 1 439 ? -12.523 22.422 -8.445 1 93.5 439 THR B O 1
ATOM 6936 N N . MET B 1 440 ? -12.477 24.422 -9.516 1 94.75 440 MET B N 1
ATOM 6937 C CA . MET B 1 440 ? -13.93 24.547 -9.508 1 94.75 440 MET B CA 1
ATOM 6938 C C . MET B 1 440 ? -14.547 23.812 -10.695 1 94.75 440 MET B C 1
ATOM 6940 O O . MET B 1 440 ? -13.93 23.719 -11.75 1 94.75 440 MET B O 1
ATOM 6944 N N . LYS B 1 441 ? -15.75 23.281 -10.469 1 93.88 441 LYS B N 1
ATOM 6945 C CA . LYS B 1 441 ? -16.453 22.594 -11.555 1 93.88 441 LYS B CA 1
ATOM 6946 C C . LYS B 1 441 ? -16.578 23.484 -12.781 1 93.88 441 LYS B C 1
ATOM 6948 O O . LYS B 1 441 ? -17.047 24.625 -12.68 1 93.88 441 LYS B O 1
ATOM 6953 N N . GLY B 1 442 ? -16.156 22.984 -13.914 1 90.19 442 GLY B N 1
ATOM 6954 C CA . GLY B 1 442 ? -16.266 23.719 -15.164 1 90.19 442 GLY B CA 1
ATOM 6955 C C . GLY B 1 442 ? -15.086 24.625 -15.422 1 90.19 442 GLY B C 1
ATOM 6956 O O . GLY B 1 442 ? -15.023 25.297 -16.469 1 90.19 442 GLY B O 1
ATOM 6957 N N . GLU B 1 443 ? -14.188 24.641 -14.453 1 91.5 443 GLU B N 1
ATOM 6958 C CA . GLU B 1 443 ? -12.992 25.469 -14.602 1 91.5 443 GLU B CA 1
ATOM 6959 C C . GLU B 1 443 ? -11.734 24.609 -14.688 1 91.5 443 GLU B C 1
ATOM 6961 O O . GLU B 1 443 ? -11.703 23.484 -14.203 1 91.5 443 GLU B O 1
ATOM 6966 N N . ASP B 1 444 ? -10.672 25.109 -15.305 1 88.62 444 ASP B N 1
ATOM 6967 C CA . ASP B 1 444 ? -9.438 24.344 -15.469 1 88.62 444 ASP B CA 1
ATOM 6968 C C . ASP B 1 444 ? -8.352 24.859 -14.523 1 88.62 444 ASP B C 1
ATOM 6970 O O . ASP B 1 444 ? -7.445 24.125 -14.156 1 88.62 444 ASP B O 1
ATOM 6974 N N . GLU B 1 445 ? -8.547 26.062 -14.172 1 92.5 445 GLU B N 1
ATOM 6975 C CA . GLU B 1 445 ? -7.5 26.672 -13.359 1 92.5 445 GLU B CA 1
ATOM 6976 C C . GLU B 1 445 ? -7.711 26.375 -11.875 1 92.5 445 GLU B C 1
ATOM 6978 O O . GLU B 1 445 ? -8.844 26.406 -11.391 1 92.5 445 GLU B O 1
ATOM 6983 N N . ALA B 1 446 ? -6.695 26.031 -11.188 1 93.06 446 ALA B N 1
ATOM 6984 C CA . ALA B 1 446 ? -6.742 25.844 -9.734 1 93.06 446 ALA B CA 1
ATOM 6985 C C . ALA B 1 446 ? -6.699 27.172 -9.008 1 93.06 446 ALA B C 1
ATOM 6987 O O . ALA B 1 446 ? -5.984 28.094 -9.422 1 93.06 446 ALA B O 1
ATOM 6988 N N . VAL B 1 447 ? -7.508 27.359 -7.941 1 94.44 447 VAL B N 1
ATOM 6989 C CA . VAL B 1 447 ? -7.574 28.609 -7.191 1 94.44 447 VAL B CA 1
ATOM 6990 C C . VAL B 1 447 ? -7.57 28.312 -5.695 1 94.44 447 VAL B C 1
ATOM 6992 O O . VAL B 1 447 ? -7.895 27.203 -5.273 1 94.44 447 VAL B O 1
ATOM 6995 N N . HIS B 1 448 ? -7.09 29.234 -4.938 1 94.56 448 HIS B N 1
ATOM 6996 C CA . HIS B 1 448 ? -7.25 29.203 -3.488 1 94.56 448 HIS B CA 1
ATOM 6997 C C . HIS B 1 448 ? -8.539 29.875 -3.059 1 94.56 448 HIS B C 1
ATOM 6999 O O . HIS B 1 448 ? -8.773 31.047 -3.398 1 94.56 448 HIS B O 1
ATOM 7005 N N . VAL B 1 449 ? -9.398 29.094 -2.402 1 94.38 449 VAL B N 1
ATOM 7006 C CA . VAL B 1 449 ? -10.641 29.641 -1.862 1 94.38 449 VAL B CA 1
ATOM 7007 C C . VAL B 1 449 ? -10.352 30.359 -0.545 1 94.38 449 VAL B C 1
ATOM 7009 O O . VAL B 1 449 ? -9.617 29.859 0.302 1 94.38 449 VAL B O 1
ATOM 7012 N N . ARG B 1 450 ? -10.891 31.594 -0.4 1 92.94 450 ARG B N 1
ATOM 7013 C CA . ARG B 1 450 ? -10.789 32.281 0.874 1 92.94 450 ARG B CA 1
ATOM 7014 C C . ARG B 1 450 ? -11.867 31.828 1.848 1 92.94 450 ARG B C 1
ATOM 7016 O O . ARG B 1 450 ? -12.961 32.406 1.879 1 92.94 450 ARG B O 1
ATOM 7023 N N . TRP B 1 451 ? -11.531 30.891 2.645 1 93.25 451 TRP B N 1
ATOM 7024 C CA . TRP B 1 451 ? -12.484 30.203 3.51 1 93.25 451 TRP B CA 1
ATOM 7025 C C . TRP B 1 451 ? -12.906 31.094 4.672 1 93.25 451 TRP B C 1
ATOM 7027 O O . TRP B 1 451 ? -13.875 30.797 5.375 1 93.25 451 TRP B O 1
ATOM 7037 N N . ASN B 1 452 ? -12.242 32.219 5.133 1 78 452 ASN B N 1
ATOM 7038 C CA . ASN B 1 452 ? -12.594 33.156 6.191 1 78 452 ASN B CA 1
ATOM 7039 C C . ASN B 1 452 ? -13.203 34.438 5.621 1 78 452 ASN B C 1
ATOM 7041 O O . ASN B 1 452 ? -12.867 34.844 4.512 1 78 452 ASN B O 1
#

Organism: Encephalitozoon cuniculi (strain GB-M1) (NCBI:txid284813)

Sequence (904 aa):
MEIGLIGLGVMGHSLALNIVSRGYRLHVFNRTSSKTDDLVRERRDICPHYSVEDLVVGIKTSPRVILLMLTSGKVVDVFLEELSRYLGKDDVVIDGGNSSYKDTIRRNRYKFGFVGCGISGGEEGARYGPSIMVGCDKDSWEKVQGFLTDISAVEVSGSKRCCVWLGEGGAGHFVKMVHNGIEYGDMAIISETYLVLKSLGLSNMEISSLFDSWNGMESESYLLRISCSILRMENERGSVLDQIADVSGQKGTGMEAVVSSMEMGQPIPAIMEAVASRMVSYAKKKRCWLSERLEGGKGRREMSLDAARRGFYLARMVSCVQGFNLLMRARKKHGWPYTIEDISQVWSNGCILRGKLLDVVRSMGKERQDDFELTSEFVSLCNEYYQDLKEMVLYSTECEVPTPTISSCLMYLNGMKKEEGGGNMIQAMRDYFGAHMVTMKGEDEAVHVRWNMEIGLIGLGVMGHSLALNIVSRGYRLHVFNRTSSKTDDLVRERRDICPHYSVEDLVVGIKTSPRVILLMLTSGKVVDVFLEELSRYLGKDDVVIDGGNSSYKDTIRRNRYKFGFVGCGISGGEEGARYGPSIMVGCDKDSWEKVQGFLTDISAVEVSGSKRCCVWLGEGGAGHFVKMVHNGIEYGDMAIISETYLVLKSLGLSNMEISSLFDSWNGMESESYLLRISCSILRMENERGSVLDQIADVSGQKGTGMEAVVSSMEMGQPIPAIMEAVASRMVSYAKKKRCWLSERLEGGKGRREMSLDAARRGFYLARMVSCVQGFNLLMRARKKHGWPYTIEDISQVWSNGCILRGKLLDVVRSMGKERQDDFELTSEFVSLCNEYYQDLKEMVLYSTECEVPTPTISSCLMYLNGMKKEEGGGNMIQAMRDYFGAHMVTMKGEDEAVHVRWN

Secondary structure (DSSP, 8-state):
-EEEEE--SHHHHHHHHHHHHTT-EEEEE-SSHHHHHHHHHH-TTSEE-SSHHHHHHH--SSS-EEEE---SSHHHHHHHHHHTTT--TT-EEEE-S---HHHHHHHTTSSSEEEEEEEESHHHHHHH--EEEEES-HHHHHHHHHHHHHHSPBPSSSS-BSEEEEESTTHHHHHHHHHHHHHHHHHHHHHHHHHHHHHTT--HHHHHHHHHHHHTTTT-BHHHHHHHHHHH-EETTEEHHHHB-S-----SHHHHHHHHHHHHT---HHHHHHHHHHHHHH-HHHHHHHHTTSPPP-------HHHHHHHHHHHHHHHHHHHHHHHHHHHHHHT----HHHHHHHTSSSSTT-BHHHHHHHHHHHH-SS-GGGSHHHHHHHHHHHHHHHHHHHHHHHTT---HHHHHHHHHHHHHT-SS-SHHHHHHHHHHHH---EEBTT--SEE-----/-EEEEE--SHHHHHHHHHHHHTT-EEEEE-SSHHHHHHHHHH-TTSEE-SSHHHHHHH--SSS-EEEE---SSHHHHHHHHHHTTT--TT-EEEE-S---HHHHHHHTTSSSEEEEEEEESHHHHHHH--EEEEES-HHHHHHHHHHHHHTSPBPSSSS-BSEEEEESTTHHHHHHHHHHHHHHHHHHHHHHHHHHHHHTT--HHHHHHHHHHHHTTTT-BHHHHHHHHHHH-EETTEEHHHHB-S-----SHHHHHHHHHHHHT---HHHHHHHHHHHHHH-HHHHHHHHTTSPPP-------HHHHHHHHHHHHHHHHHHHHHHHHHHHHHHT----HHHHHHHTSSSSTT-BHHHHHHHHHHHH-SS-GGGSHHHHHHHHHHHHHHHHHHHHHHHTT---HHHHHHHHHHHHHT-SS-SHHHHHHHHHHHH---EEBTT--SEE-----

pLDDT: mean 95.66, std 4.66, range [63.69, 98.94]

InterPro domains:
  IPR006113 6-phosphogluconate dehydrogenase, decarboxylating [PIRSF000109] (2-451)
  IPR006113 6-phosphogluconate dehydrogenase, decarboxylating [TIGR00873] (2-451)
  IPR006114 6-phosphogluconate dehydrogenase, C-terminal [PF00393] (172-451)
  IPR006114 6-phosphogluconate dehydrogenase, C-terminal [SM01350] (172-452)
  IPR006115 6-phosphogluconate dehydrogenase, NADP-binding [PF03446] (2-167)
  IPR006183 6-phosphogluconate dehydrogenase [PR00076] (1-24)
  IPR006183 6-phosphogluconate dehydrogenase [PR00076] (111-136)
  IPR006183 6-phosphogluconate dehydrogenase [PR00076] (161-189)
  IPR006183 6-phosphogluconate dehydrogenase [PR00076] (240-267)
  IPR006183 6-phosphogluconate dehydrogenase [PR00076] (343-365)
  IPR006183 6-phosphogluconate dehydrogenase [PTHR11811] (2-452)
  IPR008927 6-phosphogluconate dehydrogenase-like, C-terminal domain superfamily [SSF48179] (170-451)
  IPR013328 6-phosphogluconate dehydrogenase, domain 2 [G3DSA:1.10.1040.10] (174-419)
  IPR036291 NAD(P)-binding domain superfamily [SSF51735] (1-154)

Nearest PDB structures (foldseek):
  2zya-assembly1_A  TM=9.625E-01  e=2.012E-40  Escherichia coli K-12
  7cb5-assembly1_B  TM=9.623E-01  e=1.914E-40  Staphylococcus aureus subsp. aureus str. Newman
  2zyg-assembly1_A  TM=9.566E-01  e=4.036E-40  Klebsiella pneumoniae
  2jkv-assembly2_C  TM=9.694E-01  e=5.357E-39  Homo sapiens
  2p4q-assembly1_A-2  TM=9.434E-01  e=5.917E-39  Saccharomyces cerevisiae

Radius of gyration: 28.71 Å; Cα contacts (8 Å, |Δi|>4): 1880; chains: 2; bounding box: 68×85×60 Å

Foldseek 3Di:
DEEEEEDQDLLSLLLQLLLVVLPHAYEYEYQPVVSLVVSCVVPVSHHYDHDPQCSLVVDDDPPYEYEYADQEDVVVVVVLVVVLVPHAQRHEYEDAYLYDLVVQQVSCPGSYWYKDKHWFFGNVLSNQATQIFIAADPSNCVVCVVSNQSSHDAFPVDGGGLHDHFYHGSLNSLLNLLLVLLVLLLLLLVVLLVLLVVLVVDALQRVLVLLVVLLVDLNNALSSPVSSVQSPDADPVGRPVVVDQQAADDSCSLVVLCVLCVVLVQDQQLSVLSVVVNVVSNPVVVCVVCVVPDDFDPFDDDADVVLSSLLSVLLSLLNVLSSQQSSLSVCVVVVTDHFLVSSLRSCCDSHRGHDNSSVLVVVLSVVHGHPSCPGPSNVVSCVVNVVSLVRSVVRCVRNVRDNSSSVSSNVVVVVVVDPDDCVVVVVLVCLVVPVPFDADVPGDDTGRDPPD/DAAEEEDQPLLSLLLQLLLVVLPHAYEYEYQPVVSLVVSCVVPVSHHYDHDPQCSLVVDDDPPYEYEYADQEDVVVVVVLVVVLVPHAQGHEYEDAYLYDLVVQQVSCPGSYWYKDKHWFFGNVLSNQATQIFIAADPSNCVVCVVSNQSSHDAFPVDGGGLHDHFYHRSLNSLLNLLLVLLVLLLLLLVVLLVLLVVLVVDALQRVLVLLVVLLVDLNNALSSPVSSVQSPDADPVGRPVVVDQQAADDSCSLVVLCVLCVVLVQDQQLSVLSVVVNVVSNPVVVCVVCVVPDDFDPFDDDADVVLSSLLSVLLSLLNVLSSQQSSLSVCVVVVTDHFLVSSLRSCCDSHRGHDNSSVLVVVLSVVDGHPSCPGPSVVVSCVVNVVSLVRSVVRCVRNVRDNSSSVSSNVVVVVVVDPDDCVVVVVLVCLVVPVPFDADVPGDDTGRDPPD